Protein AF-0000000074494289 (afdb_homodimer)

Structure (mmCIF, N/CA/C/O backbone):
data_AF-0000000074494289-model_v1
#
loop_
_entity.id
_entity.type
_entity.pdbx_description
1 polymer 'Divalent anion:Na+ symporter (DASS) family transporter'
#
loop_
_atom_site.group_PDB
_atom_site.id
_atom_site.type_symbol
_atom_site.label_atom_id
_atom_site.label_alt_id
_atom_site.label_comp_id
_atom_site.label_asym_id
_atom_site.label_entity_id
_atom_site.label_seq_id
_atom_site.pdbx_PDB_ins_code
_atom_site.Cartn_x
_atom_site.Cartn_y
_atom_site.Cartn_z
_atom_site.occupancy
_atom_site.B_iso_or_equiv
_atom_site.auth_seq_id
_atom_site.auth_comp_id
_atom_site.auth_asym_id
_atom_site.auth_atom_id
_atom_site.pdbx_PDB_model_num
ATOM 1 N N . MET A 1 1 ? 51.406 45.031 -49.75 1 19.7 1 MET A N 1
ATOM 2 C CA . MET A 1 1 ? 52.469 45.781 -49.094 1 19.7 1 MET A CA 1
ATOM 3 C C . MET A 1 1 ? 51.875 47 -48.344 1 19.7 1 MET A C 1
ATOM 5 O O . MET A 1 1 ? 52.625 47.875 -47.875 1 19.7 1 MET A O 1
ATOM 9 N N . GLY A 1 2 ? 50.562 47.062 -48.219 1 21.2 2 GLY A N 1
ATOM 10 C CA . GLY A 1 2 ? 49.812 48.281 -47.938 1 21.2 2 GLY A CA 1
ATOM 11 C C . GLY A 1 2 ? 50.094 48.844 -46.531 1 21.2 2 GLY A C 1
ATOM 12 O O . GLY A 1 2 ? 50.031 48.125 -45.562 1 21.2 2 GLY A O 1
ATOM 13 N N . TRP A 1 3 ? 50.969 49.875 -46.406 1 21.58 3 TRP A N 1
ATOM 14 C CA . TRP A 1 3 ? 51.875 50.469 -45.438 1 21.58 3 TRP A CA 1
ATOM 15 C C . TRP A 1 3 ? 51.094 51.281 -44.406 1 21.58 3 TRP A C 1
ATOM 17 O O . TRP A 1 3 ? 50.75 52.438 -44.625 1 21.58 3 TRP A O 1
ATOM 27 N N . PRO A 1 4 ? 49.844 50.844 -44 1 22.44 4 PRO A N 1
ATOM 28 C CA . PRO A 1 4 ? 49 51.938 -43.5 1 22.44 4 PRO A CA 1
ATOM 29 C C . PRO A 1 4 ? 49.625 52.656 -42.312 1 22.44 4 PRO A C 1
ATOM 31 O O . PRO A 1 4 ? 50.5 52.125 -41.656 1 22.44 4 PRO A O 1
ATOM 34 N N . VAL A 1 5 ? 49.094 53.906 -42.031 1 23.11 5 VAL A N 1
ATOM 35 C CA . VAL A 1 5 ? 49.375 55.219 -41.469 1 23.11 5 VAL A CA 1
ATOM 36 C C . VAL A 1 5 ? 49.312 55.156 -39.938 1 23.11 5 VAL A C 1
ATOM 38 O O . VAL A 1 5 ? 48.312 54.75 -39.375 1 23.11 5 VAL A O 1
ATOM 41 N N . VAL A 1 6 ? 50.406 55.031 -39.188 1 24.73 6 VAL A N 1
ATOM 42 C CA . VAL A 1 6 ? 50.812 54.781 -37.812 1 24.73 6 VAL A CA 1
ATOM 43 C C . VAL A 1 6 ? 50.531 56 -36.938 1 24.73 6 VAL A C 1
ATOM 45 O O . VAL A 1 6 ? 51.25 57 -37 1 24.73 6 VAL A O 1
ATOM 48 N N . VAL A 1 7 ? 49.219 56.594 -37.156 1 22.66 7 VAL A N 1
ATOM 49 C CA . VAL A 1 7 ? 49.125 57.938 -36.594 1 22.66 7 VAL A CA 1
ATOM 50 C C . VAL A 1 7 ? 49.5 57.906 -35.125 1 22.66 7 VAL A C 1
ATOM 52 O O . VAL A 1 7 ? 49.125 57 -34.375 1 22.66 7 VAL A O 1
ATOM 55 N N . GLU A 1 8 ? 50.375 58.781 -34.625 1 21.88 8 GLU A N 1
ATOM 56 C CA . GLU A 1 8 ? 51.281 59.125 -33.531 1 21.88 8 GLU A CA 1
ATOM 57 C C . GLU A 1 8 ? 50.5 59.719 -32.375 1 21.88 8 GLU A C 1
ATOM 59 O O . GLU A 1 8 ? 51.062 60.125 -31.359 1 21.88 8 GLU A O 1
ATOM 64 N N . GLU A 1 9 ? 49.219 59.312 -32.125 1 22.47 9 GLU A N 1
ATOM 65 C CA . GLU A 1 9 ? 48.438 60.312 -31.375 1 22.47 9 GLU A CA 1
ATOM 66 C C . GLU A 1 9 ? 49.156 60.688 -30.078 1 22.47 9 GLU A C 1
ATOM 68 O O . GLU A 1 9 ? 49.781 59.844 -29.453 1 22.47 9 GLU A O 1
ATOM 73 N N . PRO A 1 10 ? 49.125 62 -29.734 1 22.53 10 PRO A N 1
ATOM 74 C CA . PRO A 1 10 ? 49.906 62.844 -28.828 1 22.53 10 PRO A CA 1
ATOM 75 C C . PRO A 1 10 ? 49.719 62.438 -27.359 1 22.53 10 PRO A C 1
ATOM 77 O O . PRO A 1 10 ? 48.719 61.812 -27.016 1 22.53 10 PRO A O 1
ATOM 80 N N . SER A 1 11 ? 50.719 62.625 -26.438 1 22.22 11 SER A N 1
ATOM 81 C CA . SER A 1 11 ? 51.219 62.219 -25.141 1 22.22 11 SER A CA 1
ATOM 82 C C . SER A 1 11 ? 50.531 62.938 -24 1 22.22 11 SER A C 1
ATOM 84 O O . SER A 1 11 ? 50.906 62.844 -22.844 1 22.22 11 SER A O 1
ATOM 86 N N . SER A 1 12 ? 49.281 63.594 -24.25 1 21.22 12 SER A N 1
ATOM 87 C CA . SER A 1 12 ? 49 64.688 -23.312 1 21.22 12 SER A CA 1
ATOM 88 C C . SER A 1 12 ? 49.094 64.188 -21.859 1 21.22 12 SER A C 1
ATOM 90 O O . SER A 1 12 ? 48.688 63.062 -21.562 1 21.22 12 SER A O 1
ATOM 92 N N . GLU A 1 13 ? 49.844 64.875 -20.984 1 22.25 13 GLU A N 1
ATOM 93 C CA . GLU A 1 13 ? 50.438 64.75 -19.641 1 22.25 13 GLU A CA 1
ATOM 94 C C . GLU A 1 13 ? 49.344 64.938 -18.562 1 22.25 13 GLU A C 1
ATOM 96 O O . GLU A 1 13 ? 49.625 64.875 -17.375 1 22.25 13 GLU A O 1
ATOM 101 N N . GLN A 1 14 ? 48.156 64.5 -18.703 1 21.94 14 GLN A N 1
ATOM 102 C CA . GLN A 1 14 ? 47.156 65.125 -17.828 1 21.94 14 GLN A CA 1
ATOM 103 C C . GLN A 1 14 ? 47.562 64.938 -16.359 1 21.94 14 GLN A C 1
ATOM 105 O O . GLN A 1 14 ? 48.156 63.938 -15.961 1 21.94 14 GLN A O 1
ATOM 110 N N . PRO A 1 15 ? 47.5 66.062 -15.555 1 23.62 15 PRO A N 1
ATOM 111 C CA . PRO A 1 15 ? 48 66.312 -14.203 1 23.62 15 PRO A CA 1
ATOM 112 C C . PRO A 1 15 ? 47.438 65.375 -13.164 1 23.62 15 PRO A C 1
ATOM 114 O O . PRO A 1 15 ? 46.344 64.812 -13.375 1 23.62 15 PRO A O 1
ATOM 117 N N . SER A 1 16 ? 48.219 64.812 -12.242 1 21.81 16 SER A N 1
ATOM 118 C CA . SER A 1 16 ? 48.125 63.75 -11.266 1 21.81 16 SER A CA 1
ATOM 119 C C . SER A 1 16 ? 47.25 64.125 -10.094 1 21.81 16 SER A C 1
ATOM 121 O O . SER A 1 16 ? 47.25 63.438 -9.062 1 21.81 16 SER A O 1
ATOM 123 N N . SER A 1 17 ? 46.094 64.875 -10.281 1 20.92 17 SER A N 1
ATOM 124 C CA . SER A 1 17 ? 45.469 65.438 -9.102 1 20.92 17 SER A CA 1
ATOM 125 C C . SER A 1 17 ? 45.219 64.375 -8.016 1 20.92 17 SER A C 1
ATOM 127 O O . SER A 1 17 ? 44.781 63.281 -8.312 1 20.92 17 SER A O 1
ATOM 129 N N . SER A 1 18 ? 45.938 64.438 -6.879 1 21.73 18 SER A N 1
ATOM 130 C CA . SER A 1 18 ? 46.062 63.625 -5.684 1 21.73 18 SER A CA 1
ATOM 131 C C . SER A 1 18 ? 44.75 63.469 -4.953 1 21.73 18 SER A C 1
ATOM 133 O O . SER A 1 18 ? 44.219 64.438 -4.414 1 21.73 18 SER A O 1
ATOM 135 N N . SER A 1 19 ? 43.688 63.031 -5.574 1 21.27 19 SER A N 1
ATOM 136 C CA . SER A 1 19 ? 42.375 63.031 -4.965 1 21.27 19 SER A CA 1
ATOM 137 C C . SER A 1 19 ? 42.375 62.406 -3.582 1 21.27 19 SER A C 1
ATOM 139 O O . SER A 1 19 ? 42.938 61.312 -3.402 1 21.27 19 SER A O 1
ATOM 141 N N . ALA A 1 20 ? 42.312 63.188 -2.494 1 23.94 20 ALA A N 1
ATOM 142 C CA . ALA A 1 20 ? 42.281 62.938 -1.059 1 23.94 20 ALA A CA 1
ATOM 143 C C . ALA A 1 20 ? 41.188 61.906 -0.717 1 23.94 20 ALA A C 1
ATOM 145 O O . ALA A 1 20 ? 40.094 61.969 -1.242 1 23.94 20 ALA A O 1
ATOM 146 N N . SER A 1 21 ? 41.562 60.688 -0.432 1 21.88 21 SER A N 1
ATOM 147 C CA . SER A 1 21 ? 40.781 59.469 -0.154 1 21.88 21 SER A CA 1
ATOM 148 C C . SER A 1 21 ? 39.75 59.719 0.931 1 21.88 21 SER A C 1
ATOM 150 O O . SER A 1 21 ? 40.031 60.344 1.944 1 21.88 21 SER A O 1
ATOM 152 N N . PRO A 1 22 ? 38.469 59.875 0.582 1 23.41 22 PRO A N 1
ATOM 153 C CA . PRO A 1 22 ? 37.406 60.156 1.555 1 23.41 22 PRO A CA 1
ATOM 154 C C . PRO A 1 22 ? 37.5 59.281 2.795 1 23.41 22 PRO A C 1
ATOM 156 O O . PRO A 1 22 ? 38.062 58.156 2.729 1 23.41 22 PRO A O 1
ATOM 159 N N . THR A 1 23 ? 37.594 59.906 3.982 1 22.73 23 THR A N 1
ATOM 160 C CA . THR A 1 23 ? 37.719 59.344 5.332 1 22.73 23 THR A CA 1
ATOM 161 C C . THR A 1 23 ? 36.688 58.25 5.562 1 22.73 23 THR A C 1
ATOM 163 O O . THR A 1 23 ? 35.531 58.344 5.18 1 22.73 23 THR A O 1
ATOM 166 N N . ARG A 1 24 ? 37.125 56.969 5.508 1 24.33 24 ARG A N 1
ATOM 167 C CA . ARG A 1 24 ? 36.469 55.688 5.754 1 24.33 24 ARG A CA 1
ATOM 168 C C . ARG A 1 24 ? 35.562 55.781 6.984 1 24.33 24 ARG A C 1
ATOM 170 O O . ARG A 1 24 ? 36 56.156 8.062 1 24.33 24 ARG A O 1
ATOM 177 N N . GLY A 1 25 ? 34.281 56.219 6.812 1 22.95 25 GLY A N 1
ATOM 178 C CA . GLY A 1 25 ? 33.312 56.188 7.883 1 22.95 25 GLY A CA 1
ATOM 179 C C . GLY A 1 25 ? 33.406 54.969 8.773 1 22.95 25 GLY A C 1
ATOM 180 O O . GLY A 1 25 ? 33.625 53.875 8.289 1 22.95 25 GLY A O 1
ATOM 181 N N . THR A 1 26 ? 34.062 55.062 9.961 1 23.98 26 THR A N 1
ATOM 182 C CA . THR A 1 26 ? 34.344 54.094 11 1 23.98 26 THR A CA 1
ATOM 183 C C . THR A 1 26 ? 33.094 53.281 11.328 1 23.98 26 THR A C 1
ATOM 185 O O . THR A 1 26 ? 32.094 53.844 11.75 1 23.98 26 THR A O 1
ATOM 188 N N . TRP A 1 27 ? 32.656 52.438 10.438 1 23.45 27 TRP A N 1
ATOM 189 C CA . TRP A 1 27 ? 31.594 51.531 10.859 1 23.45 27 TRP A CA 1
ATOM 190 C C . TRP A 1 27 ? 31.812 51.062 12.289 1 23.45 27 TRP A C 1
ATOM 192 O O . TRP A 1 27 ? 32.938 50.75 12.688 1 23.45 27 TRP A O 1
ATOM 202 N N . PRO A 1 28 ? 30.938 51.469 13.203 1 24.53 28 PRO A N 1
ATOM 203 C CA . PRO A 1 28 ? 31.125 51.125 14.609 1 24.53 28 PRO A CA 1
ATOM 204 C C . PRO A 1 28 ? 31.531 49.656 14.797 1 24.53 28 PRO A C 1
ATOM 206 O O . PRO A 1 28 ? 31.141 48.781 13.992 1 24.53 28 PRO A O 1
ATOM 209 N N . ARG A 1 29 ? 32.781 49.438 15.164 1 26.45 29 ARG A N 1
ATOM 210 C CA . ARG A 1 29 ? 33.406 48.188 15.57 1 26.45 29 ARG A CA 1
ATOM 211 C C . ARG A 1 29 ? 32.406 47.25 16.266 1 26.45 29 ARG A C 1
ATOM 213 O O . ARG A 1 29 ? 31.531 47.75 17 1 26.45 29 ARG A O 1
ATOM 220 N N . ARG A 1 30 ? 32.219 46.156 15.656 1 26.14 30 ARG A N 1
ATOM 221 C CA . ARG A 1 30 ? 31.531 45 16.203 1 26.14 30 ARG A CA 1
ATOM 222 C C . ARG A 1 30 ? 31.859 44.781 17.688 1 26.14 30 ARG A C 1
ATOM 224 O O . ARG A 1 30 ? 33.031 44.844 18.078 1 26.14 30 ARG A O 1
ATOM 231 N N . TRP A 1 31 ? 30.922 45.156 18.531 1 27.3 31 TRP A N 1
ATOM 232 C CA . TRP A 1 31 ? 30.828 45.188 19.984 1 27.3 31 TRP A CA 1
ATOM 233 C C . TRP A 1 31 ? 31.375 43.875 20.578 1 27.3 31 TRP A C 1
ATOM 235 O O . TRP A 1 31 ? 31.125 43.562 21.734 1 27.3 31 TRP A O 1
ATOM 245 N N . ASN A 1 32 ? 32.031 43.125 19.703 1 25.23 32 ASN A N 1
ATOM 246 C CA . ASN A 1 32 ? 32.312 41.844 20.391 1 25.23 32 ASN A CA 1
ATOM 247 C C . ASN A 1 32 ? 33.312 42.031 21.531 1 25.23 32 ASN A C 1
ATOM 249 O O . ASN A 1 32 ? 33.969 41.062 21.922 1 25.23 32 ASN A O 1
ATOM 253 N N . SER A 1 33 ? 33.719 43.281 21.75 1 25.73 33 SER A N 1
ATOM 254 C CA . SER A 1 33 ? 34.844 43.188 22.688 1 25.73 33 SER A CA 1
ATOM 255 C C . SER A 1 33 ? 34.375 42.719 24.062 1 25.73 33 SER A C 1
ATOM 257 O O . SER A 1 33 ? 33.531 43.344 24.688 1 25.73 33 SER A O 1
ATOM 259 N N . VAL A 1 34 ? 34.344 41.531 24.344 1 27.27 34 VAL A N 1
ATOM 260 C CA . VAL A 1 34 ? 34.156 41.031 25.719 1 27.27 34 VAL A CA 1
ATOM 261 C C . VAL A 1 34 ? 35.125 41.781 26.656 1 27.27 34 VAL A C 1
ATOM 263 O O . VAL A 1 34 ? 36.344 41.719 26.453 1 27.27 34 VAL A O 1
ATOM 266 N N . PRO A 1 35 ? 34.719 42.875 27.062 1 28.25 35 PRO A N 1
ATOM 267 C CA . PRO A 1 35 ? 35.656 43.5 27.984 1 28.25 35 PRO A CA 1
ATOM 268 C C . PRO A 1 35 ? 36.281 42.5 28.969 1 28.25 35 PRO A C 1
ATOM 270 O O . PRO A 1 35 ? 35.625 41.562 29.375 1 28.25 35 PRO A O 1
ATOM 273 N N . ARG A 1 36 ? 37.594 42.344 28.922 1 28.83 36 ARG A N 1
ATOM 274 C CA . ARG A 1 36 ? 38.312 41.562 29.938 1 28.83 36 ARG A CA 1
ATOM 275 C C . ARG A 1 36 ? 38.031 42.094 31.344 1 28.83 36 ARG A C 1
ATOM 277 O O . ARG A 1 36 ? 38.219 43.281 31.609 1 28.83 36 ARG A O 1
ATOM 284 N N . PRO A 1 37 ? 37.031 41.562 32.031 1 29.5 37 PRO A N 1
ATOM 285 C CA . PRO A 1 37 ? 36.844 42.031 33.406 1 29.5 37 PRO A CA 1
ATOM 286 C C . PRO A 1 37 ? 38.156 42.219 34.156 1 29.5 37 PRO A C 1
ATOM 288 O O . PRO A 1 37 ? 39.094 41.438 33.969 1 29.5 37 PRO A O 1
ATOM 291 N N . GLY A 1 38 ? 38.625 43.375 34.281 1 28.09 38 GLY A N 1
ATOM 292 C CA . GLY A 1 38 ? 39.688 43.594 35.25 1 28.09 38 GLY A CA 1
ATOM 293 C C . GLY A 1 38 ? 39.469 42.875 36.594 1 28.09 38 GLY A C 1
ATOM 294 O O . GLY A 1 38 ? 38.375 42.969 37.156 1 28.09 38 GLY A O 1
ATOM 295 N N . ILE A 1 39 ? 40.094 41.688 36.781 1 28.53 39 ILE A N 1
ATOM 296 C CA . ILE A 1 39 ? 40.156 40.938 38.031 1 28.53 39 ILE A CA 1
ATOM 297 C C . ILE A 1 39 ? 40.531 41.875 39.156 1 28.53 39 ILE A C 1
ATOM 299 O O . ILE A 1 39 ? 41.656 42.406 39.188 1 28.53 39 ILE A O 1
ATOM 303 N N . ASP A 1 40 ? 39.75 42.812 39.469 1 28.5 40 ASP A N 1
ATOM 304 C CA . ASP A 1 40 ? 40.094 43.406 40.75 1 28.5 40 ASP A CA 1
ATOM 305 C C . ASP A 1 40 ? 40.344 42.344 41.812 1 28.5 40 ASP A C 1
ATOM 307 O O . ASP A 1 40 ? 39.562 41.406 42 1 28.5 40 ASP A O 1
ATOM 311 N N . GLU A 1 41 ? 41.656 42.094 42.156 1 29.73 41 GLU A N 1
ATOM 312 C CA . GLU A 1 41 ? 42.312 41.281 43.219 1 29.73 41 GLU A CA 1
ATOM 313 C C . GLU A 1 41 ? 41.625 41.469 44.562 1 29.73 41 GLU A C 1
ATOM 315 O O . GLU A 1 41 ? 42.094 42.281 45.375 1 29.73 41 GLU A O 1
ATOM 320 N N . ALA A 1 42 ? 40.375 41.781 44.656 1 30.67 42 ALA A N 1
ATOM 321 C CA . ALA A 1 42 ? 39.969 41.812 46.062 1 30.67 42 ALA A CA 1
ATOM 322 C C . ALA A 1 42 ? 40.312 40.531 46.75 1 30.67 42 ALA A C 1
ATOM 324 O O . ALA A 1 42 ? 40.156 39.438 46.219 1 30.67 42 ALA A O 1
ATOM 325 N N . GLY A 1 43 ? 41.281 40.531 47.75 1 31.52 43 GLY A N 1
ATOM 326 C CA . GLY A 1 43 ? 41.969 39.656 48.688 1 31.52 43 GLY A CA 1
ATOM 327 C C . GLY A 1 43 ? 41.031 38.656 49.312 1 31.52 43 GLY A C 1
ATOM 328 O O . GLY A 1 43 ? 41 38.531 50.562 1 31.52 43 GLY A O 1
ATOM 329 N N . GLY A 1 44 ? 39.844 38.375 48.719 1 33.25 44 GLY A N 1
ATOM 330 C CA . GLY A 1 44 ? 39.156 37.375 49.5 1 33.25 44 GLY A CA 1
ATOM 331 C C . GLY A 1 44 ? 39.938 36.094 49.656 1 33.25 44 GLY A C 1
ATOM 332 O O . GLY A 1 44 ? 40.75 35.75 48.812 1 33.25 44 GLY A O 1
ATOM 333 N N . SER A 1 45 ? 40.219 35.625 50.906 1 36.09 45 SER A N 1
ATOM 334 C CA . SER A 1 45 ? 41.094 34.531 51.281 1 36.09 45 SER A CA 1
ATOM 335 C C . SER A 1 45 ? 40.844 33.281 50.469 1 36.09 45 SER A C 1
ATOM 337 O O . SER A 1 45 ? 39.688 32.938 50.188 1 36.09 45 SER A O 1
ATOM 339 N N . PRO A 1 46 ? 41.781 32.844 49.531 1 41.06 46 PRO A N 1
ATOM 340 C CA . PRO A 1 46 ? 41.844 31.625 48.719 1 41.06 46 PRO A CA 1
ATOM 341 C C . PRO A 1 46 ? 41.25 30.406 49.438 1 41.06 46 PRO A C 1
ATOM 343 O O . PRO A 1 46 ? 40.969 29.391 48.781 1 41.06 46 PRO A O 1
ATOM 346 N N . SER A 1 47 ? 41.031 30.5 50.75 1 42.69 47 SER A N 1
ATOM 347 C CA . SER A 1 47 ? 40.781 29.281 51.531 1 42.69 47 SER A CA 1
ATOM 348 C C . SER A 1 47 ? 39.375 28.75 51.312 1 42.69 47 SER A C 1
ATOM 350 O O . SER A 1 47 ? 39.156 27.531 51.281 1 42.69 47 SER A O 1
ATOM 352 N N . THR A 1 48 ? 38.438 29.672 51.156 1 42.5 48 THR A N 1
ATOM 353 C CA . THR A 1 48 ? 37.062 29.156 51.125 1 42.5 48 THR A CA 1
ATOM 354 C C . THR A 1 48 ? 36.75 28.562 49.75 1 42.5 48 THR A C 1
ATOM 356 O O . THR A 1 48 ? 35.906 27.672 49.625 1 42.5 48 THR A O 1
ATOM 359 N N . GLU A 1 49 ? 37.312 29.062 48.719 1 45.09 49 GLU A N 1
ATOM 360 C CA . GLU A 1 49 ? 37 28.547 47.375 1 45.09 49 GLU A CA 1
ATOM 361 C C . GLU A 1 49 ? 37.594 27.141 47.188 1 45.09 49 GLU A C 1
ATOM 363 O O . GLU A 1 49 ? 36.969 26.297 46.531 1 45.09 49 GLU A O 1
ATOM 368 N N . HIS A 1 50 ? 38.75 26.906 47.656 1 49.22 50 HIS A N 1
ATOM 369 C CA . HIS A 1 50 ? 39.344 25.578 47.625 1 49.22 50 HIS A CA 1
ATOM 370 C C . HIS A 1 50 ? 38.531 24.578 48.406 1 49.22 50 HIS A C 1
ATOM 372 O O . HIS A 1 50 ? 38.406 23.422 48.031 1 49.22 50 HIS A O 1
ATOM 378 N N . VAL A 1 51 ? 37.906 25.062 49.531 1 50.66 51 VAL A N 1
ATOM 379 C CA . VAL A 1 51 ? 37.125 24.156 50.375 1 50.66 51 VAL A CA 1
ATOM 380 C C . VAL A 1 51 ? 35.844 23.781 49.625 1 50.66 51 VAL A C 1
ATOM 382 O O . VAL A 1 51 ? 35.406 22.625 49.719 1 50.66 51 VAL A O 1
ATOM 385 N N . SER A 1 52 ? 35.219 24.625 48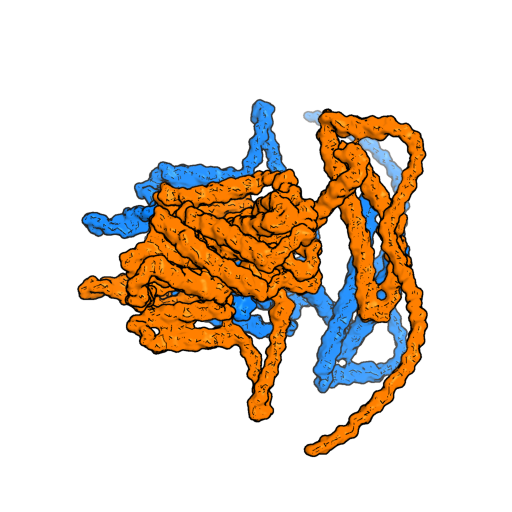.906 1 52.06 52 SER A N 1
ATOM 386 C CA . SER A 1 52 ? 33.969 24.312 48.219 1 52.06 52 SER A CA 1
ATOM 387 C C . SER A 1 52 ? 34.219 23.328 47.094 1 52.06 52 SER A C 1
ATOM 389 O O . SER A 1 52 ? 33.375 22.422 46.875 1 52.06 52 SER A O 1
ATOM 391 N N . SER A 1 53 ? 35.25 23.469 46.344 1 54.03 53 SER A N 1
ATOM 392 C CA . SER A 1 53 ? 35.562 22.516 45.312 1 54.03 53 SER A CA 1
ATOM 393 C C . SER A 1 53 ? 35.844 21.141 45.906 1 54.03 53 SER A C 1
ATOM 395 O O . SER A 1 53 ? 35.5 20.109 45.312 1 54.03 53 SER A O 1
ATOM 397 N N . LEU A 1 54 ? 36.438 21.125 47.094 1 54.91 54 LEU A N 1
ATOM 398 C CA . LEU A 1 54 ? 36.781 19.891 47.781 1 54.91 54 LEU A CA 1
ATOM 399 C C . LEU A 1 54 ? 35.5 19.203 48.281 1 54.91 54 LEU A C 1
ATOM 401 O O . LEU A 1 54 ? 35.438 17.969 48.281 1 54.91 54 LEU A O 1
ATOM 405 N N . VAL A 1 55 ? 34.531 19.969 48.75 1 58.38 55 VAL A N 1
ATOM 406 C CA . VAL A 1 55 ? 33.312 19.359 49.281 1 58.38 55 VAL A CA 1
ATOM 407 C C . VAL A 1 55 ? 32.594 18.625 48.156 1 58.38 55 VAL A C 1
ATOM 409 O O . VAL A 1 55 ? 32.094 17.516 48.344 1 58.38 55 VAL A O 1
ATOM 412 N N . TRP A 1 56 ? 32.562 19.188 47 1 61.38 56 TRP A N 1
ATOM 413 C CA . TRP A 1 56 ? 31.781 18.578 45.938 1 61.38 56 TRP A CA 1
ATOM 414 C C . TRP A 1 56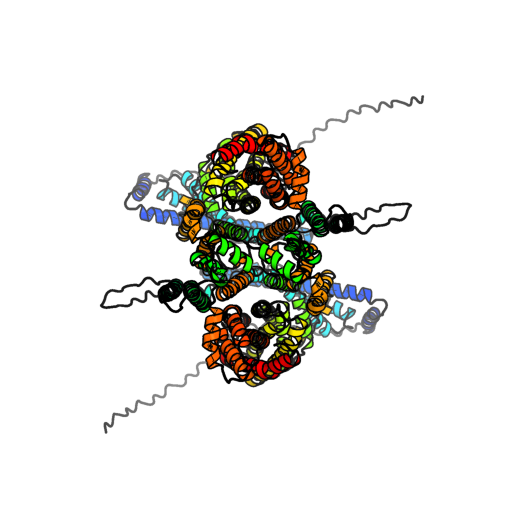 ? 32.562 17.422 45.281 1 61.38 56 TRP A C 1
ATOM 416 O O . TRP A 1 56 ? 31.969 16.625 44.531 1 61.38 56 TRP A O 1
ATOM 426 N N . SER A 1 57 ? 33.875 17.328 45.625 1 57.09 57 SER A N 1
ATOM 427 C CA . SER A 1 57 ? 34.656 16.234 45.125 1 57.09 57 SER A CA 1
ATOM 428 C C . SER A 1 57 ? 34.5 14.984 46 1 57.09 57 SER A C 1
ATOM 430 O O . SER A 1 57 ? 35.062 13.922 45.688 1 57.09 57 SER A O 1
ATOM 432 N N . LEU A 1 58 ? 33.781 15.18 47.094 1 61.28 58 LEU A N 1
ATOM 433 C CA . LEU A 1 58 ? 33.594 14.023 47.969 1 61.28 58 LEU A CA 1
ATOM 434 C C . LEU A 1 58 ? 32.75 12.961 47.281 1 61.28 58 LEU A C 1
ATOM 436 O O . LEU A 1 58 ? 31.75 13.281 46.594 1 61.28 58 LEU A O 1
ATOM 440 N N . LYS A 1 59 ? 33.125 11.734 47.219 1 61.09 59 LYS A N 1
ATOM 441 C CA . LYS A 1 59 ? 32.5 10.562 46.594 1 61.09 59 LYS A CA 1
ATOM 442 C C . LYS A 1 59 ? 31.062 10.383 47.031 1 61.09 59 LYS A C 1
ATOM 444 O O . LYS A 1 59 ? 30.219 9.922 46.281 1 61.09 59 LYS A O 1
ATOM 449 N N . SER A 1 60 ? 30.734 10.766 48.281 1 63.34 60 SER A N 1
ATOM 450 C CA . SER A 1 60 ? 29.391 10.57 48.812 1 63.34 60 SER A CA 1
ATOM 451 C C . SER A 1 60 ? 28.375 11.5 48.156 1 63.34 60 SER A C 1
ATOM 453 O O . SER A 1 60 ? 27.172 11.234 48.188 1 63.34 60 SER A O 1
ATOM 455 N N . LEU A 1 61 ? 28.812 12.555 47.5 1 62.59 61 LEU A N 1
ATOM 456 C CA . LEU A 1 61 ? 27.875 13.531 46.938 1 62.59 61 LEU A CA 1
ATOM 457 C C . LEU A 1 61 ? 27.797 13.43 45.438 1 62.59 61 LEU A C 1
ATOM 459 O O . LEU A 1 61 ? 27.266 14.32 44.75 1 62.59 61 LEU A O 1
ATOM 463 N N . LYS A 1 62 ? 28.203 12.422 44.969 1 67.06 62 LYS A N 1
ATOM 464 C CA . LYS A 1 62 ? 28.219 12.188 43.531 1 67.06 62 LYS A CA 1
ATOM 465 C C . LYS A 1 62 ? 26.812 12.25 42.969 1 67.06 62 LYS A C 1
ATOM 467 O O . LYS A 1 62 ? 26.609 12.82 41.875 1 67.06 62 LYS A O 1
ATOM 472 N N . GLY A 1 63 ? 25.953 11.672 43.656 1 66.94 63 GLY A N 1
ATOM 473 C CA . GLY A 1 63 ? 24.578 11.68 43.219 1 66.94 63 GLY A CA 1
ATOM 474 C C . GLY A 1 63 ? 23.984 13.07 43.125 1 66.94 63 GLY A C 1
ATOM 475 O O . GLY A 1 63 ? 23.328 13.422 42.156 1 66.94 63 GLY A O 1
ATOM 476 N N . MET A 1 64 ? 24.234 13.789 44.125 1 69.19 64 MET A N 1
ATOM 477 C CA . MET A 1 64 ? 23.719 15.156 44.188 1 69.19 64 MET A CA 1
ATOM 478 C C . MET A 1 64 ? 24.422 16.047 43.156 1 69.19 64 MET A C 1
ATOM 480 O O . MET A 1 64 ? 23.797 16.906 42.562 1 69.19 64 MET A O 1
ATOM 484 N N . ARG A 1 65 ? 25.609 15.719 42.875 1 72.62 65 ARG A N 1
ATOM 485 C CA . ARG A 1 65 ? 26.391 16.453 41.875 1 72.62 65 ARG A CA 1
ATOM 486 C C . ARG A 1 65 ? 25.812 16.25 40.469 1 72.62 65 ARG A C 1
ATOM 488 O O . ARG A 1 65 ? 25.672 17.203 39.688 1 72.62 65 ARG A O 1
ATOM 495 N N . ASN A 1 66 ? 25.5 15.148 40.312 1 73.94 66 ASN A N 1
ATOM 496 C CA . ASN A 1 66 ? 24.922 14.828 39 1 73.94 66 ASN A CA 1
ATOM 497 C C . ASN A 1 66 ? 23.578 15.508 38.812 1 73.94 66 ASN A C 1
ATOM 499 O O . ASN A 1 66 ? 23.266 15.992 37.719 1 73.94 66 ASN A O 1
ATOM 503 N N . LYS A 1 67 ? 22.906 15.57 39.906 1 74.94 67 LYS A N 1
ATOM 504 C CA . LYS A 1 67 ? 21.609 16.219 39.812 1 74.94 67 LYS A CA 1
ATOM 505 C C . LYS A 1 67 ? 21.766 17.734 39.594 1 74.94 67 LYS A C 1
ATOM 507 O O . LYS A 1 67 ? 21.047 18.312 38.781 1 74.94 67 LYS A O 1
ATOM 512 N N . PHE A 1 68 ? 22.688 18.297 40.25 1 78.19 68 PHE A N 1
ATOM 513 C CA . PHE A 1 68 ? 22.906 19.734 40.125 1 78.19 68 PHE A CA 1
ATOM 514 C C . PHE A 1 68 ? 23.562 20.078 38.812 1 78.19 68 PHE A C 1
ATOM 516 O O . PHE A 1 68 ? 23.25 21.109 38.219 1 78.19 68 PHE A O 1
ATOM 523 N N . THR A 1 69 ? 24.312 19.172 38.344 1 79.25 69 THR A N 1
ATOM 524 C CA . THR A 1 69 ? 24.938 19.375 37.031 1 79.25 69 THR A CA 1
ATOM 525 C C . THR A 1 69 ? 23.891 19.344 35.938 1 79.25 69 THR A C 1
ATOM 527 O O . THR A 1 69 ? 23.906 20.188 35.031 1 79.25 69 THR A O 1
ATOM 530 N N . LYS A 1 70 ? 23.031 18.516 36.094 1 79.75 70 LYS A N 1
ATOM 531 C CA . LYS A 1 70 ? 21.953 18.422 35.125 1 79.75 70 LYS A CA 1
ATOM 532 C C . LYS A 1 70 ? 21.062 19.672 35.156 1 79.75 70 LYS A C 1
ATOM 534 O O . LYS A 1 70 ? 20.688 20.203 34.125 1 79.75 70 LYS A O 1
ATOM 539 N N . ARG A 1 71 ? 20.812 20.094 36.344 1 80.31 71 ARG A N 1
ATOM 540 C CA . ARG A 1 71 ? 19.969 21.266 36.469 1 80.31 71 ARG A CA 1
ATOM 541 C C . ARG A 1 71 ? 20.656 22.516 35.969 1 80.31 71 ARG A C 1
ATOM 543 O O . ARG A 1 71 ? 20.016 23.375 35.344 1 80.31 71 ARG A O 1
ATOM 550 N N . ALA A 1 72 ? 21.891 22.531 36.188 1 81.56 72 ALA A N 1
ATOM 551 C CA . ALA A 1 72 ? 22.672 23.672 35.688 1 81.56 72 ALA A CA 1
ATOM 552 C C . ALA A 1 72 ? 22.734 23.656 34.156 1 81.56 72 ALA A C 1
ATOM 554 O O . ALA A 1 72 ? 22.609 24.703 33.5 1 81.56 72 ALA A O 1
ATOM 555 N N . THR A 1 73 ? 22.797 22.531 33.625 1 82.56 73 THR A N 1
ATOM 556 C CA . THR A 1 73 ? 22.812 22.391 32.188 1 82.56 73 THR A CA 1
ATOM 557 C C . THR A 1 73 ? 21.469 22.828 31.578 1 82.56 73 THR A C 1
ATOM 559 O O . THR A 1 73 ? 21.438 23.562 30.594 1 82.56 73 THR A O 1
ATOM 562 N N . ASP A 1 74 ? 20.453 22.438 32.25 1 80.81 74 ASP A N 1
ATOM 563 C CA . ASP A 1 74 ? 19.125 22.781 31.781 1 80.81 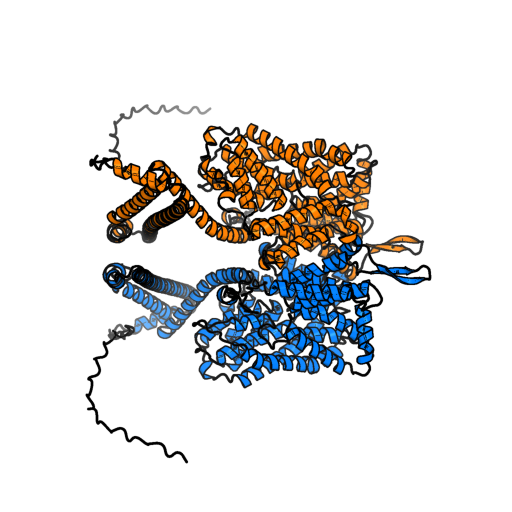74 ASP A CA 1
ATOM 564 C C . ASP A 1 74 ? 18.906 24.297 31.859 1 80.81 74 ASP A C 1
ATOM 566 O O . ASP A 1 74 ? 18.312 24.891 30.953 1 80.81 74 ASP A O 1
ATOM 570 N N . LEU A 1 75 ? 19.359 24.797 32.906 1 82.81 75 LEU A N 1
ATOM 571 C CA . LEU A 1 75 ? 19.203 26.234 33.094 1 82.81 75 LEU A CA 1
ATOM 572 C C . LEU A 1 75 ? 20.016 27.016 32.094 1 82.81 75 LEU A C 1
ATOM 574 O O . LEU A 1 75 ? 19.547 28.031 31.562 1 82.81 75 LEU A O 1
ATOM 578 N N . PHE A 1 76 ? 21.156 26.516 31.781 1 85.25 76 PHE A N 1
ATOM 579 C CA . PHE A 1 76 ? 22 27.141 30.781 1 85.25 76 PHE A CA 1
ATOM 580 C C . PHE A 1 76 ? 21.312 27.109 29.406 1 85.25 76 PHE A C 1
ATOM 582 O O . PHE A 1 76 ? 21.25 28.125 28.719 1 85.25 76 PHE A O 1
ATOM 589 N N . ILE A 1 77 ? 20.797 26.031 29.125 1 81.44 77 ILE A N 1
ATOM 590 C CA . ILE A 1 77 ? 20.141 25.875 27.844 1 81.44 77 ILE A CA 1
ATOM 591 C C . ILE A 1 77 ? 18.906 26.797 27.781 1 81.44 77 ILE A C 1
ATOM 593 O O . ILE A 1 77 ? 18.703 27.484 26.781 1 81.44 77 ILE A O 1
ATOM 597 N N . ALA A 1 78 ? 18.141 26.844 28.781 1 81.69 78 ALA A N 1
ATOM 598 C CA . ALA A 1 78 ? 16.953 27.672 28.828 1 81.69 78 ALA A CA 1
ATOM 599 C C . ALA A 1 78 ? 17.312 29.156 28.688 1 81.69 78 ALA A C 1
ATOM 601 O O . ALA A 1 78 ? 16.625 29.906 27.984 1 81.69 78 ALA A O 1
ATOM 602 N N . LEU A 1 79 ? 18.375 29.5 29.297 1 82.88 79 LEU A N 1
ATOM 603 C CA . LEU A 1 79 ? 18.781 30.891 29.281 1 82.88 79 LEU A CA 1
ATOM 604 C C . LEU A 1 79 ? 19.344 31.266 27.906 1 82.88 79 LEU A C 1
ATOM 606 O O . LEU A 1 79 ? 19.094 32.375 27.406 1 82.88 79 LEU A O 1
ATOM 610 N N . CYS A 1 80 ? 20 30.344 27.328 1 81.12 80 CYS A N 1
ATOM 611 C CA . CYS A 1 80 ? 20.516 30.609 25.984 1 81.12 80 CYS A CA 1
ATOM 612 C C . CYS A 1 80 ? 19.391 30.656 24.969 1 81.12 80 CYS A C 1
ATOM 614 O O . CYS A 1 80 ? 19.406 31.469 24.047 1 81.12 80 CYS A O 1
ATOM 616 N N . GLU A 1 81 ? 18.453 29.812 25.141 1 78.81 81 GLU A N 1
ATOM 617 C CA . GLU A 1 81 ? 17.266 29.844 24.281 1 78.81 81 GLU A CA 1
ATOM 618 C C . GLU A 1 81 ? 16.531 31.172 24.438 1 78.81 81 GLU A C 1
ATOM 620 O O . GLU A 1 81 ? 16.031 31.734 23.453 1 78.81 81 GLU A O 1
ATOM 625 N N . LEU A 1 82 ? 16.469 31.594 25.609 1 80.5 82 LEU A N 1
ATOM 626 C CA . LEU A 1 82 ? 15.852 32.875 25.875 1 80.5 82 LEU A CA 1
ATOM 627 C C . LEU A 1 82 ? 16.625 34 25.188 1 80.5 82 LEU A C 1
ATOM 629 O O . LEU A 1 82 ? 16.031 34.906 24.594 1 80.5 82 LEU A O 1
ATOM 633 N N . LYS A 1 83 ? 17.891 33.875 25.266 1 81.75 83 LYS A N 1
ATOM 634 C CA . LYS A 1 83 ? 18.734 34.844 24.578 1 81.75 83 LYS A CA 1
ATOM 635 C C . LYS A 1 83 ? 18.516 34.812 23.078 1 81.75 83 LYS A C 1
ATOM 637 O O . LYS A 1 83 ? 18.359 35.875 22.438 1 81.75 83 LYS A O 1
ATOM 642 N N . ASP A 1 84 ? 18.453 33.656 22.547 1 78.62 84 ASP A N 1
ATOM 643 C CA . ASP A 1 84 ? 18.219 33.5 21.125 1 78.62 84 ASP A CA 1
ATOM 644 C C . ASP A 1 84 ? 16.812 34 20.734 1 78.62 84 ASP A C 1
ATOM 646 O O . ASP A 1 84 ? 16.641 34.625 19.688 1 78.62 84 ASP A O 1
ATOM 650 N N . TYR A 1 85 ? 15.93 33.719 21.5 1 79.38 85 TYR A N 1
ATOM 651 C CA . TYR A 1 85 ? 14.562 34.188 21.297 1 79.38 85 TYR A CA 1
ATOM 652 C C . TYR A 1 85 ? 14.508 35.688 21.219 1 79.38 85 TYR A C 1
ATOM 654 O O . TYR A 1 85 ? 13.852 36.25 20.344 1 79.38 85 TYR A O 1
ATOM 662 N N . VAL A 1 86 ? 15.164 36.281 22.094 1 80.25 86 VAL A N 1
ATOM 663 C CA . VAL A 1 86 ? 15.195 37.75 22.156 1 80.25 86 VAL A CA 1
ATOM 664 C C . VAL A 1 86 ? 15.875 38.312 20.906 1 80.25 86 VAL A C 1
ATOM 666 O O . VAL A 1 86 ? 15.375 39.25 20.281 1 80.25 86 VAL A O 1
ATOM 669 N N . GLU A 1 87 ? 16.891 37.625 20.547 1 80.12 87 GLU A N 1
ATOM 670 C CA . GLU A 1 87 ? 17.625 38.094 19.391 1 80.12 87 GLU A CA 1
ATOM 671 C C . GLU A 1 87 ? 16.828 37.875 18.094 1 80.12 87 GLU A C 1
ATOM 673 O O . GLU A 1 87 ? 16.812 38.719 17.219 1 80.12 87 GLU A O 1
ATOM 678 N N . LEU A 1 88 ? 16.266 36.75 18.047 1 78.44 88 LEU A N 1
ATOM 679 C CA . LEU A 1 88 ? 15.453 36.406 16.891 1 78.44 88 LEU A CA 1
ATOM 680 C C . LEU A 1 88 ? 14.281 37.375 16.734 1 78.44 88 LEU A C 1
ATOM 682 O O . LEU A 1 88 ? 13.977 37.812 15.617 1 78.44 88 LEU A O 1
ATOM 686 N N . ASN A 1 89 ? 13.695 37.688 17.75 1 79.12 89 ASN A N 1
ATOM 687 C CA . ASN A 1 89 ? 12.578 38.625 17.703 1 79.12 89 ASN A CA 1
ATOM 688 C C . ASN A 1 89 ? 13.047 40.062 17.359 1 79.12 89 ASN A C 1
ATOM 690 O O . ASN A 1 89 ? 12.367 40.75 16.609 1 79.12 89 ASN A O 1
ATOM 694 N N . TYR A 1 90 ? 14.133 40.312 17.828 1 80.12 90 TYR A N 1
ATOM 695 C CA . TYR A 1 90 ? 14.703 41.625 17.453 1 80.12 90 TYR A CA 1
ATOM 696 C C . TYR A 1 90 ? 14.945 41.688 15.953 1 80.12 90 TYR A C 1
ATOM 698 O O . TYR A 1 90 ? 14.562 42.656 15.305 1 80.12 90 TYR A O 1
ATOM 706 N N . THR A 1 91 ? 15.508 40.625 15.492 1 79.94 91 THR A N 1
ATOM 707 C CA . THR A 1 91 ? 15.766 40.531 14.055 1 79.94 91 THR A CA 1
ATOM 708 C C . THR A 1 91 ? 14.453 40.469 13.273 1 79.94 91 THR A C 1
ATOM 710 O O . THR A 1 91 ? 14.336 41.062 12.203 1 79.94 91 THR A O 1
ATOM 713 N N . GLY A 1 92 ? 13.562 39.844 13.789 1 79.38 92 GLY A N 1
ATOM 714 C CA . GLY A 1 92 ? 12.242 39.75 13.188 1 79.38 92 GLY A CA 1
ATOM 715 C C . GLY A 1 92 ? 11.586 41.125 13.039 1 79.38 92 GLY A C 1
ATOM 716 O O . GLY A 1 92 ? 11.07 41.469 11.969 1 79.38 92 GLY A O 1
ATOM 717 N N . PHE A 1 93 ? 11.703 41.906 13.984 1 79.88 93 PHE A N 1
ATOM 718 C CA . PHE A 1 93 ? 11.164 43.281 13.93 1 79.88 93 PHE A CA 1
ATOM 719 C C . PHE A 1 93 ? 11.891 44.094 12.883 1 79.88 93 PHE A C 1
ATOM 721 O O . PHE A 1 93 ? 11.266 44.844 12.125 1 79.88 93 PHE A O 1
ATOM 728 N N . SER A 1 94 ? 13.062 43.906 12.898 1 80.06 94 SER A N 1
ATOM 729 C CA . SER A 1 94 ? 13.875 44.656 11.945 1 80.06 94 SER A CA 1
ATOM 730 C C . SER A 1 94 ? 13.547 44.25 10.508 1 80.06 94 SER A C 1
ATOM 732 O O . SER A 1 94 ? 13.398 45.125 9.641 1 80.06 94 SER A O 1
ATOM 734 N N . LYS A 1 95 ? 13.352 43.031 10.375 1 78 95 LYS A N 1
ATOM 735 C CA . LYS A 1 95 ? 13.086 42.5 9.031 1 78 95 LYS A CA 1
ATOM 736 C C . LYS A 1 95 ? 11.664 42.844 8.586 1 78 95 LYS A C 1
ATOM 738 O O . LYS A 1 95 ? 11.438 43.188 7.418 1 78 95 LYS A O 1
ATOM 743 N N . ILE A 1 96 ? 10.805 42.812 9.445 1 76.88 96 ILE A N 1
ATOM 744 C CA . ILE A 1 96 ? 9.422 43.188 9.164 1 76.88 96 ILE A CA 1
ATOM 745 C C . ILE A 1 96 ? 9.352 44.656 8.758 1 76.88 96 ILE A C 1
ATOM 747 O O . ILE A 1 96 ? 8.688 45 7.785 1 76.88 96 ILE A O 1
ATOM 751 N N . LEU A 1 97 ? 10.117 45.469 9.383 1 77.88 97 LEU A N 1
ATOM 752 C CA . LEU A 1 97 ? 10.117 46.875 9.117 1 77.88 97 LEU A CA 1
ATOM 753 C C . LEU A 1 97 ? 10.883 47.219 7.836 1 77.88 97 LEU A C 1
ATOM 755 O O . LEU A 1 97 ? 10.5 48.094 7.086 1 77.88 97 LEU A O 1
ATOM 759 N N . LYS A 1 98 ? 11.789 46.406 7.594 1 78.56 98 LYS A N 1
ATOM 760 C CA . LYS A 1 98 ? 12.531 46.562 6.348 1 78.56 98 LYS A CA 1
ATOM 761 C C . LYS A 1 98 ? 11.656 46.25 5.141 1 78.56 98 LYS A C 1
ATOM 763 O O . LYS A 1 98 ? 11.664 46.969 4.148 1 78.56 98 LYS A O 1
ATOM 768 N N . LYS A 1 99 ? 10.984 45.281 5.238 1 74.12 99 LYS A N 1
ATOM 769 C CA . LYS A 1 99 ? 10.07 44.906 4.164 1 74.12 99 LYS A CA 1
ATOM 770 C C . LYS A 1 99 ? 8.945 45.906 4.02 1 74.12 99 LYS A C 1
ATOM 772 O O . LYS A 1 99 ? 8.555 46.25 2.9 1 74.12 99 LYS A O 1
ATOM 777 N N . TYR A 1 100 ? 8.531 46.344 5.078 1 70.38 100 TYR A N 1
ATOM 778 C CA . TYR A 1 100 ? 7.535 47.406 5.09 1 70.38 100 TYR A CA 1
ATOM 779 C C . TYR A 1 100 ? 8.062 48.656 4.375 1 70.38 100 TYR A C 1
ATOM 781 O O . TYR A 1 100 ? 7.367 49.219 3.537 1 70.38 100 TYR A O 1
ATOM 789 N N . ASP A 1 101 ? 9.195 49 4.652 1 75.94 101 ASP A N 1
ATOM 790 C CA . ASP A 1 101 ? 9.82 50.156 4.031 1 75.94 101 ASP A CA 1
ATOM 791 C C . ASP A 1 101 ? 10 49.969 2.529 1 75.94 101 ASP A C 1
ATOM 793 O O . ASP A 1 101 ? 9.773 50.875 1.739 1 75.94 101 ASP A O 1
ATOM 797 N N . LYS A 1 102 ? 10.297 48.781 2.211 1 70.31 102 LYS A N 1
ATOM 798 C CA . LYS A 1 102 ? 10.531 48.469 0.804 1 70.31 102 LYS A CA 1
ATOM 799 C C . LYS A 1 102 ? 9.227 48.531 0.009 1 70.31 102 LYS A C 1
ATOM 801 O O . LYS A 1 102 ? 9.195 49.031 -1.111 1 70.31 102 LYS A O 1
ATOM 806 N N . VAL A 1 103 ? 8.281 48.125 0.641 1 67 103 VAL A N 1
ATOM 807 C CA . VAL A 1 103 ? 7.004 48.062 -0.051 1 67 103 VAL A CA 1
ATOM 808 C C . VAL A 1 103 ? 6.316 49.406 -0.048 1 67 103 VAL A C 1
ATOM 810 O O . VAL A 1 103 ? 5.703 49.812 -1.043 1 67 103 VAL A O 1
ATOM 813 N N . THR A 1 104 ? 6.512 50.125 0.934 1 65.25 104 THR A N 1
ATOM 814 C CA . THR A 1 104 ? 5.785 51.375 1.05 1 65.25 104 THR A CA 1
ATOM 815 C C . THR A 1 104 ? 6.703 52.562 0.742 1 65.25 104 THR A C 1
ATOM 817 O O . THR A 1 104 ? 6.258 53.719 0.728 1 65.25 104 THR A O 1
ATOM 820 N N . ALA A 1 105 ? 7.844 52.312 0.509 1 61.66 105 ALA A N 1
ATOM 821 C CA . ALA A 1 105 ? 8.852 53.344 0.199 1 61.66 105 ALA A CA 1
ATOM 822 C C . ALA A 1 105 ? 8.977 54.344 1.335 1 61.66 105 ALA A C 1
ATOM 824 O O . ALA A 1 105 ? 9.047 55.562 1.095 1 61.66 105 ALA A O 1
ATOM 825 N N . ASN A 1 106 ? 8.82 53.906 2.467 1 70.06 106 ASN A N 1
ATOM 826 C CA . ASN A 1 106 ? 9.023 54.75 3.637 1 70.06 106 ASN A CA 1
ATOM 827 C C . ASN A 1 106 ? 10.328 54.438 4.348 1 70.06 106 ASN A C 1
ATOM 829 O O . ASN A 1 106 ? 11.062 53.531 3.93 1 70.06 106 ASN A O 1
ATOM 833 N N . LYS A 1 107 ? 10.836 55.25 5.184 1 69.69 107 LYS A N 1
ATOM 834 C CA . LYS A 1 107 ? 12.07 55.031 5.938 1 69.69 107 LYS A CA 1
ATOM 835 C C . LYS A 1 107 ? 11.789 55 7.438 1 69.69 107 LYS A C 1
ATOM 837 O O . LYS A 1 107 ? 12.352 55.781 8.203 1 69.69 107 LYS A O 1
ATOM 842 N N . LEU A 1 108 ? 10.953 54.156 7.832 1 73 108 LEU A N 1
ATOM 843 C CA . LEU A 1 108 ? 10.477 54.094 9.211 1 73 108 LEU A CA 1
ATOM 844 C C . LEU A 1 108 ? 11.344 53.156 10.047 1 73 108 LEU A C 1
ATOM 846 O O . LEU A 1 108 ? 11.391 53.281 11.273 1 73 108 LEU A O 1
ATOM 850 N N . ARG A 1 109 ? 12.062 52.344 9.484 1 79.62 109 ARG A N 1
ATOM 851 C CA . ARG A 1 109 ? 12.812 51.281 10.156 1 79.62 109 ARG A CA 1
ATOM 852 C C . ARG A 1 109 ? 13.734 51.844 11.227 1 79.62 109 ARG A C 1
ATOM 854 O O . ARG A 1 109 ? 13.703 51.406 12.375 1 79.62 109 ARG A O 1
ATOM 861 N N . ARG A 1 110 ? 14.438 52.781 10.844 1 76.25 110 ARG A N 1
ATOM 862 C CA . ARG A 1 110 ? 15.461 53.344 11.734 1 76.25 110 ARG A CA 1
ATOM 863 C C . ARG A 1 110 ? 14.82 54.031 12.938 1 76.25 110 ARG A C 1
ATOM 865 O O . ARG A 1 110 ? 15.266 53.844 14.07 1 76.25 110 ARG A O 1
ATOM 872 N N . GLN A 1 111 ? 13.805 54.688 12.672 1 78.5 111 GLN A N 1
ATOM 873 C CA . GLN A 1 111 ? 13.164 55.469 13.727 1 78.5 111 GLN A CA 1
ATOM 874 C C . GLN A 1 111 ? 12.367 54.562 14.664 1 78.5 111 GLN A C 1
ATOM 876 O O . GLN A 1 111 ? 12.445 54.688 15.891 1 78.5 111 GLN A O 1
ATOM 881 N N . TYR A 1 112 ? 11.672 53.625 14.133 1 80 112 TYR A N 1
ATOM 882 C CA . TYR A 1 112 ? 10.844 52.688 14.922 1 80 112 TYR A CA 1
ATOM 883 C C . TYR A 1 112 ? 11.711 51.781 15.758 1 80 112 TYR A C 1
ATOM 885 O O . TYR A 1 112 ? 11.406 51.5 16.922 1 80 112 TYR A O 1
ATOM 893 N N . MET A 1 113 ? 12.688 51.344 15.188 1 81.44 113 MET A N 1
ATOM 894 C CA . MET A 1 113 ? 13.617 50.5 15.922 1 81.44 113 MET A CA 1
ATOM 895 C C . MET A 1 113 ? 14.242 51.25 17.094 1 81.44 113 MET A C 1
ATOM 897 O O . MET A 1 113 ? 14.336 50.719 18.203 1 81.44 113 MET A O 1
ATOM 901 N N . ALA A 1 114 ? 14.57 52.469 16.875 1 79.5 114 ALA A N 1
ATOM 902 C CA . ALA A 1 114 ? 15.266 53.281 17.875 1 79.5 114 ALA A CA 1
ATOM 903 C C . ALA A 1 114 ? 14.305 53.75 18.953 1 79.5 114 ALA A C 1
ATOM 905 O O . ALA A 1 114 ? 14.68 53.844 20.125 1 79.5 114 ALA A O 1
ATOM 906 N N . THR A 1 115 ? 13.133 53.938 18.609 1 79.81 115 THR A N 1
ATOM 907 C CA . THR A 1 115 ? 12.234 54.594 19.562 1 79.81 115 THR A CA 1
ATOM 908 C C . THR A 1 115 ? 11.32 53.594 20.234 1 79.81 115 THR A C 1
ATOM 910 O O . THR A 1 115 ? 10.891 53.781 21.375 1 79.81 115 THR A O 1
ATOM 913 N N . LYS A 1 116 ? 11.016 52.469 19.594 1 78.81 116 LYS A N 1
ATOM 914 C CA . LYS A 1 116 ? 10.039 51.531 20.156 1 78.81 116 LYS A CA 1
ATOM 915 C C . LYS A 1 116 ? 10.68 50.188 20.484 1 78.81 116 LYS A C 1
ATOM 917 O O . LYS A 1 116 ? 10.547 49.688 21.594 1 78.81 116 LYS A O 1
ATOM 922 N N . VAL A 1 117 ? 11.383 49.625 19.594 1 81.44 117 VAL A N 1
ATOM 923 C CA . VAL A 1 117 ? 11.93 48.281 19.766 1 81.44 117 VAL A CA 1
ATOM 924 C C . VAL A 1 117 ? 13.086 48.312 20.75 1 81.44 117 VAL A C 1
ATOM 926 O O . VAL A 1 117 ? 13.109 47.531 21.719 1 81.44 117 VAL A O 1
ATOM 929 N N . ASP A 1 118 ? 13.867 49.25 20.578 1 79.56 118 ASP A N 1
ATOM 930 C CA . ASP A 1 118 ? 15.062 49.312 21.406 1 79.56 118 ASP A CA 1
ATOM 931 C C . ASP A 1 118 ? 14.703 49.688 22.844 1 79.56 118 ASP A C 1
ATOM 933 O O . ASP A 1 118 ? 15.461 49.406 23.781 1 79.56 118 ASP A O 1
ATOM 937 N N . MET A 1 119 ? 13.539 50.219 23.031 1 79.19 119 MET A N 1
ATOM 938 C CA . MET A 1 119 ? 13.141 50.688 24.359 1 79.19 119 MET A CA 1
ATOM 939 C C . MET A 1 119 ? 12.336 49.625 25.094 1 79.19 119 MET A C 1
ATOM 941 O O . MET A 1 119 ? 12.094 49.75 26.297 1 79.19 119 MET A O 1
ATOM 945 N N . ALA A 1 120 ? 11.922 48.625 24.453 1 80.75 120 ALA A N 1
ATOM 946 C CA . ALA A 1 120 ? 11.188 47.531 25.078 1 80.75 120 ALA A CA 1
ATOM 947 C C . ALA A 1 120 ? 12.102 46.688 25.969 1 80.75 120 ALA A C 1
ATOM 949 O O . ALA A 1 120 ? 13.305 46.562 25.703 1 80.75 120 ALA A O 1
ATOM 950 N N . LEU A 1 121 ? 11.648 46.062 27.016 1 81.12 121 LEU A N 1
ATOM 951 C CA . LEU A 1 121 ? 12.398 45.406 28.094 1 81.12 121 LEU A CA 1
ATOM 952 C C . LEU A 1 121 ? 13.328 44.344 27.547 1 81.12 121 LEU A C 1
ATOM 954 O O . LEU A 1 121 ? 14.508 44.281 27.906 1 81.12 121 LEU A O 1
ATOM 958 N N . PRO A 1 122 ? 12.805 43.5 26.688 1 81.69 122 PRO A N 1
ATOM 959 C CA . PRO A 1 122 ? 13.688 42.406 26.281 1 81.69 122 PRO A CA 1
ATOM 960 C C . PRO A 1 122 ? 14.867 42.875 25.438 1 81.69 122 PRO A C 1
ATOM 962 O O . PRO A 1 122 ? 15.875 42.156 25.328 1 81.69 122 PRO A O 1
ATOM 965 N N . PHE A 1 123 ? 14.727 44.125 24.984 1 83.38 123 PHE A N 1
ATOM 966 C CA . PHE A 1 123 ? 15.719 44.562 24 1 83.38 123 PHE A CA 1
ATOM 967 C C . PHE A 1 123 ? 16.609 45.656 24.578 1 83.38 123 PHE A C 1
ATOM 969 O O . PHE A 1 123 ? 17.547 46.094 23.922 1 83.38 123 PHE A O 1
ATOM 976 N N . ARG A 1 124 ? 16.359 46.031 25.781 1 82.06 124 ARG A N 1
ATOM 977 C CA . ARG A 1 124 ? 17.172 47.062 26.453 1 82.06 124 ARG A CA 1
ATOM 978 C C . ARG A 1 124 ? 18.578 46.5 26.766 1 82.06 124 ARG A C 1
ATOM 980 O O . ARG A 1 124 ? 18.734 45.344 27.094 1 82.06 124 ARG A O 1
ATOM 987 N N . PRO A 1 125 ? 19.484 47.406 26.672 1 81.12 125 PRO A N 1
ATOM 988 C CA . PRO A 1 125 ? 20.859 46.969 26.953 1 81.12 125 PRO A CA 1
ATOM 989 C C . PRO A 1 125 ? 21.047 46.438 28.375 1 81.12 125 PRO A C 1
ATOM 991 O O . PRO A 1 125 ? 21.781 45.469 28.578 1 81.12 125 PRO A O 1
ATOM 994 N N . GLN A 1 126 ? 20.406 46.906 29.344 1 80.75 126 GLN A N 1
ATOM 995 C CA . GLN A 1 126 ? 20.531 46.438 30.734 1 80.75 126 GLN A CA 1
ATOM 996 C C . GLN A 1 126 ? 19.984 45.031 30.891 1 80.75 126 GLN A C 1
ATOM 998 O O . GLN A 1 126 ? 20.562 44.219 31.594 1 80.75 126 GLN A O 1
ATOM 1003 N N . THR A 1 127 ? 18.844 44.781 30.219 1 82.12 127 THR A N 1
ATOM 1004 C CA . THR A 1 127 ? 18.25 43.438 30.281 1 82.12 127 THR A CA 1
ATOM 1005 C C . THR A 1 127 ? 19.141 42.438 29.578 1 82.12 127 THR A C 1
ATOM 1007 O O . THR A 1 127 ? 19.281 41.312 30.031 1 82.12 127 THR A O 1
ATOM 1010 N N . LYS A 1 128 ? 19.641 42.875 28.562 1 81.94 128 LYS A N 1
ATOM 1011 C CA . LYS A 1 128 ? 20.562 42 27.828 1 81.94 128 LYS A CA 1
ATOM 1012 C C . LYS A 1 128 ? 21.797 41.688 28.672 1 81.94 128 LYS A C 1
ATOM 1014 O O . LYS A 1 128 ? 22.25 40.531 28.703 1 81.94 128 LYS A O 1
ATOM 1019 N N . ASP A 1 129 ? 22.219 42.719 29.297 1 82.38 129 ASP A N 1
ATOM 1020 C CA . ASP A 1 129 ? 23.359 42.531 30.172 1 82.38 129 ASP A CA 1
ATOM 1021 C C . ASP A 1 129 ? 23 41.625 31.359 1 82.38 129 ASP A C 1
ATOM 1023 O O . ASP A 1 129 ? 23.812 40.812 31.797 1 82.38 129 ASP A O 1
ATOM 1027 N N . GLY A 1 130 ? 21.859 41.812 31.828 1 84.5 130 GLY A N 1
ATOM 1028 C CA . GLY A 1 130 ? 21.391 40.969 32.906 1 84.5 130 GLY A CA 1
ATOM 1029 C C . GLY A 1 130 ? 21.297 39.5 32.5 1 84.5 130 GLY A C 1
ATOM 1030 O O . GLY A 1 130 ? 21.703 38.625 33.281 1 84.5 130 GLY A O 1
ATOM 1031 N N . LEU A 1 131 ? 20.781 39.219 31.391 1 85.12 131 LEU A N 1
ATOM 1032 C CA . LEU A 1 131 ? 20.672 37.875 30.875 1 85.12 131 LEU A CA 1
ATOM 1033 C C . LEU A 1 131 ? 22.062 37.25 30.688 1 85.12 131 LEU A C 1
ATOM 1035 O O . LEU A 1 131 ? 22.281 36.094 31.047 1 85.12 131 LEU A O 1
ATOM 1039 N N . ASN A 1 132 ? 22.953 38.031 30.25 1 84.62 132 ASN A N 1
ATOM 1040 C CA . ASN A 1 132 ? 24.328 37.562 30.062 1 84.62 132 ASN A CA 1
ATOM 1041 C C . ASN A 1 132 ? 25 37.281 31.406 1 84.62 132 ASN A C 1
ATOM 1043 O O . ASN A 1 132 ? 25.75 36.312 31.531 1 84.62 132 ASN A O 1
ATOM 1047 N N . HIS A 1 133 ? 24.656 38.062 32.312 1 84.31 133 HIS A N 1
ATOM 1048 C CA . HIS A 1 133 ? 25.188 37.844 33.656 1 84.31 133 HIS A CA 1
ATOM 1049 C C . HIS A 1 133 ? 24.641 36.562 34.281 1 84.31 133 HIS A C 1
ATOM 1051 O O . HIS A 1 133 ? 25.375 35.844 34.938 1 84.31 133 HIS A O 1
ATOM 1057 N N . MET A 1 134 ? 23.375 36.344 34.031 1 86.75 134 MET A N 1
ATOM 1058 C CA . MET A 1 134 ? 22.766 35.125 34.531 1 86.75 134 MET A CA 1
ATOM 1059 C C . MET A 1 134 ? 23.391 33.906 33.875 1 86.75 134 MET A C 1
ATOM 1061 O O . MET A 1 134 ? 23.625 32.875 34.531 1 86.75 134 MET A O 1
ATOM 1065 N N . ILE A 1 135 ? 23.688 33.969 32.688 1 87.31 135 ILE A N 1
ATOM 1066 C CA . ILE A 1 135 ? 24.328 32.906 31.953 1 87.31 135 ILE A CA 1
ATOM 1067 C C . ILE A 1 135 ? 25.734 32.656 32.531 1 87.31 135 ILE A C 1
ATOM 1069 O O . ILE A 1 135 ? 26.109 31.516 32.781 1 87.31 135 ILE A O 1
ATOM 1073 N N . ASP A 1 136 ? 26.406 33.719 32.812 1 84.75 136 ASP A N 1
ATOM 1074 C CA . ASP A 1 136 ? 27.75 33.656 33.375 1 84.75 136 ASP A CA 1
ATOM 1075 C C . ASP A 1 136 ? 27.719 33.031 34.781 1 84.75 136 ASP A C 1
ATOM 1077 O O . ASP A 1 136 ? 28.594 32.25 35.125 1 84.75 136 ASP A O 1
ATOM 1081 N N . ARG A 1 137 ? 26.703 33.344 35.438 1 86.5 137 ARG A N 1
ATOM 1082 C CA . ARG A 1 137 ? 26.547 32.812 36.781 1 86.5 137 ARG A CA 1
ATOM 1083 C C . ARG A 1 137 ? 26.328 31.297 36.719 1 86.5 137 ARG A C 1
ATOM 1085 O O . ARG A 1 137 ? 26.891 30.562 37.531 1 86.5 137 ARG A O 1
ATOM 1092 N N . VAL A 1 138 ? 25.547 30.906 35.844 1 89 138 VAL A N 1
ATOM 1093 C CA . VAL A 1 138 ? 25.281 29.469 35.688 1 89 138 VAL A CA 1
ATOM 1094 C C . VAL A 1 138 ? 26.547 28.75 35.281 1 89 138 VAL A C 1
ATOM 1096 O O . VAL A 1 138 ? 26.828 27.641 35.75 1 89 138 VAL A O 1
ATOM 1099 N N . VAL A 1 139 ? 27.344 29.344 34.438 1 87.44 139 VAL A N 1
ATOM 1100 C CA . VAL A 1 139 ? 28.609 28.766 34.031 1 87.44 139 VAL A CA 1
ATOM 1101 C C . VAL A 1 139 ? 29.547 28.656 35.219 1 87.44 139 VAL A C 1
ATOM 1103 O O . VAL A 1 139 ? 30.234 27.641 35.375 1 87.44 139 VAL A O 1
ATOM 1106 N N . GLY A 1 140 ? 29.547 29.594 36.094 1 86.06 140 GLY A N 1
ATOM 1107 C CA . GLY A 1 140 ? 30.328 29.562 37.312 1 86.06 140 GLY A CA 1
ATOM 1108 C C . GLY A 1 140 ? 29.906 28.453 38.25 1 86.06 140 GLY A C 1
ATOM 1109 O O . GLY A 1 140 ? 30.75 27.766 38.844 1 86.06 140 GLY A O 1
ATOM 1110 N N . ILE A 1 141 ? 28.578 28.344 38.344 1 85.94 141 ILE A N 1
ATOM 1111 C CA . ILE A 1 141 ? 28.047 27.297 39.219 1 85.94 141 ILE A CA 1
ATOM 1112 C C . ILE A 1 141 ? 28.453 25.922 38.688 1 85.94 141 ILE A C 1
ATOM 1114 O O . ILE A 1 141 ? 28.906 25.062 39.438 1 85.94 141 ILE A O 1
ATOM 1118 N N . TYR A 1 142 ? 28.266 25.75 37.438 1 86.75 142 TYR A N 1
ATOM 1119 C CA . TYR A 1 142 ? 28.641 24.516 36.781 1 86.75 142 TYR A CA 1
ATOM 1120 C C . TYR A 1 142 ? 30.125 24.219 36.938 1 86.75 142 TYR A C 1
ATOM 1122 O O . TYR A 1 142 ? 30.516 23.094 37.219 1 86.75 142 TYR A O 1
ATOM 1130 N N . ALA A 1 143 ? 30.984 25.203 36.844 1 85.06 143 ALA A N 1
ATOM 1131 C CA . ALA A 1 143 ? 32.438 25.078 36.969 1 85.06 143 ALA A CA 1
ATOM 1132 C C . ALA A 1 143 ? 32.812 24.625 38.375 1 85.06 143 ALA A C 1
ATOM 1134 O O . ALA A 1 143 ? 33.688 23.781 38.562 1 85.06 143 ALA A O 1
ATOM 1135 N N . ARG A 1 144 ? 32.062 25.047 39.312 1 82 144 ARG A N 1
ATOM 1136 C CA . ARG A 1 144 ? 32.344 24.719 40.719 1 82 144 ARG A CA 1
ATOM 1137 C C . ARG A 1 144 ? 31.938 23.281 41.031 1 82 144 ARG A C 1
ATOM 1139 O O . ARG A 1 144 ? 32.625 22.594 41.812 1 82 144 ARG A O 1
ATOM 1146 N N . ILE A 1 145 ? 30.891 22.938 40.375 1 81.69 145 ILE A N 1
ATOM 1147 C CA . ILE A 1 145 ? 30.312 21.641 40.75 1 81.69 145 ILE A CA 1
ATOM 1148 C C . ILE A 1 145 ? 30.969 20.531 39.938 1 81.69 145 ILE A C 1
ATOM 1150 O O . ILE A 1 145 ? 31.172 19.422 40.438 1 81.69 145 ILE A O 1
ATOM 1154 N N . HIS A 1 146 ? 31.25 20.781 38.719 1 79.81 146 HIS A N 1
ATOM 1155 C CA . HIS A 1 146 ? 31.578 19.672 37.844 1 79.81 146 HIS A CA 1
ATOM 1156 C C . HIS A 1 146 ? 33 19.812 37.281 1 79.81 146 HIS A C 1
ATOM 1158 O O . HIS A 1 146 ? 33.688 18.812 37.062 1 79.81 146 HIS A O 1
ATOM 1164 N N . THR A 1 147 ? 33.594 20.984 37.062 1 81.88 147 THR A N 1
ATOM 1165 C CA . THR A 1 147 ? 34.875 21.109 36.375 1 81.88 147 THR A CA 1
ATOM 1166 C C . THR A 1 147 ? 35.906 21.688 37.344 1 81.88 147 THR A C 1
ATOM 1168 O O . THR A 1 147 ? 36.875 22.328 36.906 1 81.88 147 THR A O 1
ATOM 1171 N N . ASP A 1 148 ? 35.812 21.359 38.594 1 77.12 148 ASP A N 1
ATOM 1172 C CA . ASP A 1 148 ? 36.781 21.719 39.625 1 77.12 148 ASP A CA 1
ATOM 1173 C C . ASP A 1 148 ? 37.188 23.188 39.5 1 77.12 148 ASP A C 1
ATOM 1175 O O . ASP A 1 148 ? 38.375 23.5 39.625 1 77.12 148 ASP A O 1
ATOM 1179 N N . GLY A 1 149 ? 36.312 24.094 39 1 76.12 149 GLY A N 1
ATOM 1180 C CA . GLY A 1 149 ? 36.531 25.531 39 1 76.12 149 GLY A CA 1
ATOM 1181 C C . GLY A 1 149 ? 37.094 26.062 37.688 1 76.12 149 GLY A C 1
ATOM 1182 O O . GLY A 1 149 ? 37.312 27.266 37.562 1 76.12 149 GLY A O 1
ATOM 1183 N N . LYS A 1 150 ? 37.344 25.281 36.719 1 80.25 150 LYS A N 1
ATOM 1184 C CA . LYS A 1 150 ? 37.812 25.734 35.406 1 80.25 150 LYS A CA 1
ATOM 1185 C C . LYS A 1 150 ? 36.688 26.297 34.562 1 80.25 150 LYS A C 1
ATOM 1187 O O . LYS A 1 150 ? 35.875 25.531 34 1 80.25 150 LYS A O 1
ATOM 1192 N N . LEU A 1 151 ? 36.562 27.516 34.438 1 80.62 151 LEU A N 1
ATOM 1193 C CA . LEU A 1 151 ? 35.469 28.203 33.75 1 80.62 151 LEU A CA 1
ATOM 1194 C C . LEU A 1 151 ? 35.5 27.922 32.25 1 80.62 151 LEU A C 1
ATOM 1196 O O . LEU A 1 151 ? 34.438 27.75 31.625 1 80.62 151 LEU A O 1
ATOM 1200 N N . GLY A 1 152 ? 36.625 27.922 31.719 1 78.44 152 GLY A N 1
ATOM 1201 C CA . GLY A 1 152 ? 36.75 27.672 30.297 1 78.44 152 GLY A CA 1
ATOM 1202 C C . GLY A 1 152 ? 36.219 26.312 29.891 1 78.44 152 GLY A C 1
ATOM 1203 O O . GLY A 1 152 ? 35.5 26.188 28.891 1 78.44 152 GLY A O 1
ATOM 1204 N N . LEU A 1 153 ? 36.5 25.406 30.703 1 78.69 153 LEU A N 1
ATOM 1205 C CA . LEU A 1 153 ? 36.031 24.047 30.438 1 78.69 153 LEU A CA 1
ATOM 1206 C C . LEU A 1 153 ? 34.531 23.938 30.641 1 78.69 153 LEU A C 1
ATOM 1208 O O . LEU A 1 153 ? 33.844 23.266 29.875 1 78.69 153 LEU A O 1
ATOM 1212 N N . ALA A 1 154 ? 34 24.578 31.594 1 81.12 154 ALA A N 1
ATOM 1213 C CA . ALA A 1 154 ? 32.562 24.578 31.875 1 81.12 154 ALA A CA 1
ATOM 1214 C C . ALA A 1 154 ? 31.797 25.188 30.719 1 81.12 154 ALA A C 1
ATOM 1216 O O . ALA A 1 154 ? 30.781 24.625 30.281 1 81.12 154 ALA A O 1
ATOM 1217 N N . LEU A 1 155 ? 32.312 26.25 30.25 1 80.25 155 LEU A N 1
ATOM 1218 C CA . LEU A 1 155 ? 31.641 26.922 29.141 1 80.25 155 LEU A CA 1
ATOM 1219 C C . LEU A 1 155 ? 31.672 26.062 27.891 1 80.25 155 LEU A C 1
ATOM 1221 O O . LEU A 1 155 ? 30.672 25.984 27.172 1 80.25 155 LEU A O 1
ATOM 1225 N N . THR A 1 156 ? 32.688 25.5 27.688 1 75.44 156 THR A N 1
ATOM 1226 C CA . THR A 1 156 ? 32.812 24.625 26.531 1 75.44 156 THR A CA 1
ATOM 1227 C C . THR A 1 156 ? 31.859 23.438 26.625 1 75.44 156 THR A C 1
ATOM 1229 O O . THR A 1 156 ? 31.203 23.078 25.641 1 75.44 156 THR A O 1
ATOM 1232 N N . GLU A 1 157 ? 31.688 22.938 27.812 1 77.94 157 GLU A N 1
ATOM 1233 C CA . GLU A 1 157 ? 30.797 21.812 28.031 1 77.94 157 GLU A CA 1
ATOM 1234 C C . GLU A 1 157 ? 29.328 22.234 27.906 1 77.94 157 GLU A C 1
ATOM 1236 O O . GLU A 1 157 ? 28.531 21.547 27.266 1 77.94 157 GLU A O 1
ATOM 1241 N N . LEU A 1 158 ? 29.078 23.281 28.484 1 80.44 158 LEU A N 1
ATOM 1242 C CA . LEU A 1 158 ? 27.703 23.781 28.469 1 80.44 158 LEU A CA 1
ATOM 1243 C C . LEU A 1 158 ? 27.297 24.172 27.047 1 80.44 158 LEU A C 1
ATOM 1245 O O . LEU A 1 158 ? 26.172 23.891 26.625 1 80.44 158 LEU A O 1
ATOM 1249 N N . LYS A 1 159 ? 28.125 24.859 26.391 1 74.81 159 LYS A N 1
ATOM 1250 C CA . LYS A 1 159 ? 27.844 25.203 24.984 1 74.81 159 LYS A CA 1
ATOM 1251 C C . LYS A 1 159 ? 27.688 23.953 24.141 1 74.81 159 LYS A C 1
ATOM 1253 O O . LYS A 1 159 ? 26.922 23.938 23.172 1 74.81 159 LYS A O 1
ATOM 1258 N N . GLY A 1 160 ? 28.297 23.031 24.547 1 69.31 160 GLY A N 1
ATOM 1259 C CA . GLY A 1 160 ? 28.109 21.734 23.922 1 69.31 160 GLY A CA 1
ATOM 1260 C C . GLY A 1 160 ? 26.703 21.172 24.094 1 69.31 160 GLY A C 1
ATOM 1261 O O . GLY A 1 160 ? 26.094 20.703 23.141 1 69.31 160 GLY A O 1
ATOM 1262 N N . TYR A 1 161 ? 26.234 21.375 25.328 1 69.62 161 TYR A N 1
ATOM 1263 C CA . TYR A 1 161 ? 24.875 20.938 25.641 1 69.62 161 TYR A CA 1
ATOM 1264 C C . TYR A 1 161 ? 23.844 21.766 24.891 1 69.62 161 TYR A C 1
ATOM 1266 O O . TYR A 1 161 ? 22.828 21.234 24.406 1 69.62 161 TYR A O 1
ATOM 1274 N N . LEU A 1 162 ? 24.047 22.969 24.797 1 68.81 162 LEU A N 1
ATOM 1275 C CA . LEU A 1 162 ? 23.156 23.875 24.062 1 68.81 162 LEU A CA 1
ATOM 1276 C C . LEU A 1 162 ? 23.109 23.516 22.578 1 68.81 162 LEU A C 1
ATOM 1278 O O . LEU A 1 162 ? 22.031 23.469 21.984 1 68.81 162 LEU A O 1
ATOM 1282 N N . ARG A 1 163 ? 24.141 23.438 22.078 1 59.97 163 ARG A N 1
ATOM 1283 C CA . ARG A 1 163 ? 24.219 23.062 20.672 1 59.97 163 ARG A CA 1
ATOM 1284 C C . ARG A 1 163 ? 23.5 21.75 20.406 1 59.97 163 ARG A C 1
ATOM 1286 O O . ARG A 1 163 ? 22.797 21.609 19.406 1 59.97 163 ARG A O 1
ATOM 1293 N N . GLU A 1 164 ? 23.562 21 21.375 1 56.56 164 GLU A N 1
ATOM 1294 C CA . GLU A 1 164 ? 22.891 19.703 21.297 1 56.56 164 GLU A CA 1
ATOM 1295 C C . GLU A 1 164 ? 21.375 19.875 21.312 1 56.56 164 GLU A C 1
ATOM 1297 O O . GLU A 1 164 ? 20.656 19.203 20.562 1 56.56 164 GLU A O 1
ATOM 1302 N N . ARG A 1 165 ? 20.938 20.688 22.109 1 57.88 165 ARG A N 1
ATOM 1303 C CA . ARG A 1 165 ? 19.5 20.938 22.234 1 57.88 165 ARG A CA 1
ATOM 1304 C C . ARG A 1 165 ? 18.953 21.625 20.984 1 57.88 165 ARG A C 1
ATOM 1306 O O . ARG A 1 165 ? 17.859 21.297 20.531 1 57.88 165 ARG A O 1
ATOM 1313 N N . ILE A 1 166 ? 19.625 22.484 20.516 1 52.41 166 ILE A N 1
ATOM 1314 C CA . ILE A 1 166 ? 19.219 23.203 19.312 1 52.41 166 ILE A CA 1
ATOM 1315 C C . ILE A 1 166 ? 19.172 22.25 18.125 1 52.41 166 ILE A C 1
ATOM 1317 O O . ILE A 1 166 ? 18.219 22.281 17.344 1 52.41 166 ILE A O 1
ATOM 1321 N N . ILE A 1 167 ? 20.047 21.531 18.047 1 47 167 ILE A N 1
ATOM 1322 C CA . ILE A 1 167 ? 20.094 20.547 16.969 1 47 167 ILE A CA 1
ATOM 1323 C C . ILE A 1 167 ? 18.922 19.562 17.125 1 47 167 ILE A C 1
ATOM 1325 O O . ILE A 1 167 ? 18.281 19.219 16.141 1 47 167 ILE A O 1
ATOM 1329 N N . TRP A 1 168 ? 18.656 19.297 18.375 1 45.72 168 TRP A N 1
ATOM 1330 C CA . TRP A 1 168 ? 17.547 18.375 18.641 1 45.72 168 TRP A CA 1
ATOM 1331 C C . TRP A 1 168 ? 16.219 19 18.266 1 45.72 168 TRP A C 1
ATOM 1333 O O . TRP A 1 168 ? 15.367 18.344 17.641 1 45.72 168 TRP A O 1
ATOM 1343 N N . GLU A 1 169 ? 16.047 20.125 18.781 1 46.84 169 GLU A N 1
ATOM 1344 C CA . GLU A 1 169 ? 14.797 20.828 18.484 1 46.84 169 GLU A CA 1
ATOM 1345 C C . GLU A 1 169 ? 14.656 21.078 16.984 1 46.84 169 GLU A C 1
ATOM 1347 O O . GLU A 1 169 ? 13.562 20.969 16.422 1 46.84 169 GLU A O 1
ATOM 1352 N N . ARG A 1 170 ? 15.703 21.469 16.531 1 41.12 170 ARG A N 1
ATOM 1353 C CA . ARG A 1 170 ? 15.711 21.641 15.078 1 41.12 170 ARG A CA 1
ATOM 1354 C C . ARG A 1 170 ? 15.461 20.312 14.367 1 41.12 170 ARG A C 1
ATOM 1356 O O . ARG A 1 170 ? 14.758 20.281 13.352 1 41.12 170 ARG A O 1
ATOM 1363 N N . ASN A 1 171 ? 15.945 19.406 14.953 1 39.03 171 ASN A N 1
ATOM 1364 C CA . ASN A 1 171 ? 15.758 18.062 14.391 1 39.03 171 ASN A CA 1
ATOM 1365 C C . ASN A 1 171 ? 14.32 17.578 14.586 1 39.03 171 ASN A C 1
ATOM 1367 O O . ASN A 1 171 ? 13.781 16.875 13.734 1 39.03 171 ASN A O 1
ATOM 1371 N N . THR A 1 172 ? 13.672 17.922 15.703 1 40.66 172 THR A N 1
ATOM 1372 C CA . THR A 1 172 ? 12.258 17.594 15.82 1 40.66 172 THR A CA 1
ATOM 1373 C C . THR A 1 172 ? 11.438 18.312 14.766 1 40.66 172 THR A C 1
ATOM 1375 O O . THR A 1 172 ? 10.523 17.734 14.164 1 40.66 172 THR A O 1
ATOM 1378 N N . ILE A 1 173 ? 11.664 19.547 14.578 1 36.25 173 ILE A N 1
ATOM 1379 C CA . ILE A 1 173 ? 11.078 20.266 13.445 1 36.25 173 ILE A CA 1
ATOM 1380 C C . ILE A 1 173 ? 11.484 19.578 12.141 1 36.25 173 ILE A C 1
ATOM 1382 O O . ILE A 1 173 ? 10.656 19.422 11.234 1 36.25 173 ILE A O 1
ATOM 1386 N N . TRP A 1 174 ? 12.664 19.125 12.188 1 33.91 174 TRP A N 1
ATOM 1387 C CA . TRP A 1 174 ? 13.234 18.406 11.062 1 33.91 174 TRP A CA 1
ATOM 1388 C C . TRP A 1 174 ? 12.539 17.062 10.875 1 33.91 174 TRP A C 1
ATOM 1390 O O . TRP A 1 174 ? 12.25 16.656 9.75 1 33.91 174 TRP A O 1
ATOM 1400 N N . LYS A 1 175 ? 12.305 16.375 11.93 1 39.09 175 LYS A N 1
ATOM 1401 C CA . LYS A 1 175 ? 11.484 15.172 11.836 1 39.09 175 LYS A CA 1
ATOM 1402 C C . LYS A 1 175 ? 10.117 15.484 11.234 1 39.09 175 LYS A C 1
ATOM 1404 O O . LYS A 1 175 ? 9.617 14.734 10.391 1 39.09 175 LYS A O 1
ATOM 1409 N N . ASP A 1 176 ? 9.57 16.547 11.711 1 39.69 176 ASP A N 1
ATOM 1410 C CA . ASP A 1 176 ? 8.352 17.031 11.07 1 39.69 176 ASP A CA 1
ATOM 1411 C C . ASP A 1 176 ? 8.617 17.422 9.617 1 39.69 176 ASP A C 1
ATOM 1413 O O . ASP A 1 176 ? 7.797 17.156 8.734 1 39.69 176 ASP A O 1
ATOM 1417 N N . MET A 1 177 ? 9.82 17.953 9.312 1 35.81 177 MET A N 1
ATOM 1418 C CA . MET A 1 177 ? 10.227 18.266 7.949 1 35.81 177 MET A CA 1
ATOM 1419 C C . MET A 1 177 ? 10.555 17 7.176 1 35.81 177 MET A C 1
ATOM 1421 O O . MET A 1 177 ? 10.188 16.859 6.008 1 35.81 177 MET A O 1
ATOM 1425 N N . ILE A 1 178 ? 11.227 16.062 7.797 1 37.59 178 ILE A N 1
ATOM 1426 C CA . ILE A 1 178 ? 11.484 14.789 7.137 1 37.59 178 ILE A CA 1
ATOM 1427 C C . ILE A 1 178 ? 10.172 14.039 6.93 1 37.59 178 ILE A C 1
ATOM 1429 O O . ILE A 1 178 ? 9.938 13.461 5.863 1 37.59 178 ILE A O 1
ATOM 1433 N N . GLU A 1 179 ? 9.438 13.977 7.961 1 39.03 179 GLU A N 1
ATOM 1434 C CA . GLU A 1 179 ? 8.109 13.414 7.762 1 39.03 179 GLU A CA 1
ATOM 1435 C C . GLU A 1 179 ? 7.312 14.227 6.742 1 39.03 179 GLU A C 1
ATOM 1437 O O . GLU A 1 179 ? 6.598 13.656 5.914 1 39.03 179 GLU A O 1
ATOM 1442 N N . GLN A 1 180 ? 7.461 15.523 6.793 1 37.69 180 GLN A N 1
ATOM 1443 C CA . GLN A 1 180 ? 6.945 16.375 5.723 1 37.69 180 GLN A CA 1
ATOM 1444 C C . GLN A 1 180 ? 7.711 16.141 4.422 1 37.69 180 GLN A C 1
ATOM 1446 O O . GLN A 1 180 ? 7.117 16.109 3.342 1 37.69 180 GLN A O 1
ATOM 1451 N N . GLU A 1 181 ? 9.055 16.156 4.52 1 36.53 181 GLU A N 1
ATOM 1452 C CA . GLU A 1 181 ? 9.859 15.828 3.35 1 36.53 181 GLU A CA 1
ATOM 1453 C C . GLU A 1 181 ? 9.617 14.391 2.898 1 36.53 181 GLU A C 1
ATOM 1455 O O . GLU A 1 181 ? 9.547 14.109 1.698 1 36.53 181 GLU A O 1
ATOM 1460 N N . ARG A 1 182 ? 9.703 13.461 3.719 1 35.97 182 ARG A N 1
ATOM 1461 C CA . ARG A 1 182 ? 9.25 12.133 3.305 1 35.97 182 ARG A CA 1
ATOM 1462 C C . ARG A 1 182 ? 7.84 12.195 2.729 1 35.97 182 ARG A C 1
ATOM 1464 O O . ARG A 1 182 ? 7.547 11.539 1.727 1 35.97 182 ARG A O 1
ATOM 1471 N N . ARG A 1 183 ? 7.074 12.867 3.385 1 37.25 183 ARG A N 1
ATOM 1472 C CA . ARG A 1 183 ? 5.781 13.188 2.785 1 37.25 183 ARG A CA 1
ATOM 1473 C C . ARG A 1 183 ? 5.953 14.055 1.544 1 37.25 183 ARG A C 1
ATOM 1475 O O . ARG A 1 183 ? 5.25 13.875 0.55 1 37.25 183 ARG A O 1
ATOM 1482 N N . ARG A 1 184 ? 6.73 15.078 1.596 1 33.28 184 ARG A N 1
ATOM 1483 C CA . ARG A 1 184 ? 7.094 15.844 0.407 1 33.28 184 ARG A CA 1
ATOM 1484 C C . ARG A 1 184 ? 7.875 14.984 -0.581 1 33.28 184 ARG A C 1
ATOM 1486 O O . ARG A 1 184 ? 7.715 15.125 -1.796 1 33.28 184 ARG A O 1
ATOM 1493 N N . GLU A 1 185 ? 8.953 14.305 -0.162 1 32.09 185 GLU A N 1
ATOM 1494 C CA . GLU A 1 185 ? 9.672 13.406 -1.06 1 32.09 185 GLU A CA 1
ATOM 1495 C C . GLU A 1 185 ? 8.758 12.305 -1.586 1 32.09 185 GLU A C 1
ATOM 1497 O O . GLU A 1 185 ? 8.914 11.852 -2.725 1 32.09 185 GLU A O 1
ATOM 1502 N N . THR A 1 186 ? 8.07 11.648 -0.729 1 31.38 186 THR A N 1
ATOM 1503 C CA . THR A 1 186 ? 7.047 10.805 -1.336 1 31.38 186 THR A CA 1
ATOM 1504 C C . THR A 1 186 ? 6.164 11.617 -2.279 1 31.38 186 THR A C 1
ATOM 1506 O O . THR A 1 186 ? 5.449 11.055 -3.107 1 31.38 186 THR A O 1
ATOM 1509 N N . ILE A 1 187 ? 5.797 12.961 -1.895 1 29.56 187 ILE A N 1
ATOM 1510 C CA . ILE A 1 187 ? 5.363 13.859 -2.959 1 29.56 187 ILE A CA 1
ATOM 1511 C C . ILE A 1 187 ? 6.516 14.094 -3.932 1 29.56 187 ILE A C 1
ATOM 1513 O O . ILE A 1 187 ? 7.598 14.523 -3.529 1 29.56 187 ILE A O 1
ATOM 1517 N N . GLY A 1 188 ? 7.039 13.242 -4.551 1 28.94 188 GLY A N 1
ATOM 1518 C CA . GLY A 1 188 ? 7.906 13.414 -5.707 1 28.94 188 GLY A CA 1
ATOM 1519 C C . GLY A 1 188 ? 7.996 14.859 -6.176 1 28.94 188 GLY A C 1
ATOM 1520 O O . GLY A 1 188 ? 8.102 15.117 -7.375 1 28.94 188 GLY A O 1
ATOM 1521 N N . LEU A 1 189 ? 7.629 15.82 -5.379 1 29.45 189 LEU A N 1
ATOM 1522 C CA . LEU A 1 189 ? 7.809 17.156 -5.926 1 29.45 189 LEU A CA 1
ATOM 1523 C C . LEU A 1 189 ? 9.281 17.453 -6.199 1 29.45 189 LEU A C 1
ATOM 1525 O O . LEU A 1 189 ? 10.109 17.406 -5.285 1 29.45 189 LEU A O 1
ATOM 1529 N N . ARG A 1 190 ? 9.859 17.062 -7.289 1 31.09 190 ARG A N 1
ATOM 1530 C CA . ARG A 1 190 ? 10.938 17.875 -7.852 1 31.09 190 ARG A CA 1
ATOM 1531 C C . ARG A 1 190 ? 10.797 19.328 -7.434 1 31.09 190 ARG A C 1
ATOM 1533 O O . ARG A 1 190 ? 9.688 19.859 -7.359 1 31.09 190 ARG A O 1
ATOM 1540 N N . PRO A 1 191 ? 11.648 19.812 -6.629 1 29.41 191 PRO A N 1
ATOM 1541 C CA . PRO A 1 191 ? 11.469 21.266 -6.531 1 29.41 191 PRO A CA 1
ATOM 1542 C C . PRO A 1 191 ? 10.742 21.859 -7.742 1 29.41 191 PRO A C 1
ATOM 1544 O O . PRO A 1 191 ? 11.016 21.469 -8.883 1 29.41 191 PRO A O 1
ATOM 1547 N N . LYS A 1 192 ? 9.523 22.234 -7.617 1 31.78 192 LYS A N 1
ATOM 1548 C CA . LYS A 1 192 ? 8.844 23.031 -8.641 1 31.78 192 LYS A CA 1
ATOM 1549 C C . LYS A 1 192 ? 9.828 23.953 -9.359 1 31.78 192 LYS A C 1
ATOM 1551 O O . LYS A 1 192 ? 9.531 24.484 -10.43 1 31.78 192 LYS A O 1
ATOM 1556 N N . ALA A 1 193 ? 10.805 24.391 -8.609 1 31.34 193 ALA A N 1
ATOM 1557 C CA . ALA A 1 193 ? 11.648 25.359 -9.305 1 31.34 193 ALA A CA 1
ATOM 1558 C C . ALA A 1 193 ? 12.273 24.75 -10.547 1 31.34 193 ALA A C 1
ATOM 1560 O O . ALA A 1 193 ? 12.422 25.406 -11.57 1 31.34 193 ALA A O 1
ATOM 1561 N N . ALA A 1 194 ? 12.875 23.609 -10.367 1 29.83 194 ALA A N 1
ATOM 1562 C CA . ALA A 1 194 ? 13.586 23.203 -11.578 1 29.83 194 ALA A CA 1
ATOM 1563 C C . ALA A 1 194 ? 12.617 22.656 -12.625 1 29.83 194 ALA A C 1
ATOM 1565 O O . ALA A 1 194 ? 12.859 22.781 -13.828 1 29.83 194 ALA A O 1
ATOM 1566 N N . VAL A 1 195 ? 11.664 21.828 -12.172 1 29.52 195 VAL A N 1
ATOM 1567 C CA . VAL A 1 195 ? 10.828 21.328 -13.258 1 29.52 195 VAL A CA 1
ATOM 1568 C C . VAL A 1 195 ? 9.844 22.406 -13.688 1 29.52 195 VAL A C 1
ATOM 1570 O O . VAL A 1 195 ? 9.375 22.406 -14.836 1 29.52 195 VAL A O 1
ATOM 1573 N N . ALA A 1 196 ? 9.25 23.078 -12.656 1 32.03 196 ALA A N 1
ATOM 1574 C CA . ALA A 1 196 ? 8.359 24.109 -13.164 1 32.03 196 ALA A CA 1
ATOM 1575 C C . ALA A 1 196 ? 9.141 25.188 -13.914 1 32.03 196 ALA A C 1
ATOM 1577 O O . ALA A 1 196 ? 8.641 26.297 -14.117 1 32.03 196 ALA A O 1
ATOM 1578 N N . LYS A 1 197 ? 10.391 25.172 -13.859 1 30.56 197 LYS A N 1
ATOM 1579 C CA . LYS A 1 197 ? 10.609 25.953 -15.07 1 30.56 197 LYS A CA 1
ATOM 1580 C C . LYS A 1 197 ? 9.68 25.484 -16.188 1 30.56 197 LYS A C 1
ATOM 1582 O O . LYS A 1 197 ? 9.68 24.312 -16.562 1 30.56 197 LYS A O 1
ATOM 1587 N N . GLU A 1 198 ? 8.492 25.922 -16.172 1 31.53 198 GLU A N 1
ATOM 1588 C CA . GLU A 1 198 ? 7.656 26.078 -17.375 1 31.53 198 GLU A CA 1
ATOM 1589 C C . GLU A 1 198 ? 8.453 25.812 -18.641 1 31.53 198 GLU A C 1
ATOM 1591 O O . GLU A 1 198 ? 9.391 26.562 -18.953 1 31.53 198 GLU A O 1
ATOM 1596 N N . GLU A 1 199 ? 9.023 24.656 -18.797 1 33.78 199 GLU A N 1
ATOM 1597 C CA . GLU A 1 199 ? 9.273 24.594 -20.234 1 33.78 199 GLU A CA 1
ATOM 1598 C C . GLU A 1 199 ? 8.414 25.609 -20.984 1 33.78 199 GLU A C 1
ATOM 1600 O O . GLU A 1 199 ? 7.184 25.516 -20.969 1 33.78 199 GLU A O 1
ATOM 1605 N N . GLN A 1 200 ? 8.586 26.828 -20.828 1 32.56 200 GLN A N 1
ATOM 1606 C CA . GLN A 1 200 ? 8.18 27.672 -21.953 1 32.56 200 GLN A CA 1
ATOM 1607 C C . GLN A 1 200 ? 8.031 26.844 -23.219 1 32.56 200 GLN A C 1
ATOM 1609 O O . GLN A 1 200 ? 9.023 26.344 -23.766 1 32.56 200 GLN A O 1
ATOM 1614 N N . ILE A 1 201 ? 7.227 25.844 -23.172 1 36.44 201 ILE A N 1
ATOM 1615 C CA . ILE A 1 201 ? 6.801 25.5 -24.531 1 36.44 201 ILE A CA 1
ATOM 1616 C C . ILE A 1 201 ? 7.07 26.672 -25.469 1 36.44 201 ILE A C 1
ATOM 1618 O O . ILE A 1 201 ? 6.348 27.672 -25.438 1 36.44 201 ILE A O 1
ATOM 1622 N N . LYS A 1 202 ? 8.289 27.078 -25.391 1 39.91 202 LYS A N 1
ATOM 1623 C CA . LYS A 1 202 ? 8.617 27.938 -26.531 1 39.91 202 LYS A CA 1
ATOM 1624 C C . LYS A 1 202 ? 7.84 27.531 -27.781 1 39.91 202 LYS A C 1
ATOM 1626 O O . LYS A 1 202 ? 7.941 26.375 -28.219 1 39.91 202 LYS A O 1
ATOM 1631 N N . LYS A 1 203 ? 6.723 28.047 -27.922 1 43.88 203 LYS A N 1
ATOM 1632 C CA . LYS A 1 203 ? 6.191 28.047 -29.281 1 43.88 203 LYS A CA 1
ATOM 1633 C C . LYS A 1 203 ? 7.309 27.953 -30.312 1 43.88 203 LYS A C 1
ATOM 1635 O O . LYS A 1 203 ? 8.109 28.875 -30.453 1 43.88 203 LYS A O 1
ATOM 1640 N N . ARG A 1 204 ? 8.031 26.859 -30.281 1 41.72 204 ARG A N 1
ATOM 1641 C CA . ARG A 1 204 ? 8.898 26.812 -31.453 1 41.72 204 ARG A CA 1
ATOM 1642 C C . ARG A 1 204 ? 8.125 27.125 -32.719 1 41.72 204 ARG A C 1
ATOM 1644 O O . ARG A 1 204 ? 7.152 26.438 -33.062 1 41.72 204 ARG A O 1
ATOM 1651 N N . GLU A 1 205 ? 7.953 28.344 -32.969 1 42.47 205 GLU A N 1
ATOM 1652 C CA . GLU A 1 205 ? 7.504 28.844 -34.281 1 42.47 205 GLU A CA 1
ATOM 1653 C C . GLU A 1 205 ? 8.328 28.234 -35.406 1 42.47 205 GLU A C 1
ATOM 1655 O O . GLU A 1 205 ? 9.555 28.359 -35.438 1 42.47 205 GLU A O 1
ATOM 1660 N N . ILE A 1 206 ? 8.164 27 -35.625 1 40.25 206 ILE A N 1
ATOM 1661 C CA . ILE A 1 206 ? 8.812 26.594 -36.875 1 40.25 206 ILE A CA 1
ATOM 1662 C C . ILE A 1 206 ? 8.203 27.359 -38.062 1 40.25 206 ILE A C 1
ATOM 1664 O O . ILE A 1 206 ? 6.984 27.328 -38.25 1 40.25 206 ILE A O 1
ATOM 1668 N N . THR A 1 207 ? 8.82 28.438 -38.25 1 42.44 207 THR A N 1
ATOM 1669 C CA . THR A 1 207 ? 8.461 29.172 -39.469 1 42.44 207 THR A CA 1
ATOM 1670 C C . THR A 1 207 ? 8.703 28.344 -40.719 1 42.44 207 THR A C 1
ATOM 1672 O O . THR A 1 207 ? 9.844 27.984 -41.031 1 42.44 207 THR A O 1
ATOM 1675 N N . ILE A 1 208 ? 7.84 27.312 -40.844 1 41.22 208 ILE A N 1
ATOM 1676 C CA . ILE A 1 208 ? 7.984 26.734 -42.188 1 41.22 208 ILE A CA 1
ATOM 1677 C C . ILE A 1 208 ? 7.148 27.531 -43.188 1 41.22 208 ILE A C 1
ATOM 1679 O O . ILE A 1 208 ? 5.934 27.656 -43.031 1 41.22 208 ILE A O 1
ATOM 1683 N N . CYS A 1 209 ? 7.68 27.984 -44.312 1 47.25 209 CYS A N 1
ATOM 1684 C CA . CYS A 1 209 ? 7.223 28.766 -45.438 1 47.25 209 CYS A CA 1
ATOM 1685 C C . CYS A 1 209 ? 6.289 29.891 -45 1 47.25 209 CYS A C 1
ATOM 1687 O O . CYS A 1 209 ? 5.16 30 -45.469 1 47.25 209 CYS A O 1
ATOM 1689 N N . ASP A 1 210 ? 6.547 30.688 -44.031 1 48.56 210 ASP A N 1
ATOM 1690 C CA . ASP A 1 210 ? 6.008 31.938 -43.531 1 48.56 210 ASP A CA 1
ATOM 1691 C C . ASP A 1 210 ? 4.926 31.688 -42.469 1 48.56 210 ASP A C 1
ATOM 1693 O O . ASP A 1 210 ? 4.273 32.625 -42 1 48.56 210 ASP A O 1
ATOM 1697 N N . ARG A 1 211 ? 4.195 30.531 -42.438 1 48.5 211 ARG A N 1
ATOM 1698 C CA . ARG A 1 211 ? 3.115 30.312 -41.469 1 48.5 211 ARG A CA 1
ATOM 1699 C C . ARG A 1 211 ? 3.641 29.672 -40.188 1 48.5 211 ARG A C 1
ATOM 1701 O O . ARG A 1 211 ? 4.387 28.703 -40.25 1 48.5 211 ARG A O 1
ATOM 1708 N N . LYS A 1 212 ? 3.604 30.438 -39.156 1 47.31 212 LYS A N 1
ATOM 1709 C CA . LYS A 1 212 ? 4.047 30.062 -37.812 1 47.31 212 LYS A CA 1
ATOM 1710 C C . LYS A 1 212 ? 3.221 28.891 -37.281 1 47.31 212 LYS A C 1
ATOM 1712 O O . LYS A 1 212 ? 2.014 29.031 -37.062 1 47.31 212 LYS A O 1
ATOM 1717 N N . LEU A 1 213 ? 3.33 27.766 -37.844 1 44.66 213 LEU A N 1
ATOM 1718 C CA . LEU A 1 213 ? 2.604 26.641 -37.25 1 44.66 213 LEU A CA 1
ATOM 1719 C C . LEU A 1 213 ? 3.076 26.359 -35.812 1 44.66 213 LEU A C 1
ATOM 1721 O O . LEU A 1 213 ? 4.262 26.125 -35.594 1 44.66 213 LEU A O 1
ATOM 1725 N N . VAL A 1 214 ? 2.51 27.031 -34.938 1 44.72 214 VAL A N 1
ATOM 1726 C CA . VAL A 1 214 ? 2.75 26.75 -33.531 1 44.72 214 VAL A CA 1
ATOM 1727 C C . VAL A 1 214 ? 2.359 25.297 -33.219 1 44.72 214 VAL A C 1
ATOM 1729 O O . VAL A 1 214 ? 1.191 24.922 -33.344 1 44.72 214 VAL A O 1
ATOM 1732 N N . ILE A 1 215 ? 3.039 24.359 -33.594 1 47.03 215 ILE A N 1
ATOM 1733 C CA . ILE A 1 215 ? 2.74 23 -33.125 1 47.03 215 ILE A CA 1
ATOM 1734 C C . ILE A 1 215 ? 2.5 23.016 -31.625 1 47.03 215 ILE A C 1
ATOM 1736 O O . ILE A 1 215 ? 3.318 23.531 -30.875 1 47.03 215 ILE A O 1
ATOM 1740 N N . PRO A 1 216 ? 1.335 22.891 -31.281 1 51.59 216 PRO A N 1
ATOM 1741 C CA . PRO A 1 216 ? 1.067 22.875 -29.844 1 51.59 216 PRO A CA 1
ATOM 1742 C C . PRO A 1 216 ? 2.051 21.984 -29.078 1 51.59 216 PRO A C 1
ATOM 1744 O O . PRO A 1 216 ? 2.574 21.016 -29.625 1 51.59 216 PRO A O 1
ATOM 1747 N N . PRO A 1 217 ? 2.756 22.5 -28.188 1 52.81 217 PRO A N 1
ATOM 1748 C CA . PRO A 1 217 ? 3.748 21.75 -27.406 1 52.81 217 PRO A CA 1
ATOM 1749 C C . PRO A 1 217 ? 3.236 20.391 -26.953 1 52.81 217 PRO A C 1
ATOM 1751 O O . PRO A 1 217 ? 2.273 20.312 -26.188 1 52.81 217 PRO A O 1
ATOM 1754 N N . ILE A 1 218 ? 3.105 19.484 -27.906 1 57.75 218 ILE A N 1
ATOM 1755 C CA . ILE A 1 218 ? 2.779 18.141 -27.453 1 57.75 218 ILE A CA 1
ATOM 1756 C C . ILE A 1 218 ? 3.641 17.781 -26.25 1 57.75 218 ILE A C 1
ATOM 1758 O O . ILE A 1 218 ? 4.863 17.938 -26.281 1 57.75 218 ILE A O 1
ATOM 1762 N N . SER A 1 219 ? 3.086 17.516 -25.156 1 71.94 219 SER A N 1
ATOM 1763 C CA . SER A 1 219 ? 3.775 17.125 -23.938 1 71.94 219 SER A CA 1
ATOM 1764 C C . SER A 1 219 ? 4.766 15.992 -24.203 1 71.94 219 SER A C 1
ATOM 1766 O O . SER A 1 219 ? 4.48 15.078 -24.969 1 71.94 219 SER A O 1
ATOM 1768 N N . THR A 1 220 ? 6.062 16.141 -24.156 1 82.12 220 THR A N 1
ATOM 1769 C CA . THR A 1 220 ? 7.121 15.156 -24.312 1 82.12 220 THR A CA 1
ATOM 1770 C C . THR A 1 220 ? 6.672 13.789 -23.797 1 82.12 220 THR A C 1
ATOM 1772 O O . THR A 1 220 ? 7.055 12.758 -24.344 1 82.12 220 THR A O 1
ATOM 1775 N N . GLN A 1 221 ? 5.836 13.758 -22.953 1 85.56 221 GLN A N 1
ATOM 1776 C CA . GLN A 1 221 ? 5.324 12.508 -22.391 1 85.56 221 GLN A CA 1
ATOM 1777 C C . GLN A 1 221 ? 4.414 11.797 -23.391 1 85.56 221 GLN A C 1
ATOM 1779 O O . GLN A 1 221 ? 4.512 10.586 -23.578 1 85.56 221 GLN A O 1
ATOM 1784 N N . LEU A 1 222 ? 3.607 12.555 -24.016 1 87.06 222 LEU A N 1
ATOM 1785 C CA . LEU A 1 222 ? 2.67 11.977 -24.969 1 87.06 222 LEU A CA 1
ATOM 1786 C C . LEU A 1 222 ? 3.406 11.43 -26.188 1 87.06 222 LEU A C 1
ATOM 1788 O O . LEU A 1 222 ? 3.021 10.398 -26.75 1 87.06 222 LEU A O 1
ATOM 1792 N N . LEU A 1 223 ? 4.395 12.141 -26.562 1 89.25 223 LEU A N 1
ATOM 1793 C CA . LEU A 1 223 ? 5.188 11.68 -27.688 1 89.25 223 LEU A CA 1
ATOM 1794 C C . LEU A 1 223 ? 5.863 10.352 -27.359 1 89.25 223 LEU A C 1
ATOM 1796 O O . LEU A 1 223 ? 5.898 9.445 -28.203 1 89.25 223 LEU A O 1
ATOM 1800 N N . LYS A 1 224 ? 6.43 10.25 -26.188 1 92.06 224 LYS A N 1
ATOM 1801 C CA . LYS A 1 224 ? 7.047 8.992 -25.781 1 92.06 224 LYS A CA 1
ATOM 1802 C C . LYS A 1 224 ? 6.031 7.855 -25.781 1 92.06 224 LYS A C 1
ATOM 1804 O O . LYS A 1 224 ? 6.328 6.75 -26.234 1 92.06 224 LYS A O 1
ATOM 1809 N N . ILE A 1 225 ? 4.883 8.156 -25.297 1 93.25 225 ILE A N 1
ATOM 1810 C CA . ILE A 1 225 ? 3.842 7.137 -25.234 1 93.25 225 ILE A CA 1
ATOM 1811 C C . ILE A 1 225 ? 3.439 6.727 -26.656 1 93.25 225 ILE A C 1
ATOM 1813 O O . ILE A 1 225 ? 3.246 5.539 -26.938 1 93.25 225 ILE A O 1
ATOM 1817 N N . PHE A 1 226 ? 3.35 7.691 -27.562 1 93.62 226 PHE A N 1
ATOM 1818 C CA . PHE A 1 226 ? 2.961 7.406 -28.938 1 93.62 226 PHE A CA 1
ATOM 1819 C C . PHE A 1 226 ? 4.016 6.555 -29.625 1 93.62 226 PHE A C 1
ATOM 1821 O O . PHE A 1 226 ? 3.682 5.629 -30.375 1 93.62 226 PHE A O 1
ATOM 1828 N N . ILE A 1 227 ? 5.23 6.863 -29.391 1 94.38 227 ILE A N 1
ATOM 1829 C CA . ILE A 1 227 ? 6.309 6.086 -30 1 94.38 227 ILE A CA 1
ATOM 1830 C C . ILE A 1 227 ? 6.273 4.656 -29.469 1 94.38 227 ILE A C 1
ATOM 1832 O O . ILE A 1 227 ? 6.398 3.699 -30.234 1 94.38 227 ILE A O 1
ATOM 1836 N N . CYS A 1 228 ? 6.141 4.504 -28.141 1 95.25 228 CYS A N 1
ATOM 1837 C CA . CYS A 1 228 ? 6.062 3.172 -27.547 1 95.25 228 CYS A CA 1
ATOM 1838 C C . CYS A 1 228 ? 4.879 2.395 -28.109 1 95.25 228 CYS A C 1
ATOM 1840 O O . CYS A 1 228 ? 4.992 1.2 -28.391 1 95.25 228 CYS A O 1
ATOM 1842 N N . LEU A 1 229 ? 3.768 3.072 -28.312 1 96.06 229 LEU A N 1
ATOM 1843 C CA . LEU A 1 229 ? 2.572 2.418 -28.844 1 96.06 229 LEU A CA 1
ATOM 1844 C C . LEU A 1 229 ? 2.764 2.021 -30.297 1 96.06 229 LEU A C 1
ATOM 1846 O O . LEU A 1 229 ? 2.295 0.964 -30.719 1 96.06 229 LEU A O 1
ATOM 1850 N N . ALA A 1 230 ? 3.412 2.869 -31.062 1 96.06 230 ALA A N 1
ATOM 1851 C CA . ALA A 1 230 ? 3.686 2.568 -32.469 1 96.06 230 ALA A CA 1
ATOM 1852 C C . ALA A 1 230 ? 4.57 1.333 -32.594 1 96.06 230 ALA A C 1
ATOM 1854 O O . ALA A 1 230 ? 4.312 0.462 -33.438 1 96.06 230 ALA A O 1
ATOM 1855 N N . VAL A 1 231 ? 5.57 1.259 -31.75 1 95 231 VAL A N 1
ATOM 1856 C CA . VAL A 1 231 ? 6.457 0.101 -31.797 1 95 231 VAL A CA 1
ATOM 1857 C C . VAL A 1 231 ? 5.695 -1.147 -31.344 1 95 231 VAL A C 1
ATOM 1859 O O . VAL A 1 231 ? 5.879 -2.227 -31.922 1 95 231 VAL A O 1
ATOM 1862 N N . PHE A 1 232 ? 4.844 -1.022 -30.328 1 95.94 232 PHE A N 1
ATOM 1863 C CA . PHE A 1 232 ? 4.008 -2.115 -29.859 1 95.94 232 PHE A CA 1
ATOM 1864 C C . PHE A 1 232 ? 3.135 -2.664 -30.969 1 95.94 232 PHE A C 1
ATOM 1866 O O . PHE A 1 232 ? 3.096 -3.875 -31.203 1 95.94 232 PHE A O 1
ATOM 1873 N N . ILE A 1 233 ? 2.504 -1.802 -31.703 1 96.56 233 ILE A N 1
ATOM 1874 C CA . ILE A 1 233 ? 1.608 -2.203 -32.781 1 96.56 233 ILE A CA 1
ATOM 1875 C C . ILE A 1 233 ? 2.418 -2.826 -33.906 1 96.56 233 ILE A C 1
ATOM 1877 O O . ILE A 1 233 ? 1.979 -3.797 -34.531 1 96.56 233 ILE A O 1
ATOM 1881 N N . PHE A 1 234 ? 3.559 -2.332 -34.188 1 96.19 234 PHE A N 1
ATOM 1882 C CA . PHE A 1 234 ? 4.438 -2.875 -35.219 1 96.19 234 PHE A CA 1
ATOM 1883 C C . PHE A 1 234 ? 4.781 -4.328 -34.938 1 96.19 234 PHE A C 1
ATOM 1885 O O . PHE A 1 234 ? 4.668 -5.188 -35.812 1 96.19 234 PHE A O 1
ATOM 1892 N N . PHE A 1 235 ? 5.113 -4.637 -33.656 1 95.19 235 PHE A N 1
ATOM 1893 C CA . PHE A 1 235 ? 5.531 -5.992 -33.344 1 95.19 235 PHE A CA 1
ATOM 1894 C C . PHE A 1 235 ? 4.324 -6.914 -33.188 1 95.19 235 PHE A C 1
ATOM 1896 O O . PHE A 1 235 ? 4.449 -8.133 -33.312 1 95.19 235 PHE A O 1
ATOM 1903 N N . LEU A 1 236 ? 3.148 -6.309 -32.906 1 95.06 236 LEU A N 1
ATOM 1904 C CA . LEU A 1 236 ? 1.932 -7.113 -32.875 1 95.06 236 LEU A CA 1
ATOM 1905 C C . LEU A 1 236 ? 1.58 -7.613 -34.281 1 95.06 236 LEU A C 1
ATOM 1907 O O . LEU A 1 236 ? 1.073 -8.727 -34.438 1 95.06 236 LEU A O 1
ATOM 1911 N N . LEU A 1 237 ? 1.907 -6.773 -35.281 1 93.56 237 LEU A N 1
ATOM 1912 C CA . LEU A 1 237 ? 1.49 -7.086 -36.625 1 93.56 237 LEU A CA 1
ATOM 1913 C C . LEU A 1 237 ? 2.594 -7.82 -37.375 1 93.56 237 LEU A C 1
ATOM 1915 O O . LEU A 1 237 ? 2.316 -8.609 -38.281 1 93.56 237 LEU A O 1
ATOM 1919 N N . TYR A 1 238 ? 3.797 -7.578 -37.031 1 92.19 238 TYR A N 1
ATOM 1920 C CA . TYR A 1 238 ? 4.918 -8.211 -37.719 1 92.19 238 TYR A CA 1
ATOM 1921 C C . TYR A 1 238 ? 5.102 -9.648 -37.25 1 92.19 238 TYR A C 1
ATOM 1923 O O . TYR A 1 238 ? 5.172 -9.922 -36.031 1 92.19 238 TYR A O 1
ATOM 1931 N N . PRO A 1 239 ? 5.098 -10.539 -38.125 1 89.06 239 PRO A N 1
ATOM 1932 C CA . PRO A 1 239 ? 5.23 -11.953 -37.75 1 89.06 239 PRO A CA 1
ATOM 1933 C C . PRO A 1 239 ? 6.66 -12.328 -37.375 1 89.06 239 PRO A C 1
ATOM 1935 O O . PRO A 1 239 ? 7.352 -12.992 -38.156 1 89.06 239 PRO A O 1
ATOM 1938 N N . SER A 1 240 ? 7.051 -12.016 -36.188 1 86.06 240 SER A N 1
ATOM 1939 C CA . SER A 1 240 ? 8.406 -12.242 -35.719 1 86.06 240 SER A CA 1
ATOM 1940 C C . SER A 1 240 ? 8.586 -13.68 -35.219 1 86.06 240 SER A C 1
ATOM 1942 O O . SER A 1 240 ? 9.703 -14.211 -35.25 1 86.06 240 SER A O 1
ATOM 1944 N N . PHE A 1 241 ? 7.516 -14.344 -34.719 1 90.81 241 PHE A N 1
ATOM 1945 C CA . PHE A 1 241 ? 7.59 -15.688 -34.188 1 90.81 241 PHE A CA 1
ATOM 1946 C C . PHE A 1 241 ? 6.508 -16.578 -34.781 1 90.81 241 PHE A C 1
ATOM 1948 O O . PHE A 1 241 ? 5.605 -16.094 -35.469 1 90.81 241 PHE A O 1
ATOM 1955 N N . GLU A 1 242 ? 6.68 -17.844 -34.562 1 86.12 242 GLU A N 1
ATOM 1956 C CA . GLU A 1 242 ? 5.793 -18.812 -35.219 1 86.12 242 GLU A CA 1
ATOM 1957 C C . GLU A 1 242 ? 4.422 -18.812 -34.562 1 86.12 242 GLU A C 1
ATOM 1959 O O . GLU A 1 242 ? 3.395 -18.875 -35.219 1 86.12 242 GLU A O 1
ATOM 1964 N N . THR A 1 243 ? 4.395 -18.781 -33.281 1 90.75 243 THR A N 1
ATOM 1965 C CA . THR A 1 243 ? 3.109 -18.812 -32.594 1 90.75 243 THR A CA 1
ATOM 1966 C C . THR A 1 243 ? 2.648 -17.422 -32.219 1 90.75 243 THR A C 1
ATOM 1968 O O . THR A 1 243 ? 3.473 -16.531 -31.969 1 90.75 243 THR A O 1
ATOM 1971 N N . LEU A 1 244 ? 1.324 -17.219 -32.188 1 93 244 LEU A N 1
ATOM 1972 C CA . LEU A 1 244 ? 0.742 -15.914 -31.844 1 93 244 LEU A CA 1
ATOM 1973 C C . LEU A 1 244 ? 1.066 -15.531 -30.391 1 93 244 LEU A C 1
ATOM 1975 O O . LEU A 1 244 ? 1.269 -14.352 -30.094 1 93 244 LEU A O 1
ATOM 1979 N N . GLU A 1 245 ? 1.095 -16.547 -29.531 1 94.44 245 GLU A N 1
ATOM 1980 C CA . GLU A 1 245 ? 1.391 -16.281 -28.125 1 94.44 245 GLU A CA 1
ATOM 1981 C C . GLU A 1 245 ? 2.787 -15.68 -27.953 1 94.44 245 GLU A C 1
ATOM 1983 O O . GLU A 1 245 ? 2.977 -14.727 -27.203 1 94.44 245 GLU A O 1
ATOM 1988 N N . GLN A 1 246 ? 3.709 -16.234 -28.672 1 94.44 246 GLN A N 1
ATOM 1989 C CA . GLN A 1 246 ? 5.082 -15.742 -28.609 1 94.44 246 GLN A CA 1
ATOM 1990 C C . GLN A 1 246 ? 5.203 -14.344 -29.219 1 94.44 246 GLN A C 1
ATOM 1992 O O . GLN A 1 246 ? 5.887 -13.477 -28.672 1 94.44 246 GLN A O 1
ATOM 1997 N N . ARG A 1 247 ? 4.574 -14.164 -30.328 1 95.19 247 ARG A N 1
ATOM 1998 C CA . ARG A 1 247 ? 4.609 -12.875 -31.016 1 95.19 247 ARG A CA 1
ATOM 1999 C C . ARG A 1 247 ? 4.035 -11.773 -30.141 1 95.19 247 ARG A C 1
ATOM 2001 O O . ARG A 1 247 ? 4.652 -10.719 -29.969 1 95.19 247 ARG A O 1
ATOM 2008 N N . TYR A 1 248 ? 2.857 -12 -29.578 1 96.88 248 TYR A N 1
ATOM 2009 C CA . TYR A 1 248 ? 2.213 -11 -28.734 1 96.88 248 TYR A CA 1
ATOM 2010 C C . TYR A 1 248 ? 3.016 -10.766 -27.453 1 96.88 248 TYR A C 1
ATOM 2012 O O . TYR A 1 248 ? 3.135 -9.633 -26.984 1 96.88 248 TYR A O 1
ATOM 2020 N N . CYS A 1 249 ? 3.516 -11.852 -26.891 1 95.44 249 CYS A N 1
ATOM 2021 C CA . CYS A 1 249 ? 4.309 -11.703 -25.672 1 95.44 249 CYS A CA 1
ATOM 2022 C C . CYS A 1 249 ? 5.574 -10.891 -25.938 1 95.44 249 CYS A C 1
ATOM 2024 O O . CYS A 1 249 ? 5.996 -10.094 -25.109 1 95.44 249 CYS A O 1
ATOM 2026 N N . PHE A 1 250 ? 6.191 -11.164 -27.109 1 94.69 250 PHE A N 1
ATOM 2027 C CA . PHE A 1 250 ? 7.363 -10.391 -27.5 1 94.69 250 PHE A CA 1
ATOM 2028 C C . PHE A 1 250 ? 7.02 -8.914 -27.641 1 94.69 250 PHE A C 1
ATOM 2030 O O . PHE A 1 250 ? 7.773 -8.047 -27.203 1 94.69 250 PHE A O 1
ATOM 2037 N N . ALA A 1 251 ? 5.93 -8.641 -28.25 1 96.44 251 ALA A N 1
ATOM 2038 C CA . ALA A 1 251 ? 5.465 -7.262 -28.375 1 96.44 251 ALA A CA 1
ATOM 2039 C C . ALA A 1 251 ? 5.262 -6.617 -27.016 1 96.44 251 ALA A C 1
ATOM 2041 O O . ALA A 1 251 ? 5.637 -5.465 -26.797 1 96.44 251 ALA A O 1
ATOM 2042 N N . ILE A 1 252 ? 4.684 -7.352 -26.062 1 96.56 252 ILE A N 1
ATOM 2043 C CA . ILE A 1 252 ? 4.434 -6.84 -24.719 1 96.56 252 ILE A CA 1
ATOM 2044 C C . ILE A 1 252 ? 5.762 -6.586 -24 1 96.56 252 ILE A C 1
ATOM 2046 O O . ILE A 1 252 ? 5.93 -5.559 -23.344 1 96.56 252 ILE A O 1
ATOM 2050 N N . LEU A 1 253 ? 6.684 -7.504 -24.156 1 92.69 253 LEU A N 1
ATOM 2051 C CA . LEU A 1 253 ? 7.996 -7.375 -23.531 1 92.69 253 LEU A CA 1
ATOM 2052 C C . LEU A 1 253 ? 8.703 -6.113 -24 1 92.69 253 LEU A C 1
ATOM 2054 O O . LEU A 1 253 ? 9.219 -5.34 -23.188 1 92.69 253 LEU A O 1
ATOM 2058 N N . ILE A 1 254 ? 8.75 -5.887 -25.25 1 92.56 254 ILE A N 1
ATOM 2059 C CA . ILE A 1 254 ? 9.406 -4.719 -25.828 1 92.56 254 ILE A CA 1
ATOM 2060 C C . ILE A 1 254 ? 8.672 -3.449 -25.391 1 92.56 254 ILE A C 1
ATOM 2062 O O . ILE A 1 254 ? 9.305 -2.451 -25.047 1 92.56 254 ILE A O 1
ATOM 2066 N N . PHE A 1 255 ? 7.359 -3.541 -25.469 1 95.62 255 PHE A N 1
ATOM 2067 C CA . PHE A 1 255 ? 6.539 -2.395 -25.094 1 95.62 255 PHE A CA 1
ATOM 2068 C C . PHE A 1 255 ? 6.797 -1.992 -23.641 1 95.62 255 PHE A C 1
ATOM 2070 O O . PHE A 1 255 ? 7.07 -0.825 -23.359 1 95.62 255 PHE A O 1
ATOM 2077 N N . ALA A 1 256 ? 6.688 -2.955 -22.734 1 93.75 256 ALA A N 1
ATOM 2078 C CA . ALA A 1 256 ? 6.918 -2.691 -21.328 1 93.75 256 ALA A CA 1
ATOM 2079 C C . ALA A 1 256 ? 8.336 -2.188 -21.078 1 93.75 256 ALA A C 1
ATOM 2081 O O . ALA A 1 256 ? 8.547 -1.247 -20.312 1 93.75 256 ALA A O 1
ATOM 2082 N N . SER A 1 257 ? 9.305 -2.768 -21.75 1 89.25 257 SER A N 1
ATOM 2083 C CA . SER A 1 257 ? 10.695 -2.365 -21.609 1 89.25 257 SER A CA 1
ATOM 2084 C C . SER A 1 257 ? 10.906 -0.93 -22.094 1 89.25 257 SER A C 1
ATOM 2086 O O . SER A 1 257 ? 11.625 -0.158 -21.453 1 89.25 257 SER A O 1
ATOM 2088 N N . MET A 1 258 ? 10.32 -0.577 -23.109 1 91.38 258 MET A N 1
ATOM 2089 C CA . MET A 1 258 ? 10.453 0.777 -23.641 1 91.38 258 MET A CA 1
ATOM 2090 C C . MET A 1 258 ? 9.797 1.79 -22.719 1 91.38 258 MET A C 1
ATOM 2092 O O . MET A 1 258 ? 10.336 2.871 -22.484 1 91.38 258 MET A O 1
ATOM 2096 N N . LEU A 1 259 ? 8.656 1.417 -22.203 1 93.06 259 LEU A N 1
ATOM 2097 C CA . LEU A 1 259 ? 7.973 2.307 -21.281 1 93.06 259 LEU A CA 1
ATOM 2098 C C . LEU A 1 259 ? 8.805 2.508 -20.016 1 93.06 259 LEU A C 1
ATOM 2100 O O . LEU A 1 259 ? 8.906 3.627 -19.5 1 93.06 259 LEU A O 1
ATOM 2104 N N . TRP A 1 260 ? 9.383 1.482 -19.516 1 87.75 260 TRP A N 1
ATOM 2105 C CA . TRP A 1 260 ? 10.219 1.56 -18.328 1 87.75 260 TRP A CA 1
ATOM 2106 C C . TRP A 1 260 ? 11.484 2.369 -18.594 1 87.75 260 TRP A C 1
ATOM 2108 O O . TRP A 1 260 ? 11.898 3.189 -17.781 1 87.75 260 TRP A O 1
ATOM 2118 N N . ALA A 1 261 ? 12.039 2.174 -19.719 1 82.69 261 ALA A N 1
ATOM 2119 C CA . ALA A 1 261 ? 13.281 2.861 -20.078 1 82.69 261 ALA A CA 1
ATOM 2120 C C . ALA A 1 261 ? 13.039 4.352 -20.297 1 82.69 261 ALA A C 1
ATOM 2122 O O . ALA A 1 261 ? 13.836 5.188 -19.875 1 82.69 261 ALA A O 1
ATOM 2123 N N . SER A 1 262 ? 11.961 4.672 -20.953 1 84.25 262 SER A N 1
ATOM 2124 C CA . SER A 1 262 ? 11.672 6.066 -21.266 1 84.25 262 SER A CA 1
ATOM 2125 C C . SER A 1 262 ? 10.984 6.773 -20.109 1 84.25 262 SER A C 1
ATOM 2127 O O . SER A 1 262 ? 10.891 8 -20.094 1 84.25 262 SER A O 1
ATOM 2129 N N . GLU A 1 263 ? 10.461 6.02 -19.219 1 85.88 263 GLU A N 1
ATOM 2130 C CA . GLU A 1 263 ? 9.68 6.551 -18.094 1 85.88 263 GLU A CA 1
ATOM 2131 C C . GLU A 1 263 ? 8.539 7.43 -18.594 1 85.88 263 GLU A C 1
ATOM 2133 O O . GLU A 1 263 ? 8.289 8.5 -18.047 1 85.88 263 GLU A O 1
ATOM 2138 N N . ALA A 1 264 ? 8 6.984 -19.703 1 88.19 264 ALA A N 1
ATOM 2139 C CA . ALA A 1 264 ? 6.816 7.672 -20.219 1 88.19 264 ALA A CA 1
ATOM 2140 C C . ALA A 1 264 ? 5.664 7.598 -19.219 1 88.19 264 ALA A C 1
ATOM 2142 O O . ALA A 1 264 ? 4.836 8.508 -19.141 1 88.19 264 ALA A O 1
ATOM 2143 N N . LEU A 1 265 ? 5.609 6.531 -18.516 1 91.81 265 LEU A N 1
ATOM 2144 C CA . LEU A 1 265 ? 4.703 6.309 -17.391 1 91.81 265 LEU A CA 1
ATOM 2145 C C . LEU A 1 265 ? 5.484 5.973 -16.125 1 91.81 265 LEU A C 1
ATOM 2147 O O . LEU A 1 265 ? 6.621 5.504 -16.188 1 91.81 265 LEU A O 1
ATOM 2151 N N . PRO A 1 266 ? 4.832 6.324 -14.984 1 91 266 PRO A N 1
ATOM 2152 C CA . PRO A 1 266 ? 5.5 5.84 -13.773 1 91 266 PRO A CA 1
ATOM 2153 C C . PRO A 1 266 ? 5.773 4.34 -13.805 1 91 266 PRO A C 1
ATOM 2155 O O . PRO A 1 266 ? 4.969 3.574 -14.344 1 91 266 PRO A O 1
ATOM 2158 N N . LEU A 1 267 ? 6.844 3.93 -13.242 1 89.81 267 LEU A N 1
ATOM 2159 C CA . LEU A 1 267 ? 7.336 2.561 -13.352 1 89.81 267 LEU A CA 1
ATOM 2160 C C . LEU A 1 267 ? 6.285 1.564 -12.883 1 89.81 267 LEU A C 1
ATOM 2162 O O . LEU A 1 267 ? 6.059 0.541 -13.531 1 89.81 267 LEU A O 1
ATOM 2166 N N . PHE A 1 268 ? 5.594 1.833 -11.766 1 93.25 268 PHE A N 1
ATOM 2167 C CA . PHE A 1 268 ? 4.633 0.884 -11.219 1 93.25 268 PHE A CA 1
ATOM 2168 C C . PHE A 1 268 ? 3.383 0.816 -12.086 1 93.25 268 PHE A C 1
ATOM 2170 O O . PHE A 1 268 ? 2.693 -0.206 -12.109 1 93.25 268 PHE A O 1
ATOM 2177 N N . ILE A 1 269 ? 3.076 1.836 -12.828 1 95.69 269 ILE A N 1
ATOM 2178 C CA . ILE A 1 269 ? 1.924 1.837 -13.727 1 95.69 269 ILE A CA 1
ATOM 2179 C C . ILE A 1 269 ? 2.201 0.933 -14.922 1 95.69 269 ILE A C 1
ATOM 2181 O O . ILE A 1 269 ? 1.32 0.192 -15.367 1 95.69 269 ILE A O 1
ATOM 2185 N N . THR A 1 270 ? 3.426 1.055 -15.461 1 94.88 270 THR A N 1
ATOM 2186 C CA . THR A 1 270 ? 3.811 0.127 -16.516 1 94.88 270 THR A CA 1
ATOM 2187 C C . THR A 1 270 ? 3.701 -1.316 -16.047 1 94.88 270 THR A C 1
ATOM 2189 O O . THR A 1 270 ? 3.264 -2.193 -16.781 1 94.88 270 THR A O 1
ATOM 2192 N N . ALA A 1 271 ? 4.074 -1.512 -14.789 1 94.88 271 ALA A N 1
ATOM 2193 C CA . ALA A 1 271 ? 3.984 -2.848 -14.203 1 94.88 271 ALA A CA 1
ATOM 2194 C C . ALA A 1 271 ? 2.537 -3.328 -14.164 1 94.88 271 ALA A C 1
ATOM 2196 O O . ALA A 1 271 ? 2.26 -4.504 -14.414 1 94.88 271 ALA A O 1
ATOM 2197 N N . ILE A 1 272 ? 1.599 -2.475 -13.867 1 96.94 272 ILE A N 1
ATOM 2198 C CA . ILE A 1 272 ? 0.183 -2.816 -13.781 1 96.94 272 ILE A CA 1
ATOM 2199 C C . ILE A 1 272 ? -0.386 -3.035 -15.18 1 96.94 272 ILE A C 1
ATOM 2201 O O . ILE A 1 272 ? -1.328 -3.811 -15.359 1 96.94 272 ILE A O 1
ATOM 2205 N N . LEU A 1 273 ? 0.217 -2.42 -16.156 1 97.12 273 LEU A N 1
ATOM 2206 C CA . LEU A 1 273 ? -0.219 -2.559 -17.547 1 97.12 273 LEU A CA 1
ATOM 2207 C C . LEU A 1 273 ? 0.086 -3.957 -18.078 1 97.12 273 LEU A C 1
ATOM 2209 O O . LEU A 1 273 ? -0.602 -4.449 -18.969 1 97.12 273 LEU A O 1
ATOM 2213 N N . VAL A 1 274 ? 1.025 -4.598 -17.5 1 96.19 274 VAL A N 1
ATOM 2214 C CA . VAL A 1 274 ? 1.504 -5.883 -17.984 1 96.19 274 VAL A CA 1
ATOM 2215 C C . VAL A 1 274 ? 0.394 -6.926 -17.875 1 96.19 274 VAL A C 1
ATOM 2217 O O . VAL A 1 274 ? 0.01 -7.539 -18.875 1 96.19 274 VAL A O 1
ATOM 2220 N N . PRO A 1 275 ? -0.158 -7.129 -16.688 1 97.12 275 PRO A N 1
ATOM 2221 C CA . PRO A 1 275 ? -1.229 -8.125 -16.609 1 97.12 275 PRO A CA 1
ATOM 2222 C C . PRO A 1 275 ? -2.43 -7.762 -17.484 1 97.12 275 PRO A C 1
ATOM 2224 O O . PRO A 1 275 ? -3.111 -8.648 -18 1 97.12 275 PRO A O 1
ATOM 2227 N N . PHE A 1 276 ? -2.652 -6.504 -17.688 1 97.75 276 PHE A N 1
ATOM 2228 C CA . PHE A 1 276 ? -3.729 -6.047 -18.547 1 97.75 276 PHE A CA 1
ATOM 2229 C C . PHE A 1 276 ? -3.516 -6.539 -19.984 1 97.75 276 PHE A C 1
ATOM 2231 O O . PHE A 1 276 ? -4.414 -7.129 -20.578 1 97.75 276 PHE A O 1
ATOM 2238 N N . LEU A 1 277 ? -2.373 -6.344 -20.484 1 97.75 277 LEU A N 1
ATOM 2239 C CA . LEU A 1 277 ? -2.047 -6.723 -21.859 1 97.75 277 LEU A CA 1
ATOM 2240 C C . LEU A 1 277 ? -1.965 -8.242 -22 1 97.75 277 LEU A C 1
ATOM 2242 O O . LEU A 1 277 ? -2.363 -8.797 -23.016 1 97.75 277 LEU A O 1
ATOM 2246 N N . VAL A 1 278 ? -1.424 -8.914 -20.969 1 97.38 278 VAL A N 1
ATOM 2247 C CA . VAL A 1 278 ? -1.269 -10.367 -20.984 1 97.38 278 VAL A CA 1
ATOM 2248 C C . VAL A 1 278 ? -2.637 -11.031 -21.125 1 97.38 278 VAL A C 1
ATOM 2250 O O . VAL A 1 278 ? -2.785 -12.023 -21.844 1 97.38 278 VAL A O 1
ATOM 2253 N N . VAL A 1 279 ? -3.684 -10.469 -20.469 1 97.44 279 VAL A N 1
ATOM 2254 C CA . VAL A 1 279 ? -5.02 -11.055 -20.5 1 97.44 279 VAL A CA 1
ATOM 2255 C C . VAL A 1 279 ? -5.707 -10.719 -21.812 1 97.44 279 VAL A C 1
ATOM 2257 O O . VAL A 1 279 ? -6.277 -11.602 -22.469 1 97.44 279 VAL A O 1
ATOM 2260 N N . ILE A 1 280 ? -5.578 -9.484 -22.297 1 96.69 280 ILE A N 1
ATOM 2261 C CA . ILE A 1 280 ? -6.289 -9.031 -23.5 1 96.69 280 ILE A CA 1
ATOM 2262 C C . ILE A 1 280 ? -5.754 -9.758 -24.719 1 96.69 280 ILE A C 1
ATOM 2264 O O . ILE A 1 280 ? -6.527 -10.164 -25.594 1 96.69 280 ILE A O 1
ATOM 2268 N N . PHE A 1 281 ? -4.422 -10 -24.734 1 96.62 281 PHE A N 1
ATOM 2269 C CA . PHE A 1 281 ? -3.832 -10.625 -25.906 1 96.62 281 PHE A CA 1
ATOM 2270 C C . PHE A 1 281 ? -3.666 -12.125 -25.703 1 96.62 281 PHE A C 1
ATOM 2272 O O . PHE A 1 281 ? -3.186 -12.836 -26.594 1 96.62 281 PHE A O 1
ATOM 2279 N N . ARG A 1 282 ? -4.078 -12.656 -24.578 1 95.62 282 ARG A N 1
ATOM 2280 C CA . ARG A 1 282 ? -4.125 -14.078 -24.266 1 95.62 282 ARG A CA 1
ATOM 2281 C C . ARG A 1 282 ? -2.801 -14.758 -24.594 1 95.62 282 ARG A C 1
ATOM 2283 O O . ARG A 1 282 ? -2.762 -15.703 -25.391 1 95.62 282 ARG A O 1
ATOM 2290 N N . VAL A 1 283 ? -1.792 -14.398 -23.828 1 96.19 283 VAL A N 1
ATOM 2291 C CA . VAL A 1 283 ? -0.455 -14.898 -24.141 1 96.19 283 VAL A CA 1
ATOM 2292 C C . VAL A 1 283 ? -0.146 -16.125 -23.281 1 96.19 283 VAL A C 1
ATOM 2294 O O . VAL A 1 283 ? 0.785 -16.875 -23.578 1 96.19 283 VAL A O 1
ATOM 2297 N N . LEU A 1 284 ? -0.938 -16.438 -22.297 1 96.19 284 LEU A N 1
ATOM 2298 C CA . LEU A 1 284 ? -0.676 -17.562 -21.406 1 96.19 284 LEU A CA 1
ATOM 2299 C C . LEU A 1 284 ? -1.167 -18.875 -22 1 96.19 284 LEU A C 1
ATOM 2301 O O . LEU A 1 284 ? -2.236 -18.922 -22.609 1 96.19 284 LEU A O 1
ATOM 2305 N N . ARG A 1 285 ? -0.296 -19.875 -21.781 1 94.25 285 ARG A N 1
ATOM 2306 C CA . ARG A 1 285 ? -0.625 -21.188 -22.328 1 94.25 285 ARG A CA 1
ATOM 2307 C C . ARG A 1 285 ? -0.649 -22.25 -21.234 1 94.25 285 ARG A C 1
ATOM 2309 O O . ARG A 1 285 ? -0.068 -22.047 -20.156 1 94.25 285 ARG A O 1
ATOM 2316 N N . VAL A 1 286 ? -1.421 -23.234 -21.438 1 90.06 286 VAL A N 1
ATOM 2317 C CA . VAL A 1 286 ? -1.456 -24.391 -20.547 1 90.06 286 VAL A CA 1
ATOM 2318 C C . VAL A 1 286 ? -1.108 -25.656 -21.328 1 90.06 286 VAL A C 1
ATOM 2320 O O . VAL A 1 286 ? -1.484 -25.781 -22.5 1 90.06 286 VAL A O 1
ATOM 2323 N N . PRO A 1 287 ? -0.353 -26.484 -20.625 1 87.19 287 PRO A N 1
ATOM 2324 C CA . PRO A 1 287 ? -0.036 -27.734 -21.297 1 87.19 287 PRO A CA 1
ATOM 2325 C C . PRO A 1 287 ? -1.256 -28.641 -21.469 1 87.19 287 PRO A C 1
ATOM 2327 O O . PRO A 1 287 ? -2.115 -28.688 -20.594 1 87.19 287 PRO A O 1
ATOM 2330 N N . ALA A 1 288 ? -1.446 -29.062 -22.594 1 83.56 288 ALA A N 1
ATOM 2331 C CA . ALA A 1 288 ? -2.523 -29.984 -22.922 1 83.56 288 ALA A CA 1
ATOM 2332 C C . ALA A 1 288 ? -2.002 -31.172 -23.734 1 83.56 288 ALA A C 1
ATOM 2334 O O . ALA A 1 288 ? -0.883 -31.125 -24.25 1 83.56 288 ALA A O 1
ATOM 2335 N N . THR A 1 289 ? -2.592 -32.312 -23.469 1 80.12 289 THR A N 1
ATOM 2336 C CA . THR A 1 289 ? -2.225 -33.5 -24.234 1 80.12 289 THR A CA 1
ATOM 2337 C C . THR A 1 289 ? -3.023 -33.562 -25.531 1 80.12 289 THR A C 1
ATOM 2339 O O . THR A 1 289 ? -4.254 -33.562 -25.516 1 80.12 289 THR A O 1
ATOM 2342 N N . GLY A 1 290 ? -2.33 -33.469 -26.578 1 70.75 290 GLY A N 1
ATOM 2343 C CA . GLY A 1 290 ? -2.969 -33.562 -27.875 1 70.75 290 GLY A CA 1
ATOM 2344 C C . GLY A 1 290 ? -3.559 -34.938 -28.156 1 70.75 290 GLY A C 1
ATOM 2345 O O . GLY A 1 290 ? -3.287 -35.875 -27.422 1 70.75 290 GLY A O 1
ATOM 2346 N N . PRO A 1 291 ? -4.461 -35.062 -29.125 1 73.5 291 PRO A N 1
ATOM 2347 C CA . PRO A 1 291 ? -5.043 -36.344 -29.5 1 73.5 291 PRO A CA 1
ATOM 2348 C C . PRO A 1 291 ? -3.984 -37.375 -29.859 1 73.5 291 PRO A C 1
ATOM 2350 O O . PRO A 1 291 ? -4.188 -38.594 -29.625 1 73.5 291 PRO A O 1
ATOM 2353 N N . ASP A 1 292 ? -2.844 -37 -30.391 1 73.88 292 ASP A N 1
ATOM 2354 C CA . ASP A 1 292 ? -1.778 -37.906 -30.797 1 73.88 292 ASP A CA 1
ATOM 2355 C C . ASP A 1 292 ? -0.808 -38.156 -29.641 1 73.88 292 ASP A C 1
ATOM 2357 O O . ASP A 1 292 ? 0.208 -38.844 -29.828 1 73.88 292 ASP A O 1
ATOM 2361 N N . GLY A 1 293 ? -1.086 -37.688 -28.422 1 73.62 293 GLY A N 1
ATOM 2362 C CA . GLY A 1 293 ? -0.269 -37.938 -27.25 1 73.62 293 GLY A CA 1
ATOM 2363 C C . GLY A 1 293 ? 0.873 -36.969 -27.094 1 73.62 293 GLY A C 1
ATOM 2364 O O . GLY A 1 293 ? 1.611 -37 -26.109 1 73.62 293 GLY A O 1
ATOM 2365 N N . HIS A 1 294 ? 1.081 -36.125 -28.109 1 75.62 294 HIS A N 1
ATOM 2366 C CA . HIS A 1 294 ? 2.174 -35.156 -28.016 1 75.62 294 HIS A CA 1
ATOM 2367 C C . HIS A 1 294 ? 1.772 -33.938 -27.188 1 75.62 294 HIS A C 1
ATOM 2369 O O . HIS A 1 294 ? 0.606 -33.531 -27.203 1 75.62 294 HIS A O 1
ATOM 2375 N N . PRO A 1 295 ? 2.779 -33.469 -26.406 1 77.06 295 PRO A N 1
ATOM 2376 C CA . PRO A 1 295 ? 2.479 -32.312 -25.594 1 77.06 295 PRO A CA 1
ATOM 2377 C C . PRO A 1 295 ? 2.162 -31.062 -26.438 1 77.06 295 PRO A C 1
ATOM 2379 O O . PRO A 1 295 ? 2.906 -30.75 -27.359 1 77.06 295 PRO A O 1
ATOM 2382 N N . GLU A 1 296 ? 0.919 -30.625 -26.312 1 83.25 296 GLU A N 1
ATOM 2383 C CA . GLU A 1 296 ? 0.507 -29.391 -26.984 1 83.25 296 GLU A CA 1
ATOM 2384 C C . GLU A 1 296 ? 0.169 -28.297 -25.969 1 83.25 296 GLU A C 1
ATOM 2386 O O . GLU A 1 296 ? 0.01 -28.578 -24.781 1 83.25 296 GLU A O 1
ATOM 2391 N N . TYR A 1 297 ? 0.422 -27.062 -26.469 1 87.75 297 TYR A N 1
ATOM 2392 C CA . TYR A 1 297 ? 0.067 -25.938 -25.609 1 87.75 297 TYR A CA 1
ATOM 2393 C C . TYR A 1 297 ? -1.188 -25.25 -26.125 1 87.75 297 TYR A C 1
ATOM 2395 O O . TYR A 1 297 ? -1.361 -25.078 -27.328 1 87.75 297 TYR A O 1
ATOM 2403 N N . HIS A 1 298 ? -2.17 -25.094 -25.234 1 90.81 298 HIS A N 1
ATOM 2404 C CA . HIS A 1 298 ? -3.383 -24.359 -25.562 1 90.81 298 HIS A CA 1
ATOM 2405 C C . HIS A 1 298 ? -3.41 -23 -24.891 1 90.81 298 HIS A C 1
ATOM 2407 O O . HIS A 1 298 ? -2.996 -22.859 -23.734 1 90.81 298 HIS A O 1
ATOM 2413 N N . ARG A 1 299 ? -3.908 -22.062 -25.719 1 93.25 299 ARG A N 1
ATOM 2414 C CA . ARG A 1 299 ? -4.031 -20.703 -25.188 1 93.25 299 ARG A CA 1
ATOM 2415 C C . ARG A 1 299 ? -5.148 -20.609 -24.156 1 93.25 299 ARG A C 1
ATOM 2417 O O . ARG A 1 299 ? -6.246 -21.125 -24.375 1 93.25 299 ARG A O 1
ATOM 2424 N N . LEU A 1 300 ? -4.934 -19.953 -23.062 1 94.38 300 LEU A N 1
ATOM 2425 C CA . LEU A 1 300 ? -5.934 -19.797 -22.016 1 94.38 300 LEU A CA 1
ATOM 2426 C C . LEU A 1 300 ? -6.957 -18.734 -22.391 1 94.38 300 LEU A C 1
ATOM 2428 O O . LEU A 1 300 ? -6.598 -17.688 -22.953 1 94.38 300 LEU A O 1
ATOM 2432 N N . PRO A 1 301 ? -8.25 -19.062 -22.125 1 94.06 301 PRO A N 1
ATOM 2433 C CA . PRO A 1 301 ? -9.242 -18 -22.281 1 94.06 301 PRO A CA 1
ATOM 2434 C C . PRO A 1 301 ? -8.992 -16.812 -21.359 1 94.06 301 PRO A C 1
ATOM 2436 O O . PRO A 1 301 ? -8.289 -16.938 -20.359 1 94.06 301 PRO A O 1
ATOM 2439 N N . ALA A 1 302 ? -9.523 -15.711 -21.719 1 95.25 302 ALA A N 1
ATOM 2440 C CA . ALA A 1 302 ? -9.258 -14.453 -21.016 1 95.25 302 ALA A CA 1
ATOM 2441 C C . ALA A 1 302 ? -9.602 -14.562 -19.531 1 95.25 302 ALA A C 1
ATOM 2443 O O . ALA A 1 302 ? -8.867 -14.062 -18.688 1 95.25 302 ALA A O 1
ATOM 2444 N N . LYS A 1 303 ? -10.672 -15.188 -19.219 1 92.56 303 LYS A N 1
ATOM 2445 C CA . LYS A 1 303 ? -11.109 -15.305 -17.844 1 92.56 303 LYS A CA 1
ATOM 2446 C C . LYS A 1 303 ? -10.102 -16.094 -17 1 92.56 303 LYS A C 1
ATOM 2448 O O . LYS A 1 303 ? -9.711 -15.648 -15.922 1 92.56 303 LYS A O 1
ATOM 2453 N N . ASP A 1 304 ? -9.664 -17.188 -17.516 1 94.25 304 ASP A N 1
ATOM 2454 C CA . ASP A 1 304 ? -8.688 -18.016 -16.812 1 94.25 304 ASP A CA 1
ATOM 2455 C C . ASP A 1 304 ? -7.316 -17.344 -16.781 1 94.25 304 ASP A C 1
ATOM 2457 O O . ASP A 1 304 ? -6.57 -17.484 -15.812 1 94.25 304 ASP A O 1
ATOM 2461 N N . ALA A 1 305 ? -7.016 -16.641 -17.875 1 96.62 305 ALA A N 1
ATOM 2462 C CA . ALA A 1 305 ? -5.75 -15.914 -17.938 1 96.62 305 ALA A CA 1
ATOM 2463 C C . ALA A 1 305 ? -5.68 -14.844 -16.859 1 96.62 305 ALA A C 1
ATOM 2465 O O . ALA A 1 305 ? -4.629 -14.633 -16.25 1 96.62 305 ALA A O 1
ATOM 2466 N N . ALA A 1 306 ? -6.785 -14.219 -16.625 1 96 306 ALA A N 1
ATOM 2467 C CA . ALA A 1 306 ? -6.836 -13.172 -15.602 1 96 306 ALA A CA 1
ATOM 2468 C C . ALA A 1 306 ? -6.586 -13.758 -14.211 1 96 306 ALA A C 1
ATOM 2470 O O . ALA A 1 306 ? -5.75 -13.242 -13.461 1 96 306 ALA A O 1
ATOM 2471 N N . LYS A 1 307 ? -7.23 -14.797 -13.914 1 93.81 307 LYS A N 1
ATOM 2472 C CA . LYS A 1 307 ? -7.062 -15.438 -12.609 1 93.81 307 LYS A CA 1
ATOM 2473 C C . LYS A 1 307 ? -5.625 -15.906 -12.414 1 93.81 307 LYS A C 1
ATOM 2475 O O . LYS A 1 307 ? -5.035 -15.695 -11.352 1 93.81 307 LYS A O 1
ATOM 2480 N N . LYS A 1 308 ? -5.086 -16.469 -13.438 1 95.88 308 LYS A N 1
ATOM 2481 C CA . LYS A 1 308 ? -3.738 -17.031 -13.352 1 95.88 308 LYS A CA 1
ATOM 2482 C C . LYS A 1 308 ? -2.693 -15.922 -13.195 1 95.88 308 LYS A C 1
ATOM 2484 O O . LYS A 1 308 ? -1.842 -15.992 -12.305 1 95.88 308 LYS A O 1
ATOM 2489 N N . ILE A 1 309 ? -2.746 -14.922 -14.023 1 96.94 309 ILE A N 1
ATOM 2490 C CA . ILE A 1 309 ? -1.696 -13.906 -14.047 1 96.94 309 ILE A CA 1
ATOM 2491 C C . ILE A 1 309 ? -1.718 -13.117 -12.734 1 96.94 309 ILE A C 1
ATOM 2493 O O . ILE A 1 309 ? -0.665 -12.789 -12.188 1 96.94 309 ILE A O 1
ATOM 2497 N N . PHE A 1 310 ? -2.904 -12.805 -12.227 1 96.81 310 PHE A N 1
ATOM 2498 C CA . PHE A 1 310 ? -2.984 -12.078 -10.961 1 96.81 310 PHE A CA 1
ATOM 2499 C C . PHE A 1 310 ? -2.486 -12.945 -9.812 1 96.81 310 PHE A C 1
ATOM 2501 O O . PHE A 1 310 ? -1.815 -12.453 -8.898 1 96.81 310 PHE A O 1
ATOM 2508 N N . SER A 1 311 ? -2.781 -14.195 -9.836 1 95.56 311 SER A N 1
ATOM 2509 C CA . SER A 1 311 ? -2.299 -15.094 -8.797 1 95.56 311 SER A CA 1
ATOM 2510 C C . SER A 1 311 ? -0.776 -15.188 -8.805 1 95.56 311 SER A C 1
ATOM 2512 O O . SER A 1 311 ? -0.152 -15.391 -7.762 1 95.56 311 SER A O 1
ATOM 2514 N N . ASP A 1 312 ? -0.192 -15 -9.969 1 94.12 312 ASP A N 1
ATOM 2515 C CA . ASP A 1 312 ? 1.259 -15.086 -10.109 1 94.12 312 ASP A CA 1
ATOM 2516 C C . ASP A 1 312 ? 1.938 -13.836 -9.547 1 94.12 312 ASP A C 1
ATOM 2518 O O . ASP A 1 312 ? 3.139 -13.852 -9.273 1 94.12 312 ASP A O 1
ATOM 2522 N N . MET A 1 313 ? 1.22 -12.828 -9.391 1 95.56 313 MET A N 1
ATOM 2523 C CA . MET A 1 313 ? 1.79 -11.531 -9.031 1 95.56 313 MET A CA 1
ATOM 2524 C C . MET A 1 313 ? 2.178 -11.492 -7.562 1 95.56 313 MET A C 1
ATOM 2526 O O . MET A 1 313 ? 3.021 -10.688 -7.156 1 95.56 313 MET A O 1
ATOM 2530 N N . PHE A 1 314 ? 1.559 -12.336 -6.742 1 95.81 314 PHE A N 1
ATOM 2531 C CA . PHE A 1 314 ? 1.844 -12.312 -5.312 1 95.81 314 PHE A CA 1
ATOM 2532 C C . PHE A 1 314 ? 2.344 -13.672 -4.84 1 95.81 314 PHE A C 1
ATOM 2534 O O . PHE A 1 314 ? 1.666 -14.688 -5.016 1 95.81 314 PHE A O 1
ATOM 2541 N N . GLY A 1 315 ? 3.561 -13.703 -4.25 1 94.19 315 GLY A N 1
ATOM 2542 C CA . GLY A 1 315 ? 4.195 -14.914 -3.758 1 94.19 315 GLY A CA 1
ATOM 2543 C C . GLY A 1 315 ? 5.105 -14.672 -2.57 1 94.19 315 GLY A C 1
ATOM 2544 O O . GLY A 1 315 ? 5.074 -13.602 -1.963 1 94.19 315 GLY A O 1
ATOM 2545 N N . PRO A 1 316 ? 5.812 -15.672 -2.229 1 92.69 316 PRO A N 1
ATOM 2546 C CA . PRO A 1 316 ? 6.699 -15.555 -1.067 1 92.69 316 PRO A CA 1
ATOM 2547 C C . PRO A 1 316 ? 7.73 -14.438 -1.224 1 92.69 316 PRO A C 1
ATOM 2549 O O . PRO A 1 316 ? 8.117 -13.812 -0.235 1 92.69 316 PRO A O 1
ATOM 2552 N N . VAL A 1 317 ? 8.102 -14.219 -2.43 1 88.88 317 VAL A N 1
ATOM 2553 C CA . VAL A 1 317 ? 9.102 -13.195 -2.711 1 88.88 317 VAL A CA 1
ATOM 2554 C C . VAL A 1 317 ? 8.562 -11.82 -2.328 1 88.88 317 VAL A C 1
ATOM 2556 O O . VAL A 1 317 ? 9.281 -11.008 -1.749 1 88.88 317 VAL A O 1
ATOM 2559 N N . VAL A 1 318 ? 7.328 -11.547 -2.693 1 93.44 318 VAL A N 1
ATOM 2560 C CA . VAL A 1 318 ? 6.703 -10.266 -2.367 1 93.44 318 VAL A CA 1
ATOM 2561 C C . VAL A 1 318 ? 6.551 -10.133 -0.853 1 93.44 318 VAL A C 1
ATOM 2563 O O . VAL A 1 318 ? 6.75 -9.055 -0.292 1 93.44 318 VAL A O 1
ATOM 2566 N N . MET A 1 319 ? 6.254 -11.203 -0.185 1 94.81 319 MET A N 1
ATOM 2567 C CA . MET A 1 319 ? 6.148 -11.18 1.271 1 94.81 319 MET A CA 1
ATOM 2568 C C . MET A 1 319 ? 7.496 -10.867 1.912 1 94.81 319 MET A C 1
ATOM 2570 O O . MET A 1 319 ? 7.555 -10.164 2.926 1 94.81 319 MET A O 1
ATOM 2574 N N . LEU A 1 320 ? 8.523 -11.445 1.361 1 92 320 LEU A N 1
ATOM 2575 C CA . LEU A 1 320 ? 9.867 -11.148 1.837 1 92 320 LEU A CA 1
ATOM 2576 C C . LEU A 1 320 ? 10.172 -9.656 1.718 1 92 320 LEU A C 1
ATOM 2578 O O . LEU A 1 320 ? 10.758 -9.07 2.625 1 92 320 LEU A O 1
ATOM 2582 N N . LEU A 1 321 ? 9.773 -9.125 0.608 1 91.75 321 LEU A N 1
ATOM 2583 C CA . LEU A 1 321 ? 9.953 -7.691 0.385 1 91.75 321 LEU A CA 1
ATOM 2584 C C . LEU A 1 321 ? 9.211 -6.879 1.44 1 91.75 321 LEU A C 1
ATOM 2586 O O . LEU A 1 321 ? 9.766 -5.93 2.002 1 91.75 321 LEU A O 1
ATOM 2590 N N . LEU A 1 322 ? 7.988 -7.246 1.754 1 94.81 322 LEU A N 1
ATOM 2591 C CA . LEU A 1 322 ? 7.188 -6.551 2.754 1 94.81 322 LEU A CA 1
ATOM 2592 C C . LEU A 1 322 ? 7.809 -6.691 4.141 1 94.81 322 LEU A C 1
ATOM 2594 O O . LEU A 1 322 ? 7.789 -5.746 4.934 1 94.81 322 LEU A O 1
ATOM 2598 N N . GLY A 1 323 ? 8.312 -7.852 4.422 1 94.25 323 GLY A N 1
ATOM 2599 C CA . GLY A 1 323 ? 9.031 -8.039 5.676 1 94.25 323 GLY A CA 1
ATOM 2600 C C . GLY A 1 323 ? 10.258 -7.16 5.805 1 94.25 323 GLY A C 1
ATOM 2601 O O . GLY A 1 323 ? 10.5 -6.574 6.859 1 94.25 323 GLY A O 1
ATOM 2602 N N . GLY A 1 324 ? 11.008 -7.086 4.73 1 91.44 324 GLY A N 1
ATOM 2603 C CA . GLY A 1 324 ? 12.164 -6.211 4.723 1 91.44 324 GLY A CA 1
ATOM 2604 C C . GLY A 1 324 ? 11.812 -4.75 4.938 1 91.44 324 GLY A C 1
ATOM 2605 O O . GLY A 1 324 ? 12.477 -4.051 5.703 1 91.44 324 GLY A O 1
ATOM 2606 N N . PHE A 1 325 ? 10.766 -4.316 4.312 1 91.81 325 PHE A N 1
ATOM 2607 C CA . PHE A 1 325 ? 10.312 -2.939 4.48 1 91.81 325 PHE A CA 1
ATOM 2608 C C . PHE A 1 325 ? 9.875 -2.686 5.918 1 91.81 325 PHE A C 1
ATOM 2610 O O . PHE A 1 325 ? 10.062 -1.583 6.441 1 91.81 325 PHE A O 1
ATOM 2617 N N . SER A 1 326 ? 9.242 -3.686 6.5 1 94.56 326 SER A N 1
ATOM 2618 C CA . SER A 1 326 ? 8.812 -3.539 7.887 1 94.56 326 SER A CA 1
ATOM 2619 C C . SER A 1 326 ? 10.008 -3.416 8.828 1 94.56 326 SER A C 1
ATOM 2621 O O . SER A 1 326 ? 9.984 -2.609 9.758 1 94.56 326 SER A O 1
ATOM 2623 N N . LEU A 1 327 ? 11.008 -4.227 8.562 1 94 327 LEU A N 1
ATOM 2624 C CA . LEU A 1 327 ? 12.234 -4.129 9.352 1 94 327 LEU A CA 1
ATOM 2625 C C . LEU A 1 327 ? 12.859 -2.75 9.211 1 94 327 LEU A C 1
ATOM 2627 O O . LEU A 1 327 ? 13.242 -2.131 10.203 1 94 327 LEU A O 1
ATOM 2631 N N . ALA A 1 328 ? 12.938 -2.328 8.008 1 90.81 328 ALA A N 1
ATOM 2632 C CA . ALA A 1 328 ? 13.516 -1.017 7.727 1 90.81 328 ALA A CA 1
ATOM 2633 C C . ALA A 1 328 ? 12.727 0.092 8.406 1 90.81 328 ALA A C 1
ATOM 2635 O O . ALA A 1 328 ? 13.305 1.016 8.984 1 90.81 328 ALA A O 1
ATOM 2636 N N . ALA A 1 329 ? 11.422 -0.027 8.352 1 91.31 329 ALA A N 1
ATOM 2637 C CA . ALA A 1 329 ? 10.547 0.977 8.953 1 91.31 329 ALA A CA 1
ATOM 2638 C C . ALA A 1 329 ? 10.734 1.032 10.469 1 91.31 329 ALA A C 1
ATOM 2640 O O . ALA A 1 329 ? 10.781 2.115 11.055 1 91.31 329 ALA A O 1
ATOM 2641 N N . ALA A 1 330 ? 10.828 -0.114 11.102 1 93.56 330 ALA A N 1
ATOM 2642 C CA . ALA A 1 330 ? 11.008 -0.17 12.547 1 93.56 330 ALA A CA 1
ATOM 2643 C C . ALA A 1 330 ? 12.336 0.444 12.961 1 93.56 330 ALA A C 1
ATOM 2645 O O . ALA A 1 330 ? 12.398 1.217 13.922 1 93.56 330 ALA A O 1
ATOM 2646 N N . LEU A 1 331 ? 13.336 0.154 12.25 1 90.31 331 LEU A N 1
ATOM 2647 C CA . LEU A 1 331 ? 14.672 0.651 12.57 1 90.31 331 LEU A CA 1
ATOM 2648 C C . LEU A 1 331 ? 14.758 2.16 12.359 1 90.31 331 LEU A C 1
ATOM 2650 O O . LEU A 1 331 ? 15.469 2.855 13.086 1 90.31 331 LEU A O 1
ATOM 2654 N N . SER A 1 332 ? 14.055 2.607 11.398 1 86.31 332 SER A N 1
ATOM 2655 C CA . SER A 1 332 ? 14.078 4.031 11.078 1 86.31 332 SER A CA 1
ATOM 2656 C C . SER A 1 332 ? 13.188 4.828 12.023 1 86.31 332 SER A C 1
ATOM 2658 O O . SER A 1 332 ? 13.594 5.867 12.547 1 86.31 332 SER A O 1
ATOM 2660 N N . LYS A 1 333 ? 11.984 4.344 12.227 1 86.81 333 LYS A N 1
ATOM 2661 C CA . LYS A 1 333 ? 11 5.066 13.023 1 86.81 333 LYS A CA 1
ATOM 2662 C C . LYS A 1 333 ? 11.484 5.25 14.461 1 86.81 333 LYS A C 1
ATOM 2664 O O . LYS A 1 333 ? 11.242 6.289 15.078 1 86.81 333 LYS A O 1
ATOM 2669 N N . HIS A 1 334 ? 12.133 4.281 14.969 1 88.44 334 HIS A N 1
ATOM 2670 C CA . HIS A 1 334 ? 12.555 4.34 16.359 1 88.44 334 HIS A CA 1
ATOM 2671 C C . HIS A 1 334 ? 14 4.793 16.484 1 88.44 334 HIS A C 1
ATOM 2673 O O . HIS A 1 334 ? 14.656 4.535 17.5 1 88.44 334 HIS A O 1
ATOM 2679 N N . ASN A 1 335 ? 14.609 5.301 15.469 1 83 335 ASN A N 1
ATOM 2680 C CA . ASN A 1 335 ? 15.891 5.992 15.422 1 83 335 ASN A CA 1
ATOM 2681 C C . ASN A 1 335 ? 17.047 5.066 15.805 1 83 335 ASN A C 1
ATOM 2683 O O . ASN A 1 335 ? 17.984 5.488 16.484 1 83 335 ASN A O 1
ATOM 2687 N N . ILE A 1 336 ? 16.906 3.916 15.547 1 87.38 336 ILE A N 1
ATOM 2688 C CA . ILE A 1 336 ? 17.984 2.971 15.805 1 87.38 336 ILE A CA 1
ATOM 2689 C C . ILE A 1 336 ? 19.062 3.115 14.742 1 87.38 336 ILE A C 1
ATOM 2691 O O . ILE A 1 336 ? 20.266 3.166 15.055 1 87.38 336 ILE A O 1
ATOM 2695 N N . ALA A 1 337 ? 18.656 3.23 13.562 1 82.81 337 ALA A N 1
ATOM 2696 C CA . ALA A 1 337 ? 19.594 3.4 12.461 1 82.81 337 ALA A CA 1
ATOM 2697 C C . ALA A 1 337 ? 20.406 4.688 12.625 1 82.81 337 ALA A C 1
ATOM 2699 O O . ALA A 1 337 ? 21.625 4.691 12.422 1 82.81 337 ALA A O 1
ATOM 2700 N N . LYS A 1 338 ? 19.734 5.672 12.938 1 81.19 338 LYS A N 1
ATOM 2701 C CA . LYS A 1 338 ? 20.391 6.961 13.148 1 81.19 338 LYS A CA 1
ATOM 2702 C C . LYS A 1 338 ? 21.375 6.891 14.328 1 81.19 338 LYS A C 1
ATOM 2704 O O . LYS A 1 338 ? 22.484 7.418 14.25 1 81.19 338 LYS A O 1
ATOM 2709 N N . GLY A 1 339 ? 20.906 6.254 15.344 1 82.06 339 GLY A N 1
ATOM 2710 C CA . GLY A 1 339 ? 21.766 6.105 16.516 1 82.06 339 GLY A CA 1
ATOM 2711 C C . GLY A 1 339 ? 23.031 5.316 16.219 1 82.06 339 GLY A C 1
ATOM 2712 O O . GLY A 1 339 ? 24.125 5.719 16.625 1 82.06 339 GLY A O 1
ATOM 2713 N N . LEU A 1 340 ? 22.875 4.262 15.508 1 83 340 LEU A N 1
ATOM 2714 C CA . LEU A 1 340 ? 24.016 3.428 15.164 1 83 340 LEU A CA 1
ATOM 2715 C C . LEU A 1 340 ? 24.969 4.168 14.234 1 83 340 LEU A C 1
ATOM 2717 O O . LEU A 1 340 ? 26.188 4.082 14.383 1 83 340 LEU A O 1
ATOM 2721 N N . ALA A 1 341 ? 24.422 4.801 13.266 1 82.75 341 ALA A N 1
ATOM 2722 C CA . ALA A 1 341 ? 25.234 5.582 12.336 1 82.75 341 ALA A CA 1
ATOM 2723 C C . ALA A 1 341 ? 26.016 6.668 13.07 1 82.75 341 ALA A C 1
ATOM 2725 O O . ALA A 1 341 ? 27.219 6.836 12.836 1 82.75 341 ALA A O 1
ATOM 2726 N N . SER A 1 342 ? 25.359 7.363 13.945 1 78.62 342 SER A N 1
ATOM 2727 C CA . SER A 1 342 ? 26 8.43 14.711 1 78.62 342 SER A CA 1
ATOM 2728 C C . SER A 1 342 ? 27.094 7.879 15.617 1 78.62 342 SER A C 1
ATOM 2730 O O . SER A 1 342 ? 28.125 8.523 15.805 1 78.62 342 SER A O 1
ATOM 2732 N N . PHE A 1 343 ? 26.875 6.734 16.094 1 82.06 343 PHE A N 1
ATOM 2733 C CA . PHE A 1 343 ? 27.844 6.094 16.969 1 82.06 343 PHE A CA 1
ATOM 2734 C C . PHE A 1 343 ? 29.125 5.777 16.203 1 82.06 343 PHE A C 1
ATOM 2736 O O . PHE A 1 343 ? 30.234 6.062 16.688 1 82.06 343 PHE A O 1
ATOM 2743 N N . VAL A 1 344 ? 28.984 5.223 15.078 1 82.25 344 VAL A N 1
ATOM 2744 C CA . VAL A 1 344 ? 30.125 4.824 14.266 1 82.25 344 VAL A CA 1
ATOM 2745 C C . VAL A 1 344 ? 30.891 6.062 13.797 1 82.25 344 VAL A C 1
ATOM 2747 O O . VAL A 1 344 ? 32.125 6.09 13.812 1 82.25 344 VAL A O 1
ATOM 2750 N N . LEU A 1 345 ? 30.188 7.039 13.398 1 80.75 345 LEU A N 1
ATOM 2751 C CA . LEU A 1 345 ? 30.797 8.258 12.898 1 80.75 345 LEU A CA 1
ATOM 2752 C C . LEU A 1 345 ? 31.5 9.016 14.016 1 80.75 345 LEU A C 1
ATOM 2754 O O . LEU A 1 345 ? 32.5 9.695 13.781 1 80.75 345 LEU A O 1
ATOM 2758 N N . GLY A 1 346 ? 30.969 8.922 15.211 1 76.25 346 GLY A N 1
ATOM 2759 C CA . GLY A 1 346 ? 31.594 9.562 16.359 1 76.25 346 GLY A CA 1
ATOM 2760 C C . GLY A 1 346 ? 32.938 8.977 16.688 1 76.25 346 GLY A C 1
ATOM 2761 O O . GLY A 1 346 ? 33.812 9.664 17.234 1 76.25 346 GLY A O 1
ATOM 2762 N N . LYS A 1 347 ? 33.156 7.77 16.281 1 79.56 347 LYS A N 1
ATOM 2763 C CA . LYS A 1 347 ? 34.406 7.086 16.594 1 79.56 347 LYS A CA 1
ATOM 2764 C C . LYS A 1 347 ? 35.406 7.219 15.445 1 79.56 347 LYS A C 1
ATOM 2766 O O . LYS A 1 347 ? 36.562 6.773 15.562 1 79.56 347 LYS A O 1
ATOM 2771 N N . ALA A 1 348 ? 35.031 7.699 14.242 1 80.06 348 ALA A N 1
ATOM 2772 C CA . ALA A 1 348 ? 35.875 7.73 13.039 1 80.06 348 ALA A CA 1
ATOM 2773 C C . ALA A 1 348 ? 37.031 8.719 13.195 1 80.06 348 ALA A C 1
ATOM 2775 O O . ALA A 1 348 ? 38.031 8.633 12.484 1 80.06 348 ALA A O 1
ATOM 2776 N N . GLY A 1 349 ? 37.125 9.609 14.156 1 75.19 349 GLY A N 1
ATOM 2777 C CA . GLY A 1 349 ? 38.188 10.562 14.344 1 75.19 349 GLY A CA 1
ATOM 2778 C C . GLY A 1 349 ? 38.062 11.805 13.492 1 75.19 349 GLY A C 1
ATOM 2779 O O . GLY A 1 349 ? 36.969 12.141 13.055 1 75.19 349 GLY A O 1
ATOM 2780 N N . SER A 1 350 ? 39.312 12.539 13.172 1 74.75 350 SER A N 1
ATOM 2781 C CA . SER A 1 350 ? 39.25 13.828 12.492 1 74.75 350 SER A CA 1
ATOM 2782 C C . SER A 1 350 ? 40 13.797 11.156 1 74.75 350 SER A C 1
ATOM 2784 O O . SER A 1 350 ? 39.812 14.68 10.32 1 74.75 350 SER A O 1
ATOM 2786 N N . LYS A 1 351 ? 40.656 12.75 10.922 1 83.31 351 LYS A N 1
ATOM 2787 C CA . LYS A 1 351 ? 41.375 12.688 9.641 1 83.31 351 LYS A CA 1
ATOM 2788 C C . LYS A 1 351 ? 40.406 12.414 8.492 1 83.31 351 LYS A C 1
ATOM 2790 O O . LYS A 1 351 ? 39.594 11.484 8.562 1 83.31 351 LYS A O 1
ATOM 2795 N N . PRO A 1 352 ? 40.5 13.141 7.457 1 87.5 352 PRO A N 1
ATOM 2796 C CA . PRO A 1 352 ? 39.531 13.055 6.367 1 87.5 352 PRO A CA 1
ATOM 2797 C C . PRO A 1 352 ? 39.438 11.656 5.758 1 87.5 352 PRO A C 1
ATOM 2799 O O . PRO A 1 352 ? 38.375 11.211 5.359 1 87.5 352 PRO A O 1
ATOM 2802 N N . GLN A 1 353 ? 40.562 10.93 5.707 1 91.19 353 GLN A N 1
ATOM 2803 C CA . GLN A 1 353 ? 40.562 9.602 5.098 1 91.19 353 GLN A CA 1
ATOM 2804 C C . GLN A 1 353 ? 39.719 8.625 5.918 1 91.19 353 GLN A C 1
ATOM 2806 O O . GLN A 1 353 ? 39 7.809 5.359 1 91.19 353 GLN A O 1
ATOM 2811 N N . TRP A 1 354 ? 39.781 8.695 7.172 1 90.44 354 TRP A N 1
ATOM 2812 C CA . TRP A 1 354 ? 39.062 7.777 8.039 1 90.44 354 TRP A CA 1
ATOM 2813 C C . TRP A 1 354 ? 37.594 8.203 8.18 1 90.44 354 TRP A C 1
ATOM 2815 O O . TRP A 1 354 ? 36.719 7.363 8.312 1 90.44 354 TRP A O 1
ATOM 2825 N N . VAL A 1 355 ? 37.375 9.555 8.172 1 88.81 355 VAL A N 1
ATOM 2826 C CA . VAL A 1 355 ? 36 10.055 8.211 1 88.81 355 VAL A CA 1
ATOM 2827 C C . VAL A 1 355 ? 35.25 9.625 6.953 1 88.81 355 VAL A C 1
ATOM 2829 O O . VAL A 1 355 ? 34.094 9.227 7.023 1 88.81 355 VAL A O 1
ATOM 2832 N N . LEU A 1 356 ? 35.969 9.68 5.867 1 93.62 356 LEU A N 1
ATOM 2833 C CA . LEU A 1 356 ? 35.375 9.234 4.613 1 93.62 356 LEU A CA 1
ATOM 2834 C C . LEU A 1 356 ? 35.031 7.746 4.676 1 93.62 356 LEU A C 1
ATOM 2836 O O . LEU A 1 356 ? 33.938 7.34 4.316 1 93.62 356 LEU A O 1
ATOM 2840 N N . LEU A 1 357 ? 35.938 6.938 5.148 1 95.19 357 LEU A N 1
ATOM 2841 C CA . LEU A 1 357 ? 35.75 5.496 5.227 1 95.19 357 LEU A CA 1
ATOM 2842 C C . LEU A 1 357 ? 34.594 5.16 6.172 1 95.19 357 LEU A C 1
ATOM 2844 O O . LEU A 1 357 ? 33.781 4.289 5.875 1 95.19 357 LEU A O 1
ATOM 2848 N N . ALA A 1 358 ? 34.594 5.82 7.281 1 92.94 358 ALA A N 1
ATOM 2849 C CA . ALA A 1 358 ? 33.531 5.59 8.258 1 92.94 358 ALA A CA 1
ATOM 2850 C C . ALA A 1 358 ? 32.156 5.926 7.66 1 92.94 358 ALA A C 1
ATOM 2852 O O . ALA A 1 358 ? 31.203 5.176 7.844 1 92.94 358 ALA A O 1
ATOM 2853 N N . ASN A 1 359 ? 32.125 7.035 6.996 1 92.94 359 ASN A N 1
ATOM 2854 C CA . ASN A 1 359 ? 30.859 7.426 6.371 1 92.94 359 ASN A CA 1
ATOM 2855 C C . ASN A 1 359 ? 30.438 6.434 5.293 1 92.94 359 ASN A C 1
ATOM 2857 O O . ASN A 1 359 ? 29.25 6.152 5.137 1 92.94 359 ASN A O 1
ATOM 2861 N N . MET A 1 360 ? 31.375 5.941 4.57 1 96.5 360 MET A N 1
ATOM 2862 C CA . MET A 1 360 ? 31.062 4.977 3.521 1 96.5 360 MET A CA 1
ATOM 2863 C C . MET A 1 360 ? 30.547 3.672 4.117 1 96.5 360 MET A C 1
ATOM 2865 O O . MET A 1 360 ? 29.547 3.121 3.641 1 96.5 360 MET A O 1
ATOM 2869 N N . PHE A 1 361 ? 31.125 3.225 5.168 1 95.69 361 PHE A N 1
ATOM 2870 C CA . PHE A 1 361 ? 30.703 1.982 5.797 1 95.69 361 PHE A CA 1
ATOM 2871 C C . PHE A 1 361 ? 29.344 2.156 6.457 1 95.69 361 PHE A C 1
ATOM 2873 O O . PHE A 1 361 ? 28.516 1.237 6.445 1 95.69 361 PHE A O 1
ATOM 2880 N N . VAL A 1 362 ? 29.125 3.293 7.016 1 93.25 362 VAL A N 1
ATOM 2881 C CA . VAL A 1 362 ? 27.812 3.58 7.602 1 93.25 362 VAL A CA 1
ATOM 2882 C C . VAL A 1 362 ? 26.75 3.592 6.504 1 93.25 362 VAL A C 1
ATOM 2884 O O . VAL A 1 362 ? 25.656 3.061 6.691 1 93.25 362 VAL A O 1
ATOM 2887 N N . SER A 1 363 ? 27.109 4.191 5.441 1 95.12 363 SER A N 1
ATOM 2888 C CA . SER A 1 363 ? 26.172 4.242 4.312 1 95.12 363 SER A CA 1
ATOM 2889 C C . SER A 1 363 ? 25.875 2.846 3.779 1 95.12 363 SER A C 1
ATOM 2891 O O . SER A 1 363 ? 24.719 2.52 3.492 1 95.12 363 SER A O 1
ATOM 2893 N N . THR A 1 364 ? 26.891 2.059 3.646 1 96.19 364 THR A N 1
ATOM 2894 C CA . THR A 1 364 ? 26.703 0.686 3.186 1 96.19 364 THR A CA 1
ATOM 2895 C C . THR A 1 364 ? 25.844 -0.104 4.16 1 96.19 364 THR A C 1
ATOM 2897 O O . THR A 1 364 ? 24.922 -0.819 3.744 1 96.19 364 THR A O 1
ATOM 2900 N N . PHE A 1 365 ? 26.109 0.049 5.332 1 93.25 365 PHE A N 1
ATOM 2901 C CA . PHE A 1 365 ? 25.375 -0.666 6.359 1 93.25 365 PHE A CA 1
ATOM 2902 C C . PHE A 1 365 ? 23.922 -0.207 6.395 1 93.25 365 PHE A C 1
ATOM 2904 O O . PHE A 1 365 ? 23 -1.027 6.5 1 93.25 365 PHE A O 1
ATOM 2911 N N . ALA A 1 366 ? 23.719 1.067 6.363 1 91.44 366 ALA A N 1
ATOM 2912 C CA . ALA A 1 366 ? 22.359 1.61 6.34 1 91.44 366 ALA A CA 1
ATOM 2913 C C . ALA A 1 366 ? 21.609 1.13 5.105 1 91.44 366 ALA A C 1
ATOM 2915 O O . ALA A 1 366 ? 20.422 0.775 5.191 1 91.44 366 ALA A O 1
ATOM 2916 N N . SER A 1 367 ? 22.281 1.12 4.02 1 93.25 367 SER A N 1
ATOM 2917 C CA . SER A 1 367 ? 21.656 0.667 2.783 1 93.25 367 SER A CA 1
ATOM 2918 C C . SER A 1 367 ? 21.312 -0.818 2.852 1 93.25 367 SER A C 1
ATOM 2920 O O . SER A 1 367 ? 20.312 -1.258 2.266 1 93.25 367 SER A O 1
ATOM 2922 N N . MET A 1 368 ? 22.062 -1.532 3.551 1 92.19 368 MET A N 1
ATOM 2923 C CA . MET A 1 368 ? 21.891 -2.973 3.707 1 92.19 368 MET A CA 1
ATOM 2924 C C . MET A 1 368 ? 20.594 -3.285 4.457 1 92.19 368 MET A C 1
ATOM 2926 O O . MET A 1 368 ? 19.906 -4.25 4.133 1 92.19 368 MET A O 1
ATOM 2930 N N . TRP A 1 369 ? 20.219 -2.377 5.359 1 88.19 369 TRP A N 1
ATOM 2931 C CA . TRP A 1 369 ? 19.156 -2.77 6.277 1 88.19 369 TRP A CA 1
ATOM 2932 C C . TRP A 1 369 ? 17.938 -1.854 6.129 1 88.19 369 TRP A C 1
ATOM 2934 O O . TRP A 1 369 ? 16.828 -2.213 6.527 1 88.19 369 TRP A O 1
ATOM 2944 N N . ILE A 1 370 ? 18.094 -0.695 5.73 1 86.31 370 ILE A N 1
ATOM 2945 C CA . ILE A 1 370 ? 16.969 0.226 5.57 1 86.31 370 ILE A CA 1
ATOM 2946 C C . ILE A 1 370 ? 16.531 0.257 4.109 1 86.31 370 ILE A C 1
ATOM 2948 O O . ILE A 1 370 ? 15.508 -0.331 3.748 1 86.31 370 ILE A O 1
ATOM 2952 N N . SER A 1 371 ? 17.234 0.914 3.248 1 82.38 371 SER A N 1
ATOM 2953 C CA . SER A 1 371 ? 17 0.946 1.809 1 82.38 371 SER A CA 1
ATOM 2954 C C . SER A 1 371 ? 17.984 1.877 1.106 1 82.38 371 SER A C 1
ATOM 2956 O O . SER A 1 371 ? 18.578 2.752 1.739 1 82.38 371 SER A O 1
ATOM 2958 N N . ASN A 1 372 ? 18.047 1.653 -0.165 1 85.62 372 ASN A N 1
ATOM 2959 C CA . ASN A 1 372 ? 18.922 2.488 -0.976 1 85.62 372 ASN A CA 1
ATOM 2960 C C . ASN A 1 372 ? 18.391 3.912 -1.101 1 85.62 372 ASN A C 1
ATOM 2962 O O . ASN A 1 372 ? 19.125 4.828 -1.462 1 85.62 372 ASN A O 1
ATOM 2966 N N . VAL A 1 373 ? 17.219 4.008 -0.758 1 75.81 373 VAL A N 1
ATOM 2967 C CA . VAL A 1 373 ? 16.594 5.324 -0.875 1 75.81 373 VAL A CA 1
ATOM 2968 C C . VAL A 1 373 ? 16.781 6.098 0.429 1 75.81 373 VAL A C 1
ATOM 2970 O O . VAL A 1 373 ? 17.156 7.27 0.414 1 75.81 373 VAL A O 1
ATOM 2973 N N . ALA A 1 374 ? 16.641 5.461 1.521 1 78.31 374 ALA A N 1
ATOM 2974 C CA . ALA A 1 374 ? 16.625 6.117 2.826 1 78.31 374 ALA A CA 1
ATOM 2975 C C . ALA A 1 374 ? 18.047 6.277 3.373 1 78.31 374 ALA A C 1
ATOM 2977 O O . ALA A 1 374 ? 18.328 7.242 4.086 1 78.31 374 ALA A O 1
ATOM 2978 N N . ALA A 1 375 ? 18.906 5.398 3.006 1 89.06 375 ALA A N 1
ATOM 2979 C CA . ALA A 1 375 ? 20.25 5.371 3.586 1 89.06 375 ALA A CA 1
ATOM 2980 C C . ALA A 1 375 ? 21.016 6.641 3.24 1 89.06 375 ALA A C 1
ATOM 2982 O O . ALA A 1 375 ? 21.578 7.297 4.125 1 89.06 375 ALA A O 1
ATOM 2983 N N . PRO A 1 376 ? 20.984 7.039 2.002 1 88.56 376 PRO A N 1
ATOM 2984 C CA . PRO A 1 376 ? 21.734 8.266 1.697 1 88.56 376 PRO A CA 1
ATOM 2985 C C . PRO A 1 376 ? 21.156 9.492 2.383 1 88.56 376 PRO A C 1
ATOM 2987 O O . PRO A 1 376 ? 21.891 10.367 2.83 1 88.56 376 PRO A O 1
ATOM 2990 N N . VAL A 1 377 ? 19.922 9.562 2.48 1 82.5 377 VAL A N 1
ATOM 2991 C CA . VAL A 1 377 ? 19.266 10.703 3.127 1 82.5 377 VAL A CA 1
ATOM 2992 C C . VAL A 1 377 ? 19.703 10.781 4.586 1 82.5 377 VAL A C 1
ATOM 2994 O O . VAL A 1 377 ? 20.031 11.859 5.086 1 82.5 377 VAL A O 1
ATOM 2997 N N . LEU A 1 378 ? 19.734 9.664 5.168 1 82.19 378 LEU A N 1
ATOM 2998 C CA . LEU A 1 378 ? 20.172 9.594 6.555 1 82.19 378 LEU A CA 1
ATOM 2999 C C . LEU A 1 378 ? 21.641 10.023 6.684 1 82.19 378 LEU A C 1
ATOM 3001 O O . LEU A 1 378 ? 21.969 10.836 7.543 1 82.19 378 LEU A O 1
ATOM 3005 N N . CYS A 1 379 ? 22.438 9.539 5.859 1 88.94 379 CYS A N 1
ATOM 3006 C CA . CYS A 1 379 ? 23.859 9.82 5.938 1 88.94 379 CYS A CA 1
ATOM 3007 C C . CYS A 1 379 ? 24.156 11.281 5.602 1 88.94 379 CYS A C 1
ATOM 3009 O O . CYS A 1 379 ? 25 11.906 6.234 1 88.94 379 CYS A O 1
ATOM 3011 N N . PHE A 1 380 ? 23.484 11.82 4.633 1 86.81 380 PHE A N 1
ATOM 3012 C CA . PHE A 1 380 ? 23.672 13.219 4.273 1 86.81 380 PHE A CA 1
ATOM 3013 C C . PHE A 1 380 ? 23.234 14.133 5.414 1 86.81 380 PHE A C 1
ATOM 3015 O O . PHE A 1 380 ? 23.859 15.164 5.664 1 86.81 380 PHE A O 1
ATOM 3022 N N . SER A 1 381 ? 22.172 13.719 6.062 1 80.12 381 SER A N 1
ATOM 3023 C CA . SER A 1 381 ? 21.719 14.492 7.215 1 80.12 381 SER A CA 1
ATOM 3024 C C . SER A 1 381 ? 22.766 14.484 8.328 1 80.12 381 SER A C 1
ATOM 3026 O O . SER A 1 381 ? 22.922 15.469 9.047 1 80.12 381 SER A O 1
ATOM 3028 N N . LEU A 1 382 ? 23.484 13.477 8.438 1 80.25 382 LEU A N 1
ATOM 3029 C CA . LEU A 1 382 ? 24.453 13.312 9.508 1 80.25 382 LEU A CA 1
ATOM 3030 C C . LEU A 1 382 ? 25.719 14.109 9.211 1 80.25 382 LEU A C 1
ATOM 3032 O O . LEU A 1 382 ? 26.406 14.562 10.133 1 80.25 382 LEU A O 1
ATOM 3036 N N . ILE A 1 383 ? 25.969 14.367 7.957 1 85.25 383 ILE A N 1
ATOM 3037 C CA . ILE A 1 383 ? 27.219 15.031 7.641 1 85.25 383 ILE A CA 1
ATOM 3038 C C . ILE A 1 383 ? 26.969 16.516 7.355 1 85.25 383 ILE A C 1
ATOM 3040 O O . ILE A 1 383 ? 27.906 17.281 7.105 1 85.25 383 ILE A O 1
ATOM 3044 N N . THR A 1 384 ? 25.75 16.891 7.312 1 80 384 THR A N 1
ATOM 3045 C CA . THR A 1 384 ? 25.391 18.266 7.008 1 80 384 THR A CA 1
ATOM 3046 C C . THR A 1 384 ? 26.141 19.234 7.898 1 80 384 THR A C 1
ATOM 3048 O O . THR A 1 384 ? 26.641 20.266 7.426 1 80 384 THR A O 1
ATOM 3051 N N . PRO A 1 385 ? 26.312 18.938 9.156 1 72.38 385 PRO A N 1
ATOM 3052 C CA . PRO A 1 385 ? 27.094 19.859 9.984 1 72.38 385 PRO A CA 1
ATOM 3053 C C . PRO A 1 385 ? 28.547 19.984 9.516 1 72.38 385 PRO A C 1
ATOM 3055 O O . PRO A 1 385 ? 29.141 21.047 9.633 1 72.38 385 PRO A O 1
ATOM 3058 N N . ILE A 1 386 ? 29.062 18.969 9.016 1 77 386 ILE A N 1
ATOM 3059 C CA . ILE A 1 386 ? 30.422 19 8.477 1 77 386 ILE A CA 1
ATOM 3060 C C . ILE A 1 386 ? 30.453 19.844 7.195 1 77 386 ILE A C 1
ATOM 3062 O O . ILE A 1 386 ? 31.344 20.672 7.016 1 77 386 ILE A O 1
ATOM 3066 N N . LEU A 1 387 ? 29.516 19.672 6.367 1 82.88 387 LEU A N 1
ATOM 3067 C CA . LEU A 1 387 ? 29.453 20.344 5.078 1 82.88 387 LEU A CA 1
ATOM 3068 C C . LEU A 1 387 ? 29.297 21.844 5.258 1 82.88 387 LEU A C 1
ATOM 3070 O O . LEU A 1 387 ? 29.812 22.641 4.461 1 82.88 387 LEU A O 1
ATOM 3074 N N . ARG A 1 388 ? 28.688 22.219 6.289 1 73.81 388 ARG A N 1
ATOM 3075 C CA . ARG A 1 388 ? 28.422 23.641 6.535 1 73.81 388 ARG A CA 1
ATOM 3076 C C . ARG A 1 388 ? 29.703 24.375 6.914 1 73.81 388 ARG A C 1
ATOM 3078 O O . ARG A 1 388 ? 29.812 25.578 6.68 1 73.81 388 ARG A O 1
ATOM 3085 N N . ASN A 1 389 ? 30.594 23.641 7.477 1 71.56 389 ASN A N 1
ATOM 3086 C CA . ASN A 1 389 ? 31.828 24.25 7.934 1 71.56 389 ASN A CA 1
ATOM 3087 C C . ASN A 1 389 ? 32.906 24.203 6.859 1 71.56 389 ASN A C 1
ATOM 3089 O O . ASN A 1 389 ? 34.031 24.719 7.066 1 71.56 389 ASN A O 1
ATOM 3093 N N . LEU A 1 390 ? 32.562 23.688 5.793 1 79.06 390 LEU A N 1
ATOM 3094 C CA . LEU A 1 390 ? 33.531 23.594 4.707 1 79.06 390 LEU A CA 1
ATOM 3095 C C . LEU A 1 390 ? 33.312 24.703 3.682 1 79.06 390 LEU A C 1
ATOM 3097 O O . LEU A 1 390 ? 32.188 25.172 3.504 1 79.06 390 LEU A O 1
ATOM 3101 N N . PRO A 1 391 ? 34.406 25.141 3.129 1 75.38 391 PRO A N 1
ATOM 3102 C CA . PRO A 1 391 ? 34.25 26.172 2.1 1 75.38 391 PRO A CA 1
ATOM 3103 C C . PRO A 1 391 ? 33.438 25.688 0.897 1 75.38 391 PRO A C 1
ATOM 3105 O O . PRO A 1 391 ? 33.25 24.484 0.721 1 75.38 391 PRO A O 1
ATOM 3108 N N . GLN A 1 392 ? 33.031 26.719 0.158 1 75.69 392 GLN A N 1
ATOM 3109 C CA . GLN A 1 392 ? 32.281 26.406 -1.053 1 75.69 392 GLN A CA 1
ATOM 3110 C C . GLN A 1 392 ? 33.156 25.672 -2.064 1 75.69 392 GLN A C 1
ATOM 3112 O O . GLN A 1 392 ? 34.344 25.969 -2.197 1 75.69 392 GLN A O 1
ATOM 3117 N N . LYS A 1 393 ? 32.719 24.688 -2.641 1 76.25 393 LYS A N 1
ATOM 3118 C CA . LYS A 1 393 ? 33.375 23.906 -3.68 1 76.25 393 LYS A CA 1
ATOM 3119 C C . LYS A 1 393 ? 34.531 23.109 -3.111 1 76.25 393 LYS A C 1
ATOM 3121 O O . LYS A 1 393 ? 35.531 22.859 -3.812 1 76.25 393 LYS A O 1
ATOM 3126 N N . SER A 1 394 ? 34.5 22.891 -1.867 1 84.31 394 SER A N 1
ATOM 3127 C CA . SER A 1 394 ? 35.531 22.094 -1.223 1 84.31 394 SER A CA 1
ATOM 3128 C C . SER A 1 394 ? 35.625 20.703 -1.819 1 84.31 394 SER A C 1
ATOM 3130 O O . SER A 1 394 ? 34.594 20.016 -1.938 1 84.31 394 SER A O 1
ATOM 3132 N N . PRO A 1 395 ? 36.781 20.312 -2.217 1 88.12 395 PRO A N 1
ATOM 3133 C CA . PRO A 1 395 ? 36.906 18.953 -2.73 1 88.12 395 PRO A CA 1
ATOM 3134 C C . PRO A 1 395 ? 36.625 17.891 -1.678 1 88.12 395 PRO A C 1
ATOM 3136 O O . PRO A 1 395 ? 36.156 16.797 -2.016 1 88.12 395 PRO A O 1
ATOM 3139 N N . TYR A 1 396 ? 36.812 18.234 -0.465 1 90.56 396 TYR A N 1
ATOM 3140 C CA . TYR A 1 396 ? 36.531 17.297 0.615 1 90.56 396 TYR A CA 1
ATOM 3141 C C . TYR A 1 396 ? 35.031 17.078 0.743 1 90.56 396 TYR A C 1
ATOM 3143 O O . TYR A 1 396 ? 34.594 15.945 0.974 1 90.56 396 TYR A O 1
ATOM 3151 N N . ALA A 1 397 ? 34.25 18.094 0.609 1 90.19 397 ALA A N 1
ATOM 3152 C CA . ALA A 1 397 ? 32.812 17.969 0.65 1 90.19 397 ALA A CA 1
ATOM 3153 C C . ALA A 1 397 ? 32.281 17.078 -0.48 1 90.19 397 ALA A C 1
ATOM 3155 O O . ALA A 1 397 ? 31.453 16.203 -0.26 1 90.19 397 ALA A O 1
ATOM 3156 N N . ARG A 1 398 ? 32.875 17.297 -1.641 1 93.25 398 ARG A N 1
ATOM 3157 C CA . ARG A 1 398 ? 32.5 16.484 -2.793 1 93.25 398 ARG A CA 1
ATOM 3158 C C . ARG A 1 398 ? 32.875 15.031 -2.596 1 93.25 398 ARG A C 1
ATOM 3160 O O . ARG A 1 398 ? 32.125 14.125 -2.963 1 93.25 398 ARG A O 1
ATOM 3167 N N . CYS A 1 399 ? 34 14.891 -2.006 1 94.25 399 CYS A N 1
ATOM 3168 C CA . CYS A 1 399 ? 34.531 13.555 -1.728 1 94.25 399 CYS A CA 1
ATOM 3169 C C . CYS A 1 399 ? 33.625 12.812 -0.759 1 94.25 399 CYS A C 1
ATOM 3171 O O . CYS A 1 399 ? 33.281 11.641 -0.973 1 94.25 399 CYS A O 1
ATOM 3173 N N . LEU A 1 400 ? 33.156 13.453 0.233 1 93.38 400 LEU A N 1
ATOM 3174 C CA . LEU A 1 400 ? 32.281 12.844 1.232 1 93.38 400 LEU A CA 1
ATOM 3175 C C . LEU A 1 400 ? 30.922 12.484 0.625 1 93.38 400 LEU A C 1
ATOM 3177 O O . LEU A 1 400 ? 30.422 11.383 0.84 1 93.38 400 LEU A O 1
ATOM 3181 N N . ILE A 1 401 ? 30.406 13.391 -0.132 1 95 401 ILE A N 1
ATOM 3182 C CA . ILE A 1 401 ? 29.078 13.195 -0.728 1 95 401 ILE A CA 1
ATOM 3183 C C . ILE A 1 401 ? 29.141 12.047 -1.732 1 95 401 ILE A C 1
ATOM 3185 O O . ILE A 1 401 ? 28.281 11.156 -1.714 1 95 401 ILE A O 1
ATOM 3189 N N . MET A 1 402 ? 30.172 12.023 -2.566 1 96.06 402 MET A N 1
ATOM 3190 C CA . MET A 1 402 ? 30.328 10.953 -3.549 1 96.06 402 MET A CA 1
ATOM 3191 C C . MET A 1 402 ? 30.594 9.617 -2.861 1 96.06 402 MET A C 1
ATOM 3193 O O . MET A 1 402 ? 30.109 8.578 -3.312 1 96.06 402 MET A O 1
ATOM 3197 N N . GLY A 1 403 ? 31.328 9.672 -1.824 1 97.06 403 GLY A N 1
ATOM 3198 C CA . GLY A 1 403 ? 31.594 8.453 -1.071 1 97.06 403 GLY A CA 1
ATOM 3199 C C . GLY A 1 403 ? 30.328 7.824 -0.503 1 97.06 403 GLY A C 1
ATOM 3200 O O . GLY A 1 403 ? 30.156 6.605 -0.589 1 97.06 403 GLY A O 1
ATOM 3201 N N . ILE A 1 404 ? 29.516 8.625 0.014 1 96 404 ILE A N 1
ATOM 3202 C CA . ILE A 1 404 ? 28.266 8.156 0.591 1 96 404 ILE A CA 1
ATOM 3203 C C . ILE A 1 404 ? 27.359 7.59 -0.509 1 96 404 ILE A C 1
ATOM 3205 O O . ILE A 1 404 ? 26.781 6.516 -0.353 1 96 404 ILE A O 1
ATOM 3209 N N . ALA A 1 405 ? 27.297 8.273 -1.614 1 96.25 405 ALA A N 1
ATOM 3210 C CA . ALA A 1 405 ? 26.438 7.844 -2.721 1 96.25 405 ALA A CA 1
ATOM 3211 C C . ALA A 1 405 ? 26.922 6.508 -3.285 1 96.25 405 ALA A C 1
ATOM 3213 O O . ALA A 1 405 ? 26.125 5.586 -3.469 1 96.25 405 ALA A O 1
ATOM 3214 N N . MET A 1 406 ? 28.219 6.402 -3.521 1 97.25 406 MET A N 1
ATOM 3215 C CA . MET A 1 406 ? 28.766 5.164 -4.066 1 97.25 406 MET A CA 1
ATOM 3216 C C . MET A 1 406 ? 28.594 4.012 -3.08 1 97.25 406 MET A C 1
ATOM 3218 O O . MET A 1 406 ? 28.219 2.904 -3.471 1 97.25 406 MET A O 1
ATOM 3222 N N . ALA A 1 407 ? 28.828 4.301 -1.847 1 97.5 407 ALA A N 1
ATOM 3223 C CA . ALA A 1 407 ? 28.719 3.268 -0.818 1 97.5 407 ALA A CA 1
ATOM 3224 C C . ALA A 1 407 ? 27.281 2.805 -0.653 1 97.5 407 ALA A C 1
ATOM 3226 O O . ALA A 1 407 ? 27.016 1.63 -0.372 1 97.5 407 ALA A O 1
ATOM 3227 N N . ALA A 1 408 ? 26.375 3.676 -0.75 1 96.19 408 ALA A N 1
ATOM 3228 C CA . ALA A 1 408 ? 24.953 3.314 -0.673 1 96.19 408 ALA A CA 1
ATOM 3229 C C . ALA A 1 408 ? 24.562 2.387 -1.82 1 96.19 408 ALA A C 1
ATOM 3231 O O . ALA A 1 408 ? 23.797 1.438 -1.627 1 96.19 408 ALA A O 1
ATOM 3232 N N . ASN A 1 409 ? 25.047 2.643 -2.998 1 96.44 409 ASN A N 1
ATOM 3233 C CA . ASN A 1 409 ? 24.797 1.753 -4.129 1 96.44 409 ASN A CA 1
ATOM 3234 C C . ASN A 1 409 ? 25.375 0.362 -3.883 1 96.44 409 ASN A C 1
ATOM 3236 O O . ASN A 1 409 ? 24.703 -0.645 -4.109 1 96.44 409 ASN A O 1
ATOM 3240 N N . VAL A 1 410 ? 26.562 0.387 -3.416 1 97.56 410 VAL A N 1
ATOM 3241 C CA . VAL A 1 410 ? 27.25 -0.875 -3.148 1 97.56 410 VAL A CA 1
ATOM 3242 C C . VAL A 1 410 ? 26.516 -1.637 -2.047 1 97.56 410 VAL A C 1
ATOM 3244 O O . VAL A 1 410 ? 26.391 -2.863 -2.105 1 97.56 410 VAL A O 1
ATOM 3247 N N . GLY A 1 411 ? 26.031 -0.926 -1.078 1 96.12 411 GLY A N 1
ATOM 3248 C CA . GLY A 1 411 ? 25.266 -1.535 -0.002 1 96.12 411 GLY A CA 1
ATOM 3249 C C . GLY A 1 411 ? 24 -2.223 -0.484 1 96.12 411 GLY A C 1
ATOM 3250 O O . GLY A 1 411 ? 23.469 -3.094 0.201 1 96.12 411 GLY A O 1
ATOM 3251 N N . GLY A 1 412 ? 23.531 -1.85 -1.619 1 94.38 412 GLY A N 1
ATOM 3252 C CA . GLY A 1 412 ? 22.344 -2.455 -2.205 1 94.38 412 GLY A CA 1
ATOM 3253 C C . GLY A 1 412 ? 22.547 -3.912 -2.58 1 94.38 412 GLY A C 1
ATOM 3254 O O . GLY A 1 412 ? 21.578 -4.645 -2.781 1 94.38 412 GLY A O 1
ATOM 3255 N N . MET A 1 413 ? 23.812 -4.332 -2.533 1 96.19 413 MET A N 1
ATOM 3256 C CA . MET A 1 413 ? 24.156 -5.707 -2.871 1 96.19 413 MET A CA 1
ATOM 3257 C C . MET A 1 413 ? 24.141 -6.594 -1.629 1 96.19 413 MET A C 1
ATOM 3259 O O . MET A 1 413 ? 24.047 -7.816 -1.733 1 96.19 413 MET A O 1
ATOM 3263 N N . ALA A 1 414 ? 24.25 -6.031 -0.547 1 95.62 414 ALA A N 1
ATOM 3264 C CA . ALA A 1 414 ? 24.797 -6.695 0.634 1 95.62 414 ALA A CA 1
ATOM 3265 C C . ALA A 1 414 ? 23.812 -7.723 1.188 1 95.62 414 ALA A C 1
ATOM 3267 O O . ALA A 1 414 ? 24.203 -8.852 1.491 1 95.62 414 ALA A O 1
ATOM 3268 N N . SER A 1 415 ? 22.609 -7.359 1.31 1 93.62 415 SER A N 1
ATOM 3269 C CA . SER A 1 415 ? 21.594 -8.281 1.821 1 93.62 415 SER A CA 1
ATOM 3270 C C . SER A 1 415 ? 20.484 -8.508 0.802 1 93.62 415 SER A C 1
ATOM 3272 O O . SER A 1 415 ? 20.297 -7.699 -0.109 1 93.62 415 SER A O 1
ATOM 3274 N N . PRO A 1 416 ? 19.734 -9.555 0.999 1 91.5 416 PRO A N 1
ATOM 3275 C CA . PRO A 1 416 ? 18.641 -9.828 0.077 1 91.5 416 PRO A CA 1
ATOM 3276 C C . PRO A 1 416 ? 17.562 -8.742 0.092 1 91.5 416 PRO A C 1
ATOM 3278 O O . PRO A 1 416 ? 16.906 -8.5 -0.924 1 91.5 416 PRO A O 1
ATOM 3281 N N . ILE A 1 417 ? 17.406 -8.062 1.205 1 89.44 417 ILE A N 1
ATOM 3282 C CA . ILE A 1 417 ? 16.312 -7.109 1.33 1 89.44 417 ILE A CA 1
ATOM 3283 C C . ILE A 1 417 ? 16.828 -5.695 1.075 1 89.44 417 ILE A C 1
ATOM 3285 O O . ILE A 1 417 ? 16.078 -4.723 1.178 1 89.44 417 ILE A O 1
ATOM 3289 N N . SER A 1 418 ? 18.109 -5.551 0.75 1 91.94 418 SER A N 1
ATOM 3290 C CA . SER A 1 418 ? 18.703 -4.227 0.605 1 91.94 418 SER A CA 1
ATOM 3291 C C . SER A 1 418 ? 18.109 -3.486 -0.594 1 91.94 418 SER A C 1
ATOM 3293 O O . SER A 1 418 ? 18.016 -2.258 -0.583 1 91.94 418 SER A O 1
ATOM 3295 N N . SER A 1 419 ? 17.812 -4.297 -1.604 1 91.44 419 SER A N 1
ATOM 3296 C CA . SER A 1 419 ? 17.266 -3.715 -2.826 1 91.44 419 SER A CA 1
ATOM 3297 C C . SER A 1 419 ? 16.281 -4.664 -3.498 1 91.44 419 SER A C 1
ATOM 3299 O O . SER A 1 419 ? 16.375 -5.883 -3.332 1 91.44 419 SER A O 1
ATOM 3301 N N . PRO A 1 420 ? 15.367 -4.109 -4.207 1 89.31 420 PRO A N 1
ATOM 3302 C CA . PRO A 1 420 ? 14.391 -4.961 -4.887 1 89.31 420 PRO A CA 1
ATOM 3303 C C . PRO A 1 420 ? 15.031 -5.902 -5.902 1 89.31 420 PRO A C 1
ATOM 3305 O O . PRO A 1 420 ? 14.555 -7.023 -6.098 1 89.31 420 PRO A O 1
ATOM 3308 N N . GLN A 1 421 ? 16.094 -5.496 -6.578 1 92.94 421 GLN A N 1
ATOM 3309 C CA . GLN A 1 421 ? 16.719 -6.352 -7.582 1 92.94 421 GLN A CA 1
ATOM 3310 C C . GLN A 1 421 ? 17.25 -7.637 -6.949 1 92.94 421 GLN A C 1
ATOM 3312 O O . GLN A 1 421 ? 17.25 -8.695 -7.582 1 92.94 421 GLN A O 1
ATOM 3317 N N . ASN A 1 422 ? 17.703 -7.555 -5.648 1 94.81 422 ASN A N 1
ATOM 3318 C CA . ASN A 1 422 ? 18.141 -8.758 -4.957 1 94.81 422 ASN A CA 1
ATOM 3319 C C . ASN A 1 422 ? 16.984 -9.727 -4.719 1 94.81 422 ASN A C 1
ATOM 3321 O O . ASN A 1 422 ? 17.141 -10.938 -4.871 1 94.81 422 ASN A O 1
ATOM 3325 N N . ILE A 1 423 ? 15.898 -9.188 -4.371 1 90.38 423 ILE A N 1
ATOM 3326 C CA . ILE A 1 423 ? 14.727 -10.008 -4.094 1 90.38 423 ILE A CA 1
ATOM 3327 C C . ILE A 1 423 ? 14.234 -10.664 -5.379 1 90.38 423 ILE A C 1
ATOM 3329 O O . ILE A 1 423 ? 13.867 -11.836 -5.383 1 90.38 423 ILE A O 1
ATOM 3333 N N . ILE A 1 424 ? 14.281 -9.93 -6.41 1 90 424 ILE A N 1
ATOM 3334 C CA . ILE A 1 424 ? 13.883 -10.461 -7.707 1 90 424 ILE A CA 1
ATOM 3335 C C . ILE A 1 424 ? 14.844 -11.578 -8.117 1 90 424 ILE A C 1
ATOM 3337 O O . ILE A 1 424 ? 14.414 -12.609 -8.648 1 90 424 ILE A O 1
ATOM 3341 N N . ALA A 1 425 ? 16.078 -11.352 -7.828 1 94.88 425 ALA A N 1
ATOM 3342 C CA . ALA A 1 425 ? 17.078 -12.375 -8.133 1 94.88 425 ALA A CA 1
ATOM 3343 C C . ALA A 1 425 ? 16.797 -13.656 -7.352 1 94.88 425 ALA A C 1
ATOM 3345 O O . ALA A 1 425 ? 16.844 -14.758 -7.91 1 94.88 425 ALA A O 1
ATOM 3346 N N . ILE A 1 426 ? 16.484 -13.508 -6.117 1 91.88 426 ILE A N 1
ATOM 3347 C CA . ILE A 1 426 ? 16.203 -14.656 -5.266 1 91.88 426 ILE A CA 1
ATOM 3348 C C . ILE A 1 426 ? 14.984 -15.398 -5.793 1 91.88 426 ILE A C 1
ATOM 3350 O O . ILE A 1 426 ? 14.961 -16.625 -5.828 1 91.88 426 ILE A O 1
ATOM 3354 N N . GLY A 1 427 ? 14.047 -14.703 -6.223 1 87.88 427 GLY A N 1
ATOM 3355 C CA . GLY A 1 427 ? 12.844 -15.32 -6.77 1 87.88 427 GLY A CA 1
ATOM 3356 C C . GLY A 1 427 ? 13.078 -15.992 -8.109 1 87.88 427 GLY A C 1
ATOM 3357 O O . GLY A 1 427 ? 12.344 -16.906 -8.484 1 87.88 427 GLY A O 1
ATOM 3358 N N . THR A 1 428 ? 14.094 -15.539 -8.812 1 90.31 428 THR A N 1
ATOM 3359 C CA . THR A 1 428 ? 14.391 -16.062 -10.141 1 90.31 428 THR A CA 1
ATOM 3360 C C . THR A 1 428 ? 15.305 -17.281 -10.039 1 90.31 428 THR A C 1
ATOM 3362 O O . THR A 1 428 ? 15.227 -18.203 -10.867 1 90.31 428 THR A O 1
ATOM 3365 N N . MET A 1 429 ? 16.062 -17.344 -9.016 1 92.94 429 MET A N 1
ATOM 3366 C CA . MET A 1 429 ? 17.016 -18.438 -8.844 1 92.94 429 MET A CA 1
ATOM 3367 C C . MET A 1 429 ? 16.312 -19.703 -8.375 1 92.94 429 MET A C 1
ATOM 3369 O O . MET A 1 429 ? 15.328 -19.625 -7.629 1 92.94 429 MET A O 1
ATOM 3373 N N . ASP A 1 430 ? 16.781 -20.797 -8.867 1 87.44 430 ASP A N 1
ATOM 3374 C CA . ASP A 1 430 ? 16.234 -22.094 -8.492 1 87.44 430 ASP A CA 1
ATOM 3375 C C . ASP A 1 430 ? 17.344 -23.109 -8.25 1 87.44 430 ASP A C 1
ATOM 3377 O O . ASP A 1 430 ? 18.047 -23.5 -9.18 1 87.44 430 ASP A O 1
ATOM 3381 N N . PRO A 1 431 ? 17.516 -23.609 -7.02 1 86.88 431 PRO A N 1
ATOM 3382 C CA . PRO A 1 431 ? 16.766 -23.25 -5.812 1 86.88 431 PRO A CA 1
ATOM 3383 C C . PRO A 1 431 ? 17.125 -21.859 -5.289 1 86.88 431 PRO A C 1
ATOM 3385 O O . PRO A 1 431 ? 18.219 -21.344 -5.57 1 86.88 431 PRO A O 1
ATOM 3388 N N . GLU A 1 432 ? 16.281 -21.312 -4.539 1 88.62 432 GLU A N 1
ATOM 3389 C CA . GLU A 1 432 ? 16.531 -20.016 -3.908 1 88.62 432 GLU A CA 1
ATOM 3390 C C . GLU A 1 432 ? 17.688 -20.094 -2.91 1 88.62 432 GLU A C 1
ATOM 3392 O O . GLU A 1 432 ? 17.75 -21.031 -2.109 1 88.62 432 GLU A O 1
ATOM 3397 N N . PRO A 1 433 ? 18.578 -19.188 -3.055 1 90.31 433 PRO A N 1
ATOM 3398 C CA . PRO A 1 433 ? 19.672 -19.203 -2.098 1 90.31 433 PRO A CA 1
ATOM 3399 C C . PRO A 1 433 ? 19.25 -18.781 -0.693 1 90.31 433 PRO A C 1
ATOM 3401 O O . PRO A 1 433 ? 18.391 -17.906 -0.541 1 90.31 433 PRO A O 1
ATOM 3404 N N . SER A 1 434 ? 19.906 -19.391 0.247 1 87.62 434 SER A N 1
ATOM 3405 C CA . SER A 1 434 ? 19.688 -18.953 1.621 1 87.62 434 SER A CA 1
ATOM 3406 C C . SER A 1 434 ? 20.344 -17.594 1.872 1 87.62 434 SER A C 1
ATOM 3408 O O . SER A 1 434 ? 21.172 -17.141 1.081 1 87.62 434 SER A O 1
ATOM 3410 N N . TRP A 1 435 ? 19.969 -16.984 2.926 1 91.56 435 TRP A N 1
ATOM 3411 C CA . TRP A 1 435 ? 20.562 -15.711 3.287 1 91.56 435 TRP A CA 1
ATOM 3412 C C . TRP A 1 435 ? 22.047 -15.867 3.584 1 91.56 435 TRP A C 1
ATOM 3414 O O . TRP A 1 435 ? 22.844 -14.992 3.26 1 91.56 435 TRP A O 1
ATOM 3424 N N . LEU A 1 436 ? 22.344 -16.984 4.18 1 90.75 436 LEU A N 1
ATOM 3425 C CA . LEU A 1 436 ? 23.75 -17.234 4.492 1 90.75 436 LEU A CA 1
ATOM 3426 C C . LEU A 1 436 ? 24.578 -17.359 3.217 1 90.75 436 LEU A C 1
ATOM 3428 O O . LEU A 1 436 ? 25.703 -16.844 3.15 1 90.75 436 LEU A O 1
ATOM 3432 N N . GLU A 1 437 ? 24.031 -18.031 2.246 1 92.62 437 GLU A N 1
ATOM 3433 C CA . GLU A 1 437 ? 24.703 -18.141 0.959 1 92.62 437 GLU A CA 1
ATOM 3434 C C . GLU A 1 437 ? 24.875 -16.766 0.3 1 92.62 437 GLU A C 1
ATOM 3436 O O . GLU A 1 437 ? 25.922 -16.469 -0.253 1 92.62 437 GLU A O 1
ATOM 3441 N N . TRP A 1 438 ? 23.828 -15.984 0.365 1 95 438 TRP A N 1
ATOM 3442 C CA . TRP A 1 438 ? 23.891 -14.648 -0.215 1 95 438 TRP A CA 1
ATOM 3443 C C . TRP A 1 438 ? 24.953 -13.805 0.481 1 95 438 TRP A C 1
ATOM 3445 O O . TRP A 1 438 ? 25.781 -13.172 -0.177 1 95 438 TRP A O 1
ATOM 3455 N N . PHE A 1 439 ? 25.031 -13.867 1.805 1 95.12 439 PHE A N 1
ATOM 3456 C CA . PHE A 1 439 ? 25.984 -13.102 2.596 1 95.12 439 PHE A CA 1
ATOM 3457 C C . PHE A 1 439 ? 27.422 -13.539 2.303 1 95.12 439 PHE A C 1
ATOM 3459 O O . PHE A 1 439 ? 28.328 -12.711 2.246 1 95.12 439 PHE A O 1
ATOM 3466 N N . SER A 1 440 ? 27.547 -14.773 2.158 1 95.75 440 SER A N 1
ATOM 3467 C CA . SER A 1 440 ? 28.891 -15.312 1.954 1 95.75 440 SER A CA 1
ATOM 3468 C C . SER A 1 440 ? 29.5 -14.781 0.667 1 95.75 440 SER A C 1
ATOM 3470 O O . SER A 1 440 ? 30.734 -14.633 0.575 1 95.75 440 SER A O 1
ATOM 3472 N N . VAL A 1 441 ? 28.688 -14.445 -0.28 1 96.94 441 VAL A N 1
ATOM 3473 C CA . VAL A 1 441 ? 29.188 -13.922 -1.544 1 96.94 441 VAL A CA 1
ATOM 3474 C C . VAL A 1 441 ? 29.188 -12.398 -1.507 1 96.94 441 VAL A C 1
ATOM 3476 O O . VAL A 1 441 ? 30.203 -11.758 -1.801 1 96.94 441 VAL A O 1
ATOM 3479 N N . ALA A 1 442 ? 28.062 -11.805 -1.097 1 97.62 442 ALA A N 1
ATOM 3480 C CA . ALA A 1 442 ? 27.812 -10.367 -1.231 1 97.62 442 ALA A CA 1
ATOM 3481 C C . ALA A 1 442 ? 28.703 -9.57 -0.282 1 97.62 442 ALA A C 1
ATOM 3483 O O . ALA A 1 442 ? 29.219 -8.516 -0.649 1 97.62 442 ALA A O 1
ATOM 3484 N N . LEU A 1 443 ? 28.938 -10.047 0.931 1 97.19 443 LEU A N 1
ATOM 3485 C CA . LEU A 1 443 ? 29.641 -9.258 1.936 1 97.19 443 LEU A CA 1
ATOM 3486 C C . LEU A 1 443 ? 31.109 -9.062 1.553 1 97.19 443 LEU A C 1
ATOM 3488 O O . LEU A 1 443 ? 31.609 -7.938 1.537 1 97.19 443 LEU A O 1
ATOM 3492 N N . PRO A 1 444 ? 31.812 -10.156 1.225 1 97.69 444 PRO A N 1
ATOM 3493 C CA . PRO A 1 444 ? 33.188 -9.93 0.792 1 97.69 444 PRO A CA 1
ATOM 3494 C C . PRO A 1 444 ? 33.281 -9.039 -0.444 1 97.69 444 PRO A C 1
ATOM 3496 O O . PRO A 1 444 ? 34.188 -8.219 -0.552 1 97.69 444 PRO A O 1
ATOM 3499 N N . VAL A 1 445 ? 32.406 -9.18 -1.358 1 98.19 445 VAL A N 1
ATOM 3500 C CA . VAL A 1 445 ? 32.375 -8.383 -2.582 1 98.19 445 VAL A CA 1
ATOM 3501 C C . VAL A 1 445 ? 32.156 -6.91 -2.238 1 98.19 445 VAL A C 1
ATOM 3503 O O . VAL A 1 445 ? 32.875 -6.039 -2.701 1 98.19 445 VAL A O 1
ATOM 3506 N N . VAL A 1 446 ? 31.172 -6.621 -1.403 1 98.19 446 VAL A N 1
ATOM 3507 C CA . VAL A 1 446 ? 30.781 -5.262 -1.049 1 98.19 446 VAL A CA 1
ATOM 3508 C C . VAL A 1 446 ? 31.906 -4.582 -0.273 1 98.19 446 VAL A C 1
ATOM 3510 O O . VAL A 1 446 ? 32.219 -3.42 -0.522 1 98.19 446 VAL A O 1
ATOM 3513 N N . ILE A 1 447 ? 32.5 -5.281 0.649 1 98 447 ILE A N 1
ATOM 3514 C CA . ILE A 1 447 ? 33.594 -4.727 1.465 1 98 447 ILE A CA 1
ATOM 3515 C C . ILE A 1 447 ? 34.781 -4.383 0.578 1 98 447 ILE A C 1
ATOM 3517 O O . ILE A 1 447 ? 35.344 -3.297 0.693 1 98 447 ILE A O 1
ATOM 3521 N N . THR A 1 448 ? 35.094 -5.285 -0.308 1 98.44 448 THR A N 1
ATOM 3522 C CA . THR A 1 448 ? 36.219 -5.059 -1.195 1 98.44 448 THR A CA 1
ATOM 3523 C C . THR A 1 448 ? 35.969 -3.895 -2.143 1 98.44 448 THR A C 1
ATOM 3525 O O . THR A 1 448 ? 36.812 -3.055 -2.375 1 98.44 448 THR A O 1
ATOM 3528 N N . ILE A 1 449 ? 34.781 -3.834 -2.693 1 98.56 449 ILE A N 1
ATOM 3529 C CA . ILE A 1 449 ? 34.438 -2.742 -3.588 1 98.56 449 ILE A CA 1
ATOM 3530 C C . ILE A 1 449 ? 34.5 -1.413 -2.842 1 98.56 449 ILE A C 1
ATOM 3532 O O . ILE A 1 449 ? 35.094 -0.445 -3.35 1 98.56 449 ILE A O 1
ATOM 3536 N N . ASP A 1 450 ? 33.938 -1.371 -1.622 1 98.25 450 ASP A N 1
ATOM 3537 C CA . ASP A 1 450 ? 33.938 -0.146 -0.829 1 98.25 450 ASP A CA 1
ATOM 3538 C C . ASP A 1 450 ? 35.375 0.318 -0.549 1 98.25 450 ASP A C 1
ATOM 3540 O O . ASP A 1 450 ? 35.656 1.511 -0.635 1 98.25 450 ASP A O 1
ATOM 3544 N N . LEU A 1 451 ? 36.25 -0.609 -0.244 1 98.38 451 LEU A N 1
ATOM 3545 C CA . LEU A 1 451 ? 37.625 -0.26 0.064 1 98.38 451 LEU A CA 1
ATOM 3546 C C . LEU A 1 451 ? 38.344 0.282 -1.17 1 98.38 451 LEU A C 1
ATOM 3548 O O . LEU A 1 451 ? 39.125 1.235 -1.076 1 98.38 451 LEU A O 1
ATOM 3552 N N . ILE A 1 452 ? 38.094 -0.302 -2.303 1 98.38 452 ILE A N 1
ATOM 3553 C CA . ILE A 1 452 ? 38.75 0.156 -3.523 1 98.38 452 ILE A CA 1
ATOM 3554 C C . ILE A 1 452 ? 38.188 1.504 -3.945 1 98.38 452 ILE A C 1
ATOM 3556 O O . ILE A 1 452 ? 38.906 2.387 -4.402 1 98.38 452 ILE A O 1
ATOM 3560 N N . ILE A 1 453 ? 36.875 1.669 -3.816 1 98.19 453 ILE A N 1
ATOM 3561 C CA . ILE A 1 453 ? 36.25 2.955 -4.133 1 98.19 453 ILE A CA 1
ATOM 3562 C C . ILE A 1 453 ? 36.781 4.027 -3.189 1 98.19 453 ILE A C 1
ATOM 3564 O O . ILE A 1 453 ? 37.031 5.168 -3.602 1 98.19 453 ILE A O 1
ATOM 3568 N N . TRP A 1 454 ? 36.938 3.654 -1.924 1 97.75 454 TRP A N 1
ATOM 3569 C CA . TRP A 1 454 ? 37.531 4.551 -0.944 1 97.75 454 TRP A CA 1
ATOM 3570 C C . TRP A 1 454 ? 38.906 5.023 -1.412 1 97.75 454 TRP A C 1
ATOM 3572 O O . TRP A 1 454 ? 39.188 6.223 -1.398 1 97.75 454 TRP A O 1
ATOM 3582 N N . ALA A 1 455 ? 39.75 4.105 -1.863 1 97.56 455 ALA A N 1
ATOM 3583 C CA . ALA A 1 455 ? 41.062 4.441 -2.363 1 97.56 455 ALA A CA 1
ATOM 3584 C C . ALA A 1 455 ? 40.969 5.309 -3.617 1 97.56 455 ALA A C 1
ATOM 3586 O O . ALA A 1 455 ? 41.781 6.242 -3.793 1 97.56 455 ALA A O 1
ATOM 3587 N N . LEU A 1 456 ? 40.062 5 -4.438 1 97.19 456 LEU A N 1
ATOM 3588 C CA . LEU A 1 456 ? 39.844 5.758 -5.668 1 97.19 456 LEU A CA 1
ATOM 3589 C C . LEU A 1 456 ? 39.438 7.195 -5.363 1 97.19 456 LEU A C 1
ATOM 3591 O O . LEU A 1 456 ? 39.938 8.133 -6 1 97.19 456 LEU A O 1
ATOM 3595 N N . LEU A 1 457 ? 38.562 7.379 -4.418 1 97.12 457 LEU A N 1
ATOM 3596 C CA . LEU A 1 457 ? 38.094 8.711 -4.035 1 97.12 457 LEU A CA 1
ATOM 3597 C C . LEU A 1 457 ? 39.25 9.531 -3.443 1 97.12 457 LEU A C 1
ATOM 3599 O O . LEU A 1 457 ? 39.375 10.719 -3.746 1 97.12 457 LEU A O 1
ATOM 3603 N N . LEU A 1 458 ? 40.062 8.906 -2.605 1 94.94 458 LEU A N 1
ATOM 3604 C CA . LEU A 1 458 ? 41.219 9.602 -2.02 1 94.94 458 LEU A CA 1
ATOM 3605 C C . LEU A 1 458 ? 42.219 10.016 -3.096 1 94.94 458 LEU A C 1
ATOM 3607 O O . LEU A 1 458 ? 42.812 11.094 -3.014 1 94.94 458 LEU A O 1
ATOM 3611 N N . PHE A 1 459 ? 42.375 9.148 -4.039 1 94.75 459 PHE A N 1
ATOM 3612 C CA . PHE A 1 459 ? 43.312 9.414 -5.125 1 94.75 459 PHE A CA 1
ATOM 3613 C C . PHE A 1 459 ? 42.781 10.539 -6.02 1 94.75 459 PHE A C 1
ATOM 3615 O O . PHE A 1 459 ? 43.562 11.367 -6.492 1 94.75 459 PHE A O 1
ATOM 3622 N N . MET A 1 460 ? 41.562 10.695 -6.211 1 93.69 460 MET A N 1
ATOM 3623 C CA . MET A 1 460 ? 40.969 11.633 -7.168 1 93.69 460 MET A CA 1
ATOM 3624 C C . MET A 1 460 ? 40.781 13 -6.527 1 93.69 460 MET A C 1
ATOM 3626 O O . MET A 1 460 ? 41.031 14.031 -7.16 1 93.69 460 MET A O 1
ATOM 3630 N N . TYR A 1 461 ? 40.281 13.047 -5.289 1 93.12 461 TYR A N 1
ATOM 3631 C CA . TYR A 1 461 ? 39.938 14.32 -4.672 1 93.12 461 TYR A CA 1
ATOM 3632 C C . TYR A 1 461 ? 41.062 14.82 -3.779 1 93.12 461 TYR A C 1
ATOM 3634 O O . TYR A 1 461 ? 41.188 16.016 -3.514 1 93.12 461 TYR A O 1
ATOM 3642 N N . LYS A 1 462 ? 41.906 14.047 -3.252 1 88.38 462 LYS A N 1
ATOM 3643 C CA . LYS A 1 462 ? 43.031 14.391 -2.408 1 88.38 462 LYS A CA 1
ATOM 3644 C C . LYS A 1 462 ? 42.656 15.406 -1.336 1 88.38 462 LYS A C 1
ATOM 3646 O O . LYS A 1 462 ? 43.156 16.516 -1.315 1 88.38 462 LYS A O 1
ATOM 3651 N N . PRO A 1 463 ? 41.781 14.859 -0.485 1 83.62 463 PRO A N 1
ATOM 3652 C CA . PRO A 1 463 ? 41.375 15.805 0.553 1 83.62 463 PRO A CA 1
ATOM 3653 C C . PRO A 1 463 ? 42.531 16.234 1.457 1 83.62 463 PRO A C 1
ATOM 3655 O O . PRO A 1 463 ? 43.375 15.406 1.794 1 83.62 463 PRO A O 1
ATOM 3658 N N . SER A 1 464 ? 42.656 17.578 1.637 1 76.31 464 SER A N 1
ATOM 3659 C CA . SER A 1 464 ? 43.719 18.125 2.471 1 76.31 464 SER A CA 1
ATOM 3660 C C . SER A 1 464 ? 43.438 17.891 3.951 1 76.31 464 SER A C 1
ATOM 3662 O O . SER A 1 464 ? 42.281 17.969 4.387 1 76.31 464 SER A O 1
ATOM 3664 N N . PRO A 1 465 ? 44.469 17.391 4.648 1 66.19 465 PRO A N 1
ATOM 3665 C CA . PRO A 1 465 ? 44.281 17.172 6.082 1 66.19 465 PRO A CA 1
ATOM 3666 C C . PRO A 1 465 ? 43.781 18.422 6.812 1 66.19 465 PRO A C 1
ATOM 3668 O O . PRO A 1 465 ? 43.125 18.312 7.852 1 66.19 465 PRO A O 1
ATOM 3671 N N . GLN A 1 466 ? 44 19.594 6.258 1 59.53 466 GLN A N 1
ATOM 3672 C CA . GLN A 1 466 ? 43.594 20.828 6.914 1 59.53 466 GLN A CA 1
ATOM 3673 C C . GLN A 1 466 ? 42.094 21.078 6.785 1 59.53 466 GLN A C 1
ATOM 3675 O O . GLN A 1 466 ? 41.5 21.688 7.66 1 59.53 466 GLN A O 1
ATOM 3680 N N . GLU A 1 467 ? 41.625 20.641 5.711 1 58.47 467 GLU A N 1
ATOM 3681 C CA . GLU A 1 467 ? 40.188 20.875 5.461 1 58.47 467 GLU A CA 1
ATOM 3682 C C . GLU A 1 467 ? 39.312 19.969 6.34 1 58.47 467 GLU A C 1
ATOM 3684 O O . GLU A 1 467 ? 38.188 20.312 6.66 1 58.47 467 GLU A O 1
ATOM 3689 N N . GLY A 1 468 ? 39.906 18.781 6.617 1 55.62 468 GLY A N 1
ATOM 3690 C CA . GLY A 1 468 ? 39.125 17.812 7.391 1 55.62 468 GLY A CA 1
ATOM 3691 C C . GLY A 1 468 ? 39.094 18.156 8.867 1 55.62 468 GLY A C 1
ATOM 3692 O O . GLY A 1 468 ? 38.531 17.391 9.664 1 55.62 468 GLY A O 1
ATOM 3693 N N . ALA A 1 469 ? 39.969 19.094 9.258 1 48.31 469 ALA A N 1
ATOM 3694 C CA . ALA A 1 469 ? 39.938 19.375 10.688 1 48.31 469 ALA A CA 1
ATOM 3695 C C . ALA A 1 469 ? 38.531 19.75 11.141 1 48.31 469 ALA A C 1
ATOM 3697 O O . ALA A 1 469 ? 38.188 20.938 11.258 1 48.31 469 ALA A O 1
ATOM 3698 N N . ALA A 1 470 ? 37.625 19.016 10.5 1 49.81 470 ALA A N 1
ATOM 3699 C CA . ALA A 1 470 ? 36.312 19.172 11.109 1 49.81 470 ALA A CA 1
ATOM 3700 C C . ALA A 1 470 ? 36.375 18.953 12.625 1 49.81 470 ALA A C 1
ATOM 3702 O O . ALA A 1 470 ? 37.094 18.062 13.102 1 49.81 470 ALA A O 1
ATOM 3703 N N . PRO A 1 471 ? 36.031 19.891 13.375 1 43.22 471 PRO A N 1
ATOM 3704 C CA . PRO A 1 471 ? 36.188 19.703 14.82 1 43.22 471 PRO A CA 1
ATOM 3705 C C . PRO A 1 471 ? 35.719 18.344 15.305 1 43.22 471 PRO A C 1
ATOM 3707 O O . PRO A 1 471 ? 34.625 17.891 14.922 1 43.22 471 PRO A O 1
ATOM 3710 N N . PRO A 1 472 ? 36.625 17.438 15.594 1 42.62 472 PRO A N 1
ATOM 3711 C CA . PRO A 1 472 ? 36.344 16.156 16.203 1 42.62 472 PRO A CA 1
ATOM 3712 C C . PRO A 1 472 ? 35 16.156 16.969 1 42.62 472 PRO A C 1
ATOM 3714 O O . PRO A 1 472 ? 34.406 15.094 17.188 1 42.62 472 PRO A O 1
ATOM 3717 N N . GLU A 1 473 ? 34.656 17.281 17.438 1 40.06 473 GLU A N 1
ATOM 3718 C CA . GLU A 1 473 ? 33.562 17.422 18.391 1 40.06 473 GLU A CA 1
ATOM 3719 C C . GLU A 1 473 ? 32.219 17.062 17.75 1 40.06 473 GLU A C 1
ATOM 3721 O O . GLU A 1 473 ? 31.219 16.859 18.453 1 40.06 473 GLU A O 1
ATOM 3726 N N . LEU A 1 474 ? 32.188 17.062 16.453 1 44.84 474 LEU A N 1
ATOM 3727 C CA . LEU A 1 474 ? 30.875 16.938 15.797 1 44.84 474 LEU A CA 1
ATOM 3728 C C . LEU A 1 474 ? 30.359 15.5 15.914 1 44.84 474 LEU A C 1
ATOM 3730 O O . LEU A 1 474 ? 29.141 15.281 15.969 1 44.84 474 LEU A O 1
ATOM 3734 N N . PHE A 1 475 ? 31.297 14.5 15.922 1 47.34 475 PHE A N 1
ATOM 3735 C CA . PHE A 1 475 ? 30.875 13.102 15.953 1 47.34 475 PHE A CA 1
ATOM 3736 C C . PHE A 1 475 ? 31.219 12.461 17.297 1 47.34 475 PHE A C 1
ATOM 3738 O O . PHE A 1 475 ? 30.906 11.297 17.531 1 47.34 475 PHE A O 1
ATOM 3745 N N . GLY A 1 476 ? 32.062 13.086 18.094 1 42.31 476 GLY A N 1
ATOM 3746 C CA . GLY A 1 476 ? 32.625 12.43 19.266 1 42.31 476 GLY A CA 1
ATOM 3747 C C . GLY A 1 476 ? 31.562 11.883 20.203 1 42.31 476 GLY A C 1
ATOM 3748 O O . GLY A 1 476 ? 31.891 11.125 21.125 1 42.31 476 GLY A O 1
ATOM 3749 N N . HIS A 1 477 ? 30.5 12.562 20.453 1 43.56 477 HIS A N 1
ATOM 3750 C CA . HIS A 1 477 ? 29.688 12.039 21.547 1 43.56 477 HIS A CA 1
ATOM 3751 C C . HIS A 1 477 ? 28.812 10.875 21.078 1 43.56 477 HIS A C 1
ATOM 3753 O O . HIS A 1 477 ? 28.219 10.938 20 1 43.56 477 HIS A O 1
ATOM 3759 N N . SER A 1 478 ? 29.125 9.781 21.656 1 48.66 478 SER A N 1
ATOM 3760 C CA . SER A 1 478 ? 28.5 8.484 21.422 1 48.66 478 SER A CA 1
ATOM 3761 C C . SER A 1 478 ? 26.984 8.57 21.5 1 48.66 478 SER A C 1
ATOM 3763 O O . SER A 1 478 ? 26.422 8.859 22.562 1 48.66 478 SER A O 1
ATOM 3765 N N . TYR A 1 479 ? 26.266 8.875 20.438 1 49.91 479 TYR A N 1
ATOM 3766 C CA . TYR A 1 479 ? 24.797 8.867 20.375 1 49.91 479 TYR A CA 1
ATOM 3767 C C . TYR A 1 479 ? 24.219 7.938 21.438 1 49.91 479 TYR A C 1
ATOM 3769 O O . TYR A 1 479 ? 23.297 8.32 22.172 1 49.91 479 TYR A O 1
ATOM 3777 N N . PHE A 1 480 ? 24.781 6.809 21.594 1 50.78 480 PHE A N 1
ATOM 3778 C CA . PHE A 1 480 ? 24.203 5.809 22.484 1 50.78 480 PHE A CA 1
ATOM 3779 C C . PHE A 1 480 ? 24.625 6.043 23.922 1 50.78 480 PHE A C 1
ATOM 3781 O O . PHE A 1 480 ? 24.016 5.5 24.859 1 50.78 480 PHE A O 1
ATOM 3788 N N . ALA A 1 481 ? 25.688 6.637 24.094 1 50.53 481 ALA A N 1
ATOM 3789 C CA . ALA A 1 481 ? 26.047 6.969 25.469 1 50.53 481 ALA A CA 1
ATOM 3790 C C . ALA A 1 481 ? 25.047 7.953 26.078 1 50.53 481 ALA A C 1
ATOM 3792 O O . ALA A 1 481 ? 24.75 7.887 27.266 1 50.53 481 ALA A O 1
ATOM 3793 N N . GLU A 1 482 ? 24.453 8.812 25.297 1 53.16 482 GLU A N 1
ATOM 3794 C CA . GLU A 1 482 ? 23.531 9.828 25.766 1 53.16 482 GLU A CA 1
ATOM 3795 C C . GLU A 1 482 ? 22.094 9.328 25.719 1 53.16 482 GLU A C 1
ATOM 3797 O O . GLU A 1 482 ? 21.25 9.789 26.5 1 53.16 482 GLU A O 1
ATOM 3802 N N . HIS A 1 483 ? 21.891 8.422 24.938 1 62.81 483 HIS A N 1
ATOM 3803 C CA . HIS A 1 483 ? 20.547 7.871 24.828 1 62.81 483 HIS A CA 1
ATOM 3804 C C . HIS A 1 483 ? 20.562 6.348 24.859 1 62.81 483 HIS A C 1
ATOM 3806 O O . HIS A 1 483 ? 20.672 5.699 23.812 1 62.81 483 HIS A O 1
ATOM 3812 N N . PRO A 1 484 ? 20.672 5.98 26.141 1 73.44 484 PRO A N 1
ATOM 3813 C CA . PRO A 1 484 ? 20.641 4.516 26.188 1 73.44 484 PRO A CA 1
ATOM 3814 C C . PRO A 1 484 ? 19.453 3.924 25.438 1 73.44 484 PRO A C 1
ATOM 3816 O O . PRO A 1 484 ? 18.422 4.59 25.25 1 73.44 484 PRO A O 1
ATOM 3819 N N . LEU A 1 485 ? 19.75 2.875 24.875 1 83.25 485 LEU A N 1
ATOM 3820 C CA . LEU A 1 485 ? 18.719 2.189 24.109 1 83.25 485 LEU A CA 1
ATOM 3821 C C . LEU A 1 485 ? 17.484 1.93 24.969 1 83.25 485 LEU A C 1
ATOM 3823 O O . LEU A 1 485 ? 17.594 1.477 26.109 1 83.25 485 LEU A O 1
ATOM 3827 N N . THR A 1 486 ? 16.391 2.303 24.516 1 85.94 486 THR A N 1
ATOM 3828 C CA . THR A 1 486 ? 15.109 2.1 25.203 1 85.94 486 THR A CA 1
ATOM 3829 C C . THR A 1 486 ? 14.664 0.647 25.078 1 85.94 486 THR A C 1
ATOM 3831 O O . THR A 1 486 ? 15.227 -0.122 24.297 1 85.94 486 THR A O 1
ATOM 3834 N N . ARG A 1 487 ? 13.742 0.255 25.875 1 87.38 487 ARG A N 1
ATOM 3835 C CA . ARG A 1 487 ? 13.18 -1.092 25.828 1 87.38 487 ARG A CA 1
ATOM 3836 C C . ARG A 1 487 ? 12.586 -1.396 24.469 1 87.38 487 ARG A C 1
ATOM 3838 O O . ARG A 1 487 ? 12.703 -2.516 23.969 1 87.38 487 ARG A O 1
ATOM 3845 N N . SER A 1 488 ? 11.93 -0.39 23.984 1 90.75 488 SER A N 1
ATOM 3846 C CA . SER A 1 488 ? 11.344 -0.56 22.656 1 90.75 488 SER A CA 1
ATOM 3847 C C . SER A 1 488 ? 12.422 -0.802 21.609 1 90.75 488 SER A C 1
ATOM 3849 O O . SER A 1 488 ? 12.258 -1.641 20.719 1 90.75 488 SER A O 1
ATOM 3851 N N . GLN A 1 489 ? 13.531 -0.081 21.75 1 92.56 489 GLN A N 1
ATOM 3852 C CA . GLN A 1 489 ? 14.617 -0.246 20.797 1 92.56 489 GLN A CA 1
ATOM 3853 C C . GLN A 1 489 ? 15.273 -1.617 20.938 1 92.56 489 GLN A C 1
ATOM 3855 O O . GLN A 1 489 ? 15.617 -2.254 19.938 1 92.56 489 GLN A O 1
ATOM 3860 N N . TRP A 1 490 ? 15.445 -2.057 22.125 1 93.56 490 TRP A N 1
ATOM 3861 C CA . TRP A 1 490 ? 15.992 -3.389 22.359 1 93.56 490 TRP A CA 1
ATOM 3862 C C . TRP A 1 490 ? 15.078 -4.461 21.766 1 93.56 490 TRP A C 1
ATOM 3864 O O . TRP A 1 490 ? 15.555 -5.457 21.219 1 93.56 490 TRP A O 1
ATOM 3874 N N . TYR A 1 491 ? 13.797 -4.27 21.969 1 95.25 491 TYR A N 1
ATOM 3875 C CA . TYR A 1 491 ? 12.836 -5.203 21.406 1 95.25 491 TYR A CA 1
ATOM 3876 C C . TYR A 1 491 ? 12.969 -5.266 19.891 1 95.25 491 TYR A C 1
ATOM 3878 O O . TYR A 1 491 ? 12.992 -6.355 19.297 1 95.25 491 TYR A O 1
ATOM 3886 N N . ILE A 1 492 ? 13.109 -4.137 19.297 1 95.75 492 ILE A N 1
ATOM 3887 C CA . ILE A 1 492 ? 13.211 -4.066 17.844 1 95.75 492 ILE A CA 1
ATOM 3888 C C . ILE A 1 492 ? 14.5 -4.734 17.375 1 95.75 492 ILE A C 1
ATOM 3890 O O . ILE A 1 492 ? 14.508 -5.504 16.422 1 95.75 492 ILE A O 1
ATOM 3894 N N . ILE A 1 493 ? 15.594 -4.484 18.031 1 94.88 493 ILE A N 1
ATOM 3895 C CA . ILE A 1 493 ? 16.875 -5.078 17.688 1 94.88 493 ILE A CA 1
ATOM 3896 C C . ILE A 1 493 ? 16.812 -6.594 17.859 1 94.88 493 ILE A C 1
ATOM 3898 O O . ILE A 1 493 ? 17.281 -7.344 17 1 94.88 493 ILE A O 1
ATOM 3902 N N . ALA A 1 494 ? 16.203 -7.023 18.906 1 96.56 494 ALA A N 1
ATOM 3903 C CA . ALA A 1 494 ? 16.094 -8.453 19.172 1 96.56 494 ALA A CA 1
ATOM 3904 C C . ALA A 1 494 ? 15.289 -9.156 18.094 1 96.56 494 ALA A C 1
ATOM 3906 O O . ALA A 1 494 ? 15.688 -10.203 17.578 1 96.56 494 ALA A O 1
ATOM 3907 N N . VAL A 1 495 ? 14.141 -8.602 17.766 1 96.94 495 VAL A N 1
ATOM 3908 C CA . VAL A 1 495 ? 13.281 -9.188 16.75 1 96.94 495 VAL A CA 1
ATOM 3909 C C . VAL A 1 495 ? 14.008 -9.195 15.406 1 96.94 495 VAL A C 1
ATOM 3911 O O . VAL A 1 495 ? 13.93 -10.172 14.656 1 96.94 495 VAL A O 1
ATOM 3914 N N . SER A 1 496 ? 14.719 -8.125 15.109 1 95.44 496 SER A N 1
ATOM 3915 C CA . SER A 1 496 ? 15.445 -8.039 13.852 1 95.44 496 SER A CA 1
ATOM 3916 C C . SER A 1 496 ? 16.547 -9.094 13.766 1 95.44 496 SER A C 1
ATOM 3918 O O . SER A 1 496 ? 16.688 -9.766 12.75 1 95.44 496 SER A O 1
ATOM 3920 N N . ILE A 1 497 ? 17.312 -9.25 14.805 1 94.88 497 ILE A N 1
ATOM 3921 C CA . ILE A 1 497 ? 18.391 -10.242 14.828 1 94.88 497 ILE A CA 1
ATOM 3922 C C . ILE A 1 497 ? 17.797 -11.648 14.734 1 94.88 497 ILE A C 1
ATOM 3924 O O . ILE A 1 497 ? 18.312 -12.492 14 1 94.88 497 ILE A O 1
ATOM 3928 N N . LEU A 1 498 ? 16.719 -11.859 15.445 1 96.25 498 LEU A N 1
ATOM 3929 C CA . LEU A 1 498 ? 16.062 -13.164 15.398 1 96.25 498 LEU A CA 1
ATOM 3930 C C . LEU A 1 498 ? 15.57 -13.469 13.984 1 96.25 498 LEU A C 1
ATOM 3932 O O . LEU A 1 498 ? 15.68 -14.602 13.516 1 96.25 498 LEU A O 1
ATOM 3936 N N . THR A 1 499 ? 15.016 -12.492 13.344 1 95.12 499 THR A N 1
ATOM 3937 C CA . THR A 1 499 ? 14.539 -12.664 11.977 1 95.12 499 THR A CA 1
ATOM 3938 C C . THR A 1 499 ? 15.695 -13.016 11.039 1 95.12 499 THR A C 1
ATOM 3940 O O . THR A 1 499 ? 15.57 -13.914 10.211 1 95.12 499 THR A O 1
ATOM 3943 N N . ILE A 1 500 ? 16.781 -12.336 11.18 1 92.12 500 ILE A N 1
ATOM 3944 C CA . ILE A 1 500 ? 17.953 -12.586 10.352 1 92.12 500 ILE A CA 1
ATOM 3945 C C . ILE A 1 500 ? 18.469 -14 10.594 1 92.12 500 ILE A C 1
ATOM 3947 O O . ILE A 1 500 ? 18.812 -14.719 9.648 1 92.12 500 ILE A O 1
ATOM 3951 N N . ILE A 1 501 ? 18.484 -14.398 11.82 1 94.19 501 ILE A N 1
ATOM 3952 C CA . ILE A 1 501 ? 18.938 -15.742 12.164 1 94.19 501 ILE A CA 1
ATOM 3953 C C . ILE A 1 501 ? 18 -16.766 11.531 1 94.19 501 ILE A C 1
ATOM 3955 O O . ILE A 1 501 ? 18.453 -17.781 10.977 1 94.19 501 ILE A O 1
ATOM 3959 N N . LEU A 1 502 ? 16.734 -16.5 11.602 1 94.06 502 LEU A N 1
ATOM 3960 C CA . LEU A 1 502 ? 15.758 -17.422 11.016 1 94.06 502 LEU A CA 1
ATOM 3961 C C . LEU A 1 502 ? 15.922 -17.5 9.508 1 94.06 502 LEU A C 1
ATOM 3963 O O . LEU A 1 502 ? 15.805 -18.578 8.914 1 94.06 502 LEU A O 1
ATOM 3967 N N . TRP A 1 503 ? 16.172 -16.375 8.875 1 91.31 503 TRP A N 1
ATOM 3968 C CA . TRP A 1 503 ? 16.391 -16.359 7.43 1 91.31 503 TRP A CA 1
ATOM 3969 C C . TRP A 1 503 ? 17.672 -17.109 7.059 1 91.31 503 TRP A C 1
ATOM 3971 O O . TRP A 1 503 ? 17.703 -17.812 6.043 1 91.31 503 TRP A O 1
ATOM 3981 N N . CYS A 1 504 ? 18.672 -17.016 7.879 1 90.56 504 CYS A N 1
ATOM 3982 C CA . CYS A 1 504 ? 19.938 -17.703 7.621 1 90.56 504 CYS A CA 1
ATOM 3983 C C . CYS A 1 504 ? 19.797 -19.203 7.824 1 90.56 504 CYS A C 1
ATOM 3985 O O . CYS A 1 504 ? 20.469 -19.984 7.16 1 90.56 504 CYS A O 1
ATOM 3987 N N . THR A 1 505 ? 18.859 -19.641 8.695 1 90.81 505 THR A N 1
ATOM 3988 C CA . THR A 1 505 ? 18.688 -21.047 9 1 90.81 505 THR A CA 1
ATOM 3989 C C . THR A 1 505 ? 17.453 -21.609 8.312 1 90.81 505 THR A C 1
ATOM 3991 O O . THR A 1 505 ? 16.891 -22.625 8.742 1 90.81 505 THR A O 1
ATOM 3994 N N . GLU A 1 506 ? 16.969 -20.906 7.402 1 89.12 506 GLU A N 1
ATOM 3995 C CA . GLU A 1 506 ? 15.719 -21.297 6.738 1 89.12 506 GLU A CA 1
ATOM 3996 C C . GLU A 1 506 ? 15.812 -22.719 6.176 1 89.12 506 GLU A C 1
ATOM 3998 O O . GLU A 1 506 ? 14.852 -23.484 6.242 1 89.12 506 GLU A O 1
ATOM 4003 N N . SER A 1 507 ? 17 -23.109 5.594 1 83.5 507 SER A N 1
ATOM 4004 C CA . SER A 1 507 ? 17.172 -24.422 4.977 1 83.5 507 SER A CA 1
ATOM 4005 C C . SER A 1 507 ? 16.969 -25.531 6 1 83.5 507 SER A C 1
ATOM 4007 O O . SER A 1 507 ? 16.469 -26.609 5.664 1 83.5 507 SER A O 1
ATOM 4009 N N . ALA A 1 508 ? 17.25 -25.203 7.227 1 87.38 508 ALA A N 1
ATOM 4010 C CA . ALA A 1 508 ? 17.125 -26.188 8.289 1 87.38 508 ALA A CA 1
ATOM 4011 C C . ALA A 1 508 ? 15.672 -26.297 8.75 1 87.38 508 ALA A C 1
ATOM 4013 O O . ALA A 1 508 ? 15.25 -27.344 9.25 1 87.38 508 ALA A O 1
ATOM 4014 N N . VAL A 1 509 ? 14.922 -25.312 8.516 1 89.25 509 VAL A N 1
ATOM 4015 C CA . VAL A 1 509 ? 13.555 -25.312 9.031 1 89.25 509 VAL A CA 1
ATOM 4016 C C . VAL A 1 509 ? 12.562 -25.312 7.871 1 89.25 509 VAL A C 1
ATOM 4018 O O . VAL A 1 509 ? 11.375 -25.062 8.062 1 89.25 509 VAL A O 1
ATOM 4021 N N . GLU A 1 510 ? 12.992 -25.469 6.738 1 87.5 510 GLU A N 1
ATOM 4022 C CA . GLU A 1 510 ? 12.172 -25.406 5.531 1 87.5 510 GLU A CA 1
ATOM 4023 C C . GLU A 1 510 ? 10.992 -26.375 5.621 1 87.5 510 GLU A C 1
ATOM 4025 O O . GLU A 1 510 ? 9.922 -26.094 5.086 1 87.5 510 GLU A O 1
ATOM 4030 N N . GLY A 1 511 ? 11.195 -27.453 6.301 1 88.88 511 GLY A N 1
ATOM 4031 C CA . GLY A 1 511 ? 10.125 -28.422 6.453 1 88.88 511 GLY A CA 1
ATOM 4032 C C . GLY A 1 511 ? 8.922 -27.875 7.195 1 88.88 511 GLY A C 1
ATOM 4033 O O . GLY A 1 511 ? 7.789 -28.312 6.965 1 88.88 511 GLY A O 1
ATOM 4034 N N . VAL A 1 512 ? 9.141 -26.844 8 1 89.75 512 VAL A N 1
ATOM 4035 C CA . VAL A 1 512 ? 8.07 -26.297 8.82 1 89.75 512 VAL A CA 1
ATOM 4036 C C . VAL A 1 512 ? 7.602 -24.953 8.242 1 89.75 512 VAL A C 1
ATOM 4038 O O . VAL A 1 512 ? 6.398 -24.734 8.086 1 89.75 512 VAL A O 1
ATOM 4041 N N . VAL A 1 513 ? 8.461 -24.156 7.824 1 91 513 VAL A N 1
ATOM 4042 C CA . VAL A 1 513 ? 8.109 -22.797 7.434 1 91 513 VAL A CA 1
ATOM 4043 C C . VAL A 1 513 ? 7.91 -22.734 5.922 1 91 513 VAL A C 1
ATOM 4045 O O . VAL A 1 513 ? 7.18 -21.859 5.422 1 91 513 VAL A O 1
ATOM 4048 N N . GLY A 1 514 ? 8.57 -23.625 5.219 1 90 514 GLY A N 1
ATOM 4049 C CA . GLY A 1 514 ? 8.336 -23.734 3.787 1 90 514 GLY A CA 1
ATOM 4050 C C . GLY A 1 514 ? 9.156 -22.766 2.967 1 90 514 GLY A C 1
ATOM 4051 O O . GLY A 1 514 ? 9.836 -23.156 2.018 1 90 514 GLY A O 1
ATOM 4052 N N . ASP A 1 515 ? 9.109 -21.438 3.336 1 91.5 515 ASP A N 1
ATOM 4053 C CA . ASP A 1 515 ? 9.734 -20.406 2.514 1 91.5 515 ASP A CA 1
ATOM 4054 C C . ASP A 1 515 ? 10.164 -19.219 3.361 1 91.5 515 ASP A C 1
ATOM 4056 O O . ASP A 1 515 ? 9.609 -18.984 4.438 1 91.5 515 ASP A O 1
ATOM 4060 N N . MET A 1 516 ? 11.156 -18.531 2.834 1 90.94 516 MET A N 1
ATOM 4061 C CA . MET A 1 516 ? 11.641 -17.328 3.523 1 90.94 516 MET A CA 1
ATOM 4062 C C . MET A 1 516 ? 10.539 -16.297 3.645 1 90.94 516 MET A C 1
ATOM 4064 O O . MET A 1 516 ? 10.531 -15.5 4.59 1 90.94 516 MET A O 1
ATOM 4068 N N . GLY A 1 517 ? 9.656 -16.297 2.664 1 92.81 517 GLY A N 1
ATOM 4069 C CA . GLY A 1 517 ? 8.539 -15.359 2.703 1 92.81 517 GLY A CA 1
ATOM 4070 C C . GLY A 1 517 ? 7.637 -15.555 3.908 1 92.81 517 GLY A C 1
ATOM 4071 O O . GLY A 1 517 ? 7.051 -14.594 4.414 1 92.81 517 GLY A O 1
ATOM 4072 N N . VAL A 1 518 ? 7.508 -16.75 4.398 1 95.81 518 VAL A N 1
ATOM 4073 C CA . VAL A 1 518 ? 6.695 -17.047 5.57 1 95.81 518 VAL A CA 1
ATOM 4074 C C . VAL A 1 518 ? 7.383 -16.516 6.828 1 95.81 518 VAL A C 1
ATOM 4076 O O . VAL A 1 518 ? 6.727 -15.992 7.727 1 95.81 518 VAL A O 1
ATOM 4079 N N . ILE A 1 519 ? 8.68 -16.625 6.863 1 95.38 519 ILE A N 1
ATOM 4080 C CA . ILE A 1 519 ? 9.461 -16.125 7.992 1 95.38 519 ILE A CA 1
ATOM 4081 C C . ILE A 1 519 ? 9.312 -14.617 8.086 1 95.38 519 ILE A C 1
ATOM 4083 O O . ILE A 1 519 ? 9.312 -14.055 9.188 1 95.38 519 ILE A O 1
ATOM 4087 N N . ALA A 1 520 ? 9.141 -14.031 6.934 1 95.88 520 ALA A N 1
ATOM 4088 C CA . ALA A 1 520 ? 9.023 -12.578 6.879 1 95.88 520 ALA A CA 1
ATOM 4089 C C . ALA A 1 520 ? 7.785 -12.102 7.637 1 95.88 520 ALA A C 1
ATOM 4091 O O . ALA A 1 520 ? 7.684 -10.922 7.992 1 95.88 520 ALA A O 1
ATOM 4092 N N . ILE A 1 521 ? 6.84 -12.945 7.906 1 97.12 521 ILE A N 1
ATOM 4093 C CA . ILE A 1 521 ? 5.621 -12.602 8.625 1 97.12 521 ILE A CA 1
ATOM 4094 C C . ILE A 1 521 ? 5.934 -12.383 10.102 1 97.12 521 ILE A C 1
ATOM 4096 O O . ILE A 1 521 ? 5.27 -11.594 10.781 1 97.12 521 ILE A O 1
ATOM 4100 N N . PHE A 1 522 ? 7.004 -12.969 10.562 1 96.19 522 PHE A N 1
ATOM 4101 C CA . PHE A 1 522 ? 7.379 -12.891 11.969 1 96.19 522 PHE A CA 1
ATOM 4102 C C . PHE A 1 522 ? 7.645 -11.453 12.383 1 96.19 522 PHE A C 1
ATOM 4104 O O . PHE A 1 522 ? 7.008 -10.938 13.312 1 96.19 522 PHE A O 1
ATOM 4111 N N . PRO A 1 523 ? 8.516 -10.781 11.703 1 96.44 523 PRO A N 1
ATOM 4112 C CA . PRO A 1 523 ? 8.742 -9.391 12.117 1 96.44 523 PRO A CA 1
ATOM 4113 C C . PRO A 1 523 ? 7.512 -8.516 11.906 1 96.44 523 PRO A C 1
ATOM 4115 O O . PRO A 1 523 ? 7.293 -7.562 12.664 1 96.44 523 PRO A O 1
ATOM 4118 N N . ILE A 1 524 ? 6.723 -8.797 10.914 1 97.44 524 ILE A N 1
ATOM 4119 C CA . ILE A 1 524 ? 5.516 -8.023 10.664 1 97.44 524 ILE A CA 1
ATOM 4120 C C . ILE A 1 524 ? 4.582 -8.125 11.867 1 97.44 524 ILE A C 1
ATOM 4122 O O . ILE A 1 524 ? 4.129 -7.105 12.398 1 97.44 524 ILE A O 1
ATOM 4126 N N . ILE A 1 525 ? 4.352 -9.312 12.344 1 96.12 525 ILE A N 1
ATOM 4127 C CA . ILE A 1 525 ? 3.473 -9.523 13.484 1 96.12 525 ILE A CA 1
ATOM 4128 C C . ILE A 1 525 ? 4.094 -8.914 14.734 1 96.12 525 ILE A C 1
ATOM 4130 O O . ILE A 1 525 ? 3.402 -8.281 15.539 1 96.12 525 ILE A O 1
ATOM 4134 N N . ALA A 1 526 ? 5.363 -9.078 14.875 1 96.62 526 ALA A N 1
ATOM 4135 C CA . ALA A 1 526 ? 6.055 -8.609 16.062 1 96.62 526 ALA A CA 1
ATOM 4136 C C . ALA A 1 526 ? 6.012 -7.086 16.172 1 96.62 526 ALA A C 1
ATOM 4138 O O . ALA A 1 526 ? 5.824 -6.535 17.25 1 96.62 526 ALA A O 1
ATOM 4139 N N . PHE A 1 527 ? 6.184 -6.422 15.047 1 97.06 527 PHE A N 1
ATOM 4140 C CA . PHE A 1 527 ? 6.285 -4.965 15.086 1 97.06 527 PHE A CA 1
ATOM 4141 C C . PHE A 1 527 ? 4.902 -4.324 15.078 1 97.06 527 PHE A C 1
ATOM 4143 O O . PHE A 1 527 ? 4.637 -3.402 15.852 1 97.06 527 PHE A O 1
ATOM 4150 N N . TYR A 1 528 ? 4.035 -4.77 14.25 1 95.81 528 TYR A N 1
ATOM 4151 C CA . TYR A 1 528 ? 2.721 -4.148 14.133 1 95.81 528 TYR A CA 1
ATOM 4152 C C . TYR A 1 528 ? 1.781 -4.648 15.227 1 95.81 528 TYR A C 1
ATOM 4154 O O . TYR A 1 528 ? 0.875 -3.926 15.648 1 95.81 528 TYR A O 1
ATOM 4162 N N . GLY A 1 529 ? 1.948 -5.844 15.688 1 92.31 529 GLY A N 1
ATOM 4163 C CA . GLY A 1 529 ? 1.116 -6.402 16.75 1 92.31 529 GLY A CA 1
ATOM 4164 C C . GLY A 1 529 ? 1.329 -5.738 18.094 1 92.31 529 GLY A C 1
ATOM 4165 O O . GLY A 1 529 ? 0.393 -5.617 18.891 1 92.31 529 GLY A O 1
ATOM 4166 N N . THR A 1 530 ? 2.506 -5.281 18.359 1 91.12 530 THR A N 1
ATOM 4167 C CA . THR A 1 530 ? 2.834 -4.695 19.656 1 91.12 530 THR A CA 1
ATOM 4168 C C . THR A 1 530 ? 2.643 -3.182 19.625 1 91.12 530 THR A C 1
ATOM 4170 O O . THR A 1 530 ? 2.74 -2.521 20.656 1 91.12 530 THR A O 1
ATOM 4173 N N . GLY A 1 531 ? 2.482 -2.67 18.453 1 90.69 531 GLY A N 1
ATOM 4174 C CA . GLY A 1 531 ? 2.248 -1.239 18.344 1 90.69 531 GLY A CA 1
ATOM 4175 C C . GLY A 1 531 ? 3.51 -0.444 18.078 1 90.69 531 GLY A C 1
ATOM 4176 O O . GLY A 1 531 ? 3.479 0.788 18.047 1 90.69 531 GLY A O 1
ATOM 4177 N N . MET A 1 532 ? 4.613 -1.171 17.906 1 92.81 532 MET A N 1
ATOM 4178 C CA . MET A 1 532 ? 5.84 -0.474 17.547 1 92.81 532 MET A CA 1
ATOM 4179 C C . MET A 1 532 ? 5.684 0.224 16.188 1 92.81 532 MET A C 1
ATOM 4181 O O . MET A 1 532 ? 6.293 1.27 15.961 1 92.81 532 MET A O 1
ATOM 4185 N N . LEU A 1 533 ? 5.035 -0.433 15.312 1 94.5 533 LEU A N 1
ATOM 4186 C CA . LEU A 1 533 ? 4.594 0.156 14.047 1 94.5 533 LEU A CA 1
ATOM 4187 C C . LEU A 1 533 ? 3.072 0.247 13.992 1 94.5 533 LEU A C 1
ATOM 4189 O O . LEU A 1 533 ? 2.375 -0.574 14.594 1 94.5 533 LEU A O 1
ATOM 4193 N N . THR A 1 534 ? 2.611 1.236 13.289 1 91.69 534 THR A N 1
ATOM 4194 C CA . THR A 1 534 ? 1.176 1.492 13.258 1 91.69 534 THR A CA 1
ATOM 4195 C C . THR A 1 534 ? 0.606 1.175 11.875 1 91.69 534 THR A C 1
ATOM 4197 O O . THR A 1 534 ? 1.354 0.871 10.945 1 91.69 534 THR A O 1
ATOM 4200 N N . LYS A 1 535 ? -0.706 1.188 11.805 1 90.56 535 LYS A N 1
ATOM 4201 C CA . LYS A 1 535 ? -1.428 0.982 10.555 1 90.56 535 LYS A CA 1
ATOM 4202 C C . LYS A 1 535 ? -1.016 2.014 9.508 1 90.56 535 LYS A C 1
ATOM 4204 O O . LYS A 1 535 ? -0.922 1.695 8.32 1 90.56 535 LYS A O 1
ATOM 4209 N N . ASP A 1 536 ? -0.739 3.162 9.961 1 88.25 536 ASP A N 1
ATOM 4210 C CA . ASP A 1 536 ? -0.319 4.227 9.055 1 88.25 536 ASP A CA 1
ATOM 4211 C C . ASP A 1 536 ? 1.053 3.928 8.461 1 88.25 536 ASP A C 1
ATOM 4213 O O . ASP A 1 536 ? 1.315 4.262 7.301 1 88.25 536 ASP A O 1
ATOM 4217 N N . ASP A 1 537 ? 1.851 3.326 9.281 1 91.12 537 ASP A N 1
ATOM 4218 C CA . ASP A 1 537 ? 3.154 2.92 8.766 1 91.12 537 ASP A CA 1
ATOM 4219 C C . ASP A 1 537 ? 3.004 1.896 7.645 1 91.12 537 ASP A C 1
ATOM 4221 O O . ASP A 1 537 ? 3.738 1.942 6.652 1 91.12 537 ASP A O 1
ATOM 4225 N N . TRP A 1 538 ? 2.045 1.018 7.809 1 94.56 538 TRP A N 1
ATOM 4226 C CA . TRP A 1 538 ? 1.778 0.004 6.793 1 94.56 538 TRP A CA 1
ATOM 4227 C C . TRP A 1 538 ? 1.279 0.645 5.504 1 94.56 538 TRP A C 1
ATOM 4229 O O . TRP A 1 538 ? 1.727 0.287 4.41 1 94.56 538 TRP A O 1
ATOM 4239 N N . ASN A 1 539 ? 0.407 1.609 5.625 1 91.56 539 ASN A N 1
ATOM 4240 C CA . ASN A 1 539 ? -0.202 2.256 4.469 1 91.56 539 ASN A CA 1
ATOM 4241 C C . ASN A 1 539 ? 0.783 3.178 3.758 1 91.56 539 ASN A C 1
ATOM 4243 O O . ASN A 1 539 ? 0.592 3.516 2.588 1 91.56 539 ASN A O 1
ATOM 4247 N N . SER A 1 540 ? 1.814 3.525 4.445 1 87.88 540 SER A N 1
ATOM 4248 C CA . SER A 1 540 ? 2.76 4.473 3.867 1 87.88 540 SER A CA 1
ATOM 4249 C C . SER A 1 540 ? 4.023 3.771 3.387 1 87.88 540 SER A C 1
ATOM 4251 O O . SER A 1 540 ? 5.031 4.422 3.1 1 87.88 540 SER A O 1
ATOM 4253 N N . MET A 1 541 ? 3.971 2.486 3.326 1 90.62 541 MET A N 1
ATOM 4254 C CA . MET A 1 541 ? 5.105 1.738 2.797 1 90.62 541 MET A CA 1
ATOM 4255 C C . MET A 1 541 ? 5.281 2 1.305 1 90.62 541 MET A C 1
ATOM 4257 O O . MET A 1 541 ? 4.43 2.631 0.676 1 90.62 541 MET A O 1
ATOM 4261 N N . LEU A 1 542 ? 6.375 1.575 0.805 1 89.56 542 LEU A N 1
ATOM 4262 C CA . LEU A 1 542 ? 6.668 1.773 -0.61 1 89.56 542 LEU A CA 1
ATOM 4263 C C . LEU A 1 542 ? 5.906 0.768 -1.469 1 89.56 542 LEU A C 1
ATOM 4265 O O . LEU A 1 542 ? 6.52 -0.048 -2.164 1 89.56 542 LEU A O 1
ATOM 4269 N N . TRP A 1 543 ? 4.633 0.91 -1.501 1 93.75 543 TRP A N 1
ATOM 4270 C CA . TRP A 1 543 ? 3.768 -0.025 -2.213 1 93.75 543 TRP A CA 1
ATOM 4271 C C . TRP A 1 543 ? 3.957 0.097 -3.721 1 93.75 543 TRP A C 1
ATOM 4273 O O . TRP A 1 543 ? 3.646 -0.833 -4.469 1 93.75 543 TRP A O 1
ATOM 4283 N N . SER A 1 544 ? 4.445 1.233 -4.227 1 93.12 544 SER A N 1
ATOM 4284 C CA . SER A 1 544 ? 4.75 1.372 -5.645 1 93.12 544 SER A CA 1
ATOM 4285 C C . SER A 1 544 ? 5.855 0.408 -6.07 1 93.12 544 SER A C 1
ATOM 4287 O O . SER A 1 544 ? 5.801 -0.171 -7.156 1 93.12 544 SER A O 1
ATOM 4289 N N . VAL A 1 545 ? 6.84 0.218 -5.18 1 88.19 545 VAL A N 1
ATOM 4290 C CA . VAL A 1 545 ? 7.934 -0.705 -5.453 1 88.19 545 VAL A CA 1
ATOM 4291 C C . VAL A 1 545 ? 7.422 -2.143 -5.41 1 88.19 545 VAL A C 1
ATOM 4293 O O . VAL A 1 545 ? 7.824 -2.975 -6.23 1 88.19 545 VAL A O 1
ATOM 4296 N N . VAL A 1 546 ? 6.523 -2.389 -4.465 1 93.38 546 VAL A N 1
ATOM 4297 C CA . VAL A 1 546 ? 5.93 -3.719 -4.355 1 93.38 546 VAL A CA 1
ATOM 4298 C C . VAL A 1 546 ? 5.152 -4.043 -5.625 1 93.38 546 VAL A C 1
ATOM 4300 O O . VAL A 1 546 ? 5.289 -5.137 -6.184 1 93.38 546 VAL A O 1
ATOM 4303 N N . MET A 1 547 ? 4.398 -3.082 -6.109 1 95.25 547 MET A N 1
ATOM 4304 C CA . MET A 1 547 ? 3.613 -3.283 -7.324 1 95.25 547 MET A CA 1
ATOM 4305 C C . MET A 1 547 ? 4.523 -3.465 -8.539 1 95.25 547 MET A C 1
ATOM 4307 O O . MET A 1 547 ? 4.215 -4.242 -9.438 1 95.25 547 MET A O 1
ATOM 4311 N N . LEU A 1 548 ? 5.582 -2.717 -8.578 1 91.12 548 LEU A N 1
ATOM 4312 C CA . LEU A 1 548 ? 6.562 -2.869 -9.641 1 91.12 548 LEU A CA 1
ATOM 4313 C C . LEU A 1 548 ? 7.121 -4.289 -9.672 1 91.12 548 LEU A C 1
ATOM 4315 O O . LEU A 1 548 ? 7.211 -4.902 -10.734 1 91.12 548 LEU A O 1
ATOM 4319 N N . ALA A 1 549 ? 7.465 -4.773 -8.477 1 89.25 549 ALA A N 1
ATOM 4320 C CA . ALA A 1 549 ? 7.98 -6.137 -8.383 1 89.25 549 ALA A CA 1
ATOM 4321 C C . ALA A 1 549 ? 6.926 -7.152 -8.828 1 89.25 549 ALA A C 1
ATOM 4323 O O . ALA A 1 549 ? 7.23 -8.086 -9.57 1 89.25 549 ALA A O 1
ATOM 4324 N N . MET A 1 550 ? 5.711 -6.949 -8.375 1 94.25 550 MET A N 1
ATOM 4325 C CA . MET A 1 550 ? 4.609 -7.848 -8.727 1 94.25 550 MET A CA 1
ATOM 4326 C C . MET A 1 550 ? 4.387 -7.871 -10.234 1 94.25 550 MET A C 1
ATOM 4328 O O . MET A 1 550 ? 4.234 -8.945 -10.828 1 94.25 550 MET A O 1
ATOM 4332 N N . GLY A 1 551 ? 4.367 -6.73 -10.867 1 93 551 GLY A N 1
ATOM 4333 C CA . GLY A 1 551 ? 4.211 -6.656 -12.312 1 93 551 GLY A CA 1
ATOM 4334 C C . GLY A 1 551 ? 5.367 -7.281 -13.07 1 93 551 GLY A C 1
ATOM 4335 O O . GLY A 1 551 ? 5.168 -7.895 -14.117 1 93 551 GLY A O 1
ATOM 4336 N N . GLY A 1 552 ? 6.578 -7.086 -12.562 1 88.06 552 GLY A N 1
ATOM 4337 C CA . GLY A 1 552 ? 7.734 -7.734 -13.164 1 88.06 552 GLY A CA 1
ATOM 4338 C C . GLY A 1 552 ? 7.66 -9.25 -13.117 1 88.06 552 GLY A C 1
ATOM 4339 O O . GLY A 1 552 ? 8.016 -9.922 -14.086 1 88.06 552 GLY A O 1
ATOM 4340 N N . ILE A 1 553 ? 7.207 -9.758 -11.984 1 88.06 553 ILE A N 1
ATOM 4341 C CA . ILE A 1 553 ? 7.027 -11.195 -11.844 1 88.06 553 ILE A CA 1
ATOM 4342 C C . ILE A 1 553 ? 5.992 -11.688 -12.852 1 88.06 553 ILE A C 1
ATOM 4344 O O . ILE A 1 553 ? 6.188 -12.719 -13.5 1 88.06 553 ILE A O 1
ATOM 4348 N N . ALA A 1 554 ? 4.957 -10.898 -13 1 93.75 554 ALA A N 1
ATOM 4349 C CA . ALA A 1 554 ? 3.93 -11.242 -13.984 1 93.75 554 ALA A CA 1
ATOM 4350 C C . ALA A 1 554 ? 4.516 -11.297 -15.391 1 93.75 554 ALA A C 1
ATOM 4352 O O . ALA A 1 554 ? 4.191 -12.203 -16.172 1 93.75 554 ALA A O 1
ATOM 4353 N N . LEU A 1 555 ? 5.352 -10.352 -15.703 1 92.75 555 LEU A N 1
ATOM 4354 C CA . LEU A 1 555 ? 5.98 -10.328 -17.016 1 92.75 555 LEU A CA 1
ATOM 4355 C C . LEU A 1 555 ? 6.867 -11.547 -17.219 1 92.75 555 LEU A C 1
ATOM 4357 O O . LEU A 1 555 ? 6.82 -12.195 -18.266 1 92.75 555 LEU A O 1
ATOM 4361 N N . GLY A 1 556 ? 7.676 -11.883 -16.188 1 87.25 556 GLY A N 1
ATOM 4362 C CA . GLY A 1 556 ? 8.523 -13.062 -16.266 1 87.25 556 GLY A CA 1
ATOM 4363 C C . GLY A 1 556 ? 7.738 -14.344 -16.469 1 87.25 556 GLY A C 1
ATOM 4364 O O . GLY A 1 556 ? 8.117 -15.188 -17.297 1 87.25 556 GLY A O 1
ATOM 4365 N N . LYS A 1 557 ? 6.625 -14.477 -15.758 1 90.62 557 LYS A N 1
ATOM 4366 C CA . LYS A 1 557 ? 5.789 -15.664 -15.875 1 90.62 557 LYS A CA 1
ATOM 4367 C C . LYS A 1 557 ? 5.121 -15.734 -17.25 1 90.62 557 LYS A C 1
ATOM 4369 O O . LYS A 1 557 ? 4.957 -16.812 -17.812 1 90.62 557 LYS A O 1
ATOM 4374 N N . ALA A 1 558 ? 4.75 -14.586 -17.766 1 94.5 558 ALA A N 1
ATOM 4375 C CA . ALA A 1 558 ? 4.137 -14.539 -19.094 1 94.5 558 ALA A CA 1
ATOM 4376 C C . ALA A 1 558 ? 5.133 -14.938 -20.172 1 94.5 558 ALA A C 1
ATOM 4378 O O . ALA A 1 558 ? 4.793 -15.688 -21.094 1 94.5 558 ALA A O 1
ATOM 4379 N N . VAL A 1 559 ? 6.312 -14.484 -20.078 1 91.81 559 VAL A N 1
ATOM 4380 C CA . VAL A 1 559 ? 7.355 -14.789 -21.062 1 91.81 559 VAL A CA 1
ATOM 4381 C C . VAL A 1 559 ? 7.691 -16.281 -21.016 1 91.81 559 VAL A C 1
ATOM 4383 O O . VAL A 1 559 ? 7.93 -16.906 -22.047 1 91.81 559 VAL A O 1
ATOM 4386 N N . ASP A 1 560 ? 7.633 -16.797 -19.859 1 88.88 560 ASP A N 1
ATOM 4387 C CA . ASP A 1 560 ? 7.898 -18.219 -19.688 1 88.88 560 ASP A CA 1
ATOM 4388 C C . ASP A 1 560 ? 6.742 -19.062 -20.234 1 88.88 560 ASP A C 1
ATOM 4390 O O . ASP A 1 560 ? 6.949 -20 -21 1 88.88 560 ASP A O 1
ATOM 4394 N N . SER A 1 561 ? 5.574 -18.703 -19.875 1 92.75 561 SER A N 1
ATOM 4395 C CA . SER A 1 561 ? 4.383 -19.469 -20.25 1 92.75 561 SER A CA 1
ATOM 4396 C C . SER A 1 561 ? 4.148 -19.422 -21.75 1 92.75 561 SER A C 1
ATOM 4398 O O . SER A 1 561 ? 3.684 -20.391 -22.344 1 92.75 561 SER A O 1
ATOM 4400 N N . SER A 1 562 ? 4.516 -18.328 -22.406 1 94.06 562 SER A N 1
ATOM 4401 C CA . SER A 1 562 ? 4.27 -18.156 -23.844 1 94.06 562 SER A CA 1
ATOM 4402 C C . SER A 1 562 ? 5.238 -18.984 -24.672 1 94.06 562 SER A C 1
ATOM 4404 O O . SER A 1 562 ? 5.02 -19.188 -25.875 1 94.06 562 SER A O 1
ATOM 4406 N N . GLY A 1 563 ? 6.359 -19.375 -24.078 1 90.56 563 GLY A N 1
ATOM 4407 C CA . GLY A 1 563 ? 7.402 -20.094 -24.812 1 90.56 563 GLY A CA 1
ATOM 4408 C C . GLY A 1 563 ? 8.445 -19.172 -25.406 1 90.56 563 GLY A C 1
ATOM 4409 O O . GLY A 1 563 ? 9.414 -19.625 -26.016 1 90.56 563 GLY A O 1
ATOM 4410 N N . LEU A 1 564 ? 8.273 -17.922 -25.219 1 91 564 LEU A N 1
ATOM 4411 C CA . LEU A 1 564 ? 9.188 -16.922 -25.766 1 91 564 LEU A CA 1
ATOM 4412 C C . LEU A 1 564 ? 10.57 -17.062 -25.141 1 91 564 LEU A C 1
ATOM 4414 O O . LEU A 1 564 ? 11.586 -16.906 -25.828 1 91 564 LEU A O 1
ATOM 4418 N N . LEU A 1 565 ? 10.656 -17.281 -23.828 1 86.69 565 LEU A N 1
ATOM 4419 C CA . LEU A 1 565 ? 11.922 -17.391 -23.109 1 86.69 565 LEU A CA 1
ATOM 4420 C C . LEU A 1 565 ? 12.766 -18.516 -23.688 1 86.69 565 LEU A C 1
ATOM 4422 O O . LEU A 1 565 ? 13.969 -18.344 -23.906 1 86.69 565 LEU A O 1
ATOM 4426 N N . ALA A 1 566 ? 12.133 -19.609 -23.938 1 86.44 566 ALA A N 1
ATOM 4427 C CA . ALA A 1 566 ? 12.82 -20.766 -24.531 1 86.44 566 ALA A CA 1
ATOM 4428 C C . ALA A 1 566 ? 13.328 -20.438 -25.938 1 86.44 566 ALA A C 1
ATOM 4430 O O . ALA A 1 566 ? 14.438 -20.828 -26.312 1 86.44 566 ALA A O 1
ATOM 4431 N N . GLU A 1 567 ? 12.523 -19.703 -26.641 1 88.81 567 GLU A N 1
ATOM 4432 C CA . GLU A 1 567 ? 12.898 -19.344 -28.016 1 88.81 567 GLU A CA 1
ATOM 4433 C C . GLU A 1 567 ? 14.086 -18.391 -28.016 1 88.81 567 GLU A C 1
ATOM 4435 O O . GLU A 1 567 ? 15 -18.531 -28.844 1 88.81 567 GLU A O 1
ATOM 4440 N N . ILE A 1 568 ? 14.039 -17.453 -27.172 1 85.69 568 ILE A N 1
ATOM 4441 C CA . ILE A 1 568 ? 15.141 -16.5 -27.078 1 85.69 568 ILE A CA 1
ATOM 4442 C C . ILE A 1 568 ? 16.406 -17.234 -26.656 1 85.69 568 ILE A C 1
ATOM 4444 O O . ILE A 1 568 ? 17.484 -17.016 -27.219 1 85.69 568 ILE A O 1
ATOM 4448 N N . ALA A 1 569 ? 16.359 -18.078 -25.672 1 81.38 569 ALA A N 1
ATOM 4449 C CA . ALA A 1 569 ? 17.5 -18.828 -25.172 1 81.38 569 ALA A CA 1
ATOM 4450 C C . ALA A 1 569 ? 18.078 -19.734 -26.266 1 81.38 569 ALA A C 1
ATOM 4452 O O . ALA A 1 569 ? 19.297 -19.812 -26.422 1 81.38 569 ALA A O 1
ATOM 4453 N N . ASN A 1 570 ? 17.188 -20.328 -26.984 1 84.44 570 ASN A N 1
ATOM 4454 C CA . ASN A 1 570 ? 17.625 -21.188 -28.078 1 84.44 570 ASN A CA 1
ATOM 4455 C C . ASN A 1 570 ? 18.328 -20.391 -29.172 1 84.44 570 ASN A C 1
ATOM 4457 O O . ASN A 1 570 ? 19.234 -20.906 -29.844 1 84.44 570 ASN A O 1
ATOM 4461 N N . GLY A 1 571 ? 17.906 -19.203 -29.359 1 85.06 571 GLY A N 1
ATOM 4462 C CA . GLY A 1 571 ? 18.531 -18.328 -30.344 1 85.06 571 GLY A CA 1
ATOM 4463 C C . GLY A 1 571 ? 19.906 -17.844 -29.922 1 85.06 571 GLY A C 1
ATOM 4464 O O . GLY A 1 571 ? 20.766 -17.625 -30.766 1 85.06 571 GLY A O 1
ATOM 4465 N N . LEU A 1 572 ? 20.125 -17.75 -28.641 1 82.69 572 LEU A N 1
ATOM 4466 C CA . LEU A 1 572 ? 21.391 -17.219 -28.125 1 82.69 572 LEU A CA 1
ATOM 4467 C C . LEU A 1 572 ? 22.406 -18.328 -27.875 1 82.69 572 LEU A C 1
ATOM 4469 O O . LEU A 1 572 ? 23.609 -18.094 -27.953 1 82.69 572 LEU A O 1
ATOM 4473 N N . THR A 1 573 ? 21.969 -19.516 -27.625 1 80.44 573 THR A N 1
ATOM 4474 C CA . THR A 1 573 ? 22.797 -20.641 -27.188 1 80.44 573 THR A CA 1
ATOM 4475 C C . THR A 1 573 ? 23.891 -20.938 -28.219 1 80.44 573 THR A C 1
ATOM 4477 O O . THR A 1 573 ? 25.047 -21.141 -27.844 1 80.44 573 THR A O 1
ATOM 4480 N N . PRO A 1 574 ? 23.547 -20.859 -29.547 1 82.62 574 PRO A N 1
ATOM 4481 C CA . PRO A 1 574 ? 24.609 -21.172 -30.516 1 82.62 574 PRO A CA 1
ATOM 4482 C C . PRO A 1 574 ? 25.734 -20.141 -30.516 1 82.62 574 PRO A C 1
ATOM 4484 O O . PRO A 1 574 ? 26.875 -20.469 -30.828 1 82.62 574 PRO A O 1
ATOM 4487 N N . HIS A 1 575 ? 25.422 -18.953 -30.125 1 82.94 575 HIS A N 1
ATOM 4488 C CA . HIS A 1 575 ? 26.422 -17.891 -30.109 1 82.94 575 HIS A CA 1
ATOM 4489 C C . HIS A 1 575 ? 27.25 -17.953 -28.844 1 82.94 575 HIS A C 1
ATOM 4491 O O . HIS A 1 575 ? 28.297 -17.281 -28.75 1 82.94 575 HIS A O 1
ATOM 4497 N N . LEU A 1 576 ? 26.828 -18.672 -27.984 1 81.94 576 LEU A N 1
ATOM 4498 C CA . LEU A 1 576 ? 27.531 -18.781 -26.703 1 81.94 576 LEU A CA 1
ATOM 4499 C C . LEU A 1 576 ? 28.312 -20.078 -26.609 1 81.94 576 LEU A C 1
ATOM 4501 O O . LEU A 1 576 ? 29.047 -20.297 -25.641 1 81.94 576 LEU A O 1
ATOM 4505 N N . GLU A 1 577 ? 28.047 -20.812 -27.766 1 78.19 577 GLU A N 1
ATOM 4506 C CA . GLU A 1 577 ? 28.766 -22.094 -27.812 1 78.19 577 GLU A CA 1
ATOM 4507 C C . GLU A 1 577 ? 30.281 -21.859 -27.891 1 78.19 577 GLU A C 1
ATOM 4509 O O . GLU A 1 577 ? 30.75 -21.047 -28.688 1 78.19 577 GLU A O 1
ATOM 4514 N N . GLY A 1 578 ? 31.031 -22.219 -26.922 1 78.12 578 GLY A N 1
ATOM 4515 C CA . GLY A 1 578 ? 32.469 -22.078 -26.906 1 78.12 578 GLY A CA 1
ATOM 4516 C C . GLY A 1 578 ? 32.969 -21.156 -25.812 1 78.12 578 GLY A C 1
ATOM 4517 O O . GLY A 1 578 ? 34.156 -21.156 -25.484 1 78.12 578 GLY A O 1
ATOM 4518 N N . LEU A 1 579 ? 32.094 -20.406 -25.422 1 84.75 579 LEU A N 1
ATOM 4519 C CA . LEU A 1 579 ? 32.5 -19.484 -24.375 1 84.75 579 LEU A CA 1
ATOM 4520 C C . LEU A 1 579 ? 32.562 -20.188 -23.016 1 84.75 579 LEU A C 1
ATOM 4522 O O . LEU A 1 579 ? 31.703 -21.031 -22.719 1 84.75 579 LEU A O 1
ATOM 4526 N N . SER A 1 580 ? 33.625 -19.922 -22.312 1 87.25 580 SER A N 1
ATOM 4527 C CA . SER A 1 580 ? 33.719 -20.438 -20.953 1 87.25 580 SER A CA 1
ATOM 4528 C C . SER A 1 580 ? 32.688 -19.781 -20.047 1 87.25 580 SER A C 1
ATOM 4530 O O . SER A 1 580 ? 32.188 -18.703 -20.344 1 87.25 580 SER A O 1
ATOM 4532 N N . PRO A 1 581 ? 32.281 -20.484 -19 1 87.88 581 PRO A N 1
ATOM 4533 C CA . PRO A 1 581 ? 31.344 -19.891 -18.047 1 87.88 581 PRO A CA 1
ATOM 4534 C C . PRO A 1 581 ? 31.797 -18.531 -17.547 1 87.88 581 PRO A C 1
ATOM 4536 O O . PRO A 1 581 ? 30.969 -17.641 -17.328 1 87.88 581 PRO A O 1
ATOM 4539 N N . PHE A 1 582 ? 33.031 -18.391 -17.359 1 92.06 582 PHE A N 1
ATOM 4540 C CA . PHE A 1 582 ? 33.562 -17.125 -16.906 1 92.06 582 PHE A CA 1
ATOM 4541 C C . PHE A 1 582 ? 33.344 -16.031 -17.953 1 92.06 582 PHE A C 1
ATOM 4543 O O . PHE A 1 582 ? 33 -14.906 -17.625 1 92.06 582 PHE A O 1
ATOM 4550 N N . ALA A 1 583 ? 33.594 -16.359 -19.172 1 92 583 ALA A N 1
ATOM 4551 C CA . ALA A 1 583 ? 33.406 -15.391 -20.25 1 92 583 ALA A CA 1
ATOM 4552 C C . ALA A 1 583 ? 31.953 -14.992 -20.391 1 92 583 ALA A C 1
ATOM 4554 O O . ALA A 1 583 ? 31.641 -13.828 -20.672 1 92 583 ALA A O 1
ATOM 4555 N N . CYS A 1 584 ? 31.141 -16 -20.25 1 91.25 584 CYS A N 1
ATOM 4556 C CA . CYS A 1 584 ? 29.719 -15.711 -20.312 1 91.25 584 CYS A CA 1
ATOM 4557 C C . CYS A 1 584 ? 29.281 -14.797 -19.172 1 91.25 584 CYS A C 1
ATOM 4559 O O . CYS A 1 584 ? 28.5 -13.875 -19.375 1 91.25 584 CYS A O 1
ATOM 4561 N N . LEU A 1 585 ? 29.797 -15.07 -18.016 1 94.06 585 LEU A N 1
ATOM 4562 C CA . LEU A 1 585 ? 29.5 -14.242 -16.859 1 94.06 585 LEU A CA 1
ATOM 4563 C C . LEU A 1 585 ? 29.984 -12.812 -17.078 1 94.06 585 LEU A C 1
ATOM 4565 O O . LEU A 1 585 ? 29.266 -11.852 -16.766 1 94.06 585 LEU A O 1
ATOM 4569 N N . ALA A 1 586 ? 31.156 -12.695 -17.594 1 95.5 586 ALA A N 1
ATOM 4570 C CA . ALA A 1 586 ? 31.719 -11.375 -17.859 1 95.5 586 ALA A CA 1
ATOM 4571 C C . ALA A 1 586 ? 30.891 -10.617 -18.875 1 95.5 586 ALA A C 1
ATOM 4573 O O . ALA A 1 586 ? 30.641 -9.414 -18.719 1 95.5 586 ALA A O 1
ATOM 4574 N N . LEU A 1 587 ? 30.469 -11.297 -19.828 1 93.38 587 LEU A N 1
ATOM 4575 C CA . LEU A 1 587 ? 29.688 -10.68 -20.891 1 93.38 587 LEU A CA 1
ATOM 4576 C C . LEU A 1 587 ? 28.344 -10.203 -20.359 1 93.38 587 LEU A C 1
ATOM 4578 O O . LEU A 1 587 ? 27.953 -9.047 -20.562 1 93.38 587 LEU A O 1
ATOM 4582 N N . PHE A 1 588 ? 27.656 -11.078 -19.719 1 92.94 588 PHE A N 1
ATOM 4583 C CA . PHE A 1 588 ? 26.297 -10.75 -19.266 1 92.94 588 PHE A CA 1
ATOM 4584 C C . PHE A 1 588 ? 26.344 -9.727 -18.125 1 92.94 588 PHE A C 1
ATOM 4586 O O . PHE A 1 588 ? 25.5 -8.828 -18.062 1 92.94 588 PHE A O 1
ATOM 4593 N N . SER A 1 589 ? 27.266 -9.914 -17.203 1 96.06 589 SER A N 1
ATOM 4594 C CA . SER A 1 589 ? 27.391 -8.914 -16.141 1 96.06 589 SER A CA 1
ATOM 4595 C C . SER A 1 589 ? 27.781 -7.555 -16.719 1 96.06 589 SER A C 1
ATOM 4597 O O . SER A 1 589 ? 27.344 -6.516 -16.234 1 96.06 589 SER A O 1
ATOM 4599 N N . GLY A 1 590 ? 28.609 -7.562 -17.719 1 95.38 590 GLY A N 1
ATOM 4600 C CA . GLY A 1 590 ? 28.953 -6.336 -18.422 1 95.38 590 GLY A CA 1
ATOM 4601 C C . GLY A 1 590 ? 27.766 -5.684 -19.109 1 95.38 590 GLY A C 1
ATOM 4602 O O . GLY A 1 590 ? 27.609 -4.461 -19.047 1 95.38 590 GLY A O 1
ATOM 4603 N N . LEU A 1 591 ? 27 -6.496 -19.688 1 93.19 591 LEU A N 1
ATOM 4604 C CA . LEU A 1 591 ? 25.781 -5.992 -20.328 1 93.19 591 LEU A CA 1
ATOM 4605 C C . LEU A 1 591 ? 24.844 -5.371 -19.297 1 93.19 591 LEU A C 1
ATOM 4607 O O . LEU A 1 591 ? 24.266 -4.309 -19.531 1 93.19 591 LEU A O 1
ATOM 4611 N N . VAL A 1 592 ? 24.688 -6.062 -18.203 1 95.62 592 VAL A N 1
ATOM 4612 C CA . VAL A 1 592 ? 23.828 -5.562 -17.125 1 95.62 592 VAL A CA 1
ATOM 4613 C C . VAL A 1 592 ? 24.375 -4.223 -16.625 1 95.62 592 VAL A C 1
ATOM 4615 O O . VAL A 1 592 ? 23.609 -3.295 -16.375 1 95.62 592 VAL A O 1
ATOM 4618 N N . LEU A 1 593 ? 25.672 -4.121 -16.484 1 96.31 593 LEU A N 1
ATOM 4619 C CA . LEU A 1 593 ? 26.312 -2.887 -16.047 1 96.31 593 LEU A CA 1
ATOM 4620 C C . LEU A 1 593 ? 25.953 -1.729 -16.969 1 96.31 593 LEU A C 1
ATOM 4622 O O . LEU A 1 593 ? 25.547 -0.663 -16.516 1 96.31 593 LEU A O 1
ATOM 4626 N N . VAL A 1 594 ? 26.016 -1.934 -18.203 1 93 594 VAL A N 1
ATOM 4627 C CA . VAL A 1 594 ? 25.781 -0.875 -19.172 1 93 594 VAL A CA 1
ATOM 4628 C C . VAL A 1 594 ? 24.297 -0.52 -19.219 1 93 594 VAL A C 1
ATOM 4630 O O . VAL A 1 594 ? 23.938 0.656 -19.141 1 93 594 VAL A O 1
ATOM 4633 N N . VAL A 1 595 ? 23.516 -1.487 -19.219 1 90 595 VAL A N 1
ATOM 4634 C CA . VAL A 1 595 ? 22.078 -1.267 -19.375 1 90 595 VAL A CA 1
ATOM 4635 C C . VAL A 1 595 ? 21.516 -0.589 -18.125 1 90 595 VAL A C 1
ATOM 4637 O O . VAL A 1 595 ? 20.766 0.387 -18.234 1 90 595 VAL A O 1
ATOM 4640 N N . THR A 1 596 ? 21.906 -1.026 -16.984 1 92.06 596 THR A N 1
ATOM 4641 C CA . THR A 1 596 ? 21.312 -0.54 -15.734 1 92.06 596 THR A CA 1
ATOM 4642 C C . THR A 1 596 ? 21.953 0.781 -15.312 1 92.06 596 THR A C 1
ATOM 4644 O O . THR A 1 596 ? 21.547 1.382 -14.32 1 92.06 596 THR A O 1
ATOM 4647 N N . THR A 1 597 ? 22.906 1.27 -16.047 1 90.5 597 THR A N 1
ATOM 4648 C CA . THR A 1 597 ? 23.406 2.625 -15.844 1 90.5 597 THR A CA 1
ATOM 4649 C C . THR A 1 597 ? 22.406 3.654 -16.359 1 90.5 597 THR A C 1
ATOM 4651 O O . THR A 1 597 ? 22.328 4.77 -15.844 1 90.5 597 THR A O 1
ATOM 4654 N N . PHE A 1 598 ? 21.625 3.162 -17.312 1 83.69 598 PHE A N 1
ATOM 4655 C CA . PHE A 1 598 ? 20.734 4.105 -17.984 1 83.69 598 PHE A CA 1
ATOM 4656 C C . PHE A 1 598 ? 19.281 3.869 -17.562 1 83.69 598 PHE A C 1
ATOM 4658 O O . PHE A 1 598 ? 18.422 4.703 -17.812 1 83.69 598 PHE A O 1
ATOM 4665 N N . ILE A 1 599 ? 19.078 2.719 -17.016 1 83.19 599 ILE A N 1
ATOM 4666 C CA . ILE A 1 599 ? 17.719 2.406 -16.578 1 83.19 599 ILE A CA 1
ATOM 4667 C C . ILE A 1 599 ? 17.734 2.035 -15.102 1 83.19 599 ILE A C 1
ATOM 4669 O O . ILE A 1 599 ? 18.797 1.8 -14.523 1 83.19 599 ILE A O 1
ATOM 4673 N N . SER A 1 600 ? 16.562 2.041 -14.539 1 85.31 600 SER A N 1
ATOM 4674 C CA . SER A 1 600 ? 16.422 1.666 -13.133 1 85.31 600 SER A CA 1
ATOM 4675 C C . SER A 1 600 ? 16.969 0.267 -12.875 1 85.31 600 SER A C 1
ATOM 4677 O O . SER A 1 600 ? 16.781 -0.64 -13.688 1 85.31 600 SER A O 1
ATOM 4679 N N . HIS A 1 601 ? 17.734 0.114 -11.742 1 92 601 HIS A N 1
ATOM 4680 C CA . HIS A 1 601 ? 18.312 -1.174 -11.367 1 92 601 HIS A CA 1
ATOM 4681 C C . HIS A 1 601 ? 17.219 -2.24 -11.234 1 92 601 HIS A C 1
ATOM 4683 O O . HIS A 1 601 ? 17.406 -3.369 -11.695 1 92 601 HIS A O 1
ATOM 4689 N N . THR A 1 602 ? 16.125 -1.867 -10.688 1 87.75 602 THR A N 1
ATOM 4690 C CA . THR A 1 602 ? 15.023 -2.793 -10.461 1 87.75 602 THR A CA 1
ATOM 4691 C C . THR A 1 602 ? 14.422 -3.256 -11.781 1 87.75 602 THR A C 1
ATOM 4693 O O . THR A 1 602 ? 14.203 -4.449 -11.984 1 87.75 602 THR A O 1
ATOM 4696 N N . VAL A 1 603 ? 14.234 -2.346 -12.648 1 85.56 603 VAL A N 1
ATOM 4697 C CA . VAL A 1 603 ? 13.641 -2.656 -13.945 1 85.56 603 VAL A CA 1
ATOM 4698 C C . VAL A 1 603 ? 14.602 -3.535 -14.75 1 85.56 603 VAL A C 1
ATOM 4700 O O . VAL A 1 603 ? 14.172 -4.496 -15.398 1 85.56 603 VAL A O 1
ATOM 4703 N N . GLY A 1 604 ? 15.82 -3.174 -14.711 1 89.5 604 GLY A N 1
ATOM 4704 C CA . GLY A 1 604 ? 16.812 -3.996 -15.391 1 89.5 604 GLY A CA 1
ATOM 4705 C C . GLY A 1 604 ? 16.797 -5.441 -14.922 1 89.5 604 GLY A C 1
ATOM 4706 O O . GLY A 1 604 ? 16.828 -6.363 -15.742 1 89.5 604 GLY A O 1
ATOM 4707 N N . ALA A 1 605 ? 16.703 -5.625 -13.656 1 92.38 605 ALA A N 1
ATOM 4708 C CA . ALA A 1 605 ? 16.672 -6.973 -13.094 1 92.38 605 ALA A CA 1
ATOM 4709 C C . ALA A 1 605 ? 15.422 -7.73 -13.555 1 92.38 605 ALA A C 1
ATOM 4711 O O . ALA A 1 605 ? 15.5 -8.906 -13.914 1 92.38 605 ALA A O 1
ATOM 4712 N N . LEU A 1 606 ? 14.352 -7.094 -13.586 1 85.75 606 LEU A N 1
ATOM 4713 C CA . LEU A 1 606 ? 13.086 -7.719 -13.961 1 85.75 606 LEU A CA 1
ATOM 4714 C C . LEU A 1 606 ? 13.133 -8.219 -15.398 1 85.75 606 LEU A C 1
ATOM 4716 O O . LEU A 1 606 ? 12.578 -9.273 -15.711 1 85.75 606 LEU A O 1
ATOM 4720 N N . ILE A 1 607 ? 13.812 -7.516 -16.234 1 82.31 607 ILE A N 1
ATOM 4721 C CA . ILE A 1 607 ? 13.812 -7.816 -17.656 1 82.31 607 ILE A CA 1
ATOM 4722 C C . ILE A 1 607 ? 14.914 -8.82 -17.969 1 82.31 607 ILE A C 1
ATOM 4724 O O . ILE A 1 607 ? 14.695 -9.773 -18.719 1 82.31 607 ILE A O 1
ATOM 4728 N N . ILE A 1 608 ? 16.016 -8.68 -17.359 1 89.44 608 ILE A N 1
ATOM 4729 C CA . ILE A 1 608 ? 17.219 -9.352 -17.844 1 89.44 608 ILE A CA 1
ATOM 4730 C C . ILE A 1 608 ? 17.406 -10.664 -17.094 1 89.44 608 ILE A C 1
ATOM 4732 O O . ILE A 1 608 ? 17.875 -11.656 -17.656 1 89.44 608 ILE A O 1
ATOM 4736 N N . LEU A 1 609 ? 16.984 -10.766 -15.836 1 92.75 609 LEU A N 1
ATOM 4737 C CA . LEU A 1 609 ? 17.344 -11.906 -15 1 92.75 609 LEU A CA 1
ATOM 4738 C C . LEU A 1 609 ? 16.688 -13.18 -15.5 1 92.75 609 LEU A C 1
ATOM 4740 O O . LEU A 1 609 ? 17.328 -14.234 -15.562 1 92.75 609 LEU A O 1
ATOM 4744 N N . PRO A 1 610 ? 15.445 -13.086 -15.898 1 87.62 610 PRO A N 1
ATOM 4745 C CA . PRO A 1 610 ? 14.852 -14.32 -16.422 1 87.62 610 PRO A CA 1
ATOM 4746 C C . PRO A 1 610 ? 15.562 -14.82 -17.672 1 87.62 610 PRO A C 1
ATOM 4748 O O . PRO A 1 610 ? 15.695 -16.031 -17.875 1 87.62 610 PRO A O 1
ATOM 4751 N N . ILE A 1 611 ? 16.016 -13.914 -18.484 1 85.19 611 ILE A N 1
ATOM 4752 C CA . ILE A 1 611 ? 16.734 -14.258 -19.703 1 85.19 611 ILE A CA 1
ATOM 4753 C C . ILE A 1 611 ? 18.078 -14.883 -19.344 1 85.19 611 ILE A C 1
ATOM 4755 O O . ILE A 1 611 ? 18.453 -15.922 -19.891 1 85.19 611 ILE A O 1
ATOM 4759 N N . ILE A 1 612 ? 18.703 -14.344 -18.375 1 91.25 612 ILE A N 1
ATOM 4760 C CA . ILE A 1 612 ? 20.016 -14.82 -17.953 1 91.25 612 ILE A CA 1
ATOM 4761 C C . ILE A 1 612 ? 19.875 -16.219 -17.344 1 91.25 612 ILE A C 1
ATOM 4763 O O . ILE A 1 612 ? 20.75 -17.078 -17.531 1 91.25 612 ILE A O 1
ATOM 4767 N N . LEU A 1 613 ? 18.828 -16.422 -16.609 1 91.44 613 LEU A N 1
ATOM 4768 C CA . LEU A 1 613 ? 18.578 -17.734 -16.016 1 91.44 613 LEU A CA 1
ATOM 4769 C C . LEU A 1 613 ? 18.469 -18.797 -17.109 1 91.44 613 LEU A C 1
ATOM 4771 O O . LEU A 1 613 ? 19.078 -19.875 -16.984 1 91.44 613 LEU A O 1
ATOM 4775 N N . LYS A 1 614 ? 17.734 -18.5 -18.125 1 86.81 614 LYS A N 1
ATOM 4776 C CA . LYS A 1 614 ? 17.516 -19.484 -19.203 1 86.81 614 LYS A CA 1
ATOM 4777 C C . LYS A 1 614 ? 18.797 -19.703 -19.984 1 86.81 614 LYS A C 1
ATOM 4779 O O . LYS A 1 614 ? 19.109 -20.844 -20.359 1 86.81 614 LYS A O 1
ATOM 4784 N N . VAL A 1 615 ? 19.516 -18.688 -20.219 1 85.19 615 VAL A N 1
ATOM 4785 C CA . VAL A 1 615 ? 20.781 -18.797 -20.938 1 85.19 615 VAL A CA 1
ATOM 4786 C C . VAL A 1 615 ? 21.781 -19.609 -20.109 1 85.19 615 VAL A C 1
ATOM 4788 O O . VAL A 1 615 ? 22.5 -20.453 -20.641 1 85.19 615 VAL A O 1
ATOM 4791 N N . GLY A 1 616 ? 21.844 -19.312 -18.844 1 89.12 616 GLY A N 1
ATOM 4792 C CA . GLY A 1 616 ? 22.75 -20.016 -17.969 1 89.12 616 GLY A CA 1
ATOM 4793 C C . GLY A 1 616 ? 22.453 -21.5 -17.875 1 89.12 616 GLY A C 1
ATOM 4794 O O . GLY A 1 616 ? 23.359 -22.312 -17.688 1 89.12 616 GLY A O 1
ATOM 4795 N N . SER A 1 617 ? 21.219 -21.875 -17.984 1 88.38 617 SER A N 1
ATOM 4796 C CA . SER A 1 617 ? 20.812 -23.281 -17.922 1 88.38 617 SER A CA 1
ATOM 4797 C C . SER A 1 617 ? 21.188 -24.016 -19.203 1 88.38 617 SER A C 1
ATOM 4799 O O . SER A 1 617 ? 21.344 -25.234 -19.203 1 88.38 617 SER A O 1
ATOM 4801 N N . GLY A 1 618 ? 21.375 -23.281 -20.25 1 82.31 618 GLY A N 1
ATOM 4802 C CA . GLY A 1 618 ? 21.688 -23.891 -21.531 1 82.31 618 GLY A CA 1
ATOM 4803 C C . GLY A 1 618 ? 23.172 -24 -21.797 1 82.31 618 GLY A C 1
ATOM 4804 O O . GLY A 1 618 ? 23.578 -24.531 -22.844 1 82.31 618 GLY A O 1
ATOM 4805 N N . LEU A 1 619 ? 23.953 -23.547 -20.922 1 84.31 619 LEU A N 1
ATOM 4806 C CA . LEU A 1 619 ? 25.406 -23.641 -21.078 1 84.31 619 LEU A CA 1
ATOM 4807 C C . LEU A 1 619 ? 25.875 -25.078 -20.938 1 84.31 619 LEU A C 1
ATOM 4809 O O . LEU A 1 619 ? 25.203 -25.906 -20.312 1 84.31 619 LEU A O 1
ATOM 4813 N N . PRO A 1 620 ? 27.031 -25.406 -21.594 1 80.38 620 PRO A N 1
ATOM 4814 C CA . PRO A 1 620 ? 27.562 -26.766 -21.438 1 80.38 620 PRO A CA 1
ATOM 4815 C C . PRO A 1 620 ? 27.719 -27.172 -19.969 1 80.38 620 PRO A C 1
ATOM 4817 O O . PRO A 1 620 ? 27.391 -28.297 -19.609 1 80.38 620 PRO A O 1
ATOM 4820 N N . GLU A 1 621 ? 28.281 -26.234 -19.219 1 84.69 621 GLU A N 1
ATOM 4821 C CA . GLU A 1 621 ? 28.234 -26.391 -17.766 1 84.69 621 GLU A CA 1
ATOM 4822 C C . GLU A 1 621 ? 27.203 -25.438 -17.156 1 84.69 621 GLU A C 1
ATOM 4824 O O . GLU A 1 621 ? 27.516 -24.266 -16.891 1 84.69 621 GLU A O 1
ATOM 4829 N N . PRO A 1 622 ? 26.047 -26.016 -16.938 1 87 622 PRO A N 1
ATOM 4830 C CA . PRO A 1 622 ? 24.953 -25.141 -16.5 1 87 622 PRO A CA 1
ATOM 4831 C C . PRO A 1 622 ? 25.234 -24.453 -15.172 1 87 622 PRO A C 1
ATOM 4833 O O . PRO A 1 622 ? 25.578 -25.109 -14.188 1 87 622 PRO A O 1
ATOM 4836 N N . ARG A 1 623 ? 25.219 -23.109 -15.164 1 91.88 623 ARG A N 1
ATOM 4837 C CA . ARG A 1 623 ? 25.391 -22.297 -13.969 1 91.88 623 ARG A CA 1
ATOM 4838 C C . ARG A 1 623 ? 24.391 -21.156 -13.938 1 91.88 623 ARG A C 1
ATOM 4840 O O . ARG A 1 623 ? 24.766 -19.984 -13.836 1 91.88 623 ARG A O 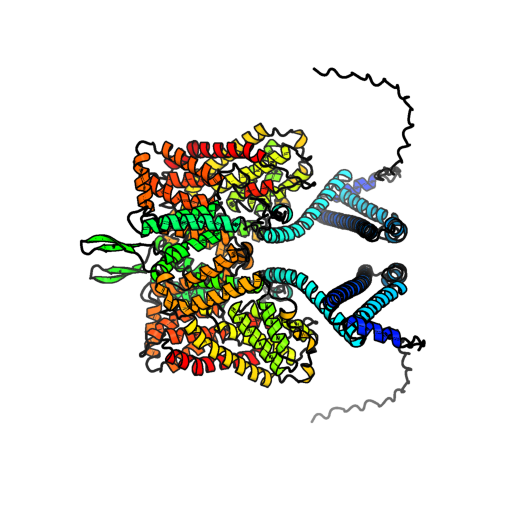1
ATOM 4847 N N . PRO A 1 624 ? 23.141 -21.438 -13.953 1 93.31 624 PRO A N 1
ATOM 4848 C CA . PRO A 1 624 ? 22.125 -20.375 -14.023 1 93.31 624 PRO A CA 1
ATOM 4849 C C . PRO A 1 624 ? 22.125 -19.484 -12.789 1 93.31 624 PRO A C 1
ATOM 4851 O O . PRO A 1 624 ? 22.078 -18.25 -12.906 1 93.31 624 PRO A O 1
ATOM 4854 N N . ASN A 1 625 ? 22.234 -20.062 -11.602 1 95.75 625 ASN A N 1
ATOM 4855 C CA . ASN A 1 625 ? 22.188 -19.281 -10.367 1 95.75 625 ASN A CA 1
ATOM 4856 C C . ASN A 1 625 ? 23.391 -18.359 -10.227 1 95.75 625 ASN A C 1
ATOM 4858 O O . ASN A 1 625 ? 23.266 -17.234 -9.734 1 95.75 625 ASN A O 1
ATOM 4862 N N . THR A 1 626 ? 24.547 -18.859 -10.68 1 95.69 626 THR A N 1
ATOM 4863 C CA . THR A 1 626 ? 25.766 -18.047 -10.633 1 95.69 626 THR A CA 1
ATOM 4864 C C . THR A 1 626 ? 25.594 -16.781 -11.492 1 95.69 626 THR A C 1
ATOM 4866 O O . THR A 1 626 ? 25.953 -15.688 -11.062 1 95.69 626 THR A O 1
ATOM 4869 N N . MET A 1 627 ? 25.062 -16.984 -12.633 1 95.12 627 MET A N 1
ATOM 4870 C CA . MET A 1 627 ? 24.906 -15.875 -13.57 1 95.12 627 MET A CA 1
ATOM 4871 C C . MET A 1 627 ? 23.859 -14.883 -13.055 1 95.12 627 MET A C 1
ATOM 4873 O O . MET A 1 627 ? 24.062 -13.672 -13.141 1 95.12 627 MET A O 1
ATOM 4877 N N . VAL A 1 628 ? 22.781 -15.383 -12.508 1 96.25 628 VAL A N 1
ATOM 4878 C CA . VAL A 1 628 ? 21.703 -14.523 -12.023 1 96.25 628 VAL A CA 1
ATOM 4879 C C . VAL A 1 628 ? 22.188 -13.711 -10.828 1 96.25 628 VAL A C 1
ATOM 4881 O O . VAL A 1 628 ? 21.953 -12.5 -10.758 1 96.25 628 VAL A O 1
ATOM 4884 N N . MET A 1 629 ? 22.875 -14.328 -9.898 1 96.81 629 MET A N 1
ATOM 4885 C CA . MET A 1 629 ? 23.359 -13.633 -8.719 1 96.81 629 MET A CA 1
ATOM 4886 C C . MET A 1 629 ? 24.375 -12.555 -9.102 1 96.81 629 MET A C 1
ATOM 4888 O O . MET A 1 629 ? 24.297 -11.43 -8.609 1 96.81 629 MET A O 1
ATOM 4892 N N . ALA A 1 630 ? 25.266 -12.898 -9.984 1 96.94 630 ALA A N 1
ATOM 4893 C CA . ALA A 1 630 ? 26.266 -11.93 -10.438 1 96.94 630 ALA A CA 1
ATOM 4894 C C . ALA A 1 630 ? 25.594 -10.742 -11.125 1 96.94 630 ALA A C 1
ATOM 4896 O O . ALA A 1 630 ? 25.984 -9.594 -10.914 1 96.94 630 ALA A O 1
ATOM 4897 N N . ALA A 1 631 ? 24.641 -11.062 -11.922 1 96.44 631 ALA A N 1
ATOM 4898 C CA . ALA A 1 631 ? 23.922 -10.008 -12.625 1 96.44 631 ALA A CA 1
ATOM 4899 C C . ALA A 1 631 ? 23.188 -9.102 -11.633 1 96.44 631 ALA A C 1
ATOM 4901 O O . ALA A 1 631 ? 23.172 -7.879 -11.805 1 96.44 631 ALA A O 1
ATOM 4902 N N . ALA A 1 632 ? 22.594 -9.695 -10.633 1 96.62 632 ALA A N 1
ATOM 4903 C CA . ALA A 1 632 ? 21.891 -8.922 -9.617 1 96.62 632 ALA A CA 1
ATOM 4904 C C . ALA A 1 632 ? 22.844 -7.996 -8.867 1 96.62 632 ALA A C 1
ATOM 4906 O O . ALA A 1 632 ? 22.516 -6.836 -8.609 1 96.62 632 ALA A O 1
ATOM 4907 N N . LEU A 1 633 ? 23.969 -8.516 -8.461 1 97.69 633 LEU A N 1
ATOM 4908 C CA . LEU A 1 633 ? 24.969 -7.695 -7.793 1 97.69 633 LEU A CA 1
ATOM 4909 C C . LEU A 1 633 ? 25.438 -6.555 -8.695 1 97.69 633 LEU A C 1
ATOM 4911 O O . LEU A 1 633 ? 25.625 -5.426 -8.234 1 97.69 633 LEU A O 1
ATOM 4915 N N . MET A 1 634 ? 25.516 -6.875 -9.953 1 97.31 634 MET A N 1
ATOM 4916 C CA . MET A 1 634 ? 26.031 -5.879 -10.891 1 97.31 634 MET A CA 1
ATOM 4917 C C . MET A 1 634 ? 25 -4.762 -11.094 1 97.31 634 MET A C 1
ATOM 4919 O O . MET A 1 634 ? 25.375 -3.627 -11.398 1 97.31 634 MET A O 1
ATOM 4923 N N . CYS A 1 635 ? 23.719 -5.074 -11 1 95.5 635 CYS A N 1
ATOM 4924 C CA . CYS A 1 635 ? 22.703 -4.027 -11.062 1 95.5 635 CYS A CA 1
ATOM 4925 C C . CYS A 1 635 ? 23.016 -2.902 -10.086 1 95.5 635 CYS A C 1
ATOM 4927 O O . CYS A 1 635 ? 23.047 -1.732 -10.469 1 95.5 635 CYS A O 1
ATOM 4929 N N . SER A 1 636 ? 23.344 -3.27 -8.898 1 95.12 636 SER A N 1
ATOM 4930 C CA . SER A 1 636 ? 23.656 -2.283 -7.867 1 95.12 636 SER A CA 1
ATOM 4931 C C . SER A 1 636 ? 25.016 -1.625 -8.117 1 95.12 636 SER A C 1
ATOM 4933 O O . SER A 1 636 ? 25.281 -0.539 -7.605 1 95.12 636 SER A O 1
ATOM 4935 N N . GLY A 1 637 ? 25.828 -2.256 -8.914 1 96.19 637 GLY A N 1
ATOM 4936 C CA . GLY A 1 637 ? 27.156 -1.753 -9.211 1 96.19 637 GLY A CA 1
ATOM 4937 C C . GLY A 1 637 ? 27.172 -0.706 -10.312 1 96.19 637 GLY A C 1
ATOM 4938 O O . GLY A 1 637 ? 28.203 -0.078 -10.562 1 96.19 637 GLY A O 1
ATOM 4939 N N . ALA A 1 638 ? 26.062 -0.521 -10.93 1 95.38 638 ALA A N 1
ATOM 4940 C CA . ALA A 1 638 ? 25.969 0.495 -11.977 1 95.38 638 ALA A CA 1
ATOM 4941 C C . ALA A 1 638 ? 25.719 1.877 -11.375 1 95.38 638 ALA A C 1
ATOM 4943 O O . ALA A 1 638 ? 24.578 2.248 -11.102 1 95.38 638 ALA A O 1
ATOM 4944 N N . MET A 1 639 ? 26.734 2.66 -11.25 1 94.56 639 MET A N 1
ATOM 4945 C CA . MET A 1 639 ? 26.625 3.922 -10.523 1 94.56 639 MET A CA 1
ATOM 4946 C C . MET A 1 639 ? 27.234 5.062 -11.328 1 94.56 639 MET A C 1
ATOM 4948 O O . MET A 1 639 ? 27.688 6.059 -10.758 1 94.56 639 MET A O 1
ATOM 4952 N N . GLY A 1 640 ? 27.234 5.051 -12.594 1 92.19 640 GLY A N 1
ATOM 4953 C CA . GLY A 1 640 ? 28.016 5.949 -13.43 1 92.19 640 GLY A CA 1
ATOM 4954 C C . GLY A 1 640 ? 27.359 7.297 -13.648 1 92.19 640 GLY A C 1
ATOM 4955 O O . GLY A 1 640 ? 28.031 8.289 -13.914 1 92.19 640 GLY A O 1
ATOM 4956 N N . LEU A 1 641 ? 26.047 7.316 -13.531 1 89.62 641 LEU A N 1
ATOM 4957 C CA . LEU A 1 641 ? 25.328 8.555 -13.805 1 89.62 641 LEU A CA 1
ATOM 4958 C C . LEU A 1 641 ? 24.484 8.961 -12.594 1 89.62 641 LEU A C 1
ATOM 4960 O O . LEU A 1 641 ? 24.141 8.125 -11.758 1 89.62 641 LEU A O 1
ATOM 4964 N N . PRO A 1 642 ? 24.156 10.312 -12.5 1 87.5 642 PRO A N 1
ATOM 4965 C CA . PRO A 1 642 ? 23.312 10.766 -11.391 1 87.5 642 PRO A CA 1
ATOM 4966 C C . PRO A 1 642 ? 21.938 10.102 -11.383 1 87.5 642 PRO A C 1
ATOM 4968 O O . PRO A 1 642 ? 21.359 9.883 -10.32 1 87.5 642 PRO A O 1
ATOM 4971 N N . VAL A 1 643 ? 21.469 9.758 -12.555 1 79.19 643 VAL A N 1
ATOM 4972 C CA . VAL A 1 643 ? 20.109 9.242 -12.68 1 79.19 643 VAL A CA 1
ATOM 4973 C C . VAL A 1 643 ? 20.109 7.727 -12.508 1 79.19 643 VAL A C 1
ATOM 4975 O O . VAL A 1 643 ? 19.047 7.102 -12.438 1 79.19 643 VAL A O 1
ATOM 4978 N N . SER A 1 644 ? 21.234 7.105 -12.352 1 84 644 SER A N 1
ATOM 4979 C CA . SER A 1 644 ? 21.344 5.648 -12.336 1 84 644 SER A CA 1
ATOM 4980 C C . SER A 1 644 ? 20.672 5.059 -11.102 1 84 644 SER A C 1
ATOM 4982 O O . SER A 1 644 ? 20.172 3.934 -11.133 1 84 644 SER A O 1
ATOM 4984 N N . SER A 1 645 ? 20.75 5.824 -10.031 1 87.19 645 SER A N 1
ATOM 4985 C CA . SER A 1 645 ? 20.25 5.277 -8.773 1 87.19 645 SER A CA 1
ATOM 4986 C C . SER A 1 645 ? 19.734 6.383 -7.863 1 87.19 645 SER A C 1
ATOM 4988 O O . SER A 1 645 ? 20.062 7.559 -8.055 1 87.19 645 SER A O 1
ATOM 4990 N N . PHE A 1 646 ? 19.031 5.93 -6.91 1 82.19 646 PHE A N 1
ATOM 4991 C CA . PHE A 1 646 ? 18.469 6.891 -5.969 1 82.19 646 PHE A CA 1
ATOM 4992 C C . PHE A 1 646 ? 19.562 7.543 -5.137 1 82.19 646 PHE A C 1
ATOM 4994 O O . PHE A 1 646 ? 19.547 8.75 -4.914 1 82.19 646 PHE A O 1
ATOM 5001 N N . PRO A 1 647 ? 20.484 6.754 -4.676 1 91.94 647 PRO A N 1
ATOM 5002 C CA . PRO A 1 647 ? 21.562 7.402 -3.945 1 91.94 647 PRO A CA 1
ATOM 5003 C C . PRO A 1 647 ? 22.266 8.492 -4.758 1 91.94 647 PRO A C 1
ATOM 5005 O O . PRO A 1 647 ? 22.562 9.562 -4.227 1 91.94 647 PRO A O 1
ATOM 5008 N N . ASN A 1 648 ? 22.453 8.25 -6.051 1 92.31 648 ASN A N 1
ATOM 5009 C CA . ASN A 1 648 ? 23.078 9.242 -6.918 1 92.31 648 ASN A CA 1
ATOM 5010 C C . ASN A 1 648 ? 22.203 10.484 -7.082 1 92.31 648 ASN A C 1
ATOM 5012 O O . ASN A 1 648 ? 22.688 11.609 -7.043 1 92.31 648 ASN A O 1
ATOM 5016 N N . MET A 1 649 ? 20.984 10.289 -7.18 1 84.81 649 MET A N 1
ATOM 5017 C CA . MET A 1 649 ? 20.047 11.398 -7.355 1 84.81 649 MET A CA 1
ATOM 5018 C C . MET A 1 649 ? 20 12.273 -6.109 1 84.81 649 MET A C 1
ATOM 5020 O O . MET A 1 649 ? 19.922 13.492 -6.207 1 84.81 649 MET A O 1
ATOM 5024 N N . ASN A 1 650 ? 20.047 11.648 -5.023 1 86.25 650 ASN A N 1
ATOM 5025 C CA . ASN A 1 650 ? 20.047 12.398 -3.77 1 86.25 650 ASN A CA 1
ATOM 5026 C C . ASN A 1 650 ? 21.328 13.211 -3.607 1 86.25 650 ASN A C 1
ATOM 5028 O O . ASN A 1 650 ? 21.297 14.336 -3.111 1 86.25 650 ASN A O 1
ATOM 5032 N N . ALA A 1 651 ? 22.328 12.656 -4.027 1 91.38 651 ALA A N 1
ATOM 5033 C CA . ALA A 1 651 ? 23.625 13.32 -3.891 1 91.38 651 ALA A CA 1
ATOM 5034 C C . ALA A 1 651 ? 23.688 14.578 -4.75 1 91.38 651 ALA A C 1
ATOM 5036 O O . ALA A 1 651 ? 24.172 15.617 -4.297 1 91.38 651 ALA A O 1
ATOM 5037 N N . ILE A 1 652 ? 23.219 14.508 -5.945 1 88.81 652 ILE A N 1
ATOM 5038 C CA . ILE A 1 652 ? 23.328 15.625 -6.871 1 88.81 652 ILE A CA 1
ATOM 5039 C C . ILE A 1 652 ? 22.375 16.734 -6.457 1 88.81 652 ILE A C 1
ATOM 5041 O O . ILE A 1 652 ? 22.547 17.906 -6.832 1 88.81 652 ILE A O 1
ATOM 5045 N N . SER A 1 653 ? 21.328 16.5 -5.68 1 81.75 653 SER A N 1
ATOM 5046 C CA . SER A 1 653 ? 20.328 17.469 -5.258 1 81.75 653 SER A CA 1
ATOM 5047 C C . SER A 1 653 ? 20.797 18.25 -4.039 1 81.75 653 SER A C 1
ATOM 5049 O O . SER A 1 653 ? 20.172 19.25 -3.66 1 81.75 653 SER A O 1
ATOM 5051 N N . LEU A 1 654 ? 21.891 17.781 -3.471 1 84.62 654 LEU A N 1
ATOM 5052 C CA . LEU A 1 654 ? 22.406 18.484 -2.293 1 84.62 654 LEU A CA 1
ATOM 5053 C C . LEU A 1 654 ? 23.031 19.812 -2.678 1 84.62 654 LEU A C 1
ATOM 5055 O O . LEU A 1 654 ? 23.828 19.891 -3.609 1 84.62 654 LEU A O 1
ATOM 5059 N N . GLU A 1 655 ? 22.531 20.828 -2.021 1 79.88 655 GLU A N 1
ATOM 5060 C CA . GLU A 1 655 ? 23 22.172 -2.314 1 79.88 655 GLU A CA 1
ATOM 5061 C C . GLU A 1 655 ? 23.688 22.797 -1.1 1 79.88 655 GLU A C 1
ATOM 5063 O O . GLU A 1 655 ? 23.375 22.453 0.041 1 79.88 655 GLU A O 1
ATOM 5068 N N . ASP A 1 656 ? 24.562 23.547 -1.389 1 75.69 656 ASP A N 1
ATOM 5069 C CA . ASP A 1 656 ? 25.219 24.281 -0.315 1 75.69 656 ASP A CA 1
ATOM 5070 C C . ASP A 1 656 ? 24.344 25.453 0.148 1 75.69 656 ASP A C 1
ATOM 5072 O O . ASP A 1 656 ? 23.219 25.609 -0.308 1 75.69 656 ASP A O 1
ATOM 5076 N N . ARG A 1 657 ? 24.938 26.328 1 1 62.03 657 ARG A N 1
ATOM 5077 C CA . ARG A 1 657 ? 24.219 27.422 1.64 1 62.03 657 ARG A CA 1
ATOM 5078 C C . ARG A 1 657 ? 23.781 28.469 0.614 1 62.03 657 ARG A C 1
ATOM 5080 O O . ARG A 1 657 ? 22.781 29.156 0.813 1 62.03 657 ARG A O 1
ATOM 5087 N N . THR A 1 658 ? 24.484 28.484 -0.52 1 63.28 658 THR A N 1
ATOM 5088 C CA . THR A 1 658 ? 24.203 29.453 -1.565 1 63.28 658 THR A CA 1
ATOM 5089 C C . THR A 1 658 ? 23.266 28.875 -2.609 1 63.28 658 THR A C 1
ATOM 5091 O O . THR A 1 658 ? 22.891 29.562 -3.564 1 63.28 658 THR A O 1
ATOM 5094 N N . GLY A 1 659 ? 22.875 27.656 -2.453 1 72.75 659 GLY A N 1
ATOM 5095 C CA . GLY A 1 659 ? 21.969 27.047 -3.406 1 72.75 659 GLY A CA 1
ATOM 5096 C C . GLY A 1 659 ? 22.688 26.359 -4.555 1 72.75 659 GLY A C 1
ATOM 5097 O O . GLY A 1 659 ? 22.062 25.938 -5.527 1 72.75 659 GLY A O 1
ATOM 5098 N N . THR A 1 660 ? 24 26.406 -4.406 1 75.5 660 THR A N 1
ATOM 5099 C CA . THR A 1 660 ? 24.766 25.734 -5.441 1 75.5 660 THR A CA 1
ATOM 5100 C C . THR A 1 660 ? 24.969 24.266 -5.105 1 75.5 660 THR A C 1
ATOM 5102 O O . THR A 1 660 ? 25.281 23.922 -3.963 1 75.5 660 THR A O 1
ATOM 5105 N N . PRO A 1 661 ? 24.828 23.438 -6.109 1 86.88 661 PRO A N 1
ATOM 5106 C CA . PRO A 1 661 ? 25 22 -5.855 1 86.88 661 PRO A CA 1
ATOM 5107 C C . PRO A 1 661 ? 26.438 21.656 -5.461 1 86.88 661 PRO A C 1
ATOM 5109 O O . PRO A 1 661 ? 27.391 22.203 -6.016 1 86.88 661 PRO A O 1
ATOM 5112 N N . TRP A 1 662 ? 26.578 20.812 -4.527 1 89.88 662 TRP A N 1
ATOM 5113 C CA . TRP A 1 662 ? 27.906 20.375 -4.082 1 89.88 662 TRP A CA 1
ATOM 5114 C C . TRP A 1 662 ? 28.594 19.562 -5.164 1 89.88 662 TRP A C 1
ATOM 5116 O O . TRP A 1 662 ? 29.812 19.641 -5.324 1 89.88 662 TRP A O 1
ATOM 5126 N N . VAL A 1 663 ? 27.781 18.734 -5.816 1 92.44 663 VAL A N 1
ATOM 5127 C CA . VAL A 1 663 ? 28.328 17.828 -6.809 1 92.44 663 VAL A CA 1
ATOM 5128 C C . VAL A 1 663 ? 27.641 18.047 -8.156 1 92.44 663 VAL A C 1
ATOM 5130 O O . VAL A 1 663 ? 26.484 18.453 -8.211 1 92.44 663 VAL A O 1
ATOM 5133 N N . HIS A 1 664 ? 28.438 17.797 -9.203 1 88.25 664 HIS A N 1
ATOM 5134 C CA . HIS A 1 664 ? 27.953 17.969 -10.57 1 88.25 664 HIS A CA 1
ATOM 5135 C C . HIS A 1 664 ? 28.016 16.656 -11.336 1 88.25 664 HIS A C 1
ATOM 5137 O O . HIS A 1 664 ? 28.547 15.656 -10.836 1 88.25 664 HIS A O 1
ATOM 5143 N N . VAL A 1 665 ? 27.484 16.656 -12.531 1 89 665 VAL A N 1
ATOM 5144 C CA . VAL A 1 665 ? 27.422 15.469 -13.367 1 89 665 VAL A CA 1
ATOM 5145 C C . VAL A 1 665 ? 28.828 14.984 -13.68 1 89 665 VAL A C 1
ATOM 5147 O O . VAL A 1 665 ? 29.078 13.773 -13.75 1 89 665 VAL A O 1
ATOM 5150 N N . SER A 1 666 ? 29.734 15.883 -13.758 1 89.88 666 SER A N 1
ATOM 5151 C CA . SER A 1 666 ? 31.109 15.539 -14.062 1 89.88 666 SER A CA 1
ATOM 5152 C C . SER A 1 666 ? 31.734 14.719 -12.945 1 89.88 666 SER A C 1
ATOM 5154 O O . SER A 1 666 ? 32.594 13.859 -13.195 1 89.88 666 SER A O 1
ATOM 5156 N N . ASP A 1 667 ? 31.328 14.945 -11.781 1 91.38 667 ASP A N 1
ATOM 5157 C CA . ASP A 1 667 ? 31.828 14.164 -10.648 1 91.38 667 ASP A CA 1
ATOM 5158 C C . ASP A 1 667 ? 31.375 12.703 -10.75 1 91.38 667 ASP A C 1
ATOM 5160 O O . ASP A 1 667 ? 32.156 11.797 -10.453 1 91.38 667 ASP A O 1
ATOM 5164 N N . PHE A 1 668 ? 30.25 12.469 -11.227 1 92.19 668 PHE A N 1
ATOM 5165 C CA . PHE A 1 668 ? 29.719 11.109 -11.352 1 92.19 668 PHE A CA 1
ATOM 5166 C C . PHE A 1 668 ? 30.406 10.375 -12.5 1 92.19 668 PHE A C 1
ATOM 5168 O O . PHE A 1 668 ? 30.656 9.172 -12.398 1 92.19 668 PHE A O 1
ATOM 5175 N N . LEU A 1 669 ? 30.688 11.109 -13.5 1 91.5 669 LEU A N 1
ATOM 5176 C CA . LEU A 1 669 ? 31.391 10.477 -14.602 1 91.5 669 LEU A CA 1
ATOM 5177 C C . LEU A 1 669 ? 32.812 10.109 -14.195 1 91.5 669 LEU A C 1
ATOM 5179 O O . LEU A 1 669 ? 33.312 9.031 -14.547 1 91.5 669 LEU A O 1
ATOM 5183 N N . ARG A 1 670 ? 33.375 10.938 -13.461 1 93.5 670 ARG A N 1
ATOM 5184 C CA . ARG A 1 670 ? 34.75 10.758 -13.086 1 93.5 670 ARG A CA 1
ATOM 5185 C C . ARG A 1 670 ? 34.906 9.68 -12.016 1 93.5 670 ARG A C 1
ATOM 5187 O O . ARG A 1 670 ? 35.875 8.938 -12 1 93.5 670 ARG A O 1
ATOM 5194 N N . VAL A 1 671 ? 34 9.594 -11.148 1 95.31 671 VAL A N 1
ATOM 5195 C CA . VAL A 1 671 ? 34.125 8.672 -10.023 1 95.31 671 VAL A CA 1
ATOM 5196 C C . VAL A 1 671 ? 33.188 7.484 -10.219 1 95.31 671 VAL A C 1
ATOM 5198 O O . VAL A 1 671 ? 33.562 6.344 -9.93 1 95.31 671 VAL A O 1
ATOM 5201 N N . GLY A 1 672 ? 32 7.711 -10.703 1 95.38 672 GLY A N 1
ATOM 5202 C CA . GLY A 1 672 ? 30.984 6.684 -10.828 1 95.38 672 GLY A CA 1
ATOM 5203 C C . GLY A 1 672 ? 31.344 5.613 -11.844 1 95.38 672 GLY A C 1
ATOM 5204 O O . GLY A 1 672 ? 31.156 4.422 -11.594 1 95.38 672 GLY A O 1
ATOM 5205 N N . ILE A 1 673 ? 31.844 6.02 -12.961 1 95.44 673 ILE A N 1
ATOM 5206 C CA . ILE A 1 673 ? 32.156 5.07 -14.023 1 95.44 673 ILE A CA 1
ATOM 5207 C C . ILE A 1 673 ? 33.312 4.16 -13.57 1 95.44 673 ILE A C 1
ATOM 5209 O O . ILE A 1 673 ? 33.188 2.934 -13.625 1 95.44 673 ILE A O 1
ATOM 5213 N N . PRO A 1 674 ? 34.344 4.727 -13.094 1 97 674 PRO A N 1
ATOM 5214 C CA . PRO A 1 674 ? 35.375 3.842 -12.594 1 97 674 PRO A CA 1
ATOM 5215 C C . PRO A 1 674 ? 34.938 2.959 -11.438 1 97 674 PRO A C 1
ATOM 5217 O O . PRO A 1 674 ? 35.344 1.812 -11.32 1 97 674 PRO A O 1
ATOM 5220 N N . SER A 1 675 ? 34.125 3.488 -10.586 1 97.81 675 SER A N 1
ATOM 5221 C CA . SER A 1 675 ? 33.594 2.691 -9.484 1 97.81 675 SER A CA 1
ATOM 5222 C C . SER A 1 675 ? 32.781 1.521 -10 1 97.81 675 SER A C 1
ATOM 5224 O O . SER A 1 675 ? 32.812 0.425 -9.438 1 97.81 675 SER A O 1
ATOM 5226 N N . SER A 1 676 ? 31.969 1.772 -11.016 1 98 676 SER A N 1
ATOM 5227 C CA . SER A 1 676 ? 31.188 0.704 -11.633 1 98 676 SER A CA 1
ATOM 5228 C C . SER A 1 676 ? 32.094 -0.375 -12.219 1 98 676 SER A C 1
ATOM 5230 O O . SER A 1 676 ? 31.797 -1.566 -12.117 1 98 676 SER A O 1
ATOM 5232 N N . PHE A 1 677 ? 33.125 0.107 -12.82 1 97.62 677 PHE A N 1
ATOM 5233 C CA . PHE A 1 677 ? 34.062 -0.83 -13.391 1 97.62 677 PHE A CA 1
ATOM 5234 C C . PHE A 1 677 ? 34.75 -1.659 -12.297 1 97.62 677 PHE A C 1
ATOM 5236 O O . PHE A 1 677 ? 34.938 -2.861 -12.461 1 97.62 677 PHE A O 1
ATOM 5243 N N . VAL A 1 678 ? 35.062 -1.037 -11.234 1 98 678 VAL A N 1
ATOM 5244 C CA . VAL A 1 678 ? 35.656 -1.735 -10.086 1 98 678 VAL A CA 1
ATOM 5245 C C . VAL A 1 678 ? 34.656 -2.809 -9.602 1 98 678 VAL A C 1
ATOM 5247 O O . VAL A 1 678 ? 35.094 -3.938 -9.312 1 98 678 VAL A O 1
ATOM 5250 N N . ALA A 1 679 ? 33.438 -2.453 -9.461 1 98.25 679 ALA A N 1
ATOM 5251 C CA . ALA A 1 679 ? 32.438 -3.418 -9.031 1 98.25 679 ALA A CA 1
ATOM 5252 C C . ALA A 1 679 ? 32.375 -4.617 -9.977 1 98.25 679 ALA A C 1
ATOM 5254 O O . ALA A 1 679 ? 32.312 -5.766 -9.523 1 98.25 679 ALA A O 1
ATOM 5255 N N . TRP A 1 680 ? 32.438 -4.34 -11.258 1 98.31 680 TRP A N 1
ATOM 5256 C CA . TRP A 1 680 ? 32.375 -5.391 -12.273 1 98.31 680 TRP A CA 1
ATOM 5257 C C . TRP A 1 680 ? 33.562 -6.34 -12.125 1 98.31 680 TRP A C 1
ATOM 5259 O O . TRP A 1 680 ? 33.406 -7.562 -12.117 1 98.31 680 TRP A O 1
ATOM 5269 N N . VAL A 1 681 ? 34.719 -5.797 -11.93 1 98.12 681 VAL A N 1
ATOM 5270 C CA . VAL A 1 681 ? 35.938 -6.586 -11.828 1 98.12 681 VAL A CA 1
ATOM 5271 C C . VAL A 1 681 ? 35.906 -7.422 -10.547 1 98.12 681 VAL A C 1
ATOM 5273 O O . VAL A 1 681 ? 36.312 -8.594 -10.562 1 98.12 681 VAL A O 1
ATOM 5276 N N . ILE A 1 682 ? 35.469 -6.855 -9.508 1 98.31 682 ILE A N 1
ATOM 5277 C CA . ILE A 1 682 ? 35.469 -7.551 -8.219 1 98.31 682 ILE A CA 1
ATOM 5278 C C . ILE A 1 682 ? 34.438 -8.672 -8.242 1 98.31 682 ILE A C 1
ATOM 5280 O O . ILE A 1 682 ? 34.656 -9.742 -7.676 1 98.31 682 ILE A O 1
ATOM 5284 N N . ILE A 1 683 ? 33.25 -8.461 -8.82 1 98.06 683 ILE A N 1
ATOM 5285 C CA . ILE A 1 683 ? 32.25 -9.492 -8.938 1 98.06 683 ILE A CA 1
ATOM 5286 C C . ILE A 1 683 ? 32.781 -10.672 -9.742 1 98.06 683 ILE A C 1
ATOM 5288 O O . ILE A 1 683 ? 32.562 -11.828 -9.398 1 98.06 683 ILE A O 1
ATOM 5292 N N . LEU A 1 684 ? 33.625 -10.391 -10.773 1 97.31 684 LEU A N 1
ATOM 5293 C CA . LEU A 1 684 ? 34.188 -11.422 -11.625 1 97.31 684 LEU A CA 1
ATOM 5294 C C . LEU A 1 684 ? 35.312 -12.156 -10.914 1 97.31 684 LEU A C 1
ATOM 5296 O O . LEU A 1 684 ? 35.469 -13.367 -11.062 1 97.31 684 LEU A O 1
ATOM 5300 N N . THR A 1 685 ? 36.125 -11.438 -10.117 1 97.31 685 THR A N 1
ATOM 5301 C CA . THR A 1 685 ? 37.344 -12.016 -9.586 1 97.31 685 THR A CA 1
ATOM 5302 C C . THR A 1 685 ? 37.125 -12.594 -8.195 1 97.31 685 THR A C 1
ATOM 5304 O O . THR A 1 685 ? 37.75 -13.586 -7.824 1 97.31 685 THR A O 1
ATOM 5307 N N . ILE A 1 686 ? 36.281 -11.977 -7.438 1 97.31 686 ILE A N 1
ATOM 5308 C CA . ILE A 1 686 ? 36.062 -12.445 -6.074 1 97.31 686 ILE A CA 1
ATOM 5309 C C . ILE A 1 686 ? 34.719 -13.133 -5.984 1 97.31 686 ILE A C 1
ATOM 5311 O O . ILE A 1 686 ? 34.594 -14.219 -5.414 1 97.31 686 ILE A O 1
ATOM 5315 N N . GLY A 1 687 ? 33.719 -12.539 -6.547 1 96.81 687 GLY A N 1
ATOM 5316 C CA . GLY A 1 687 ? 32.375 -13.086 -6.484 1 96.81 687 GLY A CA 1
ATOM 5317 C C . GLY A 1 687 ? 32.25 -14.438 -7.152 1 96.81 687 GLY A C 1
ATOM 5318 O O . GLY A 1 687 ? 31.734 -15.383 -6.562 1 96.81 687 GLY A O 1
ATOM 5319 N N . TYR A 1 688 ? 32.781 -14.562 -8.344 1 95.81 688 TYR A N 1
ATOM 5320 C CA . TYR A 1 688 ? 32.625 -15.766 -9.156 1 95.81 688 TYR A CA 1
ATOM 5321 C C . TYR A 1 688 ? 33.312 -16.953 -8.477 1 95.81 688 TYR A C 1
ATOM 5323 O O . TYR A 1 688 ? 32.688 -18.016 -8.32 1 95.81 688 TYR A O 1
ATOM 5331 N N . PRO A 1 689 ? 34.531 -16.875 -7.988 1 95.19 689 PRO A N 1
ATOM 5332 C CA . PRO A 1 689 ? 35.156 -18.016 -7.32 1 95.19 689 PRO A CA 1
ATOM 5333 C C . PRO A 1 689 ? 34.438 -18.406 -6.027 1 95.19 689 PRO A C 1
ATOM 5335 O O . PRO A 1 689 ? 34.344 -19.594 -5.711 1 95.19 689 PRO A O 1
ATOM 5338 N N . ILE A 1 690 ? 33.938 -17.453 -5.328 1 96.38 690 ILE A N 1
ATOM 5339 C CA . ILE A 1 690 ? 33.25 -17.75 -4.09 1 96.38 690 ILE A CA 1
ATOM 5340 C C . ILE A 1 690 ? 31.953 -18.531 -4.406 1 96.38 690 ILE A C 1
ATOM 5342 O O . ILE A 1 690 ? 31.625 -19.484 -3.717 1 96.38 690 ILE A O 1
ATOM 5346 N N . MET A 1 691 ? 31.266 -18.109 -5.457 1 95.75 691 MET A N 1
ATOM 5347 C CA . MET A 1 691 ? 30.047 -18.812 -5.863 1 95.75 691 MET A CA 1
ATOM 5348 C C . MET A 1 691 ? 30.359 -20.25 -6.262 1 95.75 691 MET A C 1
ATOM 5350 O O . MET A 1 691 ? 29.594 -21.172 -5.961 1 95.75 691 MET A O 1
ATOM 5354 N N . GLY A 1 692 ? 31.516 -20.469 -6.898 1 91.88 692 GLY A N 1
ATOM 5355 C CA . GLY A 1 692 ? 31.938 -21.797 -7.277 1 91.88 692 GLY A CA 1
ATOM 5356 C C . GLY A 1 692 ? 32.25 -22.688 -6.086 1 91.88 692 GLY A C 1
ATOM 5357 O O . GLY A 1 692 ? 31.859 -23.859 -6.059 1 91.88 692 GLY A O 1
ATOM 5358 N N . VAL A 1 693 ? 32.812 -22.125 -5.109 1 93 693 VAL A N 1
ATOM 5359 C CA . VAL A 1 693 ? 33.219 -22.875 -3.922 1 93 693 VAL A CA 1
ATOM 5360 C C . VAL A 1 693 ? 31.984 -23.25 -3.111 1 93 693 VAL A C 1
ATOM 5362 O O . VAL A 1 693 ? 31.906 -24.328 -2.527 1 93 693 VAL A O 1
ATOM 5365 N N . LEU A 1 694 ? 30.984 -22.375 -3.113 1 92.19 694 LEU A N 1
ATOM 5366 C CA . LEU A 1 694 ? 29.781 -22.594 -2.324 1 92.19 694 LEU A CA 1
ATOM 5367 C C . LEU A 1 694 ? 28.797 -23.5 -3.068 1 92.19 694 LEU A C 1
ATOM 5369 O O . LEU A 1 694 ? 27.797 -23.938 -2.498 1 92.19 694 LEU A O 1
ATOM 5373 N N . GLY A 1 695 ? 29.031 -23.734 -4.344 1 88.5 695 GLY A N 1
ATOM 5374 C CA . GLY A 1 695 ? 28.172 -24.609 -5.121 1 88.5 695 GLY A CA 1
ATOM 5375 C C . GLY A 1 695 ? 26.922 -23.906 -5.641 1 88.5 695 GLY A C 1
ATOM 5376 O O . GLY A 1 695 ? 25.891 -24.547 -5.836 1 88.5 695 GLY A O 1
ATOM 5377 N N . ILE A 1 696 ? 27.031 -22.641 -5.664 1 89.81 696 ILE A N 1
ATOM 5378 C CA . ILE A 1 696 ? 25.922 -21.906 -6.277 1 89.81 696 ILE A CA 1
ATOM 5379 C C . ILE A 1 696 ? 26.016 -22.031 -7.797 1 89.81 696 ILE A C 1
ATOM 5381 O O . ILE A 1 696 ? 26.844 -21.375 -8.438 1 89.81 696 ILE A O 1
ATOM 5385 N N . ARG A 1 697 ? 25.234 -22.984 -8.367 1 84.19 697 ARG A N 1
ATOM 5386 C CA . ARG A 1 697 ? 25.297 -23.266 -9.797 1 84.19 697 ARG A CA 1
ATOM 5387 C C . ARG A 1 697 ? 23.922 -23.141 -10.438 1 84.19 697 ARG A C 1
ATOM 5389 O O . ARG A 1 697 ? 22.906 -23.344 -9.781 1 84.19 697 ARG A O 1
ATOM 5396 N N . MET B 1 1 ? -36.969 1.792 73.375 1 18.41 1 MET B N 1
ATOM 5397 C CA . MET B 1 1 ? -37.812 2.73 74.125 1 18.41 1 MET B CA 1
ATOM 5398 C C . MET B 1 1 ? -37.375 4.168 73.875 1 18.41 1 MET B C 1
ATOM 5400 O O . MET B 1 1 ? -38.188 5.094 74 1 18.41 1 MET B O 1
ATOM 5404 N N . GLY B 1 2 ? -36.094 4.477 74 1 20.77 2 GLY B N 1
ATOM 5405 C CA . GLY B 1 2 ? -35.656 5.75 74.562 1 20.77 2 GLY B CA 1
ATOM 5406 C C . GLY B 1 2 ? -36.094 6.945 73.75 1 20.77 2 GLY B C 1
ATOM 5407 O O . GLY B 1 2 ? -36.031 6.918 72.5 1 20.77 2 GLY B O 1
ATOM 5408 N N . TRP B 1 3 ? -36.875 7.875 74.25 1 20.25 3 TRP B N 1
ATOM 5409 C CA . TRP B 1 3 ? -37.875 8.867 73.875 1 20.25 3 TRP B CA 1
ATOM 5410 C C . TRP B 1 3 ? -37.219 10.156 73.375 1 20.25 3 TRP B C 1
ATOM 5412 O O . TRP B 1 3 ? -37.906 11.148 73.125 1 20.25 3 TRP B O 1
ATOM 5422 N N . PRO B 1 4 ? -35.875 10.281 73.375 1 22.06 4 PRO B N 1
ATOM 5423 C CA . PRO B 1 4 ? -35.438 11.617 73.812 1 22.06 4 PRO B CA 1
ATOM 5424 C C . PRO B 1 4 ? -36.062 12.719 72.938 1 22.06 4 PRO B C 1
ATOM 5426 O O . PRO B 1 4 ? -36.531 12.461 71.812 1 22.06 4 PRO B O 1
ATOM 5429 N N . VAL B 1 5 ? -35.844 14.008 73.375 1 22.55 5 VAL B N 1
ATOM 5430 C CA . VAL B 1 5 ? -36.375 15.344 73.562 1 22.55 5 VAL B CA 1
ATOM 5431 C C . VAL B 1 5 ? -36.25 16.156 72.312 1 22.55 5 VAL B C 1
ATOM 5433 O O . VAL B 1 5 ? -35.219 16.078 71.625 1 22.55 5 VAL B O 1
ATOM 5436 N N . VAL B 1 6 ? -37.219 16.812 71.75 1 24.34 6 VAL B N 1
ATOM 5437 C CA . VAL B 1 6 ? -37.812 17.484 70.625 1 24.34 6 VAL B CA 1
ATOM 5438 C C . VAL B 1 6 ? -37.281 18.922 70.562 1 24.34 6 VAL B C 1
ATOM 5440 O O . VAL B 1 6 ? -37.812 19.797 71.25 1 24.34 6 VAL B O 1
ATOM 5443 N N . VAL B 1 7 ? -36 19.203 70.938 1 22.7 7 VAL B N 1
ATOM 5444 C CA . VAL B 1 7 ? -35.719 20.594 71.25 1 22.7 7 VAL B CA 1
ATOM 5445 C C . VAL B 1 7 ? -36.094 21.516 70.125 1 22.7 7 VAL B C 1
ATOM 5447 O O . VAL B 1 7 ? -35.688 21.297 69 1 22.7 7 VAL B O 1
ATOM 5450 N N . GLU B 1 8 ? -37.125 22.297 70.25 1 21.7 8 GLU B N 1
ATOM 5451 C CA . GLU B 1 8 ? -37.906 23.188 69.375 1 21.7 8 GLU B CA 1
ATOM 5452 C C . GLU B 1 8 ? -37.094 24.438 69 1 21.7 8 GLU B C 1
ATOM 5454 O O . GLU B 1 8 ? -36.781 25.25 69.875 1 21.7 8 GLU B O 1
ATOM 5459 N N . GLU B 1 9 ? -35.969 24.375 68.438 1 22.14 9 GLU B N 1
ATOM 5460 C CA . GLU B 1 9 ? -35.094 25.531 68.375 1 22.14 9 GLU B CA 1
ATOM 5461 C C . GLU B 1 9 ? -35.781 26.734 67.812 1 22.14 9 GLU B C 1
ATOM 5463 O O . GLU B 1 9 ? -36.531 26.594 66.812 1 22.14 9 GLU B O 1
ATOM 5468 N N . PRO B 1 10 ? -35.906 27.812 68.5 1 22.11 10 PRO B N 1
ATOM 5469 C CA . PRO B 1 10 ? -36.688 29.047 68.312 1 22.11 10 PRO B CA 1
ATOM 5470 C C . PRO B 1 10 ? -36.438 29.734 67 1 22.11 10 PRO B C 1
ATOM 5472 O O . PRO B 1 10 ? -35.375 29.5 66.375 1 22.11 10 PRO B O 1
ATOM 5475 N N . SER B 1 11 ? -37.344 30.469 66.375 1 22.42 11 SER B N 1
ATOM 5476 C CA . SER B 1 11 ? -37.812 31.062 65.125 1 22.42 11 SER B CA 1
ATOM 5477 C C . SER B 1 11 ? -37.094 32.375 64.875 1 22.42 11 SER B C 1
ATOM 5479 O O . SER B 1 11 ? -37.469 33.094 63.938 1 22.42 11 SER B O 1
ATOM 5481 N N . SER B 1 12 ? -35.844 32.594 65.375 1 21.06 12 SER B N 1
ATOM 5482 C CA . SER B 1 12 ? -35.438 34 65.438 1 21.06 12 SER B CA 1
ATOM 5483 C C . SER B 1 12 ? -35.594 34.688 64.062 1 21.06 12 SER B C 1
ATOM 5485 O O . SER B 1 12 ? -35.25 34.125 63.062 1 21.06 12 SER B O 1
ATOM 5487 N N . GLU B 1 13 ? -36.406 35.719 63.969 1 22.22 13 GLU B N 1
ATOM 5488 C CA . GLU B 1 13 ? -36.969 36.594 62.969 1 22.22 13 GLU B CA 1
ATOM 5489 C C . GLU B 1 13 ? -35.875 37.469 62.344 1 22.22 13 GLU B C 1
ATOM 5491 O O . GLU B 1 13 ? -35.281 38.312 63.031 1 22.22 13 GLU B O 1
ATOM 5496 N N . GLN B 1 14 ? -34.875 37 61.812 1 22.19 14 GLN B N 1
ATOM 5497 C CA . GLN B 1 14 ? -33.719 37.844 61.469 1 22.19 14 GLN B CA 1
ATOM 5498 C C . GLN B 1 14 ? -34.125 38.969 60.531 1 22.19 14 GLN B C 1
ATOM 5500 O O . GLN B 1 14 ? -34.906 38.781 59.594 1 22.19 14 GLN B O 1
ATOM 5505 N N . PRO B 1 15 ? -33.938 40.219 60.938 1 23.2 15 PRO B N 1
ATOM 5506 C CA . PRO B 1 15 ? -34.375 41.469 60.281 1 23.2 15 PRO B CA 1
ATOM 5507 C C . PRO B 1 15 ? -33.938 41.562 58.844 1 23.2 15 PRO B C 1
ATOM 5509 O O . PRO B 1 15 ? -32.938 40.938 58.438 1 23.2 15 PRO B O 1
ATOM 5512 N N . SER B 1 16 ? -34.719 42 57.875 1 21.94 16 SER B N 1
ATOM 5513 C CA . SER B 1 16 ? -34.812 42.031 56.406 1 21.94 16 SER B CA 1
ATOM 5514 C C . SER B 1 16 ? -33.844 43.094 55.844 1 21.94 16 SER B C 1
ATOM 5516 O O . SER B 1 16 ? -33.938 43.438 54.656 1 21.94 16 SER B O 1
ATOM 5518 N N . SER B 1 17 ? -32.688 43.312 56.406 1 20.83 17 SER B N 1
ATOM 5519 C CA . SER B 1 17 ? -31.953 44.5 56.031 1 20.83 17 SER B CA 1
ATOM 5520 C C . SER B 1 17 ? -31.844 44.656 54.5 1 20.83 17 SER B C 1
ATOM 5522 O O . SER B 1 17 ? -31.594 43.656 53.812 1 20.83 17 SER B O 1
ATOM 5524 N N . SER B 1 18 ? -32.469 45.625 53.875 1 21.77 18 SER B N 1
ATOM 5525 C CA . SER B 1 18 ? -32.719 46.031 52.5 1 21.77 18 SER B CA 1
ATOM 5526 C C . SER B 1 18 ? -31.391 46.312 51.781 1 21.77 18 SER B C 1
ATOM 5528 O O . SER B 1 18 ? -30.688 47.281 52.125 1 21.77 18 SER B O 1
ATOM 5530 N N . SER B 1 19 ? -30.5 45.438 51.719 1 21.38 19 SER B N 1
ATOM 5531 C CA . SER B 1 19 ? -29.156 45.688 51.188 1 21.38 19 SER B CA 1
ATOM 5532 C C . SER B 1 19 ? -29.234 46.344 49.812 1 21.38 19 SER B C 1
ATOM 5534 O O . SER B 1 19 ? -29.953 45.875 48.906 1 21.38 19 SER B O 1
ATOM 5536 N N . ALA B 1 20 ? -28.984 47.656 49.75 1 24.25 20 ALA B N 1
ATOM 5537 C CA . ALA B 1 20 ? -28.953 48.531 48.594 1 24.25 20 ALA B CA 1
ATOM 5538 C C . ALA B 1 20 ? -28.047 48 47.5 1 24.25 20 ALA B C 1
ATOM 5540 O O . ALA B 1 20 ? -26.969 47.469 47.781 1 24.25 20 ALA B O 1
ATOM 5541 N N . SER B 1 21 ? -28.609 47.531 46.406 1 21.97 21 SER B N 1
ATOM 5542 C CA . SER B 1 21 ? -28.078 46.844 45.219 1 21.97 21 SER B CA 1
ATOM 5543 C C . SER B 1 21 ? -26.906 47.625 44.625 1 21.97 21 SER B C 1
ATOM 5545 O O . SER B 1 21 ? -26.953 48.844 44.5 1 21.97 21 SER B O 1
ATOM 5547 N N . PRO B 1 22 ? -25.672 47.219 44.906 1 23.47 22 PRO B N 1
ATOM 5548 C CA . PRO B 1 22 ? -24.484 47.906 44.375 1 23.47 22 PRO B CA 1
ATOM 5549 C C . PRO B 1 22 ? -24.641 48.312 42.906 1 23.47 22 PRO B C 1
ATOM 5551 O O . PRO B 1 22 ? -25.391 47.688 42.156 1 23.47 22 PRO B O 1
ATOM 5554 N N . THR B 1 23 ? -24.516 49.625 42.656 1 22.98 23 THR B N 1
ATOM 5555 C CA . THR B 1 23 ? -24.641 50.281 41.375 1 22.98 23 THR B CA 1
ATOM 5556 C C . THR B 1 23 ? -23.812 49.562 40.312 1 22.98 23 THR B C 1
ATOM 5558 O O . THR B 1 23 ? -22.703 49.125 40.562 1 22.98 23 THR B O 1
ATOM 5561 N N . ARG B 1 24 ? -24.469 48.844 39.406 1 24.59 24 ARG B N 1
ATOM 5562 C CA . ARG B 1 24 ? -24.062 48.094 38.219 1 24.59 24 ARG B CA 1
ATOM 5563 C C . ARG B 1 24 ? -23 48.844 37.438 1 24.59 24 ARG B C 1
ATOM 5565 O O . ARG B 1 24 ? -23.203 50 37.062 1 24.59 24 ARG B O 1
ATOM 5572 N N . GLY B 1 25 ? -21.719 48.719 37.844 1 23.27 25 GLY B N 1
ATOM 5573 C CA . GLY B 1 25 ? -20.625 49.281 37.062 1 23.27 25 GLY B CA 1
ATOM 5574 C C . GLY B 1 25 ? -20.859 49.188 35.562 1 23.27 25 GLY B C 1
ATOM 5575 O O . GLY B 1 25 ? -21.312 48.156 35.062 1 23.27 25 GLY B O 1
ATOM 5576 N N . THR B 1 26 ? -21.391 50.25 34.969 1 23.53 26 THR B N 1
ATOM 5577 C CA . THR B 1 26 ? -21.719 50.406 33.531 1 23.53 26 THR B CA 1
ATOM 5578 C C . THR B 1 26 ? -20.594 49.906 32.656 1 23.53 26 THR B C 1
ATOM 5580 O O . THR B 1 26 ? -19.469 50.375 32.75 1 23.53 26 THR B O 1
ATOM 5583 N N . TRP B 1 27 ? -20.422 48.594 32.594 1 23.3 27 TRP B N 1
ATOM 5584 C CA . TRP B 1 27 ? -19.5 48.125 31.578 1 23.3 27 TRP B CA 1
ATOM 5585 C C . TRP B 1 27 ? -19.641 48.938 30.297 1 23.3 27 TRP B C 1
ATOM 5587 O O . TRP B 1 27 ? -20.75 49.281 29.891 1 23.3 27 TRP B O 1
ATOM 5597 N N . PRO B 1 28 ? -18.578 49.688 30 1 24.77 28 PRO B N 1
ATOM 5598 C CA . PRO B 1 28 ? -18.688 50.531 28.812 1 24.77 28 PRO B CA 1
ATOM 5599 C C . PRO B 1 28 ? -19.359 49.812 27.641 1 24.77 28 PRO B C 1
ATOM 5601 O O . PRO B 1 28 ? -19.234 48.594 27.5 1 24.77 28 PRO B O 1
ATOM 5604 N N . ARG B 1 29 ? -20.594 50.188 27.375 1 26.3 29 ARG B N 1
ATOM 5605 C CA . ARG B 1 29 ? -21.406 49.781 26.219 1 26.3 29 ARG B CA 1
ATOM 5606 C C . ARG B 1 29 ? -20.531 49.5 25 1 26.3 29 ARG B C 1
ATOM 5608 O O . ARG B 1 29 ? -19.5 50.156 24.812 1 26.3 29 ARG B O 1
ATOM 5615 N N . ARG B 1 30 ? -20.625 48.281 24.578 1 26.03 30 ARG B N 1
ATOM 5616 C CA . ARG B 1 30 ? -20.141 47.812 23.281 1 26.03 30 ARG B CA 1
ATOM 5617 C C . ARG B 1 30 ? -20.375 48.844 22.203 1 26.03 30 ARG B C 1
ATOM 5619 O O . ARG B 1 30 ? -21.484 49.406 22.094 1 26.03 30 ARG B O 1
ATOM 5626 N N . TRP B 1 31 ? -19.328 49.594 21.906 1 27.47 31 TRP B N 1
ATOM 5627 C CA . TRP B 1 31 ? -19.156 50.656 20.938 1 27.47 31 TRP B CA 1
ATOM 5628 C C . TRP B 1 31 ? -19.875 50.344 19.641 1 27.47 31 TRP B C 1
ATOM 5630 O O . TRP B 1 31 ? -19.422 50.75 18.562 1 27.47 31 TRP B O 1
ATOM 5640 N N . ASN B 1 32 ? -20.703 49.281 19.719 1 24.8 32 ASN B N 1
ATOM 5641 C CA . ASN B 1 32 ? -21.156 49.031 18.359 1 24.8 32 ASN B CA 1
ATOM 5642 C C . ASN B 1 32 ? -21.984 50.188 17.812 1 24.8 32 ASN B C 1
ATOM 5644 O O . ASN B 1 32 ? -22.781 50 16.891 1 24.8 32 ASN B O 1
ATOM 5648 N N . SER B 1 33 ? -22.141 51.219 18.656 1 24.98 33 SER B N 1
ATOM 5649 C CA . SER B 1 33 ? -23.172 52.031 18.047 1 24.98 33 SER B CA 1
ATOM 5650 C C . SER B 1 33 ? -22.672 52.656 16.75 1 24.98 33 SER B C 1
ATOM 5652 O O . SER B 1 33 ? -21.672 53.375 16.75 1 24.98 33 SER B O 1
ATOM 5654 N N . VAL B 1 34 ? -22.797 52.031 15.68 1 27.38 34 VAL B N 1
ATOM 5655 C CA . VAL B 1 34 ? -22.578 52.688 14.391 1 27.38 34 VAL B CA 1
ATOM 5656 C C . VAL B 1 34 ? -23.297 54.031 14.359 1 27.38 34 VAL B C 1
ATOM 5658 O O . VAL B 1 34 ? -24.516 54.094 14.539 1 27.38 34 VAL B O 1
ATOM 5661 N N . PRO B 1 35 ? -22.641 54.969 14.938 1 28.11 35 PRO B N 1
ATOM 5662 C CA . PRO B 1 35 ? -23.391 56.219 14.82 1 28.11 35 PRO B CA 1
ATOM 5663 C C . PRO B 1 35 ? -24.031 56.406 13.445 1 28.11 35 PRO B C 1
ATOM 5665 O O . PRO B 1 35 ? -23.469 55.969 12.438 1 28.11 35 PRO B O 1
ATOM 5668 N N . ARG B 1 36 ? -25.359 56.469 13.422 1 29.41 36 ARG B N 1
ATOM 5669 C CA . ARG B 1 36 ? -26.047 56.844 12.195 1 29.41 36 ARG B CA 1
ATOM 5670 C C . ARG B 1 36 ? -25.5 58.156 11.617 1 29.41 36 ARG B C 1
ATOM 5672 O O . ARG B 1 36 ? -25.469 59.156 12.305 1 29.41 36 ARG B O 1
ATOM 5679 N N . PRO B 1 37 ? -24.5 58.062 10.766 1 29.83 37 PRO B N 1
ATOM 5680 C CA . PRO B 1 37 ? -24.078 59.344 10.156 1 29.83 37 PRO B CA 1
ATOM 5681 C C . PRO B 1 37 ? -25.25 60.25 9.812 1 29.83 37 PRO B C 1
ATOM 5683 O O . PRO B 1 37 ? -26.328 59.781 9.43 1 29.83 37 PRO B O 1
ATOM 5686 N N . GLY B 1 38 ? -25.516 61.188 10.617 1 28.06 38 GLY B N 1
ATOM 5687 C CA . GLY B 1 38 ? -26.391 62.25 10.156 1 28.06 38 GLY B CA 1
ATOM 5688 C C . GLY B 1 38 ? -26.156 62.656 8.711 1 28.06 38 GLY B C 1
ATOM 5689 O O . GLY B 1 38 ? -25.016 62.875 8.305 1 28.06 38 GLY B O 1
ATOM 5690 N N . ILE B 1 39 ? -26.969 62.062 7.773 1 28.12 39 ILE B N 1
ATOM 5691 C CA . ILE B 1 39 ? -27.062 62.469 6.383 1 28.12 39 ILE B CA 1
ATOM 5692 C C . ILE B 1 39 ? -27.125 64 6.305 1 28.12 39 ILE B C 1
ATOM 5694 O O . ILE B 1 39 ? -28.109 64.625 6.734 1 28.12 39 ILE B O 1
ATOM 5698 N N . ASP B 1 40 ? -26.156 64.625 6.758 1 28.53 40 ASP B N 1
ATOM 5699 C CA . ASP B 1 40 ? -26.219 66.062 6.324 1 28.53 40 ASP B CA 1
ATOM 5700 C C . ASP B 1 40 ? -26.578 66.125 4.844 1 28.53 40 ASP B C 1
ATOM 5702 O O . ASP B 1 40 ? -25.938 65.5 4 1 28.53 40 ASP B O 1
ATOM 5706 N N . GLU B 1 41 ? -27.891 66.438 4.508 1 29.88 41 GLU B N 1
ATOM 5707 C CA . GLU B 1 41 ? -28.547 66.75 3.246 1 29.88 41 GLU B CA 1
ATOM 5708 C C . GLU B 1 41 ? -27.719 67.75 2.447 1 29.88 41 GLU B C 1
ATOM 5710 O O . GLU B 1 41 ? -27.938 68.938 2.531 1 29.88 41 GLU B O 1
ATOM 5715 N N . ALA B 1 42 ? -26.438 67.75 2.543 1 30.81 42 ALA B N 1
ATOM 5716 C CA . ALA B 1 42 ? -25.875 68.688 1.595 1 30.81 42 ALA B CA 1
ATOM 5717 C C . ALA B 1 42 ? -26.422 68.438 0.189 1 30.81 42 ALA B C 1
ATOM 5719 O O . ALA B 1 42 ? -26.547 67.312 -0.245 1 30.81 42 ALA B O 1
ATOM 5720 N N . GLY B 1 43 ? -27.25 69.375 -0.326 1 31.88 43 GLY B N 1
ATOM 5721 C CA . GLY B 1 43 ? -28 69.688 -1.544 1 31.88 43 GLY B CA 1
ATOM 5722 C C . GLY B 1 43 ? -27.25 69.312 -2.803 1 31.88 43 GLY B C 1
ATOM 5723 O O . GLY B 1 43 ? -27 70.125 -3.678 1 31.88 43 GLY B O 1
ATOM 5724 N N . GLY B 1 44 ? -26.219 68.375 -2.662 1 33.25 44 GLY B N 1
ATOM 5725 C CA . GLY B 1 44 ? -25.719 68.125 -4.012 1 33.25 44 GLY B CA 1
ATOM 5726 C C . GLY B 1 44 ? -26.781 67.562 -4.941 1 33.25 44 GLY B C 1
ATOM 5727 O O . GLY B 1 44 ? -27.719 66.938 -4.496 1 33.25 44 GLY B O 1
ATOM 5728 N N . SER B 1 45 ? -27.094 68.25 -6.07 1 35.66 45 SER B N 1
ATOM 5729 C CA . SER B 1 45 ? -28.172 68 -7.02 1 35.66 45 SER B CA 1
ATOM 5730 C C . SER B 1 45 ? -28.281 66.5 -7.367 1 35.66 45 SER B C 1
ATOM 5732 O O . SER B 1 45 ? -27.25 65.875 -7.562 1 35.66 45 SER B O 1
ATOM 5734 N N . PRO B 1 46 ? -29.359 65.75 -6.93 1 41.28 46 PRO B N 1
ATOM 5735 C CA . PRO B 1 46 ? -29.766 64.375 -7.258 1 41.28 46 PRO B CA 1
ATOM 5736 C C . PRO B 1 46 ? -29.375 63.969 -8.68 1 41.28 46 PRO B C 1
ATOM 5738 O O . PRO B 1 46 ? -29.406 62.781 -9.016 1 41.28 46 PRO B O 1
ATOM 5741 N N . SER B 1 47 ? -29 64.938 -9.539 1 43.12 47 SER B N 1
ATOM 5742 C CA . SER B 1 47 ? -28.922 64.688 -10.977 1 43.12 47 SER B CA 1
ATOM 5743 C C . SER B 1 47 ? -27.688 63.875 -11.32 1 43.12 47 SER B C 1
ATOM 5745 O O . SER B 1 47 ? -27.719 63.031 -12.219 1 43.12 47 SER B O 1
ATOM 5747 N N . THR B 1 48 ? -26.578 64.125 -10.609 1 42.88 48 THR B N 1
ATOM 5748 C CA . THR B 1 48 ? -25.359 63.5 -11.07 1 42.88 48 THR B CA 1
ATOM 5749 C C . THR B 1 48 ? -25.297 62.062 -10.594 1 42.88 48 THR B C 1
ATOM 5751 O O . THR B 1 48 ? -24.672 61.219 -11.234 1 42.88 48 THR B O 1
ATOM 5754 N N . GLU B 1 49 ? -25.828 61.75 -9.477 1 45.5 49 GLU B N 1
ATOM 5755 C CA . GLU B 1 49 ? -25.766 60.375 -8.969 1 45.5 49 GLU B CA 1
ATOM 5756 C C . GLU B 1 49 ? -26.641 59.438 -9.797 1 45.5 49 GLU B C 1
ATOM 5758 O O . GLU B 1 49 ? -26.281 58.281 -10.039 1 45.5 49 GLU B O 1
ATOM 5763 N N . HIS B 1 50 ? -27.781 59.906 -10.188 1 48.88 50 HIS B N 1
ATOM 5764 C CA . HIS B 1 50 ? -28.641 59.156 -11.086 1 48.88 50 HIS B CA 1
ATOM 576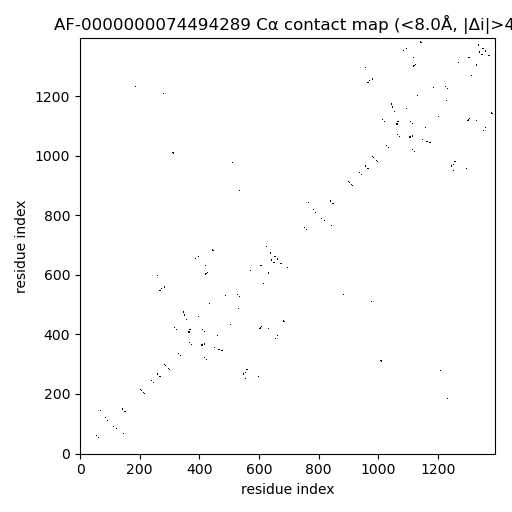5 C C . HIS B 1 50 ? -27.969 58.906 -12.43 1 48.88 50 HIS B C 1
ATOM 5767 O O . HIS B 1 50 ? -28.156 57.844 -13.039 1 48.88 50 HIS B O 1
ATOM 5773 N N . VAL B 1 51 ? -27.141 59.906 -12.867 1 50.25 51 VAL B N 1
ATOM 5774 C CA . VAL B 1 51 ? -26.484 59.75 -14.164 1 50.25 51 VAL B CA 1
ATOM 5775 C C . VAL B 1 51 ? -25.375 58.688 -14.062 1 50.25 51 VAL B C 1
ATOM 5777 O O . VAL B 1 51 ? -25.188 57.906 -14.984 1 50.25 51 VAL B O 1
ATOM 5780 N N . SER B 1 52 ? -24.703 58.594 -12.992 1 51.84 52 SER B N 1
ATOM 5781 C CA . SER B 1 52 ? -23.625 57.625 -12.859 1 51.84 52 SER B CA 1
ATOM 5782 C C . SER B 1 52 ? -24.172 56.188 -12.797 1 51.84 52 SER B C 1
ATOM 5784 O O . SER B 1 52 ? -23.578 55.281 -13.375 1 51.84 52 SER B O 1
ATOM 5786 N N . SER B 1 53 ? -25.188 56 -12.086 1 54 53 SER B N 1
ATOM 5787 C CA . SER B 1 53 ? -25.812 54.656 -12.055 1 54 53 SER B CA 1
ATOM 5788 C C . SER B 1 53 ? -26.328 54.281 -13.43 1 54 53 SER B C 1
ATOM 5790 O O . SER B 1 53 ? -26.25 53.094 -13.812 1 54 53 SER B O 1
ATOM 5792 N N . LEU B 1 54 ? -26.766 55.25 -14.18 1 54.59 54 LEU B N 1
ATOM 5793 C CA . LEU B 1 54 ? -27.281 55.031 -15.531 1 54.59 54 LEU B CA 1
ATOM 5794 C C . LEU B 1 54 ? -26.141 54.688 -16.484 1 54.59 54 LEU B C 1
ATOM 5796 O O . LEU B 1 54 ? -26.312 53.875 -17.406 1 54.59 54 LEU B O 1
ATOM 5800 N N . VAL B 1 55 ? -25 55.312 -16.312 1 58.06 55 VAL B N 1
ATOM 5801 C CA . VAL B 1 55 ? -23.891 55.031 -17.219 1 58.06 55 VAL B CA 1
ATOM 5802 C C . VAL B 1 55 ? -23.406 53.594 -17.062 1 58.06 55 VAL B C 1
ATOM 5804 O O . VAL B 1 55 ? -23.125 52.906 -18.047 1 58.06 55 VAL B O 1
ATOM 5807 N N . TRP B 1 56 ? -23.375 53.125 -15.867 1 60.62 56 TRP B N 1
ATOM 5808 C CA . TRP B 1 56 ? -22.844 51.781 -15.656 1 60.62 56 TRP B CA 1
ATOM 5809 C C . TRP B 1 56 ? -23.875 50.719 -15.977 1 60.62 56 TRP B C 1
ATOM 5811 O O . TRP B 1 56 ? -23.547 49.531 -16.109 1 60.62 56 TRP B O 1
ATOM 5821 N N . SER B 1 57 ? -25.141 51.188 -16.156 1 56.66 57 SER B N 1
ATOM 5822 C CA . SER B 1 57 ? -26.188 50.25 -16.547 1 56.66 57 SER B CA 1
ATOM 5823 C C . SER B 1 57 ? -26.219 50.062 -18.062 1 56.66 57 SER B C 1
ATOM 5825 O O . SER B 1 57 ? -26.984 49.25 -18.562 1 56.66 57 SER B O 1
ATOM 5827 N N . LEU B 1 58 ? -25.375 50.812 -18.719 1 60.12 58 LEU B N 1
ATOM 5828 C CA . LEU B 1 58 ? -25.344 50.656 -20.172 1 60.12 58 LEU B CA 1
ATOM 5829 C C . LEU B 1 58 ? -24.797 49.281 -20.547 1 60.12 58 LEU B C 1
ATOM 5831 O O . LEU B 1 58 ? -23.844 48.812 -19.938 1 60.12 58 LEU B O 1
ATOM 5835 N N . LYS B 1 59 ? -25.406 48.531 -21.375 1 60.91 59 LYS B N 1
ATOM 5836 C CA . LYS B 1 59 ? -25.109 47.188 -21.844 1 60.91 59 LYS B CA 1
ATOM 5837 C C . LYS B 1 59 ? -23.688 47.094 -22.406 1 60.91 59 LYS B C 1
ATOM 5839 O O . LYS B 1 59 ? -23.031 46.031 -22.312 1 60.91 59 LYS B O 1
ATOM 5844 N N . SER B 1 60 ? -23.172 48.156 -22.969 1 62.81 60 SER B N 1
ATOM 5845 C CA . SER B 1 60 ? -21.859 48.156 -23.609 1 62.81 60 SER B CA 1
ATOM 5846 C C . SER B 1 60 ? -20.75 48.062 -22.562 1 62.81 60 SER B C 1
ATOM 5848 O O . SER B 1 60 ? -19.625 47.656 -22.875 1 62.81 60 SER B O 1
ATOM 5850 N N . LEU B 1 61 ? -21.016 48.375 -21.312 1 62.47 61 LEU B N 1
ATOM 5851 C CA . LEU B 1 61 ? -19.953 48.438 -20.312 1 62.47 61 LEU B CA 1
ATOM 5852 C C . LEU B 1 61 ? -20.031 47.25 -19.359 1 62.47 61 LEU B C 1
ATOM 5854 O O . LEU B 1 61 ? -19.391 47.25 -18.297 1 62.47 61 LEU B O 1
ATOM 5858 N N . LYS B 1 62 ? -20.672 46.344 -19.766 1 67.06 62 LYS B N 1
ATOM 5859 C CA . LYS B 1 62 ? -20.859 45.156 -18.938 1 67.06 62 LYS B CA 1
ATOM 5860 C C . LYS B 1 62 ? -19.516 44.5 -18.625 1 67.06 62 LYS B C 1
ATOM 5862 O O . LYS B 1 62 ? -19.281 44.062 -17.5 1 67.06 62 LYS B O 1
ATOM 5867 N N . GLY B 1 63 ? -18.734 44.438 -19.594 1 66.62 63 GLY B N 1
ATOM 5868 C CA . GLY B 1 63 ? -17.422 43.844 -19.391 1 66.62 63 GLY B CA 1
ATOM 5869 C C . GLY B 1 63 ? -16.578 44.594 -18.391 1 66.62 63 GLY B C 1
ATOM 5870 O O . GLY B 1 63 ? -15.945 44 -17.516 1 66.62 63 GLY B O 1
ATOM 5871 N N . MET B 1 64 ? -16.594 45.844 -18.531 1 68.38 64 MET B N 1
ATOM 5872 C CA . MET B 1 64 ? -15.812 46.688 -17.625 1 68.38 64 MET B CA 1
ATOM 5873 C C . MET B 1 64 ? -16.406 46.656 -16.219 1 68.38 64 MET B C 1
ATOM 5875 O O . MET B 1 64 ? -15.672 46.656 -15.227 1 68.38 64 MET B O 1
ATOM 5879 N N . ARG B 1 65 ? -17.656 46.469 -16.141 1 72.38 65 ARG B N 1
ATOM 5880 C CA . ARG B 1 65 ? -18.359 46.375 -14.867 1 72.38 65 ARG B CA 1
ATOM 5881 C C . ARG B 1 65 ? -17.953 45.125 -14.109 1 72.38 65 ARG B C 1
ATOM 5883 O O . ARG B 1 65 ? -17.703 45.156 -12.906 1 72.38 65 ARG B O 1
ATOM 5890 N N . ASN B 1 66 ? -17.891 44.219 -14.836 1 74 66 ASN B N 1
ATOM 5891 C CA . ASN B 1 66 ? -17.5 42.938 -14.227 1 74 66 ASN B CA 1
ATOM 5892 C C . ASN B 1 66 ? -16.062 42.969 -13.719 1 74 66 ASN B C 1
ATOM 5894 O O . ASN B 1 66 ? -15.758 42.438 -12.648 1 74 66 ASN B O 1
ATOM 5898 N N . LYS B 1 67 ? -15.312 43.656 -14.461 1 74.38 67 LYS B N 1
ATOM 5899 C CA . LYS B 1 67 ? -13.922 43.781 -14.047 1 74.38 67 LYS B CA 1
ATOM 5900 C C . LYS B 1 67 ? -13.789 44.625 -12.797 1 74.38 67 LYS B C 1
ATOM 5902 O O . LYS B 1 67 ? -13.055 44.281 -11.875 1 74.38 67 LYS B O 1
ATOM 5907 N N . PHE B 1 68 ? -14.531 45.656 -12.742 1 78.06 68 PHE B N 1
ATOM 5908 C CA . PHE B 1 68 ? -14.461 46.562 -11.609 1 78.06 68 PHE B CA 1
ATOM 5909 C C . PHE B 1 68 ? -15.148 45.969 -10.391 1 78.06 68 PHE B C 1
ATOM 5911 O O . PHE B 1 68 ? -14.695 46.156 -9.258 1 78.06 68 PHE B O 1
ATOM 5918 N N . THR B 1 69 ? -16.094 45.188 -10.672 1 79.31 69 THR B N 1
ATOM 5919 C CA . THR B 1 69 ? -16.766 44.5 -9.578 1 79.31 69 THR B CA 1
ATOM 5920 C C . THR B 1 69 ? -15.844 43.469 -8.93 1 79.31 69 THR B C 1
ATOM 5922 O O . THR B 1 69 ? -15.773 43.375 -7.703 1 79.31 69 THR B O 1
ATOM 5925 N N . LYS B 1 70 ? -15.156 42.875 -9.719 1 79.88 70 LYS B N 1
ATOM 5926 C CA . LYS B 1 70 ? -14.203 41.875 -9.211 1 79.88 70 LYS B CA 1
ATOM 5927 C C . LYS B 1 70 ? -13.086 42.562 -8.422 1 79.88 70 LYS B C 1
ATOM 5929 O O . LYS B 1 70 ? -12.695 42.094 -7.355 1 79.88 70 LYS B O 1
ATOM 5934 N N . ARG B 1 71 ? -12.664 43.656 -8.93 1 80.25 71 ARG B N 1
ATOM 5935 C CA . ARG B 1 71 ? -11.586 44.375 -8.258 1 80.25 71 ARG B CA 1
ATOM 5936 C C . ARG B 1 71 ? -12.062 44.938 -6.926 1 80.25 71 ARG B C 1
ATOM 5938 O O . ARG B 1 71 ? -11.32 44.938 -5.938 1 80.25 71 ARG B O 1
ATOM 5945 N N . ALA B 1 72 ? -13.25 45.344 -6.957 1 81.56 72 ALA B N 1
ATOM 5946 C CA . ALA B 1 72 ? -13.82 45.875 -5.727 1 81.56 72 ALA B CA 1
ATOM 5947 C C . ALA B 1 72 ? -14.016 44.781 -4.688 1 81.56 72 ALA B C 1
ATOM 5949 O O . ALA B 1 72 ? -13.75 44.969 -3.5 1 81.56 72 ALA B O 1
ATOM 5950 N N . THR B 1 73 ? -14.336 43.688 -5.148 1 82.56 73 THR B N 1
ATOM 5951 C CA . THR B 1 73 ? -14.5 42.531 -4.258 1 82.56 73 THR B CA 1
ATOM 5952 C C . THR B 1 73 ? -13.164 42.125 -3.658 1 82.56 73 THR B C 1
ATOM 5954 O O . THR B 1 73 ? -13.062 41.906 -2.453 1 82.56 73 THR B O 1
ATOM 5957 N N . ASP B 1 74 ? -12.195 42.156 -4.48 1 80.88 74 ASP B N 1
ATOM 5958 C CA . ASP B 1 74 ? -10.859 41.781 -4.016 1 80.88 74 ASP B CA 1
ATOM 5959 C C . ASP B 1 74 ? -10.328 42.781 -3 1 80.88 74 ASP B C 1
ATOM 5961 O O . ASP B 1 74 ? -9.711 42.406 -2.004 1 80.88 74 ASP B O 1
ATOM 5965 N N . LEU B 1 75 ? -10.586 43.938 -3.314 1 82.81 75 LEU B N 1
ATOM 5966 C CA . LEU B 1 75 ? -10.125 45 -2.424 1 82.81 75 LEU B CA 1
ATOM 5967 C C . LEU B 1 75 ? -10.852 44.938 -1.085 1 82.81 75 LEU B C 1
ATOM 5969 O O . LEU B 1 75 ? -10.25 45.156 -0.033 1 82.81 75 LEU B O 1
ATOM 5973 N N . PHE B 1 76 ? -12.102 44.625 -1.144 1 85.25 76 PHE B N 1
ATOM 5974 C CA . PHE B 1 76 ? -12.883 44.469 0.079 1 85.25 76 PHE B CA 1
ATOM 5975 C C . PHE B 1 76 ? -12.336 43.312 0.926 1 85.25 76 PHE B C 1
ATOM 5977 O O . PHE B 1 76 ? -12.133 43.469 2.131 1 85.25 76 PHE B O 1
ATOM 5984 N N . ILE B 1 77 ? -12.078 42.312 0.282 1 81.44 77 ILE B N 1
ATOM 5985 C CA . ILE B 1 77 ? -11.562 41.125 0.983 1 81.44 77 ILE B CA 1
ATOM 5986 C C . ILE B 1 77 ? -10.195 41.438 1.587 1 81.44 77 ILE B C 1
ATOM 5988 O O . ILE B 1 77 ? -9.938 41.125 2.75 1 81.44 77 ILE B O 1
ATOM 5992 N N . ALA B 1 78 ? -9.352 42.062 0.875 1 81.56 78 ALA B N 1
ATOM 5993 C CA . ALA B 1 78 ? -8.016 42.406 1.343 1 81.56 78 ALA B CA 1
ATOM 5994 C C . ALA B 1 78 ? -8.086 43.375 2.539 1 81.56 78 ALA B C 1
ATOM 5996 O O . ALA B 1 78 ? -7.328 43.219 3.502 1 81.56 78 ALA B O 1
ATOM 5997 N N . LEU B 1 79 ? -9 44.219 2.461 1 82.75 79 LEU B N 1
ATOM 5998 C CA . LEU B 1 79 ? -9.133 45.219 3.529 1 82.75 79 LEU B CA 1
ATOM 5999 C C . LEU B 1 79 ? -9.719 44.594 4.785 1 82.75 79 LEU B C 1
ATOM 6001 O O . LEU B 1 79 ? -9.297 44.875 5.898 1 82.75 79 LEU B O 1
ATOM 6005 N N . CYS B 1 80 ? -10.594 43.688 4.57 1 81 80 CYS B N 1
ATOM 6006 C CA . CYS B 1 80 ? -11.164 42.969 5.719 1 81 80 CYS B CA 1
ATOM 6007 C C . CYS B 1 80 ? -10.141 42.062 6.352 1 81 80 CYS B C 1
ATOM 6009 O O . CYS B 1 80 ? -10.078 41.938 7.574 1 81 80 CYS B O 1
ATOM 6011 N N . GLU B 1 81 ? -9.367 41.438 5.535 1 78.81 81 GLU B N 1
ATOM 6012 C CA . GLU B 1 81 ? -8.273 40.594 6.043 1 78.81 81 GLU B CA 1
ATOM 6013 C C . GLU B 1 81 ? -7.277 41.438 6.84 1 78.81 81 GLU B C 1
ATOM 6015 O O . GLU B 1 81 ? -6.766 41 7.867 1 78.81 81 GLU B O 1
ATOM 6020 N N . LEU B 1 82 ? -7.039 42.562 6.34 1 80.56 82 LEU B N 1
ATOM 6021 C CA . LEU B 1 82 ? -6.152 43.469 7.047 1 80.56 82 LEU B CA 1
ATOM 6022 C C . LEU B 1 82 ? -6.742 43.875 8.398 1 80.56 82 LEU B C 1
ATOM 6024 O O . LEU B 1 82 ? -6.027 43.938 9.398 1 80.56 82 LEU B O 1
ATOM 6028 N N . LYS B 1 83 ? -8 44.094 8.359 1 81.5 83 LYS B N 1
ATOM 6029 C CA . LYS B 1 83 ? -8.688 44.406 9.609 1 81.5 83 LYS B CA 1
ATOM 6030 C C . LYS B 1 83 ? -8.602 43.25 10.602 1 81.5 83 LYS B C 1
ATOM 6032 O O . LYS B 1 83 ? -8.289 43.438 11.773 1 81.5 83 LYS B O 1
ATOM 6037 N N . ASP B 1 84 ? -8.82 42.062 10.109 1 78.44 84 ASP B N 1
ATOM 6038 C CA . ASP B 1 84 ? -8.742 40.875 10.945 1 78.44 84 ASP B CA 1
ATOM 6039 C C . ASP B 1 84 ? -7.312 40.656 11.445 1 78.44 84 ASP B C 1
ATOM 6041 O O . ASP B 1 84 ? -7.109 40.25 12.594 1 78.44 84 ASP B O 1
ATOM 6045 N N . TYR B 1 85 ? -6.438 40.875 10.633 1 79.44 85 TYR B N 1
ATOM 6046 C CA . TYR B 1 85 ? -5.027 40.75 10.984 1 79.44 85 TYR B CA 1
ATOM 6047 C C . TYR B 1 85 ? -4.68 41.688 12.133 1 79.44 85 TYR B C 1
ATOM 6049 O O . TYR B 1 85 ? -3.994 41.312 13.086 1 79.44 85 TYR B O 1
ATOM 6057 N N . VAL B 1 86 ? -5.133 42.844 12.031 1 80.19 86 VAL B N 1
ATOM 6058 C CA . VAL B 1 86 ? -4.871 43.844 13.047 1 80.19 86 VAL B CA 1
ATOM 6059 C C . VAL B 1 86 ? -5.531 43.438 14.367 1 80.19 86 VAL B C 1
ATOM 6061 O O . VAL B 1 86 ? -4.91 43.5 15.43 1 80.19 86 VAL B O 1
ATOM 6064 N N . GLU B 1 87 ? -6.68 42.938 14.203 1 79.62 87 GLU B N 1
ATOM 6065 C CA . GLU B 1 87 ? -7.41 42.531 15.398 1 79.62 87 GLU B CA 1
ATOM 6066 C C . GLU B 1 87 ? -6.789 41.312 16.031 1 79.62 87 GLU B C 1
ATOM 6068 O O . GLU B 1 87 ? -6.672 41.219 17.266 1 79.62 87 GLU B O 1
ATOM 6073 N N . LEU B 1 88 ? -6.434 40.406 15.227 1 78.19 88 LEU B N 1
ATOM 6074 C CA . LEU B 1 88 ? -5.809 39.188 15.703 1 78.19 88 LEU B CA 1
ATOM 6075 C C . LEU B 1 88 ? -4.488 39.469 16.406 1 78.19 88 LEU B C 1
ATOM 6077 O O . LEU B 1 88 ? -4.199 38.906 17.453 1 78.19 88 LEU B O 1
ATOM 6081 N N . ASN B 1 89 ? -3.77 40.312 15.883 1 79.06 89 ASN B N 1
ATOM 6082 C CA . ASN B 1 89 ? -2.496 40.688 16.5 1 79.06 89 ASN B CA 1
ATOM 6083 C C . ASN B 1 89 ? -2.699 41.438 17.797 1 79.06 89 ASN B C 1
ATOM 6085 O O . ASN B 1 89 ? -1.954 41.25 18.766 1 79.06 89 ASN B O 1
ATOM 6089 N N . TYR B 1 90 ? -3.66 42.188 17.75 1 80.19 90 TYR B N 1
ATOM 6090 C CA . TYR B 1 90 ? -3.988 42.875 19 1 80.19 90 TYR B CA 1
ATOM 6091 C C . TYR B 1 90 ? -4.336 41.875 20.094 1 80.19 90 TYR B C 1
ATOM 6093 O O . TYR B 1 90 ? -3.822 41.969 21.219 1 80.19 90 TYR B O 1
ATOM 6101 N N . THR B 1 91 ? -5.145 40.969 19.719 1 79.88 91 THR B N 1
ATOM 6102 C CA . THR B 1 91 ? -5.531 39.906 20.656 1 79.88 91 THR B CA 1
ATOM 6103 C C . THR B 1 91 ? -4.332 39.062 21.031 1 79.88 91 THR B C 1
ATOM 6105 O O . THR B 1 91 ? -4.191 38.656 22.188 1 79.88 91 THR B O 1
ATOM 6108 N N . GLY B 1 92 ? -3.551 38.812 20.125 1 79.12 92 GLY B N 1
ATOM 6109 C CA . GLY B 1 92 ? -2.326 38.062 20.375 1 79.12 92 GLY B CA 1
ATOM 6110 C C . GLY B 1 92 ? -1.425 38.75 21.406 1 79.12 92 GLY B C 1
ATOM 6111 O O . GLY B 1 92 ? -0.946 38.094 22.328 1 79.12 92 GLY B O 1
ATOM 6112 N N . PHE B 1 93 ? -1.3 39.969 21.328 1 79.56 93 PHE B N 1
ATOM 6113 C CA . PHE B 1 93 ? -0.501 40.719 22.297 1 79.56 93 PHE B CA 1
ATOM 6114 C C . PHE B 1 93 ? -1.135 40.656 23.688 1 79.56 93 PHE B C 1
ATOM 6116 O O . PHE B 1 93 ? -0.438 40.469 24.688 1 79.56 93 PHE B O 1
ATOM 6123 N N . SER B 1 94 ? -2.314 40.781 23.641 1 80.31 94 SER B N 1
ATOM 6124 C CA . SER B 1 94 ? -3.041 40.75 24.906 1 80.31 94 SER B CA 1
ATOM 6125 C C . SER B 1 94 ? -2.916 39.375 25.562 1 80.31 94 SER B C 1
ATOM 6127 O O . SER B 1 94 ? -2.676 39.281 26.766 1 80.31 94 SER B O 1
ATOM 6129 N N . LYS B 1 95 ? -2.984 38.406 24.75 1 78.06 95 LYS B N 1
ATOM 6130 C CA . LYS B 1 95 ? -2.941 37.062 25.266 1 78.06 95 LYS B CA 1
ATOM 6131 C C . LYS B 1 95 ? -1.528 36.688 25.703 1 78.06 95 LYS B C 1
ATOM 6133 O O . LYS B 1 95 ? -1.344 36 26.719 1 78.06 95 LYS B O 1
ATOM 6138 N N . ILE B 1 96 ? -0.626 37.094 25.016 1 76.81 96 ILE B N 1
ATOM 6139 C CA . ILE B 1 96 ? 0.773 36.875 25.359 1 76.81 96 ILE B CA 1
ATOM 6140 C C . ILE B 1 96 ? 1.102 37.531 26.688 1 76.81 96 ILE B C 1
ATOM 6142 O O . ILE B 1 96 ? 1.739 36.938 27.547 1 76.81 96 ILE B O 1
ATOM 6146 N N . LEU B 1 97 ? 0.578 38.656 26.906 1 77.25 97 LEU B N 1
ATOM 6147 C CA . LEU B 1 97 ? 0.844 39.406 28.125 1 77.25 97 LEU B CA 1
ATOM 6148 C C . LEU B 1 97 ? 0.053 38.844 29.297 1 77.25 97 LEU B C 1
ATOM 6150 O O . LEU B 1 97 ? 0.541 38.844 30.422 1 77.25 97 LEU B O 1
ATOM 6154 N N . LYS B 1 98 ? -1.009 38.344 28.953 1 78.38 98 LYS B N 1
ATOM 6155 C CA . LYS B 1 98 ? -1.81 37.688 29.984 1 78.38 98 LYS B CA 1
ATOM 6156 C C . LYS B 1 98 ? -1.117 36.438 30.5 1 78.38 98 LYS B C 1
ATOM 6158 O O . LYS B 1 98 ? -1.062 36.188 31.719 1 78.38 98 LYS B O 1
ATOM 6163 N N . LYS B 1 99 ? -0.646 35.719 29.672 1 73.62 99 LYS B N 1
ATOM 6164 C CA . LYS B 1 99 ? 0.084 34.5 30.062 1 73.62 99 LYS B CA 1
ATOM 6165 C C . LYS B 1 99 ? 1.371 34.844 30.797 1 73.62 99 LYS B C 1
ATOM 6167 O O . LYS B 1 99 ? 1.729 34.188 31.781 1 73.62 99 LYS B O 1
ATOM 6172 N N . TYR B 1 100 ? 1.953 35.844 30.344 1 69.19 100 TYR B N 1
ATOM 6173 C CA . TYR B 1 100 ? 3.135 36.344 31.031 1 69.19 100 TYR B CA 1
ATOM 6174 C C . TYR B 1 100 ? 2.809 36.75 32.469 1 69.19 100 TYR B C 1
ATOM 6176 O O . TYR B 1 100 ? 3.531 36.406 33.375 1 69.19 100 TYR B O 1
ATOM 6184 N N . ASP B 1 101 ? 1.795 37.438 32.594 1 75.62 101 ASP B N 1
ATOM 6185 C CA . ASP B 1 101 ? 1.371 37.875 33.938 1 75.62 101 ASP B CA 1
ATOM 6186 C C . ASP B 1 101 ? 1.031 36.688 34.844 1 75.62 101 ASP B C 1
ATOM 6188 O O . ASP B 1 101 ? 1.369 36.688 36.031 1 75.62 101 ASP B O 1
ATOM 6192 N N . LYS B 1 102 ? 0.471 35.75 34.219 1 69.75 102 LYS B N 1
ATOM 6193 C CA . LYS B 1 102 ? 0.064 34.562 34.969 1 69.75 102 LYS B CA 1
ATOM 6194 C C . LYS B 1 102 ? 1.277 33.781 35.438 1 69.75 102 LYS B C 1
ATOM 6196 O O . LYS B 1 102 ? 1.315 33.281 36.594 1 69.75 102 LYS B O 1
ATOM 6201 N N . VAL B 1 103 ? 2.158 33.781 34.656 1 66.38 103 VAL B N 1
ATOM 6202 C CA . VAL B 1 103 ? 3.332 32.969 34.938 1 66.38 103 VAL B CA 1
ATOM 6203 C C . VAL B 1 103 ? 4.273 33.719 35.875 1 66.38 103 VAL B C 1
ATOM 6205 O O . VAL B 1 103 ? 4.867 33.156 36.781 1 66.38 103 VAL B O 1
ATOM 6208 N N . THR B 1 104 ? 4.32 34.938 35.75 1 65.06 104 THR B N 1
ATOM 6209 C CA . THR B 1 104 ? 5.285 35.719 36.5 1 65.06 104 THR B CA 1
ATOM 6210 C C . THR B 1 104 ? 4.598 36.469 37.656 1 65.06 104 THR B C 1
ATOM 6212 O O . THR B 1 104 ? 5.254 37.125 38.469 1 65.06 104 THR B O 1
ATOM 6215 N N . ALA B 1 105 ? 3.396 36.375 37.719 1 61.69 105 ALA B N 1
ATOM 6216 C CA . ALA B 1 105 ? 2.588 37 38.75 1 61.69 105 ALA B CA 1
ATOM 6217 C C . ALA B 1 105 ? 2.76 38.531 38.719 1 61.69 105 ALA B C 1
ATOM 6219 O O . ALA B 1 105 ? 2.906 39.156 39.781 1 61.69 105 ALA B O 1
ATOM 6220 N N . ASN B 1 106 ? 2.943 39.031 37.625 1 70 106 ASN B N 1
ATOM 6221 C CA . ASN B 1 106 ? 3.02 40.469 37.438 1 70 106 ASN B CA 1
ATOM 6222 C C . ASN B 1 106 ? 1.738 41.031 36.844 1 70 106 ASN B C 1
ATOM 6224 O O . ASN B 1 106 ? 0.808 40.281 36.531 1 70 106 ASN B O 1
ATOM 6228 N N . LYS B 1 107 ? 1.486 42.281 36.906 1 69.56 107 LYS B N 1
ATOM 6229 C CA . LYS B 1 107 ? 0.309 42.938 36.344 1 69.56 107 LYS B CA 1
ATOM 6230 C C . LYS B 1 107 ? 0.702 43.938 35.25 1 69.56 107 LYS B C 1
ATOM 6232 O O . LYS B 1 107 ? 0.382 45.125 35.344 1 69.56 107 LYS B O 1
ATOM 6237 N N . LEU B 1 108 ? 1.382 43.469 34.312 1 73.44 108 LEU B N 1
ATOM 6238 C CA . LEU B 1 108 ? 1.957 44.312 33.281 1 73.44 108 LEU B CA 1
ATOM 6239 C C . LEU B 1 108 ? 0.986 44.5 32.094 1 73.44 108 LEU B C 1
ATOM 6241 O O . LEU B 1 108 ? 1.069 45.469 31.359 1 73.44 108 LEU B O 1
ATOM 6245 N N . ARG B 1 109 ? 0.079 43.688 31.969 1 79.88 109 ARG B N 1
ATOM 6246 C CA . ARG B 1 109 ? -0.804 43.625 30.797 1 79.88 109 ARG B CA 1
ATOM 6247 C C . ARG B 1 109 ? -1.502 44.969 30.562 1 79.88 109 ARG B C 1
ATOM 6249 O O . ARG B 1 109 ? -1.464 45.5 29.469 1 79.88 109 ARG B O 1
ATOM 6256 N N . ARG B 1 110 ? -2.047 45.469 31.578 1 76.12 110 ARG B N 1
ATOM 6257 C CA . ARG B 1 110 ? -2.854 46.656 31.453 1 76.12 110 ARG B CA 1
ATOM 6258 C C . ARG B 1 110 ? -1.988 47.875 31.062 1 76.12 110 ARG B C 1
ATOM 6260 O O . ARG B 1 110 ? -2.361 48.656 30.203 1 76.12 110 ARG B O 1
ATOM 6267 N N . GLN B 1 111 ? -0.891 47.906 31.641 1 78.19 111 GLN B N 1
ATOM 6268 C CA . GLN B 1 111 ? -0.019 49.031 31.422 1 78.19 111 GLN B CA 1
ATOM 6269 C C . GLN B 1 111 ? 0.654 48.969 30.047 1 78.19 111 GLN B C 1
ATOM 6271 O O . GLN B 1 111 ? 0.714 49.969 29.328 1 78.19 111 GLN B O 1
ATOM 6276 N N . TYR B 1 112 ? 1.109 47.812 29.672 1 80 112 TYR B N 1
ATOM 6277 C CA . TYR B 1 112 ? 1.796 47.625 28.406 1 80 112 TYR B CA 1
ATOM 6278 C C . TYR B 1 112 ? 0.83 47.781 27.234 1 80 112 TYR B C 1
ATOM 6280 O O . TYR B 1 112 ? 1.175 48.375 26.203 1 80 112 TYR B O 1
ATOM 6288 N N . MET B 1 113 ? -0.249 47.281 27.406 1 81.38 113 MET B N 1
ATOM 6289 C CA . MET B 1 113 ? -1.262 47.438 26.359 1 81.38 113 MET B CA 1
ATOM 6290 C C . MET B 1 113 ? -1.623 48.906 26.156 1 81.38 113 MET B C 1
ATOM 6292 O O . MET B 1 113 ? -1.725 49.375 25.016 1 81.38 113 MET B O 1
ATOM 6296 N N . ALA B 1 114 ? -1.722 49.625 27.219 1 79.25 114 ALA B N 1
ATOM 6297 C CA . ALA B 1 114 ? -2.154 51.031 27.172 1 79.25 114 ALA B CA 1
ATOM 6298 C C . ALA B 1 114 ? -1.03 51.938 26.688 1 79.25 114 ALA B C 1
ATOM 6300 O O . ALA B 1 114 ? -1.278 52.906 25.984 1 79.25 114 ALA B O 1
ATOM 6301 N N . THR B 1 115 ? 0.123 51.594 26.984 1 79.62 115 THR B N 1
ATOM 6302 C CA . THR B 1 115 ? 1.209 52.531 26.734 1 79.62 115 THR B CA 1
ATOM 6303 C C . THR B 1 115 ? 1.956 52.156 25.453 1 79.62 115 THR B C 1
ATOM 6305 O O . THR B 1 115 ? 2.506 53.031 24.781 1 79.62 115 THR B O 1
ATOM 6308 N N . LYS B 1 116 ? 1.968 50.875 25.062 1 78.75 116 LYS B N 1
ATOM 6309 C CA . LYS B 1 116 ? 2.781 50.5 23.922 1 78.75 116 LYS B CA 1
ATOM 6310 C C . LYS B 1 116 ? 1.912 49.969 22.781 1 78.75 116 LYS B C 1
ATOM 6312 O O . LYS B 1 116 ? 2.037 50.406 21.641 1 78.75 116 LYS B O 1
ATOM 6317 N N . VAL B 1 117 ? 1.031 49.094 23.031 1 81.5 117 VAL B N 1
ATOM 6318 C CA . VAL B 1 117 ? 0.248 48.406 22 1 81.5 117 VAL B CA 1
ATOM 6319 C C . VAL B 1 117 ? -0.796 49.375 21.453 1 81.5 117 VAL B C 1
ATOM 6321 O O . VAL B 1 117 ? -0.893 49.562 20.234 1 81.5 117 VAL B O 1
ATOM 6324 N N . ASP B 1 118 ? -1.396 50.031 22.312 1 79.44 118 ASP B N 1
ATOM 6325 C CA . ASP B 1 118 ? -2.473 50.938 21.906 1 79.44 118 ASP B CA 1
ATOM 6326 C C . ASP B 1 118 ? -1.924 52.156 21.156 1 79.44 118 ASP B C 1
ATOM 6328 O O . ASP B 1 118 ? -2.641 52.781 20.391 1 79.44 118 ASP B O 1
ATOM 6332 N N . MET B 1 119 ? -0.663 52.406 21.297 1 79.19 119 MET B N 1
ATOM 6333 C CA . MET B 1 119 ? -0.067 53.594 20.688 1 79.19 119 MET B CA 1
ATOM 6334 C C . MET B 1 119 ? 0.561 53.25 19.344 1 79.19 119 MET B C 1
ATOM 6336 O O . MET B 1 119 ? 0.935 54.156 18.594 1 79.19 119 MET B O 1
ATOM 6340 N N . ALA B 1 120 ? 0.706 52.031 19.031 1 80.81 120 ALA B N 1
ATOM 6341 C CA . ALA B 1 120 ? 1.257 51.625 17.75 1 80.81 120 ALA B CA 1
ATOM 6342 C C . ALA B 1 120 ? 0.272 51.906 16.609 1 80.81 120 ALA B C 1
ATOM 6344 O O . ALA B 1 120 ? -0.943 51.875 16.812 1 80.81 120 ALA B O 1
ATOM 6345 N N . LEU B 1 121 ? 0.681 52.156 15.398 1 81 121 LEU B N 1
ATOM 6346 C CA . LEU B 1 121 ? -0.087 52.656 14.266 1 81 121 LEU B CA 1
ATOM 6347 C C . LEU B 1 121 ? -1.257 51.719 13.945 1 81 121 LEU B C 1
ATOM 6349 O O . LEU B 1 121 ? -2.387 52.188 13.766 1 81 121 LEU B O 1
ATOM 6353 N N . PRO B 1 122 ? -0.986 50.438 13.875 1 81.62 122 PRO B N 1
ATOM 6354 C CA . PRO B 1 122 ? -2.102 49.594 13.438 1 81.62 122 PRO B CA 1
ATOM 6355 C C . PRO B 1 122 ? -3.225 49.531 14.469 1 81.62 122 PRO B C 1
ATOM 6357 O O . PRO B 1 122 ? -4.359 49.188 14.125 1 81.62 122 PRO B O 1
ATOM 6360 N N . PHE B 1 123 ? -2.883 50 15.68 1 83.38 123 PHE B N 1
ATOM 6361 C CA . PHE B 1 123 ? -3.854 49.75 16.75 1 83.38 123 PHE B CA 1
ATOM 6362 C C . PHE B 1 123 ? -4.457 51.094 17.219 1 83.38 123 PHE B C 1
ATOM 6364 O O . PHE B 1 123 ? -5.328 51.094 18.094 1 83.38 123 PHE B O 1
ATOM 6371 N N . ARG B 1 124 ? -4.047 52.188 16.656 1 81.88 124 ARG B N 1
ATOM 6372 C CA . ARG B 1 124 ? -4.586 53.469 17 1 81.88 124 ARG B CA 1
ATOM 6373 C C . ARG B 1 124 ? -6.027 53.625 16.531 1 81.88 124 ARG B C 1
ATOM 6375 O O . ARG B 1 124 ? -6.391 53.125 15.469 1 81.88 124 ARG B O 1
ATOM 6382 N N . PRO B 1 125 ? -6.746 54.344 17.312 1 80.94 125 PRO B N 1
ATOM 6383 C CA . PRO B 1 125 ? -8.148 54.5 16.938 1 80.94 125 PRO B CA 1
ATOM 6384 C C . PRO B 1 125 ? -8.32 55.219 15.594 1 80.94 125 PRO B C 1
ATOM 6386 O O . PRO B 1 125 ? -9.219 54.875 14.82 1 80.94 125 PRO B O 1
ATOM 6389 N N . GLN B 1 126 ? -7.527 56.125 15.219 1 80.81 126 GLN B N 1
ATOM 6390 C CA . GLN B 1 126 ? -7.625 56.844 13.961 1 80.81 126 GLN B CA 1
ATOM 6391 C C . GLN B 1 126 ? -7.355 55.938 12.766 1 80.81 126 GLN B C 1
ATOM 6393 O O . GLN B 1 126 ? -8.039 56 11.742 1 80.81 126 GLN B O 1
ATOM 6398 N N . THR B 1 127 ? -6.348 55.031 12.953 1 82.31 127 THR B N 1
ATOM 6399 C CA . THR B 1 127 ? -6.027 54.094 11.891 1 82.31 127 THR B CA 1
ATOM 6400 C C . THR B 1 127 ? -7.156 53.094 11.711 1 82.31 127 THR B C 1
ATOM 6402 O O . THR B 1 127 ? -7.484 52.719 10.586 1 82.31 127 THR B O 1
ATOM 6405 N N . LYS B 1 128 ? -7.645 52.75 12.766 1 81.94 128 LYS B N 1
ATOM 6406 C CA . LYS B 1 128 ? -8.781 51.812 12.719 1 81.94 128 LYS B CA 1
ATOM 6407 C C . LYS B 1 128 ? -9.977 52.469 12.023 1 81.94 128 LYS B C 1
ATOM 6409 O O . LYS B 1 128 ? -10.641 51.844 11.203 1 81.94 128 LYS B O 1
ATOM 6414 N N . ASP B 1 129 ? -10.133 53.688 12.375 1 82.31 129 ASP B N 1
ATOM 6415 C CA . ASP B 1 129 ? -11.219 54.438 11.742 1 82.31 129 ASP B CA 1
ATOM 6416 C C . ASP B 1 129 ? -10.945 54.625 10.258 1 82.31 129 ASP B C 1
ATOM 6418 O O . ASP B 1 129 ? -11.867 54.562 9.438 1 82.31 129 ASP B O 1
ATOM 6422 N N . GLY B 1 130 ? -9.758 54.875 9.961 1 84.19 130 GLY B N 1
ATOM 6423 C CA . GLY B 1 130 ? -9.383 55 8.562 1 84.19 130 GLY B CA 1
ATOM 6424 C C . GLY B 1 130 ? -9.609 53.719 7.762 1 84.19 130 GLY B C 1
ATOM 6425 O O . GLY B 1 130 ? -10.109 53.781 6.637 1 84.19 130 GLY B O 1
ATOM 6426 N N . LEU B 1 131 ? -9.242 52.656 8.297 1 85.25 131 LEU B N 1
ATOM 6427 C CA . LEU B 1 131 ? -9.461 51.344 7.656 1 85.25 131 LEU B CA 1
ATOM 6428 C C . LEU B 1 131 ? -10.953 51.094 7.453 1 85.25 131 LEU B C 1
ATOM 6430 O O . LEU B 1 131 ? -11.359 50.625 6.391 1 85.25 131 LEU B O 1
ATOM 6434 N N . ASN B 1 132 ? -11.711 51.438 8.414 1 84.56 132 ASN B N 1
ATOM 6435 C CA . ASN B 1 132 ? -13.156 51.281 8.312 1 84.56 132 ASN B CA 1
ATOM 6436 C C . ASN B 1 132 ? -13.758 52.188 7.25 1 84.56 132 ASN B C 1
ATOM 6438 O O . ASN B 1 132 ? -14.664 51.781 6.52 1 84.56 132 ASN B O 1
ATOM 6442 N N . HIS B 1 133 ? -13.188 53.312 7.148 1 84.25 133 HIS B N 1
ATOM 6443 C CA . HIS B 1 133 ? -13.641 54.25 6.125 1 84.25 133 HIS B CA 1
ATOM 6444 C C . HIS B 1 133 ? -13.305 53.75 4.727 1 84.25 133 HIS B C 1
ATOM 6446 O O . HIS B 1 133 ? -14.102 53.906 3.799 1 84.25 133 HIS B O 1
ATOM 6452 N N . MET B 1 134 ? -12.133 53.156 4.641 1 86.75 134 MET B N 1
ATOM 6453 C CA . MET B 1 134 ? -11.734 52.594 3.354 1 86.75 134 MET B CA 1
ATOM 6454 C C . MET B 1 134 ? -12.648 51.438 2.967 1 86.75 134 MET B C 1
ATOM 6456 O O . MET B 1 134 ? -13.016 51.312 1.8 1 86.75 134 MET B O 1
ATOM 6460 N N . ILE B 1 135 ? -13.008 50.688 3.857 1 87.5 135 ILE B N 1
ATOM 6461 C CA . ILE B 1 135 ? -13.922 49.562 3.625 1 87.5 135 ILE B CA 1
ATOM 6462 C C . ILE B 1 135 ? -15.289 50.125 3.188 1 87.5 135 ILE B C 1
ATOM 6464 O O . ILE B 1 135 ? -15.867 49.625 2.213 1 87.5 135 ILE B O 1
ATOM 6468 N N . ASP B 1 136 ? -15.719 51.156 3.842 1 84.75 136 ASP B N 1
ATOM 6469 C CA . ASP B 1 136 ? -17 51.781 3.502 1 84.75 136 ASP B CA 1
ATOM 6470 C C . ASP B 1 136 ? -16.969 52.375 2.1 1 84.75 136 ASP B C 1
ATOM 6472 O O . ASP B 1 136 ? -17.953 52.312 1.363 1 84.75 136 ASP B O 1
ATOM 6476 N N . ARG B 1 137 ? -15.852 52.875 1.793 1 86.44 137 ARG B N 1
ATOM 6477 C CA . ARG B 1 137 ? -15.695 53.469 0.464 1 86.44 137 ARG B CA 1
ATOM 6478 C C . ARG B 1 137 ? -15.781 52.406 -0.617 1 86.44 137 ARG B C 1
ATOM 6480 O O . ARG B 1 137 ? -16.406 52.594 -1.655 1 86.44 137 ARG B O 1
ATOM 6487 N N . VAL B 1 138 ? -15.164 51.312 -0.359 1 89.06 138 VAL B N 1
ATOM 6488 C CA . VAL B 1 138 ? -15.195 50.219 -1.327 1 89.06 138 VAL B CA 1
ATOM 6489 C C . VAL B 1 138 ? -16.625 49.688 -1.458 1 89.06 138 VAL B C 1
ATOM 6491 O O . VAL B 1 138 ? -17.078 49.375 -2.559 1 89.06 138 VAL B O 1
ATOM 6494 N N . VAL B 1 139 ? -17.344 49.625 -0.385 1 87.56 139 VAL B N 1
ATOM 6495 C CA . VAL B 1 139 ? -18.734 49.219 -0.4 1 87.56 139 VAL B CA 1
ATOM 6496 C C . VAL B 1 139 ? -19.578 50.188 -1.222 1 87.56 139 VAL B C 1
ATOM 6498 O O . VAL B 1 139 ? -20.438 49.781 -2.01 1 87.56 139 VAL B O 1
ATOM 6501 N N . GLY B 1 140 ? -19.297 51.438 -1.136 1 85.88 140 GLY B N 1
ATOM 6502 C CA . GLY B 1 140 ? -19.969 52.438 -1.927 1 85.88 140 GLY B CA 1
ATOM 6503 C C . GLY B 1 140 ? -19.703 52.312 -3.414 1 85.88 140 GLY B C 1
ATOM 6504 O O . GLY B 1 140 ? -20.625 52.469 -4.227 1 85.88 140 GLY B O 1
ATOM 6505 N N . ILE B 1 141 ? -18.422 52.062 -3.67 1 85.88 141 ILE B N 1
ATOM 6506 C CA . ILE B 1 141 ? -18.047 51.906 -5.066 1 85.88 141 ILE B CA 1
ATOM 6507 C C . ILE B 1 141 ? -18.75 50.688 -5.652 1 85.88 141 ILE B C 1
ATOM 6509 O O . ILE B 1 141 ? -19.312 50.75 -6.754 1 85.88 141 ILE B O 1
ATOM 6513 N N . TYR B 1 142 ? -18.703 49.625 -4.945 1 86.69 142 TYR B N 1
ATOM 6514 C CA . TYR B 1 142 ? -19.375 48.406 -5.367 1 86.69 142 TYR B CA 1
ATOM 6515 C C . TYR B 1 142 ? -20.875 48.625 -5.562 1 86.69 142 TYR B C 1
ATOM 6517 O O . TYR B 1 142 ? -21.453 48.156 -6.535 1 86.69 142 TYR B O 1
ATOM 6525 N N . ALA B 1 143 ? -21.516 49.375 -4.688 1 84.88 143 ALA B N 1
ATOM 6526 C CA . ALA B 1 143 ? -22.953 49.656 -4.754 1 84.88 143 ALA B CA 1
ATOM 6527 C C . ALA B 1 143 ? -23.281 50.469 -6.012 1 84.88 143 ALA B C 1
ATOM 6529 O O . ALA B 1 143 ? -24.297 50.219 -6.668 1 84.88 143 ALA B O 1
ATOM 6530 N N . ARG B 1 144 ? -22.406 51.281 -6.426 1 81.88 144 ARG B N 1
ATOM 6531 C CA . ARG B 1 144 ? -22.625 52.125 -7.59 1 81.88 144 ARG B CA 1
ATOM 6532 C C . ARG B 1 144 ? -22.469 51.344 -8.883 1 81.88 144 ARG B C 1
ATOM 6534 O O . ARG B 1 144 ? -23.203 51.562 -9.852 1 81.88 144 ARG B O 1
ATOM 6541 N N . ILE B 1 145 ? -21.578 50.406 -8.781 1 81.5 145 ILE B N 1
ATOM 6542 C CA . ILE B 1 145 ? -21.234 49.719 -10.016 1 81.5 145 ILE B CA 1
ATOM 6543 C C . ILE B 1 145 ? -22.172 48.531 -10.211 1 81.5 145 ILE B C 1
ATOM 6545 O O . ILE B 1 145 ? -22.547 48.219 -11.336 1 81.5 145 ILE B O 1
ATOM 6549 N N . HIS B 1 146 ? -22.516 47.875 -9.164 1 79.69 146 HIS B N 1
ATOM 6550 C CA . HIS B 1 146 ? -23.141 46.594 -9.32 1 79.69 146 HIS B CA 1
ATOM 6551 C C . HIS B 1 146 ? -24.531 46.562 -8.727 1 79.69 146 HIS B C 1
ATOM 6553 O O . HIS B 1 146 ? -25.422 45.875 -9.242 1 79.69 146 HIS B O 1
ATOM 6559 N N . THR B 1 147 ? -24.891 47.281 -7.672 1 81.56 147 THR B N 1
ATOM 6560 C CA . THR B 1 147 ? -26.172 47.125 -7 1 81.56 147 THR B CA 1
ATOM 6561 C C . THR B 1 147 ? -27 48.406 -7.141 1 81.56 147 THR B C 1
ATOM 6563 O O . THR B 1 147 ? -27.844 48.719 -6.289 1 81.56 147 THR B O 1
ATOM 6566 N N . ASP B 1 148 ? -26.828 49.062 -8.25 1 76.94 148 ASP B N 1
ATOM 6567 C CA . ASP B 1 148 ? -27.594 50.25 -8.609 1 76.94 148 ASP B CA 1
ATOM 6568 C C . ASP B 1 148 ? -27.734 51.219 -7.422 1 76.94 148 ASP B C 1
ATOM 6570 O O . ASP B 1 148 ? -28.812 51.781 -7.18 1 76.94 148 ASP B O 1
ATOM 6574 N N . GLY B 1 149 ? -26.734 51.25 -6.492 1 75.62 149 GLY B N 1
ATOM 6575 C CA . GLY B 1 149 ? -26.672 52.25 -5.445 1 75.62 149 GLY B CA 1
ATOM 6576 C C . GLY B 1 149 ? -27.203 51.781 -4.113 1 75.62 149 GLY B C 1
ATOM 6577 O O . GLY B 1 149 ? -27.203 52.5 -3.127 1 75.62 149 GLY B O 1
ATOM 6578 N N . LYS B 1 150 ? -27.703 50.594 -3.98 1 80.19 150 LYS B N 1
ATOM 6579 C CA . LYS B 1 150 ? -28.188 50.031 -2.723 1 80.19 150 LYS B CA 1
ATOM 6580 C C . LYS B 1 150 ? -27.047 49.562 -1.841 1 80.19 150 LYS B C 1
ATOM 6582 O O . LYS B 1 150 ? -26.469 48.5 -2.082 1 80.19 150 LYS B O 1
ATOM 6587 N N . LEU B 1 151 ? -26.719 50.25 -0.885 1 80.62 151 LEU B N 1
ATOM 6588 C CA . LEU B 1 151 ? -25.562 50 -0.018 1 80.62 151 LEU B CA 1
ATOM 6589 C C . LEU B 1 151 ? -25.781 48.75 0.808 1 80.62 151 LEU B C 1
ATOM 6591 O O . LEU B 1 151 ? -24.844 47.969 1.009 1 80.62 151 LEU B O 1
ATOM 6595 N N . GLY B 1 152 ? -26.906 48.562 1.281 1 78.25 152 GLY B N 1
ATOM 6596 C CA . GLY B 1 152 ? -27.203 47.406 2.078 1 78.25 152 GLY B CA 1
ATOM 6597 C C . GLY B 1 152 ? -27 46.094 1.326 1 78.25 152 GLY B C 1
ATOM 6598 O O . GLY B 1 152 ? -26.391 45.156 1.855 1 78.25 152 GLY B O 1
ATOM 6599 N N . LEU B 1 153 ? -27.391 46.156 0.147 1 78.56 153 LEU B N 1
ATOM 6600 C CA . LEU B 1 153 ? -27.234 44.969 -0.695 1 78.56 153 LEU B CA 1
ATOM 6601 C C . LEU B 1 153 ? -25.766 44.75 -1.047 1 78.56 153 LEU B C 1
ATOM 6603 O O . LEU B 1 153 ? -25.297 43.594 -1.084 1 78.56 153 LEU B O 1
ATOM 6607 N N . ALA B 1 154 ? -25.047 45.75 -1.303 1 81.31 154 ALA B N 1
ATOM 6608 C CA . ALA B 1 154 ? -23.625 45.688 -1.618 1 81.31 154 ALA B CA 1
ATOM 6609 C C . ALA B 1 154 ? -22.844 45.062 -0.456 1 81.31 154 ALA B C 1
ATOM 6611 O O . ALA B 1 154 ? -22 44.188 -0.655 1 81.31 154 ALA B O 1
ATOM 6612 N N . LEU B 1 155 ? -23.188 45.531 0.684 1 80.12 155 LEU B N 1
ATOM 6613 C CA . LEU B 1 155 ? -22.5 45.062 1.875 1 80.12 155 LEU B CA 1
ATOM 6614 C C . LEU B 1 155 ? -22.812 43.594 2.109 1 80.12 155 LEU B C 1
ATOM 6616 O O . LEU B 1 155 ? -21.906 42.812 2.453 1 80.12 155 LEU B O 1
ATOM 6620 N N . THR B 1 156 ? -23.922 43.25 1.91 1 75 156 THR B N 1
ATOM 6621 C CA . THR B 1 156 ? -24.328 41.875 2.09 1 75 156 THR B CA 1
ATOM 6622 C C . THR B 1 156 ? -23.625 40.969 1.079 1 75 156 THR B C 1
ATOM 6624 O O . THR B 1 156 ? -23.141 39.906 1.431 1 75 156 THR B O 1
ATOM 6627 N N . GLU B 1 157 ? -23.453 41.469 -0.108 1 77.75 157 GLU B N 1
ATOM 6628 C CA . GLU B 1 157 ? -22.781 40.719 -1.153 1 77.75 157 GLU B CA 1
ATOM 6629 C C . GLU B 1 157 ? -21.281 40.594 -0.885 1 77.75 157 GLU B C 1
ATOM 6631 O O . GLU B 1 157 ? -20.688 39.531 -1.019 1 77.75 157 GLU B O 1
ATOM 6636 N N . LEU B 1 158 ? -20.766 41.656 -0.547 1 80.38 158 LEU B N 1
ATOM 6637 C CA . LEU B 1 158 ? -19.328 41.688 -0.294 1 80.38 158 LEU B CA 1
ATOM 6638 C C . LEU B 1 158 ? -18.969 40.844 0.926 1 80.38 158 LEU B C 1
ATOM 6640 O O . LEU B 1 158 ? -17.969 40.125 0.916 1 80.38 158 LEU B O 1
ATOM 6644 N N . LYS B 1 159 ? -19.719 40.969 1.946 1 74.56 159 LYS B N 1
ATOM 6645 C CA . LYS B 1 159 ? -19.5 40.156 3.123 1 74.56 159 LYS B CA 1
ATOM 6646 C C . LYS B 1 159 ? -19.672 38.656 2.785 1 74.56 159 LYS B C 1
ATOM 6648 O O . LYS B 1 159 ? -19 37.812 3.363 1 74.56 159 LYS B O 1
ATOM 6653 N N . GLY B 1 160 ? -20.406 38.469 1.896 1 69 160 GLY B N 1
ATOM 6654 C CA . GLY B 1 160 ? -20.547 37.125 1.369 1 69 160 GLY B CA 1
ATOM 6655 C C . GLY B 1 160 ? -19.266 36.625 0.714 1 69 160 GLY B C 1
ATOM 6656 O O . GLY B 1 160 ? -18.844 35.5 0.97 1 69 160 GLY B O 1
ATOM 6657 N N . TYR B 1 161 ? -18.641 37.531 -0.026 1 69.88 161 TYR B N 1
ATOM 6658 C CA . TYR B 1 161 ? -17.375 37.219 -0.677 1 69.88 161 TYR B CA 1
ATOM 6659 C C . TYR B 1 161 ? -16.281 37 0.351 1 69.88 161 TYR B C 1
ATOM 6661 O O . TYR B 1 161 ? -15.445 36.094 0.203 1 69.88 161 TYR B O 1
ATOM 6669 N N . LEU B 1 162 ? -16.266 37.781 1.298 1 68.75 162 LEU B N 1
ATOM 6670 C CA . LEU B 1 162 ? -15.281 37.688 2.373 1 68.75 162 LEU B CA 1
ATOM 6671 C C . LEU B 1 162 ? -15.43 36.344 3.119 1 68.75 162 LEU B C 1
ATOM 6673 O O . LEU B 1 162 ? -14.438 35.688 3.4 1 68.75 162 LEU B O 1
ATOM 6677 N N . ARG B 1 163 ? -16.484 36.156 3.482 1 59.47 163 ARG B N 1
ATOM 6678 C CA . ARG B 1 163 ? -16.766 34.906 4.188 1 59.47 163 ARG B CA 1
ATOM 6679 C C . ARG B 1 163 ? -16.344 33.688 3.352 1 59.47 163 ARG B C 1
ATOM 6681 O O . ARG B 1 163 ? -15.781 32.719 3.875 1 59.47 163 ARG B O 1
ATOM 6688 N N . GLU B 1 164 ? -16.469 33.906 2.152 1 56.16 164 GLU B N 1
ATOM 6689 C CA . GLU B 1 164 ? -16.078 32.844 1.223 1 56.16 164 GLU B CA 1
ATOM 6690 C C . GLU B 1 164 ? -14.562 32.688 1.191 1 56.16 164 GLU B C 1
ATOM 6692 O O . GLU B 1 164 ? -14.062 31.547 1.157 1 56.16 164 GLU B O 1
ATOM 6697 N N . ARG B 1 165 ? -13.93 33.688 1.19 1 57.72 165 ARG B N 1
ATOM 6698 C CA . ARG B 1 165 ? -12.469 33.688 1.16 1 57.72 165 ARG B CA 1
ATOM 6699 C C . ARG B 1 165 ? -11.906 33.125 2.457 1 57.72 165 ARG B C 1
ATOM 6701 O O . ARG B 1 165 ? -10.938 32.344 2.436 1 57.72 165 ARG B O 1
ATOM 6708 N N . ILE B 1 166 ? -12.438 33.469 3.463 1 52.47 166 ILE B N 1
ATOM 6709 C CA . ILE B 1 166 ? -11.984 33 4.766 1 52.47 166 ILE B CA 1
ATOM 6710 C C . ILE B 1 166 ? -12.234 31.5 4.887 1 52.47 166 ILE B C 1
ATOM 6712 O O . ILE B 1 166 ? -11.367 30.75 5.359 1 52.47 166 ILE B O 1
ATOM 6716 N N . ILE B 1 167 ? -13.242 31.156 4.492 1 46.75 167 ILE B N 1
ATOM 6717 C CA . ILE B 1 167 ? -13.57 29.734 4.523 1 46.75 167 ILE B CA 1
ATOM 6718 C C . ILE B 1 167 ? -12.625 28.953 3.613 1 46.75 167 ILE B C 1
ATOM 6720 O O . ILE B 1 167 ? -12.141 27.875 3.979 1 46.75 167 ILE B O 1
ATOM 6724 N N . TRP B 1 168 ? -12.297 29.625 2.549 1 45.59 168 TRP B N 1
ATOM 6725 C CA . TRP B 1 168 ? -11.391 28.984 1.599 1 45.59 168 TRP B CA 1
ATOM 6726 C C . TRP B 1 168 ? -9.992 28.859 2.189 1 45.59 168 TRP B C 1
ATOM 6728 O O . TRP B 1 168 ? -9.359 27.812 2.074 1 45.59 168 TRP B O 1
ATOM 6738 N N . GLU B 1 169 ? -9.562 29.938 2.621 1 46.88 169 GLU B N 1
ATOM 6739 C CA . GLU B 1 169 ? -8.234 29.938 3.225 1 46.88 169 GLU B CA 1
ATOM 6740 C C . GLU B 1 169 ? -8.172 29 4.43 1 46.88 169 GLU B C 1
ATOM 6742 O O . GLU B 1 169 ? -7.18 28.297 4.625 1 46.88 169 GLU B O 1
ATOM 6747 N N . ARG B 1 170 ? -9.164 29.141 5.086 1 41.03 170 ARG B N 1
ATOM 6748 C CA . ARG B 1 170 ? -9.273 28.219 6.211 1 41.03 170 ARG B CA 1
ATOM 6749 C C . ARG B 1 170 ? -9.359 26.766 5.727 1 41.03 170 ARG B C 1
ATOM 6751 O O . ARG B 1 170 ? -8.766 25.875 6.332 1 41.03 170 ARG B O 1
ATOM 6758 N N . ASN B 1 171 ? -9.969 26.688 4.707 1 38.91 171 ASN B N 1
ATOM 6759 C CA . ASN B 1 171 ? -10.102 25.359 4.117 1 38.91 171 ASN B CA 1
ATOM 6760 C C . ASN B 1 171 ? -8.789 24.875 3.518 1 38.91 171 ASN B C 1
ATOM 6762 O O . ASN B 1 171 ? -8.477 23.672 3.57 1 38.91 171 ASN B O 1
ATOM 6766 N N . THR B 1 172 ? -7.98 25.766 2.934 1 40.47 172 THR B N 1
ATOM 6767 C CA . THR B 1 172 ? -6.656 25.328 2.498 1 40.47 172 THR B CA 1
ATOM 6768 C C . THR B 1 172 ? -5.809 24.906 3.691 1 40.47 172 THR B C 1
ATOM 6770 O O . THR B 1 172 ? -5.09 23.906 3.621 1 40.47 172 THR B O 1
ATOM 6773 N N . ILE B 1 173 ? -5.809 25.656 4.715 1 36.44 173 ILE B N 1
ATOM 6774 C CA . ILE B 1 173 ? -5.199 25.203 5.965 1 36.44 173 ILE B CA 1
ATOM 6775 C C . ILE B 1 173 ? -5.844 23.891 6.41 1 36.44 173 ILE B C 1
ATOM 6777 O O . ILE B 1 173 ? -5.156 22.969 6.863 1 36.44 173 ILE B O 1
ATOM 6781 N N . TRP B 1 174 ? -7.086 23.875 6.148 1 33.78 174 TRP B N 1
ATOM 6782 C CA . TRP B 1 174 ? -7.887 22.688 6.461 1 33.78 174 TRP B CA 1
ATOM 6783 C C . TRP B 1 174 ? -7.477 21.516 5.59 1 33.78 174 TRP B C 1
ATOM 6785 O O . TRP B 1 174 ? -7.367 20.375 6.074 1 33.78 174 TRP B O 1
ATOM 6795 N N . LYS B 1 175 ? -7.281 21.75 4.359 1 39.25 175 LYS B N 1
ATOM 6796 C CA . LYS B 1 175 ? -6.723 20.703 3.508 1 39.25 175 LYS B CA 1
ATOM 6797 C C . LYS B 1 175 ? -5.379 20.219 4.043 1 39.25 175 LYS B C 1
ATOM 6799 O O . LYS B 1 175 ? -5.109 19.016 4.066 1 39.25 175 LYS B O 1
ATOM 6804 N N . ASP B 1 176 ? -4.605 21.156 4.414 1 39.62 176 ASP B N 1
ATOM 6805 C CA . ASP B 1 176 ? -3.377 20.797 5.109 1 39.62 176 ASP B CA 1
ATOM 6806 C C . ASP B 1 176 ? -3.682 20.078 6.426 1 39.62 176 ASP B C 1
ATOM 6808 O O . ASP B 1 176 ? -3.006 19.125 6.781 1 39.62 176 ASP B O 1
ATOM 6812 N N . MET B 1 177 ? -4.777 20.469 7.113 1 35.66 177 MET B N 1
ATOM 6813 C CA . MET B 1 177 ? -5.227 19.797 8.328 1 35.66 177 MET B CA 1
ATOM 6814 C C . MET B 1 177 ? -5.863 18.453 7.992 1 35.66 177 MET B C 1
ATOM 6816 O O . MET B 1 177 ? -5.625 17.453 8.688 1 35.66 177 MET B O 1
ATOM 6820 N N . ILE B 1 178 ? -6.641 18.406 6.961 1 37.38 178 ILE B N 1
ATOM 6821 C CA . ILE B 1 178 ? -7.203 17.125 6.539 1 37.38 178 ILE B CA 1
ATOM 6822 C C . ILE B 1 178 ? -6.086 16.203 6.051 1 37.38 178 ILE B C 1
ATOM 6824 O O . ILE B 1 178 ? -6.066 15.016 6.375 1 37.38 178 ILE B O 1
ATOM 6828 N N . GLU B 1 179 ? -5.281 16.75 5.23 1 39 179 GLU B N 1
ATOM 6829 C CA . GLU B 1 179 ? -4.105 15.953 4.867 1 39 179 GLU B CA 1
ATOM 6830 C C . GLU B 1 179 ? -3.266 15.625 6.098 1 39 179 GLU B C 1
ATOM 6832 O O . GLU B 1 179 ? -2.756 14.508 6.223 1 39 179 GLU B O 1
ATOM 6837 N N . GLN B 1 180 ? -3.15 16.578 6.992 1 37.66 180 GLN B N 1
ATOM 6838 C CA . GLN B 1 180 ? -2.57 16.281 8.297 1 37.66 180 GLN B CA 1
ATOM 6839 C C . GLN B 1 180 ? -3.479 15.359 9.109 1 37.66 180 GLN B C 1
ATOM 6841 O O . GLN B 1 180 ? -3.002 14.445 9.789 1 37.66 180 GLN B O 1
ATOM 6846 N N . GLU B 1 181 ? -4.773 15.711 9.164 1 36.38 181 GLU B N 1
ATOM 6847 C CA . GLU B 1 181 ? -5.727 14.82 9.812 1 36.38 181 GLU B CA 1
ATOM 6848 C C . GLU B 1 181 ? -5.82 13.477 9.094 1 36.38 181 GLU B C 1
ATOM 6850 O O . GLU B 1 181 ? -5.914 12.43 9.727 1 36.38 181 GLU B O 1
ATOM 6855 N N . ARG B 1 182 ? -6.031 13.438 7.859 1 35.72 182 ARG B N 1
ATOM 6856 C CA . ARG B 1 182 ? -5.883 12.164 7.168 1 35.72 182 ARG B CA 1
ATOM 6857 C C . ARG B 1 182 ? -4.547 11.508 7.504 1 35.72 182 ARG B C 1
ATOM 6859 O O . ARG B 1 182 ? -4.477 10.297 7.703 1 35.72 182 ARG B O 1
ATOM 6866 N N . ARG B 1 183 ? -3.602 12.273 7.457 1 36.97 183 ARG B N 1
ATOM 6867 C CA . ARG B 1 183 ? -2.334 11.805 8.008 1 36.97 183 ARG B CA 1
ATOM 6868 C C . ARG B 1 183 ? -2.447 11.539 9.5 1 36.97 183 ARG B C 1
ATOM 6870 O O . ARG B 1 183 ? -1.883 10.562 10.008 1 36.97 183 ARG B O 1
ATOM 6877 N N . ARG B 1 184 ? -2.994 12.422 10.25 1 32.72 184 ARG B N 1
ATOM 6878 C CA . ARG B 1 184 ? -3.299 12.164 11.656 1 32.72 184 ARG B CA 1
ATOM 6879 C C . ARG B 1 184 ? -4.328 11.047 11.797 1 32.72 184 ARG B C 1
ATOM 6881 O O . ARG B 1 184 ? -4.262 10.25 12.734 1 32.72 184 ARG B O 1
ATOM 6888 N N . GLU B 1 185 ? -5.469 11.109 11.102 1 32.09 185 GLU B N 1
ATOM 6889 C CA . GLU B 1 185 ? -6.457 10.039 11.148 1 32.09 185 GLU B CA 1
ATOM 6890 C C . GLU B 1 185 ? -5.863 8.719 10.656 1 32.09 185 GLU B C 1
ATOM 6892 O O . GLU B 1 185 ? -6.23 7.648 11.141 1 32.09 185 GLU B O 1
ATOM 6897 N N . THR B 1 186 ? -5.23 8.742 9.539 1 31.3 186 THR B N 1
ATOM 6898 C CA . THR B 1 186 ? -4.488 7.512 9.289 1 31.3 186 THR B CA 1
ATOM 6899 C C . THR B 1 186 ? -3.576 7.18 10.461 1 31.3 186 THR B C 1
ATOM 6901 O O . THR B 1 186 ? -3.055 6.066 10.555 1 31.3 186 THR B O 1
ATOM 6904 N N . ILE B 1 187 ? -2.91 8.266 11.133 1 29.62 187 ILE B N 1
ATOM 6905 C CA . ILE B 1 187 ? -2.424 7.984 12.484 1 29.62 187 ILE B CA 1
ATOM 6906 C C . ILE B 1 187 ? -3.6 7.645 13.391 1 29.62 187 ILE B C 1
ATOM 6908 O O . ILE B 1 187 ? -4.539 8.43 13.523 1 29.62 187 ILE B O 1
ATOM 6912 N N . GLY B 1 188 ? -4.355 6.738 13.195 1 29.05 188 GLY B N 1
ATOM 6913 C CA . GLY B 1 188 ? -5.266 6.16 14.172 1 29.05 188 GLY B CA 1
ATOM 6914 C C . GLY B 1 188 ? -5.133 6.781 15.547 1 29.05 188 GLY B C 1
ATOM 6915 O O . GLY B 1 188 ? -5.289 6.098 16.562 1 29.05 188 GLY B O 1
ATOM 6916 N N . LEU B 1 189 ? -4.492 7.922 15.656 1 29.06 189 LEU B N 1
ATOM 6917 C CA . LEU B 1 189 ? -4.48 8.438 17.031 1 29.06 189 LEU B CA 1
ATOM 6918 C C . LEU B 1 189 ? -5.895 8.742 17.5 1 29.06 189 LEU B C 1
ATOM 6920 O O . LEU B 1 189 ? -6.605 9.539 16.891 1 29.06 189 LEU B O 1
ATOM 6924 N N . ARG B 1 190 ? -6.652 7.812 18.047 1 31.17 190 ARG B N 1
ATOM 6925 C CA . ARG B 1 190 ? -7.617 8.172 19.078 1 31.17 190 ARG B CA 1
ATOM 6926 C C . ARG B 1 190 ? -7.191 9.438 19.812 1 31.17 190 ARG B C 1
ATOM 6928 O O . ARG B 1 190 ? -6 9.656 20.047 1 31.17 190 ARG B O 1
ATOM 6935 N N . PRO B 1 191 ? -7.828 10.508 19.625 1 28.83 191 PRO B N 1
ATOM 6936 C CA . PRO B 1 191 ? -7.398 11.562 20.547 1 28.83 191 PRO B CA 1
ATOM 6937 C C . PRO B 1 191 ? -6.684 11.016 21.781 1 28.83 191 PRO B C 1
ATOM 6939 O O . PRO B 1 191 ? -7.094 9.992 22.344 1 28.83 191 PRO B O 1
ATOM 6942 N N . LYS B 1 192 ? -5.418 11.203 21.922 1 31.72 192 LYS B N 1
ATOM 6943 C CA . LYS B 1 192 ? -4.727 10.914 23.172 1 31.72 192 LYS B CA 1
ATOM 6944 C C . LYS B 1 192 ? -5.621 11.203 24.375 1 31.72 192 LYS B C 1
ATOM 6946 O O . LYS B 1 192 ? -5.336 10.758 25.484 1 31.72 192 LYS B O 1
ATOM 6951 N N . ALA B 1 193 ? -6.473 12.188 24.188 1 30.66 193 ALA B N 1
ATOM 6952 C CA . ALA B 1 193 ? -7.207 12.555 25.406 1 30.66 193 ALA B CA 1
ATOM 6953 C C . ALA B 1 193 ? -8.047 11.391 25.906 1 30.66 193 ALA B C 1
ATOM 6955 O O . ALA B 1 193 ? -8.172 11.188 27.125 1 30.66 193 ALA B O 1
ATOM 6956 N N . ALA B 1 194 ? -8.859 10.82 25.031 1 30.31 194 ALA B N 1
ATOM 6957 C CA . ALA B 1 194 ? -9.703 9.812 25.672 1 30.31 194 ALA B CA 1
ATOM 6958 C C . ALA B 1 194 ? -8.914 8.547 25.984 1 30.31 194 ALA B C 1
ATOM 6960 O O . ALA B 1 194 ? -9.195 7.859 26.969 1 30.31 194 ALA B O 1
ATOM 6961 N N . VAL B 1 195 ? -8.07 8.125 25 1 30.88 195 VAL B N 1
ATOM 6962 C CA . VAL B 1 195 ? -7.449 6.852 25.359 1 30.88 195 VAL B CA 1
ATOM 6963 C C . VAL B 1 195 ? -6.316 7.094 26.344 1 30.88 195 VAL B C 1
ATOM 6965 O O . VAL B 1 195 ? -5.949 6.195 27.109 1 30.88 195 VAL B O 1
ATOM 6968 N N . ALA B 1 196 ? -5.543 8.172 26.062 1 32.03 196 ALA B N 1
ATOM 6969 C CA . ALA B 1 196 ? -4.535 8.359 27.109 1 32.03 196 ALA B CA 1
ATOM 6970 C C . ALA B 1 196 ? -5.184 8.672 28.453 1 32.03 196 ALA B C 1
ATOM 6972 O O . ALA B 1 196 ? -4.531 9.203 29.359 1 32.03 196 ALA B O 1
ATOM 6973 N N . LYS B 1 197 ? -6.414 8.898 28.5 1 31.16 197 LYS B N 1
ATOM 6974 C CA . LYS B 1 197 ? -6.59 8.602 29.922 1 31.16 197 LYS B CA 1
ATOM 6975 C C . LYS B 1 197 ? -5.832 7.332 30.312 1 31.16 197 LYS B C 1
ATOM 6977 O O . LYS B 1 197 ? -6.078 6.258 29.766 1 31.16 197 LYS B O 1
ATOM 6982 N N . GLU B 1 198 ? -4.594 7.418 30.469 1 31.8 198 GLU B N 1
ATOM 6983 C CA . GLU B 1 198 ? -3.783 6.566 31.328 1 31.8 198 GLU B CA 1
ATOM 6984 C C . GLU B 1 198 ? -4.656 5.633 32.156 1 31.8 198 GLU B C 1
ATOM 6986 O O . GLU B 1 198 ? -5.426 6.086 33.031 1 31.8 198 GLU B O 1
ATOM 6991 N N . GLU B 1 199 ? -5.418 4.781 31.547 1 33.66 199 GLU B N 1
ATOM 6992 C CA . GLU B 1 199 ? -5.734 3.758 32.531 1 33.66 199 GLU B CA 1
ATOM 6993 C C . GLU B 1 199 ? -4.727 3.771 33.688 1 33.66 199 GLU B C 1
ATOM 6995 O O . GLU B 1 199 ? -3.537 3.52 33.469 1 33.66 199 GLU B O 1
ATOM 7000 N N . GLN B 1 200 ? -4.641 4.75 34.438 1 32.31 200 GLN B N 1
ATOM 7001 C CA . GLN B 1 200 ? -4.133 4.449 35.781 1 32.31 200 GLN B CA 1
ATOM 7002 C C . GLN B 1 200 ? -4.223 2.955 36.062 1 32.31 200 GLN B C 1
ATOM 7004 O O . GLN B 1 200 ? -5.32 2.404 36.188 1 32.31 200 GLN B O 1
ATOM 7009 N N . ILE B 1 201 ? -3.605 2.148 35.219 1 37.03 201 ILE B N 1
ATOM 7010 C CA . ILE B 1 201 ? -3.357 0.874 35.906 1 37.03 201 ILE B CA 1
ATOM 7011 C C . ILE B 1 201 ? -3.484 1.049 37.406 1 37.03 201 ILE B C 1
ATOM 7013 O O . ILE B 1 201 ? -2.588 1.596 38.062 1 37.03 201 ILE B O 1
ATOM 7017 N N . LYS B 1 202 ? -4.598 1.629 37.75 1 39.94 202 LYS B N 1
ATOM 7018 C CA . LYS B 1 202 ? -4.848 1.46 39.156 1 39.94 202 LYS B CA 1
ATOM 7019 C C . LYS B 1 202 ? -4.281 0.137 39.688 1 39.94 202 LYS B C 1
ATOM 7021 O O . LYS B 1 202 ? -4.629 -0.93 39.156 1 39.94 202 LYS B O 1
ATOM 7026 N N . LYS B 1 203 ? -3.104 0.163 40.031 1 43.75 203 LYS B N 1
ATOM 7027 C CA . LYS B 1 203 ? -2.684 -0.906 40.938 1 43.75 203 LYS B CA 1
ATOM 7028 C C . LYS B 1 203 ? -3.875 -1.503 41.688 1 43.75 203 LYS B C 1
ATOM 7030 O O . LYS B 1 203 ? -4.488 -0.839 42.531 1 43.75 203 LYS B O 1
ATOM 7035 N N . ARG B 1 204 ? -4.801 -2.1 40.938 1 41.78 204 ARG B N 1
ATOM 7036 C CA . ARG B 1 204 ? -5.754 -2.812 41.781 1 41.78 204 ARG B CA 1
ATOM 7037 C C . ARG B 1 204 ? -5.031 -3.664 42.844 1 41.78 204 ARG B C 1
ATOM 7039 O O . ARG B 1 204 ? -4.227 -4.531 42.5 1 41.78 204 ARG B O 1
ATOM 7046 N N . GLU B 1 205 ? -4.672 -3.08 43.906 1 42.34 205 GLU B N 1
ATOM 7047 C CA . GLU B 1 205 ? -4.234 -3.768 45.125 1 42.34 205 GLU B CA 1
ATOM 7048 C C . GLU B 1 205 ? -5.234 -4.844 45.531 1 42.34 205 GLU B C 1
ATOM 7050 O O . GLU B 1 205 ? -6.418 -4.559 45.719 1 42.34 205 GLU B O 1
ATOM 7055 N N . ILE B 1 206 ? -5.336 -5.855 44.781 1 40.97 206 ILE B N 1
ATOM 7056 C CA . ILE B 1 206 ? -6.145 -6.895 45.406 1 40.97 206 ILE B CA 1
ATOM 7057 C C . ILE B 1 206 ? -5.484 -7.348 46.719 1 40.97 206 ILE B C 1
ATOM 7059 O O . ILE B 1 206 ? -4.305 -7.719 46.719 1 40.97 206 ILE B O 1
ATOM 7063 N N . THR B 1 207 ? -5.898 -6.691 47.719 1 42.38 207 THR B N 1
ATOM 7064 C CA . THR B 1 207 ? -5.492 -7.125 49.031 1 42.38 207 THR B CA 1
ATOM 7065 C C . THR B 1 207 ? -5.969 -8.547 49.312 1 42.38 207 THR B C 1
ATOM 7067 O O . THR B 1 207 ? -7.176 -8.805 49.375 1 42.38 207 THR B O 1
ATOM 7070 N N . ILE B 1 208 ? -5.352 -9.508 48.594 1 42.69 208 ILE B N 1
ATOM 7071 C CA . ILE B 1 208 ? -5.688 -10.828 49.125 1 42.69 208 ILE B CA 1
ATOM 7072 C C . ILE B 1 208 ? -4.785 -11.156 50.312 1 42.69 208 ILE B C 1
ATOM 7074 O O . ILE B 1 208 ? -3.559 -11.172 50.188 1 42.69 208 ILE B O 1
ATOM 7078 N N . CYS B 1 209 ? -5.309 -11.539 51.438 1 48.44 209 CYS B N 1
ATOM 7079 C CA . CYS B 1 209 ? -4.785 -11.914 52.75 1 48.44 209 CYS B CA 1
ATOM 7080 C C . CYS B 1 209 ? -3.629 -11.008 53.156 1 48.44 209 CYS B C 1
ATOM 7082 O O . CYS B 1 209 ? -2.531 -11.484 53.469 1 48.44 209 CYS B O 1
ATOM 7084 N N . ASP B 1 210 ? -3.682 -9.734 53.125 1 48.62 210 ASP B N 1
ATOM 7085 C CA . ASP B 1 210 ? -2.879 -8.625 53.594 1 48.62 210 ASP B CA 1
ATOM 7086 C C . ASP B 1 210 ? -1.798 -8.234 52.594 1 48.62 210 ASP B C 1
ATOM 7088 O O . ASP B 1 210 ? -0.956 -7.383 52.875 1 48.62 210 ASP B O 1
ATOM 7092 N N . ARG B 1 211 ? -1.289 -9.125 51.719 1 48.19 211 ARG B N 1
ATOM 7093 C CA . ARG B 1 211 ? -0.2 -8.773 50.812 1 48.19 211 ARG B CA 1
ATOM 7094 C C . ARG B 1 211 ? -0.737 -8.188 49.531 1 48.19 211 ARG B C 1
ATOM 7096 O O . ARG B 1 211 ? -1.656 -8.742 48.906 1 48.19 211 ARG B O 1
ATOM 7103 N N . LYS B 1 212 ? -0.5 -6.93 49.344 1 47.72 212 LYS B N 1
ATOM 7104 C CA . LYS B 1 212 ? -0.898 -6.148 48.156 1 47.72 212 LYS B CA 1
ATOM 7105 C C . LYS B 1 212 ? -0.264 -6.695 46.875 1 47.72 212 LYS B C 1
ATOM 7107 O O . LYS B 1 212 ? 0.96 -6.68 46.75 1 47.72 212 LYS B O 1
ATOM 7112 N N . LEU B 1 213 ? -0.606 -7.844 46.469 1 44.09 213 LEU B N 1
ATOM 7113 C CA . LEU B 1 213 ? -0.045 -8.32 45.219 1 44.09 213 LEU B CA 1
ATOM 7114 C C . LEU B 1 213 ? -0.438 -7.402 44.062 1 44.09 213 LEU B C 1
ATOM 7116 O O . LEU B 1 213 ? -1.626 -7.188 43.812 1 44.09 213 LEU B O 1
ATOM 7120 N N . VAL B 1 214 ? 0.308 -6.422 43.875 1 44.59 214 VAL B N 1
ATOM 7121 C CA . VAL B 1 214 ? 0.146 -5.566 42.719 1 44.59 214 VAL B CA 1
ATOM 7122 C C . VAL B 1 214 ? 0.287 -6.395 41.438 1 44.59 214 VAL B C 1
ATOM 7124 O O . VAL B 1 214 ? 1.349 -6.965 41.188 1 44.59 214 VAL B O 1
ATOM 7127 N N . ILE B 1 215 ? -0.598 -7.16 41.062 1 47 215 ILE B N 1
ATOM 7128 C CA . ILE B 1 215 ? -0.509 -7.801 39.75 1 47 215 ILE B CA 1
ATOM 7129 C C . ILE B 1 215 ? -0.142 -6.762 38.688 1 47 215 ILE B C 1
ATOM 7131 O O . ILE B 1 215 ? -0.792 -5.719 38.594 1 47 215 ILE B O 1
ATOM 7135 N N . PRO B 1 216 ? 1.006 -6.812 38.281 1 52.16 216 PRO B N 1
ATOM 7136 C CA . PRO B 1 216 ? 1.391 -5.855 37.25 1 52.16 216 PRO B CA 1
ATOM 7137 C C . PRO B 1 216 ? 0.324 -5.699 36.156 1 52.16 216 PRO B C 1
ATOM 7139 O O . PRO B 1 216 ? -0.43 -6.637 35.906 1 52.16 216 PRO B O 1
ATOM 7142 N N . PRO B 1 217 ? -0.187 -4.574 35.969 1 52.78 217 PRO B N 1
ATOM 7143 C CA . PRO B 1 217 ? -1.233 -4.328 34.969 1 52.78 217 PRO B CA 1
ATOM 7144 C C . PRO B 1 217 ? -0.96 -5.031 33.656 1 52.78 217 PRO B C 1
ATOM 7146 O O . PRO B 1 217 ? 0.029 -4.727 32.969 1 52.78 217 PRO B O 1
ATOM 7149 N N . ILE B 1 218 ? -1.081 -6.336 33.656 1 57.38 218 ILE B N 1
ATOM 7150 C CA . ILE B 1 218 ? -0.98 -6.996 32.375 1 57.38 218 ILE B CA 1
ATOM 7151 C C . ILE B 1 218 ? -1.789 -6.219 31.328 1 57.38 218 ILE B C 1
ATOM 7153 O O . ILE B 1 218 ? -2.959 -5.902 31.547 1 57.38 218 ILE B O 1
ATOM 7157 N N . SER B 1 219 ? -1.19 -5.707 30.328 1 71.75 219 SER B N 1
ATOM 7158 C CA . SER B 1 219 ? -1.835 -4.977 29.234 1 71.75 219 SER B CA 1
ATOM 7159 C C . SER B 1 219 ? -3.041 -5.738 28.703 1 71.75 219 SER B C 1
ATOM 7161 O O . SER B 1 219 ? -3.004 -6.965 28.578 1 71.75 219 SER B O 1
ATOM 7163 N N . THR B 1 220 ? -4.285 -5.367 28.875 1 82.31 220 THR B N 1
ATOM 7164 C CA . THR B 1 220 ? -5.523 -5.941 28.375 1 82.31 220 THR B CA 1
ATOM 7165 C C . THR B 1 220 ? -5.297 -6.574 27 1 82.31 220 THR B C 1
ATOM 7167 O O . THR B 1 220 ? -5.91 -7.594 26.672 1 82.31 220 THR B O 1
ATOM 7170 N N . GLN B 1 221 ? -4.414 -6.152 26.312 1 85.56 221 GLN B N 1
ATOM 7171 C CA . GLN B 1 221 ? -4.105 -6.699 25 1 85.56 221 GLN B CA 1
ATOM 7172 C C . GLN B 1 221 ? -3.422 -8.055 25.109 1 85.56 221 GLN B C 1
ATOM 7174 O O . GLN B 1 221 ? -3.76 -8.992 24.375 1 85.56 221 GLN B O 1
ATOM 7179 N N . LEU B 1 222 ? -2.537 -8.133 26.016 1 86.94 222 LEU B N 1
ATOM 7180 C CA . LEU B 1 222 ? -1.805 -9.383 26.188 1 86.94 222 LEU B CA 1
ATOM 7181 C C . LEU B 1 222 ? -2.725 -10.484 26.719 1 86.94 222 LEU B C 1
ATOM 7183 O O . LEU B 1 222 ? -2.586 -11.648 26.328 1 86.94 222 LEU B O 1
ATOM 7187 N N . LEU B 1 223 ? -3.588 -10.078 27.547 1 89.31 223 LEU B N 1
ATOM 7188 C CA . LEU B 1 223 ? -4.543 -11.047 28.062 1 89.31 223 LEU B CA 1
ATOM 7189 C C . LEU B 1 223 ? -5.43 -11.586 26.953 1 89.31 223 LEU B C 1
ATOM 7191 O O . LEU B 1 223 ? -5.699 -12.789 26.891 1 89.31 223 LEU B O 1
ATOM 7195 N N . LYS B 1 224 ? -5.914 -10.727 26.109 1 92.06 224 LYS B N 1
ATOM 7196 C CA . LYS B 1 224 ? -6.723 -11.156 24.984 1 92.06 224 LYS B CA 1
ATOM 7197 C C . LYS B 1 224 ? -5.941 -12.117 24.078 1 92.06 224 LYS B C 1
ATOM 7199 O O . LYS B 1 224 ? -6.477 -13.133 23.641 1 92.06 224 LYS B O 1
ATOM 7204 N N . ILE B 1 225 ? -4.719 -11.781 23.875 1 93.31 225 ILE B N 1
ATOM 7205 C CA . ILE B 1 225 ? -3.883 -12.625 23.016 1 93.31 225 ILE B CA 1
ATOM 7206 C C . ILE B 1 225 ? -3.68 -13.984 23.672 1 93.31 225 ILE B C 1
ATOM 7208 O O . ILE B 1 225 ? -3.734 -15.023 23.016 1 93.31 225 ILE B O 1
ATOM 7212 N N . PHE B 1 226 ? -3.482 -13.992 24.984 1 93.62 226 PHE B N 1
ATOM 7213 C CA . PHE B 1 226 ? -3.266 -15.242 25.703 1 93.62 226 PHE B CA 1
ATOM 7214 C C . PHE B 1 226 ? -4.512 -16.109 25.672 1 93.62 226 PHE B C 1
ATOM 7216 O O . PHE B 1 226 ? -4.418 -17.328 25.5 1 93.62 226 PHE B O 1
ATOM 7223 N N . ILE B 1 227 ? -5.625 -15.516 25.828 1 94.44 227 ILE B N 1
ATOM 7224 C CA . ILE B 1 227 ? -6.875 -16.266 25.781 1 94.44 227 ILE B CA 1
ATOM 7225 C C . ILE B 1 227 ? -7.07 -16.859 24.375 1 94.44 227 ILE B C 1
ATOM 7227 O O . ILE B 1 227 ? -7.434 -18.031 24.234 1 94.44 227 ILE B O 1
ATOM 7231 N N . CYS B 1 228 ? -6.863 -16.031 23.328 1 95.31 228 CYS B N 1
ATOM 7232 C CA . CYS B 1 228 ? -6.988 -16.516 21.953 1 95.31 228 CYS B CA 1
ATOM 7233 C C . CYS B 1 228 ? -6.02 -17.656 21.688 1 95.31 228 CYS B C 1
ATOM 7235 O O . CYS B 1 228 ? -6.379 -18.641 21.047 1 95.31 228 CYS B O 1
ATOM 7237 N N . LEU B 1 229 ? -4.82 -17.562 22.234 1 96.06 229 LEU B N 1
ATOM 7238 C CA . LEU B 1 229 ? -3.814 -18.609 22.031 1 96.06 229 LEU B CA 1
ATOM 7239 C C . LEU B 1 229 ? -4.191 -19.875 22.781 1 96.06 229 LEU B C 1
ATOM 7241 O O . LEU B 1 229 ? -3.967 -20.984 22.281 1 96.06 229 LEU B O 1
ATOM 7245 N N . ALA B 1 230 ? -4.734 -19.734 23.969 1 96.06 230 ALA B N 1
ATOM 7246 C CA . ALA B 1 230 ? -5.172 -20.891 24.75 1 96.06 230 ALA B CA 1
ATOM 7247 C C . ALA B 1 230 ? -6.285 -21.641 24.031 1 96.06 230 ALA B C 1
ATOM 7249 O O . ALA B 1 230 ? -6.258 -22.875 23.953 1 96.06 230 ALA B O 1
ATOM 7250 N N . VAL B 1 231 ? -7.211 -20.906 23.484 1 95.06 231 VAL B N 1
ATOM 7251 C CA . VAL B 1 231 ? -8.297 -21.531 22.75 1 95.06 231 VAL B CA 1
ATOM 7252 C C . VAL B 1 231 ? -7.754 -22.203 21.484 1 95.06 231 VAL B C 1
ATOM 7254 O O . VAL B 1 231 ? -8.188 -23.297 21.125 1 95.06 231 VAL B O 1
ATOM 7257 N N . PHE B 1 232 ? -6.812 -21.562 20.797 1 95.94 232 PHE B N 1
ATOM 7258 C CA . PHE B 1 232 ? -6.164 -22.109 19.609 1 95.94 232 PHE B CA 1
ATOM 7259 C C . PHE B 1 232 ? -5.5 -23.438 19.922 1 95.94 232 PHE B C 1
ATOM 7261 O O . PHE B 1 232 ? -5.711 -24.438 19.219 1 95.94 232 PHE B O 1
ATOM 7268 N N . ILE B 1 233 ? -4.781 -23.484 21 1 96.56 233 ILE B N 1
ATOM 7269 C CA . ILE B 1 233 ? -4.066 -24.703 21.375 1 96.56 233 ILE B CA 1
ATOM 7270 C C . ILE B 1 233 ? -5.066 -25.781 21.797 1 96.56 233 ILE B C 1
ATOM 7272 O O . ILE B 1 233 ? -4.871 -26.969 21.484 1 96.56 233 ILE B O 1
ATOM 7276 N N . PHE B 1 234 ? -6.113 -25.438 22.438 1 96.12 234 PHE B N 1
ATOM 7277 C CA . PHE B 1 234 ? -7.156 -26.375 22.828 1 96.12 234 PHE B CA 1
ATOM 7278 C C . PHE B 1 234 ? -7.746 -27.078 21.609 1 96.12 234 PHE B C 1
ATOM 7280 O O . PHE B 1 234 ? -7.867 -28.297 21.594 1 96.12 234 PHE B O 1
ATOM 7287 N N . PHE B 1 235 ? -8.031 -26.312 20.547 1 95.12 235 PHE B N 1
ATOM 7288 C CA . PHE B 1 235 ? -8.672 -26.906 19.375 1 95.12 235 PHE B CA 1
ATOM 7289 C C . PHE B 1 235 ? -7.652 -27.656 18.531 1 95.12 235 PHE B C 1
ATOM 7291 O O . PHE B 1 235 ? -8.016 -28.547 17.75 1 95.12 235 PHE B O 1
ATOM 7298 N N . LEU B 1 236 ? -6.367 -27.266 18.656 1 95.06 236 LEU B N 1
ATOM 7299 C CA . LEU B 1 236 ? -5.328 -28.016 17.969 1 95.06 236 LEU B CA 1
ATOM 7300 C C . LEU B 1 236 ? -5.188 -29.422 18.547 1 95.06 236 LEU B C 1
ATOM 7302 O O . LEU B 1 236 ? -4.922 -30.375 17.812 1 95.06 236 LEU B O 1
ATOM 7306 N N . LEU B 1 237 ? -5.434 -29.5 19.875 1 93.56 237 LEU B N 1
ATOM 7307 C CA . LEU B 1 237 ? -5.191 -30.766 20.562 1 93.56 237 LEU B CA 1
ATOM 7308 C C . LEU B 1 237 ? -6.473 -31.594 20.641 1 93.56 237 LEU B C 1
ATOM 7310 O O . LEU B 1 237 ? -6.422 -32.812 20.688 1 93.56 237 LEU B O 1
ATOM 7314 N N . TYR B 1 238 ? -7.566 -30.938 20.656 1 92.12 238 TYR B N 1
ATOM 7315 C CA . TYR B 1 238 ? -8.836 -31.641 20.781 1 92.12 238 TYR B CA 1
ATOM 7316 C C . TYR B 1 238 ? -9.258 -32.25 19.438 1 92.12 238 TYR B C 1
ATOM 7318 O O . TYR B 1 238 ? -9.281 -31.562 18.422 1 92.12 238 TYR B O 1
ATOM 7326 N N . PRO B 1 239 ? -9.477 -33.5 19.422 1 89 239 PRO B N 1
ATOM 7327 C CA . PRO B 1 239 ? -9.844 -34.156 18.156 1 89 239 PRO B CA 1
ATOM 7328 C C . PRO B 1 239 ? -11.289 -33.875 17.75 1 89 239 PRO B C 1
ATOM 7330 O O . PRO B 1 239 ? -12.156 -34.75 17.875 1 89 239 PRO B O 1
ATOM 7333 N N . SER B 1 240 ? -11.516 -32.75 17.172 1 85.88 240 SER B N 1
ATOM 7334 C CA . SER B 1 240 ? -12.852 -32.281 16.797 1 85.88 240 SER B CA 1
ATOM 7335 C C . SER B 1 240 ? -13.258 -32.875 15.445 1 85.88 240 SER B C 1
ATOM 7337 O O . SER B 1 240 ? -14.453 -33.031 15.172 1 85.88 240 SER B O 1
ATOM 7339 N N . PHE B 1 241 ? -12.289 -33.156 14.539 1 90.62 241 PHE B N 1
ATOM 7340 C CA . PHE B 1 241 ? -12.578 -33.656 13.203 1 90.62 241 PHE B CA 1
ATOM 7341 C C . PHE B 1 241 ? -11.734 -34.906 12.891 1 90.62 241 PHE B C 1
ATOM 7343 O O . PHE B 1 241 ? -10.812 -35.219 13.633 1 90.62 241 PHE B O 1
ATOM 7350 N N . GLU B 1 242 ? -12.133 -35.562 11.859 1 86.06 242 GLU B N 1
ATOM 7351 C CA . GLU B 1 242 ? -11.5 -36.812 11.531 1 86.06 242 GLU B CA 1
ATOM 7352 C C . GLU B 1 242 ? -10.109 -36.625 10.945 1 86.06 242 GLU B C 1
ATOM 7354 O O . GLU B 1 242 ? -9.172 -37.344 11.289 1 86.06 242 GLU B O 1
ATOM 7359 N N . THR B 1 243 ? -9.977 -35.688 10.094 1 90.69 243 THR B N 1
ATOM 7360 C CA . THR B 1 243 ? -8.68 -35.469 9.477 1 90.69 243 THR B CA 1
ATOM 7361 C C . THR B 1 243 ? -7.93 -34.344 10.188 1 90.69 243 THR B C 1
ATOM 7363 O O . THR B 1 243 ? -8.547 -33.406 10.719 1 90.69 243 THR B O 1
ATOM 7366 N N . LEU B 1 244 ? -6.59 -34.406 10.211 1 93.06 244 LEU B N 1
ATOM 7367 C CA . LEU B 1 244 ? -5.75 -33.406 10.852 1 93.06 244 LEU B CA 1
ATOM 7368 C C . LEU B 1 244 ? -5.883 -32.062 10.156 1 93.06 244 LEU B C 1
ATOM 7370 O O . LEU B 1 244 ? -5.832 -31.016 10.805 1 93.06 244 LEU B O 1
ATOM 7374 N N . GLU B 1 245 ? -6.035 -32.125 8.828 1 94.44 245 GLU B N 1
ATOM 7375 C CA . GLU B 1 245 ? -6.164 -30.875 8.07 1 94.44 245 GLU B CA 1
ATOM 7376 C C . GLU B 1 245 ? -7.406 -30.094 8.5 1 94.44 245 GLU B C 1
ATOM 7378 O O . GLU B 1 245 ? -7.348 -28.875 8.68 1 94.44 245 GLU B O 1
ATOM 7383 N N . GLN B 1 246 ? -8.469 -30.812 8.688 1 94.38 246 GLN B N 1
ATOM 7384 C CA . GLN B 1 246 ? -9.711 -30.172 9.094 1 94.38 246 GLN B CA 1
ATOM 7385 C C . GLN B 1 246 ? -9.617 -29.641 10.523 1 94.38 246 GLN B C 1
ATOM 7387 O O . GLN B 1 246 ? -10.07 -28.547 10.82 1 94.38 246 GLN B O 1
ATOM 7392 N N . ARG B 1 247 ? -9.055 -30.438 11.375 1 95.12 247 ARG B N 1
ATOM 7393 C CA . ARG B 1 247 ? -8.891 -30.062 12.773 1 95.12 247 ARG B CA 1
ATOM 7394 C C . ARG B 1 247 ? -8.055 -28.797 12.906 1 95.12 247 ARG B C 1
ATOM 7396 O O . ARG B 1 247 ? -8.445 -27.844 13.594 1 95.12 247 ARG B O 1
ATOM 7403 N N . TYR B 1 248 ? -6.891 -28.781 12.258 1 96.94 248 TYR B N 1
ATOM 7404 C CA . TYR B 1 248 ? -6.004 -27.625 12.336 1 96.94 248 TYR B CA 1
ATOM 7405 C C . TYR B 1 248 ? -6.645 -26.406 11.68 1 96.94 248 TYR B C 1
ATOM 7407 O O . TYR B 1 248 ? -6.512 -25.281 12.18 1 96.94 248 TYR B O 1
ATOM 7415 N N . CYS B 1 249 ? -7.301 -26.625 10.555 1 95.31 249 CYS B N 1
ATOM 7416 C CA . CYS B 1 249 ? -7.957 -25.5 9.883 1 95.31 249 CYS B CA 1
ATOM 7417 C C . CYS B 1 249 ? -9.062 -24.906 10.75 1 95.31 249 CYS B C 1
ATOM 7419 O O . CYS B 1 249 ? -9.258 -23.703 10.781 1 95.31 249 CYS B O 1
ATOM 7421 N N . PHE B 1 250 ? -9.805 -25.812 11.422 1 94.62 250 PHE B N 1
ATOM 7422 C CA . PHE B 1 250 ? -10.836 -25.359 12.344 1 94.62 250 PHE B CA 1
ATOM 7423 C C . PHE B 1 250 ? -10.234 -24.531 13.469 1 94.62 250 PHE B C 1
ATOM 7425 O O . PHE B 1 250 ? -10.773 -23.484 13.836 1 94.62 250 PHE B O 1
ATOM 7432 N N . ALA B 1 251 ? -9.164 -24.969 13.984 1 96.38 251 ALA B N 1
ATOM 7433 C CA . ALA B 1 251 ? -8.453 -24.234 15.023 1 96.38 251 ALA B CA 1
ATOM 7434 C C . ALA B 1 251 ? -8.023 -22.859 14.516 1 96.38 251 ALA B C 1
ATOM 7436 O O . ALA B 1 251 ? -8.156 -21.859 15.227 1 96.38 251 ALA B O 1
ATOM 7437 N N . ILE B 1 252 ? -7.531 -22.781 13.281 1 96.56 252 ILE B N 1
ATOM 7438 C CA . ILE B 1 252 ? -7.078 -21.531 12.695 1 96.56 252 ILE B CA 1
ATOM 7439 C C . ILE B 1 252 ? -8.273 -20.594 12.492 1 96.56 252 ILE B C 1
ATOM 7441 O O . ILE B 1 252 ? -8.188 -19.391 12.773 1 96.56 252 ILE B O 1
ATOM 7445 N N . LEU B 1 253 ? -9.367 -21.141 12.008 1 92.62 253 LEU B N 1
ATOM 7446 C CA . LEU B 1 253 ? -10.578 -20.359 11.781 1 92.62 253 LEU B CA 1
ATOM 7447 C C . LEU B 1 253 ? -11.07 -19.719 13.07 1 92.62 253 LEU B C 1
ATOM 7449 O O . LEU B 1 253 ? -11.359 -18.516 13.102 1 92.62 253 LEU B O 1
ATOM 7453 N N . ILE B 1 254 ? -11.156 -20.453 14.094 1 92.44 254 ILE B N 1
ATOM 7454 C CA . ILE B 1 254 ? -11.625 -19.953 15.383 1 92.44 254 ILE B CA 1
ATOM 7455 C C . ILE B 1 254 ? -10.633 -18.938 15.938 1 92.44 254 ILE B C 1
ATOM 7457 O O . ILE B 1 254 ? -11.031 -17.891 16.453 1 92.44 254 ILE B O 1
ATOM 7461 N N . PHE B 1 255 ? -9.375 -19.281 15.812 1 95.56 255 PHE B N 1
ATOM 7462 C CA . PHE B 1 255 ? -8.32 -18.406 16.312 1 95.56 255 PHE B CA 1
ATOM 7463 C C . PHE B 1 255 ? -8.383 -17.047 15.609 1 95.56 255 PHE B C 1
ATOM 7465 O O . PHE B 1 255 ? -8.406 -16 16.266 1 95.56 255 PHE B O 1
ATOM 7472 N N . ALA B 1 256 ? -8.383 -17.062 14.289 1 93.56 256 ALA B N 1
ATOM 7473 C CA . ALA B 1 256 ? -8.445 -15.836 13.508 1 93.56 256 ALA B CA 1
ATOM 7474 C C . ALA B 1 256 ? -9.727 -15.055 13.82 1 93.56 256 ALA B C 1
ATOM 7476 O O . ALA B 1 256 ? -9.688 -13.836 13.977 1 93.56 256 ALA B O 1
ATOM 7477 N N . SER B 1 257 ? -10.828 -15.75 13.961 1 89.06 257 SER B N 1
ATOM 7478 C CA . SER B 1 257 ? -12.109 -15.117 14.266 1 89.06 257 SER B CA 1
ATOM 7479 C C . SER B 1 257 ? -12.078 -14.445 15.633 1 89.06 257 SER B C 1
ATOM 7481 O O . SER B 1 257 ? -12.586 -13.336 15.797 1 89.06 257 SER B O 1
ATOM 7483 N N . MET B 1 258 ? -11.516 -15.062 16.547 1 91.19 258 MET B N 1
ATOM 7484 C CA . MET B 1 258 ? -11.422 -14.508 17.891 1 91.19 258 MET B CA 1
ATOM 7485 C C . MET B 1 258 ? -10.516 -13.281 17.922 1 91.19 258 MET B C 1
ATOM 7487 O O . MET B 1 258 ? -10.82 -12.289 18.578 1 91.19 258 MET B O 1
ATOM 7491 N N . LEU B 1 259 ? -9.43 -13.391 17.219 1 93 259 LEU B N 1
ATOM 7492 C CA . LEU B 1 259 ? -8.523 -12.25 17.141 1 93 259 LEU B CA 1
ATOM 7493 C C . LEU B 1 259 ? -9.195 -11.055 16.484 1 93 259 LEU B C 1
ATOM 7495 O O . LEU B 1 259 ? -9.047 -9.914 16.938 1 93 259 LEU B O 1
ATOM 7499 N N . TRP B 1 260 ? -9.914 -11.273 15.445 1 87.44 260 TRP B N 1
ATOM 7500 C CA . TRP B 1 260 ? -10.633 -10.211 14.742 1 87.44 260 TRP B CA 1
ATOM 7501 C C . TRP B 1 260 ? -11.734 -9.625 15.617 1 87.44 260 TRP B C 1
ATOM 7503 O O . TRP B 1 260 ? -11.914 -8.406 15.664 1 87.44 260 TRP B O 1
ATOM 7513 N N . ALA B 1 261 ? -12.414 -10.453 16.297 1 82.5 261 ALA B N 1
ATOM 7514 C CA . ALA B 1 261 ? -13.523 -10.016 17.141 1 82.5 261 ALA B CA 1
ATOM 7515 C C . ALA B 1 261 ? -13.023 -9.211 18.344 1 82.5 261 ALA B C 1
ATOM 7517 O O . ALA B 1 261 ? -13.609 -8.195 18.703 1 82.5 261 ALA B O 1
ATOM 7518 N N . SER B 1 262 ? -11.945 -9.664 18.922 1 84.06 262 SER B N 1
ATOM 7519 C CA . SER B 1 262 ? -11.422 -9.016 20.125 1 84.06 262 SER B CA 1
ATOM 7520 C C . SER B 1 262 ? -10.523 -7.836 19.766 1 84.06 262 SER B C 1
ATOM 7522 O O . SER B 1 262 ? -10.195 -7.016 20.625 1 84.06 262 SER B O 1
ATOM 7524 N N . GLU B 1 263 ? -10.094 -7.797 18.562 1 85.75 263 GLU B N 1
ATOM 7525 C CA . GLU B 1 263 ? -9.148 -6.785 18.109 1 85.75 263 GLU B CA 1
ATOM 7526 C C . GLU B 1 263 ? -7.898 -6.766 18.984 1 85.75 263 GLU B C 1
ATOM 7528 O O . GLU B 1 263 ? -7.406 -5.699 19.344 1 85.75 263 GLU B O 1
ATOM 7533 N N . ALA B 1 264 ? -7.543 -7.957 19.391 1 88.06 264 ALA B N 1
ATOM 7534 C CA . ALA B 1 264 ? -6.297 -8.086 20.141 1 88.06 264 ALA B CA 1
ATOM 7535 C C . ALA B 1 264 ? -5.105 -7.641 19.297 1 88.06 264 ALA B C 1
ATOM 7537 O O . ALA B 1 264 ? -4.109 -7.145 19.828 1 88.06 264 ALA B O 1
ATOM 7538 N N . LEU B 1 265 ? -5.195 -7.875 18.047 1 91.75 265 LEU B N 1
ATOM 7539 C CA . LEU B 1 265 ? -4.262 -7.398 17.031 1 91.75 265 LEU B CA 1
ATOM 7540 C C . LEU B 1 265 ? -4.98 -6.57 15.969 1 91.75 265 LEU B C 1
ATOM 7542 O O . LEU B 1 265 ? -6.191 -6.723 15.773 1 91.75 265 LEU B O 1
ATOM 7546 N N . PRO B 1 266 ? -4.191 -5.637 15.391 1 91 266 PRO B N 1
ATOM 7547 C CA . PRO B 1 266 ? -4.832 -4.969 14.258 1 91 266 PRO B CA 1
ATOM 7548 C C . PRO B 1 266 ? -5.391 -5.953 13.234 1 91 266 PRO B C 1
ATOM 7550 O O . PRO B 1 266 ? -4.793 -7.008 12.992 1 91 266 PRO B O 1
ATOM 7553 N N . LEU B 1 267 ? -6.465 -5.625 12.633 1 89.81 267 LEU B N 1
ATOM 7554 C CA . LEU B 1 267 ? -7.219 -6.527 11.773 1 89.81 267 LEU B CA 1
ATOM 7555 C C . LEU B 1 267 ? -6.34 -7.062 10.641 1 89.81 267 LEU B C 1
ATOM 7557 O O . LEU B 1 267 ? -6.363 -8.258 10.344 1 89.81 267 LEU B O 1
ATOM 7561 N N . PHE B 1 268 ? -5.52 -6.207 10.008 1 93.25 268 PHE B N 1
ATOM 7562 C CA . PHE B 1 268 ? -4.715 -6.637 8.867 1 93.25 268 PHE B CA 1
ATOM 7563 C C . PHE B 1 268 ? -3.576 -7.543 9.32 1 93.25 268 PHE B C 1
ATOM 7565 O O . PHE B 1 268 ? -3.098 -8.375 8.547 1 93.25 268 PHE B O 1
ATOM 7572 N N . ILE B 1 269 ? -3.141 -7.445 10.539 1 95.62 269 ILE B N 1
ATOM 7573 C CA . ILE B 1 269 ? -2.086 -8.305 11.07 1 95.62 269 ILE B CA 1
ATOM 7574 C C . ILE B 1 269 ? -2.627 -9.719 11.273 1 95.62 269 ILE B C 1
ATOM 7576 O O . ILE B 1 269 ? -1.944 -10.703 10.977 1 95.62 269 ILE B O 1
ATOM 7580 N N . THR B 1 270 ? -3.84 -9.797 11.844 1 94.88 270 THR B N 1
ATOM 7581 C CA . THR B 1 270 ? -4.48 -11.102 11.945 1 94.88 270 THR B CA 1
ATOM 7582 C C . THR B 1 270 ? -4.609 -11.75 10.57 1 94.88 270 THR B C 1
ATOM 7584 O O . THR B 1 270 ? -4.41 -12.961 10.422 1 94.88 270 THR B O 1
ATOM 7587 N N . ALA B 1 271 ? -4.918 -10.914 9.586 1 94.81 271 ALA B N 1
ATOM 7588 C CA . ALA B 1 271 ? -5.031 -11.414 8.219 1 94.81 271 ALA B CA 1
ATOM 7589 C C . ALA B 1 271 ? -3.705 -11.984 7.723 1 94.81 271 ALA B C 1
ATOM 7591 O O . ALA B 1 271 ? -3.676 -13 7.035 1 94.81 271 ALA B O 1
ATOM 7592 N N . ILE B 1 272 ? -2.604 -11.367 8.055 1 96.94 272 ILE B N 1
ATOM 7593 C CA . ILE B 1 272 ? -1.276 -11.805 7.633 1 96.94 272 ILE B CA 1
ATOM 7594 C C . ILE B 1 272 ? -0.874 -13.055 8.406 1 96.94 272 ILE B C 1
ATOM 7596 O O . ILE B 1 272 ? -0.116 -13.891 7.898 1 96.94 272 ILE B O 1
ATOM 7600 N N . LEU B 1 273 ? -1.419 -13.234 9.578 1 97.19 273 LEU B N 1
ATOM 7601 C CA . LEU B 1 273 ? -1.133 -14.406 10.406 1 97.19 273 LEU B CA 1
ATOM 7602 C C . LEU B 1 273 ? -1.74 -15.664 9.797 1 97.19 273 LEU B C 1
ATOM 7604 O O . LEU B 1 273 ? -1.233 -16.766 10.008 1 97.19 273 LEU B O 1
ATOM 7608 N N . VAL B 1 274 ? -2.734 -15.492 9.023 1 96.19 274 VAL B N 1
ATOM 7609 C CA . VAL B 1 274 ? -3.486 -16.625 8.484 1 96.19 274 VAL B CA 1
ATOM 7610 C C . VAL B 1 274 ? -2.588 -17.453 7.57 1 96.19 274 VAL B C 1
ATOM 7612 O O . VAL B 1 274 ? -2.408 -18.656 7.793 1 96.19 274 VAL B O 1
ATOM 7615 N N . PRO B 1 275 ? -1.985 -16.844 6.551 1 97.12 275 PRO B N 1
ATOM 7616 C CA . PRO B 1 275 ? -1.119 -17.672 5.699 1 97.12 275 PRO B CA 1
ATOM 7617 C C . PRO B 1 275 ? 0.054 -18.281 6.465 1 97.12 275 PRO B C 1
ATOM 7619 O O . PRO B 1 275 ? 0.51 -19.375 6.133 1 97.12 275 PRO B O 1
ATOM 7622 N N . PHE B 1 276 ? 0.495 -17.609 7.48 1 97.75 276 PHE B N 1
ATOM 7623 C CA . PHE B 1 276 ? 1.564 -18.125 8.32 1 97.75 276 PHE B CA 1
ATOM 7624 C C . PHE B 1 276 ? 1.147 -19.438 8.984 1 97.75 276 PHE B C 1
ATOM 7626 O O . PHE B 1 276 ? 1.872 -20.438 8.906 1 97.75 276 PHE B O 1
ATOM 7633 N N . LEU B 1 277 ? 0.022 -19.453 9.562 1 97.75 277 LEU B N 1
ATOM 7634 C CA . LEU B 1 277 ? -0.479 -20.625 10.266 1 97.75 277 LEU B CA 1
ATOM 7635 C C . LEU B 1 277 ? -0.858 -21.734 9.289 1 97.75 277 LEU B C 1
ATOM 7637 O O . LEU B 1 277 ? -0.654 -22.922 9.562 1 97.75 277 LEU B O 1
ATOM 7641 N N . VAL B 1 278 ? -1.427 -21.344 8.133 1 97.38 278 VAL B N 1
ATOM 7642 C CA . VAL B 1 278 ? -1.854 -22.312 7.121 1 97.38 278 VAL B CA 1
ATOM 7643 C C . VAL B 1 278 ? -0.65 -23.109 6.629 1 97.38 278 VAL B C 1
ATOM 7645 O O . VAL B 1 278 ? -0.75 -24.312 6.41 1 97.38 278 VAL B O 1
ATOM 7648 N N . VAL B 1 279 ? 0.53 -22.469 6.488 1 97.44 279 VAL B N 1
ATOM 7649 C CA . VAL B 1 279 ? 1.726 -23.125 5.98 1 97.44 279 VAL B CA 1
ATOM 7650 C C . VAL B 1 279 ? 2.355 -23.984 7.082 1 97.44 279 VAL B C 1
ATOM 7652 O O . VAL B 1 279 ? 2.693 -25.141 6.859 1 97.44 279 VAL B O 1
ATOM 7655 N N . ILE B 1 280 ? 2.42 -23.469 8.32 1 96.69 280 ILE B N 1
ATOM 7656 C CA . ILE B 1 280 ? 3.107 -24.141 9.414 1 96.69 280 ILE B CA 1
ATOM 7657 C C . ILE B 1 280 ? 2.348 -25.406 9.797 1 96.69 280 ILE B C 1
ATOM 7659 O O . ILE B 1 280 ? 2.953 -26.453 10.047 1 96.69 280 ILE B O 1
ATOM 7663 N N . PHE B 1 281 ? 1 -25.328 9.734 1 96.69 281 PHE B N 1
ATOM 7664 C CA . PHE B 1 281 ? 0.209 -26.484 10.156 1 96.69 281 PHE B CA 1
ATOM 7665 C C . PHE B 1 281 ? -0.223 -27.312 8.953 1 96.69 281 PHE B C 1
ATOM 7667 O O . PHE B 1 281 ? -0.897 -28.328 9.102 1 96.69 281 PHE B O 1
ATOM 7674 N N . ARG B 1 282 ? 0.169 -26.922 7.758 1 95.69 282 ARG B N 1
ATOM 7675 C CA . ARG B 1 282 ? -0.028 -27.672 6.52 1 95.69 282 ARG B CA 1
ATOM 7676 C C . ARG B 1 282 ? -1.479 -28.125 6.375 1 95.69 282 ARG B C 1
ATOM 7678 O O . ARG B 1 282 ? -1.755 -29.312 6.25 1 95.69 282 ARG B O 1
ATOM 7685 N N . VAL B 1 283 ? -2.346 -27.156 6.188 1 96.19 283 VAL B N 1
ATOM 7686 C CA . VAL B 1 283 ? -3.771 -27.469 6.156 1 96.19 283 VAL B CA 1
ATOM 7687 C C . VAL B 1 283 ? -4.238 -27.609 4.711 1 96.19 283 VAL B C 1
ATOM 7689 O O . VAL B 1 283 ? -5.32 -28.141 4.449 1 96.19 283 VAL B O 1
ATOM 7692 N N . LEU B 1 284 ? -3.451 -27.266 3.721 1 96.19 284 LEU B N 1
ATOM 7693 C CA . LEU B 1 284 ? -3.846 -27.328 2.318 1 96.19 284 LEU B CA 1
ATOM 7694 C C . LEU B 1 284 ? -3.66 -28.734 1.762 1 96.19 284 LEU B C 1
ATOM 7696 O O . LEU B 1 284 ? -2.67 -29.406 2.068 1 96.19 284 LEU B O 1
ATOM 7700 N N . ARG B 1 285 ? -4.68 -29.078 0.962 1 94.25 285 ARG B N 1
ATOM 7701 C CA . ARG B 1 285 ? -4.652 -30.422 0.373 1 94.25 285 ARG B CA 1
ATOM 7702 C C . ARG B 1 285 ? -4.742 -30.344 -1.147 1 94.25 285 ARG B C 1
ATOM 7704 O O . ARG B 1 285 ? -5.191 -29.344 -1.702 1 94.25 285 ARG B O 1
ATOM 7711 N N . VAL B 1 286 ? -4.195 -31.312 -1.771 1 89.94 286 VAL B N 1
ATOM 7712 C CA . VAL B 1 286 ? -4.309 -31.453 -3.217 1 89.94 286 VAL B CA 1
ATOM 7713 C C . VAL B 1 286 ? -4.953 -32.812 -3.545 1 89.94 286 VAL B C 1
ATOM 7715 O O . VAL B 1 286 ? -4.703 -33.812 -2.867 1 89.94 286 VAL B O 1
ATOM 7718 N N . PRO B 1 287 ? -5.785 -32.719 -4.574 1 87.06 287 PRO B N 1
ATOM 7719 C CA . PRO B 1 287 ? -6.391 -33.969 -4.973 1 87.06 287 PRO B CA 1
ATOM 7720 C C . PRO B 1 287 ? -5.383 -34.938 -5.605 1 87.06 287 PRO B C 1
ATOM 7722 O O . PRO B 1 287 ? -4.484 -34.5 -6.332 1 87.06 287 PRO B O 1
ATOM 7725 N N . ALA B 1 288 ? -5.363 -36.062 -5.145 1 83.75 288 ALA B N 1
ATOM 7726 C CA . ALA B 1 288 ? -4.512 -37.125 -5.684 1 83.75 288 ALA B CA 1
ATOM 7727 C C . ALA B 1 288 ? -5.309 -38.406 -5.914 1 83.75 288 ALA B C 1
ATOM 7729 O O . ALA B 1 288 ? -6.434 -38.531 -5.422 1 83.75 288 ALA B O 1
ATOM 7730 N N . THR B 1 289 ? -4.922 -39.094 -6.969 1 80 289 THR B N 1
ATOM 7731 C CA . THR B 1 289 ? -5.562 -40.375 -7.25 1 80 289 THR B CA 1
ATOM 7732 C C . THR B 1 289 ? -4.895 -41.5 -6.469 1 80 289 THR B C 1
ATOM 7734 O O . THR B 1 289 ? -3.684 -41.719 -6.574 1 80 289 THR B O 1
ATOM 7737 N N . GLY B 1 290 ? -5.641 -42.031 -5.613 1 71.19 290 GLY B N 1
ATOM 7738 C CA . GLY B 1 290 ? -5.133 -43.156 -4.832 1 71.19 290 GLY B CA 1
ATOM 7739 C C . GLY B 1 290 ? -4.84 -44.406 -5.672 1 71.19 290 GLY B C 1
ATOM 7740 O O . GLY B 1 290 ? -5.23 -44.469 -6.84 1 71.19 290 GLY B O 1
ATOM 7741 N N . PRO B 1 291 ? -4.055 -45.344 -5.164 1 73.62 291 PRO B N 1
ATOM 7742 C CA . PRO B 1 291 ? -3.766 -46.594 -5.871 1 73.62 291 PRO B CA 1
ATOM 7743 C C . PRO B 1 291 ? -5.027 -47.344 -6.285 1 73.62 291 PRO B C 1
ATOM 7745 O O . PRO B 1 291 ? -5.039 -48.031 -7.316 1 73.62 291 PRO B O 1
ATOM 7748 N N . ASP B 1 292 ? -6.105 -47.25 -5.535 1 73.88 292 ASP B N 1
ATOM 7749 C CA . ASP B 1 292 ? -7.355 -47.938 -5.812 1 73.88 292 ASP B CA 1
ATOM 7750 C C . ASP B 1 292 ? -8.266 -47.125 -6.711 1 73.88 292 ASP B C 1
ATOM 7752 O O . ASP B 1 292 ? -9.398 -47.5 -6.992 1 73.88 292 ASP B O 1
ATOM 7756 N N . GLY B 1 293 ? -7.809 -45.969 -7.25 1 73.81 293 GLY B N 1
ATOM 7757 C CA . GLY B 1 293 ? -8.562 -45.156 -8.18 1 73.81 293 GLY B CA 1
ATOM 7758 C C . GLY B 1 293 ? -9.484 -44.156 -7.496 1 73.81 293 GLY B C 1
ATOM 7759 O O . GLY B 1 293 ? -10.141 -43.344 -8.156 1 73.81 293 GLY B O 1
ATOM 7760 N N . HIS B 1 294 ? -9.602 -44.281 -6.16 1 75.69 294 HIS B N 1
ATOM 7761 C CA . HIS B 1 294 ? -10.484 -43.344 -5.441 1 75.69 294 HIS B CA 1
ATOM 7762 C C . HIS B 1 294 ? -9.797 -42.031 -5.18 1 75.69 294 HIS B C 1
ATOM 7764 O O . HIS B 1 294 ? -8.578 -41.969 -4.984 1 75.69 294 HIS B O 1
ATOM 7770 N N . PRO B 1 295 ? -10.633 -40.969 -5.328 1 77.12 295 PRO B N 1
ATOM 7771 C CA . PRO B 1 295 ? -10.047 -39.656 -5.066 1 77.12 295 PRO B CA 1
ATOM 7772 C C . PRO B 1 295 ? -9.578 -39.469 -3.625 1 77.12 295 PRO B C 1
ATOM 7774 O O . PRO B 1 295 ? -10.328 -39.781 -2.689 1 77.12 295 PRO B O 1
ATOM 7777 N N . GLU B 1 296 ? -8.266 -39.312 -3.484 1 83.38 296 GLU B N 1
ATOM 7778 C CA . GLU B 1 296 ? -7.691 -39.031 -2.17 1 83.38 296 GLU B CA 1
ATOM 7779 C C . GLU B 1 296 ? -7.074 -37.656 -2.121 1 83.38 296 GLU B C 1
ATOM 7781 O O . GLU B 1 296 ? -6.871 -37.031 -3.158 1 83.38 296 GLU B O 1
ATOM 7786 N N . TYR B 1 297 ? -7.121 -37.125 -0.875 1 87.88 297 TYR B N 1
ATOM 7787 C CA . TYR B 1 297 ? -6.488 -35.844 -0.689 1 87.88 297 TYR B CA 1
ATOM 7788 C C . TYR B 1 297 ? -5.172 -35.969 0.064 1 87.88 297 TYR B C 1
ATOM 7790 O O . TYR B 1 297 ? -5.066 -36.75 1.009 1 87.88 297 TYR B O 1
ATOM 7798 N N . HIS B 1 298 ? -4.117 -35.438 -0.537 1 90.81 298 HIS B N 1
ATOM 7799 C CA . HIS B 1 298 ? -2.816 -35.406 0.123 1 90.81 298 HIS B CA 1
ATOM 7800 C C . HIS B 1 298 ? -2.477 -34 0.631 1 90.81 298 HIS B C 1
ATOM 7802 O O . HIS B 1 298 ? -2.766 -33 -0.036 1 90.81 298 HIS B O 1
ATOM 7808 N N . ARG B 1 299 ? -1.87 -34.062 1.844 1 93.25 299 ARG B N 1
ATOM 7809 C CA . ARG B 1 299 ? -1.45 -32.812 2.441 1 93.25 299 ARG B CA 1
ATOM 7810 C C . ARG B 1 299 ? -0.259 -32.219 1.692 1 93.25 299 ARG B C 1
ATOM 7812 O O . ARG B 1 299 ? 0.701 -32.938 1.386 1 93.25 299 ARG B O 1
ATOM 7819 N N . LEU B 1 300 ? -0.253 -30.953 1.415 1 94.44 300 LEU B N 1
ATOM 7820 C CA . LEU B 1 300 ? 0.839 -30.266 0.723 1 94.44 300 LEU B CA 1
ATOM 7821 C C . LEU B 1 300 ? 2.01 -30.031 1.667 1 94.44 300 LEU B C 1
ATOM 7823 O O . LEU B 1 300 ? 1.812 -29.656 2.824 1 94.44 300 LEU B O 1
ATOM 7827 N N . PRO B 1 301 ? 3.238 -30.281 1.139 1 94.12 301 PRO B N 1
ATOM 7828 C CA . PRO B 1 301 ? 4.398 -29.875 1.934 1 94.12 301 PRO B CA 1
ATOM 7829 C C . PRO B 1 301 ? 4.449 -28.359 2.162 1 94.12 301 PRO B C 1
ATOM 7831 O O . PRO B 1 301 ? 3.818 -27.594 1.426 1 94.12 301 PRO B O 1
ATOM 7834 N N . ALA B 1 302 ? 5.148 -27.969 3.15 1 95.31 302 ALA B N 1
ATOM 7835 C CA . ALA B 1 302 ? 5.176 -26.578 3.586 1 95.31 302 ALA B CA 1
ATOM 7836 C C . ALA B 1 302 ? 5.613 -25.656 2.449 1 95.31 302 ALA B C 1
ATOM 7838 O O . ALA B 1 302 ? 5.055 -24.562 2.273 1 95.31 302 ALA B O 1
ATOM 7839 N N . LYS B 1 303 ? 6.566 -26.062 1.702 1 92.69 303 LYS B N 1
ATOM 7840 C CA . LYS B 1 303 ? 7.09 -25.234 0.618 1 92.69 303 LYS B CA 1
ATOM 7841 C C . LYS B 1 303 ? 6.023 -24.969 -0.442 1 92.69 303 LYS B C 1
ATOM 7843 O O . LYS B 1 303 ? 5.805 -23.828 -0.849 1 92.69 303 LYS B O 1
ATOM 7848 N N . ASP B 1 304 ? 5.348 -26 -0.838 1 94.25 304 ASP B N 1
ATOM 7849 C CA . ASP B 1 304 ? 4.289 -25.875 -1.837 1 94.25 304 ASP B CA 1
ATOM 7850 C C . ASP B 1 304 ? 3.08 -25.141 -1.269 1 94.25 304 ASP B C 1
ATOM 7852 O O . ASP B 1 304 ? 2.402 -24.406 -1.986 1 94.25 304 ASP B O 1
ATOM 7856 N N . ALA B 1 305 ? 2.824 -25.375 0.013 1 96.69 305 ALA B N 1
ATOM 7857 C CA . ALA B 1 305 ? 1.716 -24.703 0.677 1 96.69 305 ALA B CA 1
ATOM 7858 C C . ALA B 1 305 ? 1.937 -23.188 0.704 1 96.69 305 ALA B C 1
ATOM 7860 O O . ALA B 1 305 ? 0.996 -22.406 0.516 1 96.69 305 ALA B O 1
ATOM 7861 N N . ALA B 1 306 ? 3.154 -22.812 0.9 1 96.06 306 ALA B N 1
ATOM 7862 C CA . ALA B 1 306 ? 3.482 -21.391 0.932 1 96.06 306 ALA B CA 1
ATOM 7863 C C . ALA B 1 306 ? 3.24 -20.734 -0.428 1 96.06 306 ALA B C 1
ATOM 7865 O O . ALA B 1 306 ? 2.586 -19.688 -0.52 1 96.06 306 ALA B O 1
ATOM 7866 N N . LYS B 1 307 ? 3.709 -21.344 -1.436 1 93.94 307 LYS B N 1
ATOM 7867 C CA . LYS B 1 307 ? 3.525 -20.812 -2.785 1 93.94 307 LYS B CA 1
ATOM 7868 C C . LYS B 1 307 ? 2.045 -20.719 -3.143 1 93.94 307 LYS B C 1
ATOM 7870 O O . LYS B 1 307 ? 1.595 -19.703 -3.68 1 93.94 307 LYS B O 1
ATOM 7875 N N . LYS B 1 308 ? 1.33 -21.734 -2.787 1 95.94 308 LYS B N 1
ATOM 7876 C CA . LYS B 1 308 ? -0.086 -21.797 -3.137 1 95.94 308 LYS B CA 1
ATOM 7877 C C . LYS B 1 308 ? -0.89 -20.734 -2.375 1 95.94 308 LYS B C 1
ATOM 7879 O O . LYS B 1 308 ? -1.664 -19.984 -2.973 1 95.94 308 LYS B O 1
ATOM 7884 N N . ILE B 1 309 ? -0.716 -20.672 -1.088 1 96.94 309 ILE B N 1
ATOM 7885 C CA . ILE B 1 309 ? -1.553 -19.797 -0.266 1 96.94 309 ILE B CA 1
ATOM 7886 C C . ILE B 1 309 ? -1.278 -18.344 -0.612 1 96.94 309 ILE B C 1
ATOM 7888 O O . ILE B 1 309 ? -2.203 -17.531 -0.674 1 96.94 309 ILE B O 1
ATOM 7892 N N . PHE B 1 310 ? -0.018 -17.984 -0.834 1 96.88 310 PHE B N 1
ATOM 7893 C CA . PHE B 1 310 ? 0.298 -16.609 -1.202 1 96.88 310 PHE B CA 1
ATOM 7894 C C . PHE B 1 310 ? -0.26 -16.281 -2.58 1 96.88 310 PHE B C 1
ATOM 7896 O O . PHE B 1 310 ? -0.749 -15.172 -2.807 1 96.88 310 PHE B O 1
ATOM 7903 N N . SER B 1 311 ? -0.2 -17.203 -3.486 1 95.56 311 SER B N 1
ATOM 7904 C CA . SER B 1 311 ? -0.763 -16.969 -4.816 1 95.56 311 SER B CA 1
ATOM 7905 C C . SER B 1 311 ? -2.271 -16.766 -4.746 1 95.56 311 SER B C 1
ATOM 7907 O O . SER B 1 311 ? -2.838 -16.031 -5.566 1 95.56 311 SER B O 1
ATOM 7909 N N . ASP B 1 312 ? -2.9 -17.344 -3.758 1 94.12 312 ASP B N 1
ATOM 7910 C CA . ASP B 1 312 ? -4.348 -17.234 -3.598 1 94.12 312 ASP B CA 1
ATOM 7911 C C . ASP B 1 312 ? -4.727 -15.859 -3.035 1 94.12 312 ASP B C 1
ATOM 7913 O O . ASP B 1 312 ? -5.883 -15.445 -3.137 1 94.12 312 ASP B O 1
ATOM 7917 N N . MET B 1 313 ? -3.824 -15.203 -2.482 1 95.56 313 MET B N 1
ATOM 7918 C CA . MET B 1 313 ? -4.105 -13.969 -1.755 1 95.56 313 MET B CA 1
ATOM 7919 C C . MET B 1 313 ? -4.355 -12.82 -2.721 1 95.56 313 MET B C 1
ATOM 7921 O O . MET B 1 313 ? -4.984 -11.82 -2.355 1 95.56 313 MET B O 1
ATOM 7925 N N . PHE B 1 314 ? -3.852 -12.922 -3.945 1 95.75 314 PHE B N 1
ATOM 7926 C CA . PHE B 1 314 ? -4.012 -11.828 -4.898 1 95.75 314 PHE B CA 1
ATOM 7927 C C . PHE B 1 314 ? -4.723 -12.312 -6.16 1 95.75 314 PHE B C 1
ATOM 7929 O O . PHE B 1 314 ? -4.273 -13.258 -6.809 1 95.75 314 PHE B O 1
ATOM 7936 N N . GLY B 1 315 ? -5.859 -11.672 -6.496 1 94.19 315 GLY B N 1
ATOM 7937 C CA . GLY B 1 315 ? -6.672 -12.016 -7.652 1 94.19 315 GLY B CA 1
ATOM 7938 C C . GLY B 1 315 ? -7.422 -10.836 -8.227 1 94.19 315 GLY B C 1
ATOM 7939 O O . GLY B 1 315 ? -7.137 -9.688 -7.887 1 94.19 315 GLY B O 1
ATOM 7940 N N . PRO B 1 316 ? -8.281 -11.133 -9.133 1 92.69 316 PRO B N 1
ATOM 7941 C CA . PRO B 1 316 ? -9.031 -10.062 -9.781 1 92.69 316 PRO B CA 1
ATOM 7942 C C . PRO B 1 316 ? -9.844 -9.227 -8.789 1 92.69 316 PRO B C 1
ATOM 7944 O O . PRO B 1 316 ? -10.023 -8.023 -8.992 1 92.69 316 PRO B O 1
ATOM 7947 N N . VAL B 1 317 ? -10.258 -9.867 -7.762 1 88.81 317 VAL B N 1
ATOM 7948 C CA . VAL B 1 317 ? -11.07 -9.195 -6.758 1 88.81 317 VAL B CA 1
ATOM 7949 C C . VAL B 1 317 ? -10.25 -8.094 -6.082 1 88.81 317 VAL B C 1
ATOM 7951 O O . VAL B 1 317 ? -10.75 -6.996 -5.84 1 88.81 317 VAL B O 1
ATOM 7954 N N . VAL B 1 318 ? -9.016 -8.398 -5.727 1 93.44 318 VAL B N 1
ATOM 7955 C CA . VAL B 1 318 ? -8.133 -7.426 -5.09 1 93.44 318 VAL B CA 1
ATOM 7956 C C . VAL B 1 318 ? -7.836 -6.285 -6.062 1 93.44 318 VAL B C 1
ATOM 7958 O O . VAL B 1 318 ? -7.781 -5.117 -5.66 1 93.44 318 VAL B O 1
ATOM 7961 N N . MET B 1 319 ? -7.699 -6.578 -7.312 1 94.81 319 MET B N 1
ATOM 7962 C CA . MET B 1 319 ? -7.473 -5.543 -8.32 1 94.81 319 MET B CA 1
ATOM 7963 C C . MET B 1 319 ? -8.68 -4.617 -8.422 1 94.81 319 MET B C 1
ATOM 7965 O O . MET B 1 319 ? -8.523 -3.41 -8.625 1 94.81 319 MET B O 1
ATOM 7969 N N . LEU B 1 320 ? -9.836 -5.207 -8.367 1 91.94 320 LEU B N 1
ATOM 7970 C CA . LEU B 1 320 ? -11.062 -4.414 -8.375 1 91.94 320 LEU B CA 1
ATOM 7971 C C . LEU B 1 320 ? -11.086 -3.438 -7.207 1 91.94 320 LEU B C 1
ATOM 7973 O O . LEU B 1 320 ? -11.484 -2.279 -7.363 1 91.94 320 LEU B O 1
ATOM 7977 N N . LEU B 1 321 ? -10.68 -3.941 -6.082 1 91.69 321 LEU B N 1
ATOM 7978 C CA . LEU B 1 321 ? -10.609 -3.105 -4.891 1 91.69 321 LEU B CA 1
ATOM 7979 C C . LEU B 1 321 ? -9.641 -1.944 -5.102 1 91.69 321 LEU B C 1
ATOM 7981 O O . LEU B 1 321 ? -9.961 -0.8 -4.766 1 91.69 321 LEU B O 1
ATOM 7985 N N . LEU B 1 322 ? -8.484 -2.199 -5.684 1 94.81 322 LEU B N 1
ATOM 7986 C CA . LEU B 1 322 ? -7.488 -1.167 -5.945 1 94.81 322 LEU B CA 1
ATOM 7987 C C . LEU B 1 322 ? -8.008 -0.153 -6.957 1 94.81 322 LEU B C 1
ATOM 7989 O O . LEU B 1 322 ? -7.746 1.046 -6.836 1 94.81 322 LEU B O 1
ATOM 7993 N N . GLY B 1 323 ? -8.703 -0.635 -7.941 1 94.31 323 GLY B N 1
ATOM 7994 C CA . GLY B 1 323 ? -9.336 0.27 -8.891 1 94.31 323 GLY B CA 1
ATOM 7995 C C . GLY B 1 323 ? -10.359 1.188 -8.25 1 94.31 323 GLY B C 1
ATOM 7996 O O . GLY B 1 323 ? -10.398 2.385 -8.539 1 94.31 323 GLY B O 1
ATOM 7997 N N . GLY B 1 324 ? -11.172 0.601 -7.395 1 91.5 324 GLY B N 1
ATOM 7998 C CA . GLY B 1 324 ? -12.141 1.404 -6.668 1 91.5 324 GLY B CA 1
ATOM 7999 C C . GLY B 1 324 ? -11.5 2.475 -5.805 1 91.5 324 GLY B C 1
ATOM 8000 O O . GLY B 1 324 ? -11.961 3.619 -5.781 1 91.5 324 GLY B O 1
ATOM 8001 N N . PHE B 1 325 ? -10.438 2.127 -5.141 1 91.81 325 PHE B N 1
ATOM 8002 C CA . PHE B 1 325 ? -9.719 3.086 -4.309 1 91.81 325 PHE B CA 1
ATOM 8003 C C . PHE B 1 325 ? -9.125 4.207 -5.16 1 91.81 325 PHE B C 1
ATOM 8005 O O . PHE B 1 325 ? -9.055 5.355 -4.719 1 91.81 325 PHE B O 1
ATOM 8012 N N . SER B 1 326 ? -8.656 3.822 -6.324 1 94.62 326 SER B N 1
ATOM 8013 C CA . SER B 1 326 ? -8.086 4.832 -7.215 1 94.62 326 SER B CA 1
ATOM 8014 C C . SER B 1 326 ? -9.156 5.812 -7.684 1 94.62 326 SER B C 1
ATOM 8016 O O . SER B 1 326 ? -8.906 7.016 -7.762 1 94.62 326 SER B O 1
ATOM 8018 N N . LEU B 1 327 ? -10.312 5.277 -8.008 1 94.06 327 LEU B N 1
ATOM 8019 C CA . LEU B 1 327 ? -11.43 6.133 -8.383 1 94.06 327 LEU B CA 1
ATOM 8020 C C . LEU B 1 327 ? -11.797 7.082 -7.25 1 94.06 327 LEU B C 1
ATOM 8022 O O . LEU B 1 327 ? -11.969 8.281 -7.469 1 94.06 327 LEU B O 1
ATOM 8026 N N . ALA B 1 328 ? -11.891 6.52 -6.105 1 90.94 328 ALA B N 1
ATOM 8027 C CA . ALA B 1 328 ? -12.234 7.312 -4.926 1 90.94 328 ALA B CA 1
ATOM 8028 C C . ALA B 1 328 ? -11.188 8.391 -4.672 1 90.94 328 ALA B C 1
ATOM 8030 O O . ALA B 1 328 ? -11.531 9.539 -4.363 1 90.94 328 ALA B O 1
ATOM 8031 N N . ALA B 1 329 ? -9.93 8.031 -4.824 1 91.31 329 ALA B N 1
ATOM 8032 C CA . ALA B 1 329 ? -8.836 8.969 -4.598 1 91.31 329 ALA B CA 1
ATOM 8033 C C . ALA B 1 329 ? -8.883 10.125 -5.594 1 91.31 329 ALA B C 1
ATOM 8035 O O . ALA B 1 329 ? -8.672 11.281 -5.227 1 91.31 329 ALA B O 1
ATOM 8036 N N . ALA B 1 330 ? -9.148 9.82 -6.84 1 93.62 330 ALA B N 1
ATOM 8037 C CA . ALA B 1 330 ? -9.211 10.852 -7.875 1 93.62 330 ALA B CA 1
ATOM 8038 C C . ALA B 1 330 ? -10.367 11.812 -7.617 1 93.62 330 ALA B C 1
ATOM 8040 O O . ALA B 1 330 ? -10.203 13.031 -7.73 1 93.62 330 ALA B O 1
ATOM 8041 N N . LEU B 1 331 ? -11.461 11.297 -7.25 1 90.38 331 LEU B N 1
ATOM 8042 C CA . LEU B 1 331 ? -12.641 12.117 -7.008 1 90.38 331 LEU B CA 1
ATOM 8043 C C . LEU B 1 331 ? -12.453 13 -5.777 1 90.38 331 LEU B C 1
ATOM 8045 O O . LEU B 1 331 ? -12.961 14.125 -5.73 1 90.38 331 LEU B O 1
ATOM 8049 N N . SER B 1 332 ? -11.766 12.484 -4.852 1 86.38 332 SER B N 1
ATOM 8050 C CA . SER B 1 332 ? -11.547 13.211 -3.607 1 86.38 332 SER B CA 1
ATOM 8051 C C . SER B 1 332 ? -10.445 14.25 -3.764 1 86.38 332 SER B C 1
ATOM 8053 O O . SER B 1 332 ? -10.602 15.406 -3.35 1 86.38 332 SER B O 1
ATOM 8055 N N . LYS B 1 333 ? -9.344 13.844 -4.348 1 86.75 333 LYS B N 1
ATOM 8056 C CA . LYS B 1 333 ? -8.18 14.711 -4.469 1 86.75 333 LYS B CA 1
ATOM 8057 C C . LYS B 1 333 ? -8.5 15.953 -5.297 1 86.75 333 LYS B C 1
ATOM 8059 O O . LYS B 1 333 ? -8.016 17.047 -5.004 1 86.75 333 LYS B O 1
ATOM 8064 N N . HIS B 1 334 ? -9.273 15.789 -6.297 1 88.38 334 HIS B N 1
ATOM 8065 C CA . HIS B 1 334 ? -9.562 16.906 -7.191 1 88.38 334 HIS B CA 1
ATOM 8066 C C . HIS B 1 334 ? -10.891 17.578 -6.828 1 88.38 334 HIS B C 1
ATOM 8068 O O . HIS B 1 334 ? -11.5 18.234 -7.664 1 88.38 334 HIS B O 1
ATOM 8074 N N . ASN B 1 335 ? -11.469 17.297 -5.711 1 83.19 335 ASN B N 1
ATOM 8075 C CA . ASN B 1 335 ? -12.594 17.969 -5.078 1 83.19 335 ASN B CA 1
ATOM 8076 C C . ASN B 1 335 ? -13.867 17.844 -5.91 1 83.19 335 ASN B C 1
ATOM 8078 O O . ASN B 1 335 ? -14.656 18.781 -6 1 83.19 335 ASN B O 1
ATOM 8082 N N . ILE B 1 336 ? -13.969 16.859 -6.566 1 87.44 336 ILE B N 1
ATOM 8083 C CA . ILE B 1 336 ? -15.188 16.609 -7.336 1 87.44 336 ILE B CA 1
ATOM 8084 C C . ILE B 1 336 ? -16.297 16.156 -6.402 1 87.44 336 ILE B C 1
ATOM 8086 O O . ILE B 1 336 ? -17.438 16.641 -6.488 1 87.44 336 ILE B O 1
ATOM 8090 N N . ALA B 1 337 ? -15.977 15.312 -5.539 1 83 337 ALA B N 1
ATOM 8091 C CA . ALA B 1 337 ? -16.953 14.82 -4.574 1 83 337 ALA B CA 1
ATOM 8092 C C . ALA B 1 337 ? -17.484 15.953 -3.703 1 83 337 ALA B C 1
ATOM 8094 O O . ALA B 1 337 ? -18.688 16.047 -3.461 1 83 337 ALA B O 1
ATOM 8095 N N . LYS B 1 338 ? -16.625 16.719 -3.273 1 81.38 338 LYS B N 1
ATOM 8096 C CA . LYS B 1 338 ? -17 17.859 -2.447 1 81.38 338 LYS B CA 1
ATOM 8097 C C . LYS B 1 338 ? -17.875 18.828 -3.23 1 81.38 338 LYS B C 1
ATOM 8099 O O . LYS B 1 338 ? -18.875 19.344 -2.707 1 81.38 338 LYS B O 1
ATOM 8104 N N . GLY B 1 339 ? -17.469 19.031 -4.43 1 82.12 339 GLY B N 1
ATOM 8105 C CA . GLY B 1 339 ? -18.25 19.938 -5.273 1 82.12 339 GLY B CA 1
ATOM 8106 C C . GLY B 1 339 ? -19.656 19.438 -5.527 1 82.12 339 GLY B C 1
ATOM 8107 O O . GLY B 1 339 ? -20.609 20.188 -5.43 1 82.12 339 GLY B O 1
ATOM 8108 N N . LEU B 1 340 ? -19.75 18.188 -5.812 1 83.06 340 LEU B N 1
ATOM 8109 C CA . LEU B 1 340 ? -21.062 17.594 -6.074 1 83.06 340 LEU B CA 1
ATOM 8110 C C . LEU B 1 340 ? -21.922 17.594 -4.816 1 83.06 340 LEU B C 1
ATOM 8112 O O . LEU B 1 340 ? -23.125 17.875 -4.887 1 83.06 340 LEU B O 1
ATOM 8116 N N . ALA B 1 341 ? -21.344 17.234 -3.74 1 82.88 341 ALA B N 1
ATOM 8117 C CA . ALA B 1 341 ? -22.062 17.25 -2.467 1 82.88 341 ALA B CA 1
ATOM 8118 C C . ALA B 1 341 ? -22.562 18.656 -2.135 1 82.88 341 ALA B C 1
ATOM 8120 O O . ALA B 1 341 ? -23.734 18.828 -1.752 1 82.88 341 ALA B O 1
ATOM 8121 N N . SER B 1 342 ? -21.719 19.625 -2.307 1 78.81 342 SER B N 1
ATOM 8122 C CA . SER B 1 342 ? -22.094 21.016 -2.023 1 78.81 342 SER B CA 1
ATOM 8123 C C . SER B 1 342 ? -23.203 21.5 -2.951 1 78.81 342 SER B C 1
ATOM 8125 O O . SER B 1 342 ? -24.078 22.266 -2.539 1 78.81 342 SER B O 1
ATOM 8127 N N . PHE B 1 343 ? -23.141 21.016 -4.125 1 82 343 PHE B N 1
ATOM 8128 C CA . PHE B 1 343 ? -24.141 21.406 -5.109 1 82 343 PHE B CA 1
ATOM 8129 C C . PHE B 1 343 ? -25.516 20.891 -4.703 1 82 343 PHE B C 1
ATOM 8131 O O . PHE B 1 343 ? -26.5 21.625 -4.746 1 82 343 PHE B O 1
ATOM 8138 N N . VAL B 1 344 ? -25.578 19.688 -4.316 1 82.06 344 VAL B N 1
ATOM 8139 C CA . VAL B 1 344 ? -26.844 19.047 -3.943 1 82.06 344 VAL B CA 1
ATOM 8140 C C . VAL B 1 344 ? -27.391 19.688 -2.666 1 82.06 344 VAL B C 1
ATOM 8142 O O . VAL B 1 344 ? -28.594 19.953 -2.557 1 82.06 344 VAL B O 1
ATOM 8145 N N . LEU B 1 345 ? -26.547 19.922 -1.745 1 80.62 345 LEU B N 1
ATOM 8146 C CA . LEU B 1 345 ? -26.953 20.516 -0.471 1 80.62 345 LEU B CA 1
ATOM 8147 C C . LEU B 1 345 ? -27.406 21.953 -0.652 1 80.62 345 LEU B C 1
ATOM 8149 O O . LEU B 1 345 ? -28.266 22.438 0.081 1 80.62 345 LEU B O 1
ATOM 8153 N N . GLY B 1 346 ? -26.812 22.641 -1.601 1 76.25 346 GLY B N 1
ATOM 8154 C CA . GLY B 1 346 ? -27.219 24 -1.895 1 76.25 346 GLY B CA 1
ATOM 8155 C C . GLY B 1 346 ? -28.625 24.109 -2.436 1 76.25 346 GLY B C 1
ATOM 8156 O O . GLY B 1 346 ? -29.297 25.141 -2.25 1 76.25 346 GLY B O 1
ATOM 8157 N N . LYS B 1 347 ? -29.078 23.031 -2.986 1 79.44 347 LYS B N 1
ATOM 8158 C CA . LYS B 1 347 ? -30.406 23.031 -3.592 1 79.44 347 LYS B CA 1
ATOM 8159 C C . LYS B 1 347 ? -31.453 22.5 -2.621 1 79.44 347 LYS B C 1
ATOM 8161 O O . LYS B 1 347 ? -32.656 22.484 -2.928 1 79.44 347 LYS B O 1
ATOM 8166 N N . ALA B 1 348 ? -31.109 21.891 -1.471 1 79.88 348 ALA B N 1
ATOM 8167 C CA . ALA B 1 348 ? -32 21.219 -0.543 1 79.88 348 ALA B CA 1
ATOM 8168 C C . ALA B 1 348 ? -32.938 22.203 0.153 1 79.88 348 ALA B C 1
ATOM 8170 O O . ALA B 1 348 ? -34 21.828 0.66 1 79.88 348 ALA B O 1
ATOM 8171 N N . GLY B 1 349 ? -32.812 23.516 0.113 1 74.94 349 GLY B N 1
ATOM 8172 C CA . GLY B 1 349 ? -33.656 24.5 0.751 1 74.94 349 GLY B CA 1
ATOM 8173 C C . GLY B 1 349 ? -33.344 24.688 2.223 1 74.94 349 GLY B C 1
ATOM 8174 O O . GLY B 1 349 ? -32.25 24.406 2.674 1 74.94 349 GLY B O 1
ATOM 8175 N N . SER B 1 350 ? -34.469 25.203 3.076 1 74.69 350 SER B N 1
ATOM 8176 C CA . SER B 1 350 ? -34.219 25.562 4.461 1 74.69 350 SER B CA 1
ATOM 8177 C C . SER B 1 350 ? -35.062 24.734 5.426 1 74.69 350 SER B C 1
ATOM 8179 O O . SER B 1 350 ? -34.781 24.703 6.629 1 74.69 350 SER B O 1
ATOM 8181 N N . LYS B 1 351 ? -35.938 23.984 4.914 1 83.12 351 LYS B N 1
ATOM 8182 C CA . LYS B 1 351 ? -36.719 23.156 5.812 1 83.12 351 LYS B CA 1
ATOM 8183 C C . LYS B 1 351 ? -35.938 21.969 6.336 1 83.12 351 LYS B C 1
ATOM 8185 O O . LYS B 1 351 ? -35.312 21.234 5.555 1 83.12 351 LYS B O 1
ATOM 8190 N N . PRO B 1 352 ? -35.969 21.734 7.59 1 87.5 352 PRO B N 1
ATOM 8191 C CA . PRO B 1 352 ? -35.125 20.719 8.203 1 87.5 352 PRO B CA 1
ATOM 8192 C C . PRO B 1 352 ? -35.344 19.328 7.621 1 87.5 352 PRO B C 1
ATOM 8194 O O . PRO B 1 352 ? -34.406 18.531 7.492 1 87.5 352 PRO B O 1
ATOM 8197 N N . GLN B 1 353 ? -36.594 19.016 7.238 1 91.12 353 GLN B N 1
ATOM 8198 C CA . GLN B 1 353 ? -36.875 17.672 6.715 1 91.12 353 GLN B CA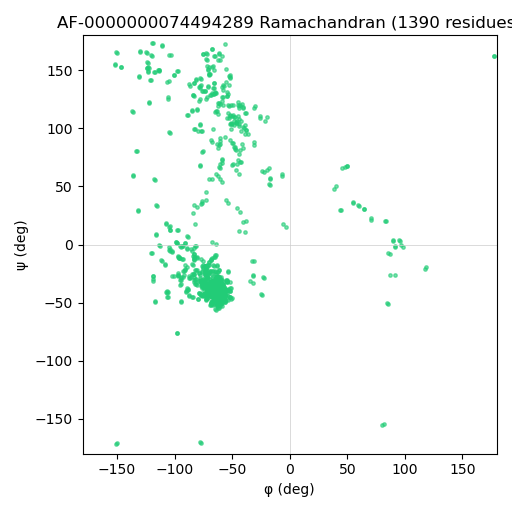 1
ATOM 8199 C C . GLN B 1 353 ? -36.188 17.453 5.379 1 91.12 353 GLN B C 1
ATOM 8201 O O . GLN B 1 353 ? -35.656 16.359 5.121 1 91.12 353 GLN B O 1
ATOM 8206 N N . TRP B 1 354 ? -36.125 18.406 4.555 1 90.31 354 TRP B N 1
ATOM 8207 C CA . TRP B 1 354 ? -35.531 18.266 3.234 1 90.31 354 TRP B CA 1
ATOM 8208 C C . TRP B 1 354 ? -34 18.375 3.318 1 90.31 354 TRP B C 1
ATOM 8210 O O . TRP B 1 354 ? -33.281 17.734 2.551 1 90.31 354 TRP B O 1
ATOM 8220 N N . VAL B 1 355 ? -33.531 19.234 4.262 1 88.62 355 VAL B N 1
ATOM 8221 C CA . VAL B 1 355 ? -32.094 19.344 4.477 1 88.62 355 VAL B CA 1
ATOM 8222 C C . VAL B 1 355 ? -31.547 18.016 4.98 1 88.62 355 VAL B C 1
ATOM 8224 O O . VAL B 1 355 ? -30.469 17.578 4.551 1 88.62 355 VAL B O 1
ATOM 8227 N N . LEU B 1 356 ? -32.312 17.422 5.848 1 93.5 356 LEU B N 1
ATOM 8228 C CA . LEU B 1 356 ? -31.922 16.109 6.348 1 93.5 356 LEU B CA 1
ATOM 8229 C C . LEU B 1 356 ? -31.875 15.086 5.215 1 93.5 356 LEU B C 1
ATOM 8231 O O . LEU B 1 356 ? -30.891 14.344 5.082 1 93.5 356 LEU B O 1
ATOM 8235 N N . LEU B 1 357 ? -32.875 15.055 4.387 1 95.12 357 LEU B N 1
ATOM 8236 C CA . LEU B 1 357 ? -32.938 14.094 3.285 1 95.12 357 LEU B CA 1
ATOM 8237 C C . LEU B 1 357 ? -31.812 14.328 2.291 1 95.12 357 LEU B C 1
ATOM 8239 O O . LEU B 1 357 ? -31.203 13.375 1.809 1 95.12 357 LEU B O 1
ATOM 8243 N N . ALA B 1 358 ? -31.594 15.562 1.986 1 92.81 358 ALA B N 1
ATOM 8244 C CA . ALA B 1 358 ? -30.516 15.898 1.06 1 92.81 358 ALA B CA 1
ATOM 8245 C C . ALA B 1 358 ? -29.172 15.445 1.6 1 92.81 358 ALA B C 1
ATOM 8247 O O . ALA B 1 358 ? -28.359 14.883 0.86 1 92.81 358 ALA B O 1
ATOM 8248 N N . ASN B 1 359 ? -28.969 15.711 2.854 1 93 359 ASN B N 1
ATOM 8249 C CA . ASN B 1 359 ? -27.703 15.289 3.463 1 93 359 ASN B CA 1
ATOM 8250 C C . ASN B 1 359 ? -27.562 13.773 3.467 1 93 359 ASN B C 1
ATOM 8252 O O . ASN B 1 359 ? -26.469 13.242 3.283 1 93 359 ASN B O 1
ATOM 8256 N N . MET B 1 360 ? -28.641 13.102 3.691 1 96.5 360 MET B N 1
ATOM 8257 C CA . MET B 1 360 ? -28.609 11.641 3.705 1 96.5 360 MET B CA 1
ATOM 8258 C C . MET B 1 360 ? -28.297 11.094 2.316 1 96.5 360 MET B C 1
ATOM 8260 O O . MET B 1 360 ? -27.469 10.188 2.172 1 96.5 360 MET B O 1
ATOM 8264 N N . PHE B 1 361 ? -28.875 11.648 1.316 1 95.62 361 PHE B N 1
ATOM 8265 C CA . PHE B 1 361 ? -28.641 11.18 -0.044 1 95.62 361 PHE B CA 1
ATOM 8266 C C . PHE B 1 361 ? -27.219 11.516 -0.494 1 95.62 361 PHE B C 1
ATOM 8268 O O . PHE B 1 361 ? -26.594 10.734 -1.213 1 95.62 361 PHE B O 1
ATOM 8275 N N . VAL B 1 362 ? -26.75 12.648 -0.087 1 93.25 362 VAL B N 1
ATOM 8276 C CA . VAL B 1 362 ? -25.359 13.008 -0.396 1 93.25 362 VAL B CA 1
ATOM 8277 C C . VAL B 1 362 ? -24.406 12.031 0.285 1 93.25 362 VAL B C 1
ATOM 8279 O O . VAL B 1 362 ? -23.422 11.602 -0.315 1 93.25 362 VAL B O 1
ATOM 8282 N N . SER B 1 363 ? -24.734 11.75 1.481 1 95.12 363 SER B N 1
ATOM 8283 C CA . SER B 1 363 ? -23.906 10.797 2.225 1 95.12 363 SER B CA 1
ATOM 8284 C C . SER B 1 363 ? -23.922 9.422 1.573 1 95.12 363 SER B C 1
ATOM 8286 O O . SER B 1 363 ? -22.875 8.781 1.442 1 95.12 363 SER B O 1
ATOM 8288 N N . THR B 1 364 ? -25.062 8.984 1.189 1 96.19 364 THR B N 1
ATOM 8289 C CA . THR B 1 364 ? -25.188 7.695 0.513 1 96.19 364 THR B CA 1
ATOM 8290 C C . THR B 1 364 ? -24.406 7.695 -0.8 1 96.19 364 THR B C 1
ATOM 8292 O O . THR B 1 364 ? -23.688 6.746 -1.098 1 96.19 364 THR B O 1
ATOM 8295 N N . PHE B 1 365 ? -24.562 8.688 -1.482 1 93.25 365 PHE B N 1
ATOM 8296 C CA . PHE B 1 365 ? -23.891 8.805 -2.77 1 93.25 365 PHE B CA 1
ATOM 8297 C C . PHE B 1 365 ? -22.375 8.867 -2.586 1 93.25 365 PHE B C 1
ATOM 8299 O O . PHE B 1 365 ? -21.625 8.219 -3.324 1 93.25 365 PHE B O 1
ATOM 8306 N N . ALA B 1 366 ? -21.938 9.664 -1.671 1 91.5 366 ALA B N 1
ATOM 8307 C CA . ALA B 1 366 ? -20.516 9.758 -1.376 1 91.5 366 ALA B CA 1
ATOM 8308 C C . ALA B 1 366 ? -19.969 8.406 -0.927 1 91.5 366 ALA B C 1
ATOM 8310 O O . ALA B 1 366 ? -18.875 8.008 -1.339 1 91.5 366 ALA B O 1
ATOM 8311 N N . SER B 1 367 ? -20.703 7.75 -0.13 1 93.25 367 SER B N 1
ATOM 8312 C CA . SER B 1 367 ? -20.281 6.445 0.353 1 93.25 367 SER B CA 1
ATOM 8313 C C . SER B 1 367 ? -20.219 5.43 -0.783 1 93.25 367 SER B C 1
ATOM 8315 O O . SER B 1 367 ? -19.375 4.527 -0.772 1 93.25 367 SER B O 1
ATOM 8317 N N . MET B 1 368 ? -21.047 5.59 -1.72 1 92.19 368 MET B N 1
ATOM 8318 C CA . MET B 1 368 ? -21.125 4.699 -2.875 1 92.19 368 MET B CA 1
ATOM 8319 C C . MET B 1 368 ? -19.859 4.781 -3.721 1 92.19 368 MET B C 1
ATOM 8321 O O . MET B 1 368 ? -19.391 3.766 -4.242 1 92.19 368 MET B O 1
ATOM 8325 N N . TRP B 1 369 ? -19.25 5.969 -3.729 1 88.06 369 TRP B N 1
ATOM 8326 C CA . TRP B 1 369 ? -18.219 6.16 -4.734 1 88.06 369 TRP B CA 1
ATOM 8327 C C . TRP B 1 369 ? -16.859 6.438 -4.074 1 88.06 369 TRP B C 1
ATOM 8329 O O . TRP B 1 369 ? -15.812 6.27 -4.699 1 88.06 369 TRP B O 1
ATOM 8339 N N . ILE B 1 370 ? -16.812 6.957 -2.955 1 86.31 370 ILE B N 1
ATOM 8340 C CA . ILE B 1 370 ? -15.562 7.25 -2.277 1 86.31 370 ILE B CA 1
ATOM 8341 C C . ILE B 1 370 ? -15.242 6.141 -1.275 1 86.31 370 ILE B C 1
ATOM 8343 O O . ILE B 1 370 ? -14.375 5.301 -1.524 1 86.31 370 ILE B O 1
ATOM 8347 N N . SER B 1 371 ? -15.875 6.098 -0.154 1 82.44 371 SER B N 1
ATOM 8348 C CA . SER B 1 371 ? -15.75 5.043 0.849 1 82.44 371 SER B CA 1
ATOM 8349 C C . SER B 1 371 ? -16.594 5.355 2.084 1 82.44 371 SER B C 1
ATOM 8351 O O . SER B 1 371 ? -16.953 6.512 2.318 1 82.44 371 SER B O 1
ATOM 8353 N N . ASN B 1 372 ? -16.797 4.312 2.811 1 85.5 372 ASN B N 1
ATOM 8354 C CA . ASN B 1 372 ? -17.562 4.461 4.043 1 85.5 372 ASN B CA 1
ATOM 8355 C C . ASN B 1 372 ? -16.781 5.23 5.102 1 85.5 372 ASN B C 1
ATOM 8357 O O . ASN B 1 372 ? -17.359 5.727 6.07 1 85.5 372 ASN B O 1
ATOM 8361 N N . VAL B 1 373 ? -15.578 5.309 4.84 1 75.88 373 VAL B N 1
ATOM 8362 C CA . VAL B 1 373 ? -14.734 5.996 5.809 1 75.88 373 VAL B CA 1
ATOM 8363 C C . VAL B 1 373 ? -14.664 7.484 5.473 1 75.88 373 VAL B C 1
ATOM 8365 O O . VAL B 1 373 ? -14.82 8.336 6.352 1 75.88 373 VAL B O 1
ATOM 8368 N N . ALA B 1 374 ? -14.57 7.809 4.246 1 78.12 374 ALA B N 1
ATOM 8369 C CA . ALA B 1 374 ? -14.328 9.18 3.803 1 78.12 374 ALA B CA 1
ATOM 8370 C C . ALA B 1 374 ? -15.633 9.953 3.654 1 78.12 374 ALA B C 1
ATOM 8372 O O . ALA B 1 374 ? -15.672 11.164 3.867 1 78.12 374 ALA B O 1
ATOM 8373 N N . ALA B 1 375 ? -16.672 9.258 3.354 1 89.06 375 ALA B N 1
ATOM 8374 C CA . ALA B 1 375 ? -17.953 9.906 3.041 1 89.06 375 ALA B CA 1
ATOM 8375 C C . ALA B 1 375 ? -18.484 10.664 4.25 1 89.06 375 ALA B C 1
ATOM 8377 O O . ALA B 1 375 ? -18.828 11.844 4.148 1 89.06 375 ALA B O 1
ATOM 8378 N N . PRO B 1 376 ? -18.469 10.039 5.398 1 88.56 376 PRO B N 1
ATOM 8379 C CA . PRO B 1 376 ? -19 10.789 6.543 1 88.56 376 PRO B CA 1
ATOM 8380 C C . PRO B 1 376 ? -18.125 12 6.898 1 88.56 376 PRO B C 1
ATOM 8382 O O . PRO B 1 376 ? -18.656 13.047 7.273 1 88.56 376 PRO B O 1
ATOM 8385 N N . VAL B 1 377 ? -16.906 11.875 6.777 1 82.69 377 VAL B N 1
ATOM 8386 C CA . VAL B 1 377 ? -16 12.977 7.09 1 82.69 377 VAL B CA 1
ATOM 8387 C C . VAL B 1 377 ? -16.297 14.156 6.168 1 82.69 377 VAL B C 1
ATOM 8389 O O . VAL B 1 377 ? -16.359 15.305 6.621 1 82.69 377 VAL B O 1
ATOM 8392 N N . LEU B 1 378 ? -16.484 13.828 4.969 1 82.38 378 LEU B N 1
ATOM 8393 C CA . LEU B 1 378 ? -16.828 14.859 3.988 1 82.38 378 LEU B CA 1
ATOM 8394 C C . LEU B 1 378 ? -18.156 15.516 4.328 1 82.38 378 LEU B C 1
ATOM 8396 O O . LEU B 1 378 ? -18.266 16.75 4.348 1 82.38 378 LEU B O 1
ATOM 8400 N N . CYS B 1 379 ? -19.094 14.766 4.633 1 89.06 379 CYS B N 1
ATOM 8401 C CA . CYS B 1 379 ? -20.438 15.281 4.898 1 89.06 379 CYS B CA 1
ATOM 8402 C C . CYS B 1 379 ? -20.469 16.078 6.199 1 89.06 379 CYS B C 1
ATOM 8404 O O . CYS B 1 379 ? -21.125 17.109 6.281 1 89.06 379 CYS B O 1
ATOM 8406 N N . PHE B 1 380 ? -19.781 15.609 7.199 1 86.94 380 PHE B N 1
ATOM 8407 C CA . PHE B 1 380 ? -19.719 16.328 8.469 1 86.94 380 PHE B CA 1
ATOM 8408 C C . PHE B 1 380 ? -19.031 17.688 8.297 1 86.94 380 PHE B C 1
ATOM 8410 O O . PHE B 1 380 ? -19.422 18.672 8.914 1 86.94 380 PHE B O 1
ATOM 8417 N N . SER B 1 381 ? -18.016 17.656 7.449 1 80.31 381 SER B N 1
ATOM 8418 C CA . SER B 1 381 ? -17.344 18.922 7.164 1 80.31 381 SER B CA 1
ATOM 8419 C C . SER B 1 381 ? -18.266 19.906 6.469 1 80.31 381 SER B C 1
ATOM 8421 O O . SER B 1 381 ? -18.172 21.109 6.688 1 80.31 381 SER B O 1
ATOM 8423 N N . LEU B 1 382 ? -19.156 19.453 5.734 1 80.44 382 LEU B N 1
ATOM 8424 C CA . LEU B 1 382 ? -20.062 20.281 4.961 1 80.44 382 LEU B CA 1
ATOM 8425 C C . LEU B 1 382 ? -21.172 20.859 5.844 1 80.44 382 LEU B C 1
ATOM 8427 O O . LEU B 1 382 ? -21.672 21.953 5.598 1 80.44 382 LEU B O 1
ATOM 8431 N N . ILE B 1 383 ? -21.469 20.172 6.914 1 85.25 383 ILE B N 1
ATOM 8432 C CA . ILE B 1 383 ? -22.594 20.625 7.719 1 85.25 383 ILE B CA 1
ATOM 8433 C C . ILE B 1 383 ? -22.078 21.359 8.953 1 85.25 383 ILE B C 1
ATOM 8435 O O . ILE B 1 383 ? -22.859 21.891 9.75 1 85.25 383 ILE B O 1
ATOM 8439 N N . THR B 1 384 ? -20.812 21.359 9.141 1 80.12 384 THR B N 1
ATOM 8440 C CA . THR B 1 384 ? -20.203 22 10.312 1 80.12 384 THR B CA 1
ATOM 8441 C C . THR B 1 384 ? -20.688 23.438 10.453 1 80.12 384 THR B C 1
ATOM 8443 O O . THR B 1 384 ? -21.016 23.875 11.562 1 80.12 384 THR B O 1
ATOM 8446 N N . PRO B 1 385 ? -20.828 24.172 9.375 1 72.25 385 PRO B N 1
ATOM 8447 C CA . PRO B 1 385 ? -21.359 25.531 9.523 1 72.25 385 PRO B CA 1
ATOM 8448 C C . PRO B 1 385 ? -22.781 25.562 10.062 1 72.25 385 PRO B C 1
ATOM 8450 O O . PRO B 1 385 ? -23.156 26.469 10.797 1 72.25 385 PRO B O 1
ATOM 8453 N N . ILE B 1 386 ? -23.516 24.625 9.742 1 76.75 386 ILE B N 1
ATOM 8454 C CA . ILE B 1 386 ? -24.891 24.516 10.25 1 76.75 386 ILE B CA 1
ATOM 8455 C C . ILE B 1 386 ? -24.859 24.172 11.734 1 76.75 386 ILE B C 1
ATOM 8457 O O . ILE B 1 386 ? -25.578 24.766 12.531 1 76.75 386 ILE B O 1
ATOM 8461 N N . LEU B 1 387 ? -24.031 23.281 12.109 1 82.94 387 LEU B N 1
ATOM 8462 C CA . LEU B 1 387 ? -23.953 22.797 13.484 1 82.94 387 LEU B CA 1
ATOM 8463 C C . LEU B 1 387 ? -23.484 23.906 14.414 1 82.94 387 LEU B C 1
ATOM 8465 O O . LEU B 1 387 ? -23.922 23.969 15.57 1 82.94 387 LEU B O 1
ATOM 8469 N N . ARG B 1 388 ? -22.734 24.766 13.922 1 73.62 388 ARG B N 1
ATOM 8470 C CA . ARG B 1 388 ? -22.188 25.844 14.734 1 73.62 388 ARG B CA 1
ATOM 8471 C C . ARG B 1 388 ? -23.266 26.859 15.109 1 73.62 388 ARG B C 1
ATOM 8473 O O . ARG B 1 388 ? -23.172 27.516 16.141 1 73.62 388 ARG B O 1
ATOM 8480 N N . ASN B 1 389 ? -24.234 26.938 14.258 1 71.56 389 ASN B N 1
ATOM 8481 C CA . ASN B 1 389 ? -25.297 27.922 14.484 1 71.56 389 ASN B CA 1
ATOM 8482 C C . ASN B 1 389 ? -26.453 27.328 15.289 1 71.56 389 ASN B C 1
ATOM 8484 O O . ASN B 1 389 ? -27.422 28.031 15.602 1 71.56 389 ASN B O 1
ATOM 8488 N N . LEU B 1 390 ? -26.281 26.141 15.633 1 78.81 390 LEU B N 1
ATOM 8489 C CA . LEU B 1 390 ? -27.344 25.484 16.406 1 78.81 390 LEU B CA 1
ATOM 8490 C C . LEU B 1 390 ? -26.984 25.453 17.891 1 78.81 390 LEU B C 1
ATOM 8492 O O . LEU B 1 390 ? -25.812 25.422 18.25 1 78.81 390 LEU B O 1
ATOM 8496 N N . PRO B 1 391 ? -28.016 25.578 18.672 1 75.38 391 PRO B N 1
ATOM 8497 C CA . PRO B 1 391 ? -27.75 25.5 20.109 1 75.38 391 PRO B CA 1
ATOM 8498 C C . PRO B 1 391 ? -27.156 24.172 20.547 1 75.38 391 PRO B C 1
ATOM 8500 O O . PRO B 1 391 ? -27.219 23.188 19.781 1 75.38 391 PRO B O 1
ATOM 8503 N N . GLN B 1 392 ? -26.625 24.25 21.766 1 75.56 392 GLN B N 1
ATOM 8504 C CA . GLN B 1 392 ? -26.047 23.016 22.312 1 75.56 392 GLN B CA 1
ATOM 8505 C C . GLN B 1 392 ? -27.125 21.969 22.562 1 75.56 392 GLN B C 1
ATOM 8507 O O . GLN B 1 392 ? -28.25 22.297 22.953 1 75.56 392 GLN B O 1
ATOM 8512 N N . LYS B 1 393 ? -26.938 20.812 22.219 1 76.12 393 LYS B N 1
ATOM 8513 C CA . LYS B 1 393 ? -27.812 19.656 22.438 1 76.12 393 LYS B CA 1
ATOM 8514 C C . LYS B 1 393 ? -29.078 19.766 21.562 1 76.12 393 LYS B C 1
ATOM 8516 O O . LYS B 1 393 ? -30.141 19.281 21.953 1 76.12 393 LYS B O 1
ATOM 8521 N N . SER B 1 394 ? -28.953 20.5 20.547 1 84.31 394 SER B N 1
ATOM 8522 C CA . SER B 1 394 ? -30.078 20.625 19.609 1 84.31 394 SER B CA 1
ATOM 8523 C C . SER B 1 394 ? -30.469 19.266 19.031 1 84.31 394 SER B C 1
ATOM 8525 O O . SER B 1 394 ? -29.609 18.531 18.547 1 84.31 394 SER B O 1
ATOM 8527 N N . PRO B 1 395 ? -31.703 18.938 19.141 1 88 395 PRO B N 1
ATOM 8528 C CA . PRO B 1 395 ? -32.156 17.688 18.531 1 88 395 PRO B CA 1
ATOM 8529 C C . PRO B 1 395 ? -31.984 17.672 17.016 1 88 395 PRO B C 1
ATOM 8531 O O . PRO B 1 395 ? -31.781 16.594 16.422 1 88 395 PRO B O 1
ATOM 8534 N N . TYR B 1 396 ? -32.031 18.812 16.438 1 90.5 396 TYR B N 1
ATOM 8535 C CA . TYR B 1 396 ? -31.828 18.891 14.992 1 90.5 396 TYR B CA 1
ATOM 8536 C C . TYR B 1 396 ? -30.391 18.547 14.609 1 90.5 396 TYR B C 1
ATOM 8538 O O . TYR B 1 396 ? -30.156 17.859 13.609 1 90.5 396 TYR B O 1
ATOM 8546 N N . ALA B 1 397 ? -29.438 18.984 15.367 1 90.19 397 ALA B N 1
ATOM 8547 C CA . ALA B 1 397 ? -28.047 18.656 15.125 1 90.19 397 ALA B CA 1
ATOM 8548 C C . ALA B 1 397 ? -27.812 17.156 15.234 1 90.19 397 ALA B C 1
ATOM 8550 O O . ALA B 1 397 ? -27.141 16.562 14.383 1 90.19 397 ALA B O 1
ATOM 8551 N N . ARG B 1 398 ? -28.422 16.578 16.25 1 93.25 398 ARG B N 1
ATOM 8552 C CA . ARG B 1 398 ? -28.297 15.141 16.438 1 93.25 398 ARG B CA 1
ATOM 8553 C C . ARG B 1 398 ? -28.953 14.375 15.289 1 93.25 398 ARG B C 1
ATOM 8555 O O . ARG B 1 398 ? -28.422 13.359 14.836 1 93.25 398 ARG B O 1
ATOM 8562 N N . CYS B 1 399 ? -30.031 14.914 14.875 1 94.19 399 CYS B N 1
ATOM 8563 C CA . CYS B 1 399 ? -30.766 14.312 13.773 1 94.19 399 CYS B CA 1
ATOM 8564 C C . CYS B 1 399 ? -29.938 14.328 12.492 1 94.19 399 CYS B C 1
ATOM 8566 O O . CYS B 1 399 ? -29.875 13.328 11.781 1 94.19 399 CYS B O 1
ATOM 8568 N N . LEU B 1 400 ? -29.297 15.391 12.219 1 93.31 400 LEU B N 1
ATOM 8569 C CA . LEU B 1 400 ? -28.469 15.531 11.023 1 93.31 400 LEU B CA 1
ATOM 8570 C C . LEU B 1 400 ? -27.266 14.594 11.078 1 93.31 400 LEU B C 1
ATOM 8572 O O . LEU B 1 400 ? -26.969 13.914 10.094 1 93.31 400 LEU B O 1
ATOM 8576 N N . ILE B 1 401 ? -26.641 14.57 12.203 1 95 401 ILE B N 1
ATOM 8577 C CA . ILE B 1 401 ? -25.438 13.758 12.367 1 95 401 ILE B CA 1
ATOM 8578 C C . ILE B 1 401 ? -25.797 12.281 12.242 1 95 401 ILE B C 1
ATOM 8580 O O . ILE B 1 401 ? -25.125 11.531 11.523 1 95 401 ILE B O 1
ATOM 8584 N N . MET B 1 402 ? -26.875 11.859 12.891 1 96.06 402 MET B N 1
ATOM 8585 C CA . MET B 1 402 ? -27.312 10.469 12.82 1 96.06 402 MET B CA 1
ATOM 8586 C C . MET B 1 402 ? -27.766 10.109 11.414 1 96.06 402 MET B C 1
ATOM 8588 O O . MET B 1 402 ? -27.531 9 10.945 1 96.06 402 MET B O 1
ATOM 8592 N N . GLY B 1 403 ? -28.406 11.023 10.789 1 97 403 GLY B N 1
ATOM 8593 C CA . GLY B 1 403 ? -28.828 10.797 9.422 1 97 403 GLY B CA 1
ATOM 8594 C C . GLY B 1 403 ? -27.672 10.539 8.469 1 97 403 GLY B C 1
ATOM 8595 O O . GLY B 1 403 ? -27.734 9.625 7.648 1 97 403 GLY B O 1
ATOM 8596 N N . ILE B 1 404 ? -26.672 11.297 8.617 1 95.94 404 ILE B N 1
ATOM 8597 C CA . ILE B 1 404 ? -25.484 11.156 7.777 1 95.94 404 ILE B CA 1
ATOM 8598 C C . ILE B 1 404 ? -24.812 9.812 8.062 1 95.94 404 ILE B C 1
ATOM 8600 O O . ILE B 1 404 ? -24.438 9.094 7.137 1 95.94 404 ILE B O 1
ATOM 8604 N N . ALA B 1 405 ? -24.688 9.469 9.312 1 96.25 405 ALA B N 1
ATOM 8605 C CA . ALA B 1 405 ? -24.031 8.227 9.695 1 96.25 405 ALA B CA 1
ATOM 8606 C C . ALA B 1 405 ? -24.797 7.012 9.172 1 96.25 405 ALA B C 1
ATOM 8608 O O . ALA B 1 405 ? -24.219 6.109 8.578 1 96.25 405 ALA B O 1
ATOM 8609 N N . MET B 1 406 ? -26.109 7.027 9.367 1 97.31 406 MET B N 1
ATOM 8610 C CA . MET B 1 406 ? -26.922 5.906 8.906 1 97.31 406 MET B CA 1
ATOM 8611 C C . MET B 1 406 ? -26.906 5.809 7.387 1 97.31 406 MET B C 1
ATOM 8613 O O . MET B 1 406 ? -26.781 4.711 6.836 1 97.31 406 MET B O 1
ATOM 8617 N N . ALA B 1 407 ? -26.984 6.922 6.762 1 97.5 407 ALA B N 1
ATOM 8618 C CA . ALA B 1 407 ? -27 6.941 5.301 1 97.5 407 ALA B CA 1
ATOM 8619 C C . ALA B 1 407 ? -25.656 6.473 4.734 1 97.5 407 ALA B C 1
ATOM 8621 O O . ALA B 1 407 ? -25.609 5.836 3.68 1 97.5 407 ALA B O 1
ATOM 8622 N N . ALA B 1 408 ? -24.609 6.824 5.348 1 96.19 408 ALA B N 1
ATOM 8623 C CA . ALA B 1 408 ? -23.297 6.367 4.918 1 96.19 408 ALA B CA 1
ATOM 8624 C C . ALA B 1 408 ? -23.188 4.848 5.02 1 96.19 408 ALA B C 1
ATOM 8626 O O . ALA B 1 408 ? -22.594 4.203 4.141 1 96.19 408 ALA B O 1
ATOM 8627 N N . ASN B 1 409 ? -23.688 4.262 6.059 1 96.38 409 ASN B N 1
ATOM 8628 C CA . ASN B 1 409 ? -23.703 2.807 6.188 1 96.38 409 ASN B CA 1
ATOM 8629 C C . ASN B 1 409 ? -24.516 2.158 5.07 1 96.38 409 ASN B C 1
ATOM 8631 O O . ASN B 1 409 ? -24.078 1.191 4.449 1 96.38 409 ASN B O 1
ATOM 8635 N N . VAL B 1 410 ? -25.641 2.738 4.863 1 97.5 410 VAL B N 1
ATOM 8636 C CA . VAL B 1 410 ? -26.531 2.211 3.834 1 97.5 410 VAL B CA 1
ATOM 8637 C C . VAL B 1 410 ? -25.875 2.346 2.463 1 97.5 410 VAL B C 1
ATOM 8639 O O . VAL B 1 410 ? -26 1.458 1.617 1 97.5 410 VAL B O 1
ATOM 8642 N N . GLY B 1 411 ? -25.188 3.426 2.26 1 96.12 411 GLY B N 1
ATOM 8643 C CA . GLY B 1 411 ? -24.469 3.639 1.013 1 96.12 411 GLY B CA 1
ATOM 8644 C C . GLY B 1 411 ? -23.406 2.594 0.752 1 96.12 411 GLY B C 1
ATOM 8645 O O . GLY B 1 411 ? -22.984 2.395 -0.391 1 96.12 411 GLY B O 1
ATOM 8646 N N . GLY B 1 412 ? -22.953 1.947 1.773 1 94.44 412 GLY B N 1
ATOM 8647 C CA . GLY B 1 412 ? -21.953 0.896 1.65 1 94.44 412 GLY B CA 1
ATOM 8648 C C . GLY B 1 412 ? -22.453 -0.313 0.882 1 94.44 412 GLY B C 1
ATOM 8649 O O . GLY B 1 412 ? -21.656 -1.133 0.42 1 94.44 412 GLY B O 1
ATOM 8650 N N . MET B 1 413 ? -23.766 -0.323 0.648 1 96.19 413 MET B N 1
ATOM 8651 C CA . MET B 1 413 ? -24.406 -1.425 -0.074 1 96.19 413 MET B CA 1
ATOM 8652 C C . MET B 1 413 ? -24.453 -1.134 -1.57 1 96.19 413 MET B C 1
ATOM 8654 O O . MET B 1 413 ? -24.594 -2.051 -2.381 1 96.19 413 MET B O 1
ATOM 8658 N N . ALA B 1 414 ? -24.375 0.045 -1.912 1 95.62 414 ALA B N 1
ATOM 8659 C CA . ALA B 1 414 ? -24.938 0.545 -3.164 1 95.62 414 ALA B CA 1
ATOM 8660 C C . ALA B 1 414 ? -24.125 0.064 -4.363 1 95.62 414 ALA B C 1
ATOM 8662 O O . ALA B 1 414 ? -24.688 -0.412 -5.352 1 95.62 414 ALA B O 1
ATOM 8663 N N . SER B 1 415 ? -22.859 0.169 -4.281 1 93.56 415 SER B N 1
ATOM 8664 C CA . SER B 1 415 ? -22.016 -0.278 -5.383 1 93.56 415 SER B CA 1
ATOM 8665 C C . SER B 1 415 ? -21.047 -1.371 -4.926 1 93.56 415 SER B C 1
ATOM 8667 O O . SER B 1 415 ? -20.797 -1.515 -3.73 1 93.56 415 SER B O 1
ATOM 8669 N N . PRO B 1 416 ? -20.5 -2.078 -5.867 1 91.5 416 PRO B N 1
ATOM 8670 C CA . PRO B 1 416 ? -19.547 -3.135 -5.516 1 91.5 416 PRO B CA 1
ATOM 8671 C C . PRO B 1 416 ? -18.297 -2.594 -4.832 1 91.5 416 PRO B C 1
ATOM 8673 O O . PRO B 1 416 ? -17.688 -3.285 -4.008 1 91.5 416 PRO B O 1
ATOM 8676 N N . ILE B 1 417 ? -17.922 -1.367 -5.137 1 89.31 417 ILE B N 1
ATOM 8677 C CA . ILE B 1 417 ? -16.656 -0.843 -4.629 1 89.31 417 ILE B CA 1
ATOM 8678 C C . ILE B 1 417 ? -16.906 0.022 -3.398 1 89.31 417 ILE B C 1
ATOM 8680 O O . ILE B 1 417 ? -15.977 0.601 -2.836 1 89.31 417 ILE B O 1
ATOM 8684 N N . SER B 1 418 ? -18.172 0.122 -2.967 1 91.88 418 SER B N 1
ATOM 8685 C CA . SER B 1 418 ? -18.5 1.023 -1.869 1 91.88 418 SER B CA 1
ATOM 8686 C C . SER B 1 418 ? -17.875 0.553 -0.558 1 91.88 418 SER B C 1
ATOM 8688 O O . SER B 1 418 ? -17.547 1.368 0.301 1 91.88 418 SER B O 1
ATOM 8690 N N . SER B 1 419 ? -17.812 -0.766 -0.454 1 91.44 419 SER B N 1
ATOM 8691 C CA . SER B 1 419 ? -17.266 -1.349 0.766 1 91.44 419 SER B CA 1
ATOM 8692 C C . SER B 1 419 ? -16.531 -2.654 0.472 1 91.44 419 SER B C 1
ATOM 8694 O O . SER B 1 419 ? -16.844 -3.34 -0.505 1 91.44 419 SER B O 1
ATOM 8696 N N . PRO B 1 420 ? -15.594 -2.959 1.279 1 89.25 420 PRO B N 1
ATOM 8697 C CA . PRO B 1 420 ? -14.852 -4.203 1.062 1 89.25 420 PRO B CA 1
ATOM 8698 C C . PRO B 1 420 ? -15.742 -5.441 1.146 1 89.25 420 PRO B C 1
ATOM 8700 O O . PRO B 1 420 ? -15.508 -6.426 0.436 1 89.25 420 PRO B O 1
ATOM 8703 N N . GLN B 1 421 ? -16.766 -5.449 1.987 1 92.81 421 GLN B N 1
ATOM 8704 C CA . GLN B 1 421 ? -17.625 -6.621 2.121 1 92.81 421 GLN B CA 1
ATOM 8705 C C . GLN B 1 421 ? -18.328 -6.93 0.81 1 92.81 421 GLN B C 1
ATOM 8707 O O . GLN B 1 421 ? -18.578 -8.094 0.49 1 92.81 421 GLN B O 1
ATOM 8712 N N . ASN B 1 422 ? -18.656 -5.867 0.005 1 94.75 422 ASN B N 1
ATOM 8713 C CA . ASN B 1 422 ? -19.266 -6.098 -1.3 1 94.75 422 ASN B CA 1
ATOM 8714 C C . ASN B 1 422 ? -18.297 -6.797 -2.254 1 94.75 422 ASN B C 1
ATOM 8716 O O . ASN B 1 422 ? -18.703 -7.691 -3.004 1 94.75 422 ASN B O 1
ATOM 8720 N N . ILE B 1 423 ? -17.109 -6.398 -2.203 1 90.19 423 ILE B N 1
ATOM 8721 C CA . ILE B 1 423 ? -16.094 -6.973 -3.078 1 90.19 423 ILE B CA 1
ATOM 8722 C C . ILE B 1 423 ? -15.844 -8.43 -2.693 1 90.19 423 ILE B C 1
ATOM 8724 O O . ILE B 1 423 ? -15.711 -9.297 -3.562 1 90.19 423 ILE B O 1
ATOM 8728 N N . ILE B 1 424 ? -15.828 -8.664 -1.442 1 89.81 424 ILE B N 1
ATOM 8729 C CA . ILE B 1 424 ? -15.648 -10.031 -0.953 1 89.81 424 ILE B CA 1
ATOM 8730 C C . ILE B 1 424 ? -16.828 -10.891 -1.387 1 89.81 424 ILE B C 1
ATOM 8732 O O . ILE B 1 424 ? -16.656 -12.039 -1.789 1 89.81 424 ILE B O 1
ATOM 8736 N N . ALA B 1 425 ? -17.969 -10.289 -1.335 1 94.81 425 ALA B N 1
ATOM 8737 C CA . ALA B 1 425 ? -19.172 -11.008 -1.771 1 94.81 425 ALA B CA 1
ATOM 8738 C C . ALA B 1 425 ? -19.094 -11.359 -3.254 1 94.81 425 ALA B C 1
ATOM 8740 O O . ALA B 1 425 ? -19.391 -12.492 -3.646 1 94.81 425 ALA B O 1
ATOM 8741 N N . ILE B 1 426 ? -18.656 -10.438 -4.031 1 91.81 426 ILE B N 1
ATOM 8742 C CA . ILE B 1 426 ? -18.531 -10.656 -5.465 1 91.81 426 ILE B CA 1
ATOM 8743 C C . ILE B 1 426 ? -17.516 -11.766 -5.734 1 91.81 426 ILE B C 1
ATOM 8745 O O . ILE B 1 426 ? -17.734 -12.625 -6.59 1 91.81 426 ILE B O 1
ATOM 8749 N N . GLY B 1 427 ? -16.5 -11.789 -5.012 1 87.75 427 GLY B N 1
ATOM 8750 C CA . GLY B 1 427 ? -15.492 -12.82 -5.168 1 87.75 427 GLY B CA 1
ATOM 8751 C C . GLY B 1 427 ? -15.953 -14.188 -4.703 1 87.75 427 GLY B C 1
ATOM 8752 O O . GLY B 1 427 ? -15.445 -15.211 -5.164 1 87.75 427 GLY B O 1
ATOM 8753 N N . THR B 1 428 ? -16.906 -14.188 -3.799 1 90.25 428 THR B N 1
ATOM 8754 C CA . THR B 1 428 ? -17.422 -15.43 -3.23 1 90.25 428 THR B CA 1
ATOM 8755 C C . THR B 1 428 ? -18.531 -16.016 -4.098 1 90.25 428 THR B C 1
ATOM 8757 O O . THR B 1 428 ? -18.688 -17.234 -4.184 1 90.25 428 THR B O 1
ATOM 8760 N N . MET B 1 429 ? -19.203 -15.172 -4.777 1 92.94 429 MET B N 1
ATOM 8761 C CA . MET B 1 429 ? -20.328 -15.602 -5.605 1 92.94 429 MET B CA 1
ATOM 8762 C C . MET B 1 429 ? -19.844 -16.25 -6.891 1 92.94 429 MET B C 1
ATOM 8764 O O . MET B 1 429 ? -18.812 -15.859 -7.441 1 92.94 429 MET B O 1
ATOM 8768 N N . ASP B 1 430 ? -20.531 -17.25 -7.297 1 87.38 430 ASP B N 1
ATOM 8769 C CA . ASP B 1 430 ? -20.219 -17.969 -8.531 1 87.38 430 ASP B CA 1
ATOM 8770 C C . ASP B 1 430 ? -21.469 -18.266 -9.336 1 87.38 430 ASP B C 1
ATOM 8772 O O . ASP B 1 430 ? -22.312 -19.062 -8.914 1 87.38 430 ASP B O 1
ATOM 8776 N N . PRO B 1 431 ? -21.641 -17.688 -10.523 1 86.75 431 PRO B N 1
ATOM 8777 C CA . PRO B 1 431 ? -20.75 -16.734 -11.164 1 86.75 431 PRO B CA 1
ATOM 8778 C C . PRO B 1 431 ? -20.797 -15.352 -10.508 1 86.75 431 PRO B C 1
ATOM 8780 O O . PRO B 1 431 ? -21.781 -15 -9.867 1 86.75 431 PRO B O 1
ATOM 8783 N N . GLU B 1 432 ? -19.812 -14.602 -10.711 1 88.56 432 GLU B N 1
ATOM 8784 C CA . GLU B 1 432 ? -19.75 -13.234 -10.203 1 88.56 432 GLU B CA 1
ATOM 8785 C C . GLU B 1 432 ? -20.812 -12.359 -10.867 1 88.56 432 GLU B C 1
ATOM 8787 O O . GLU B 1 432 ? -20.984 -12.398 -12.086 1 88.56 432 GLU B O 1
ATOM 8792 N N . PRO B 1 433 ? -21.531 -11.688 -10.039 1 90.25 433 PRO B N 1
ATOM 8793 C CA . PRO B 1 433 ? -22.531 -10.805 -10.633 1 90.25 433 PRO B CA 1
ATOM 8794 C C . PRO B 1 433 ? -21.922 -9.594 -11.336 1 90.25 433 PRO B C 1
ATOM 8796 O O . PRO B 1 433 ? -20.906 -9.062 -10.891 1 90.25 433 PRO B O 1
ATOM 8799 N N . SER B 1 434 ? -22.594 -9.211 -12.367 1 87.5 434 SER B N 1
ATOM 8800 C CA . SER B 1 434 ? -22.188 -7.977 -13.023 1 87.5 434 SER B CA 1
ATOM 8801 C C . SER B 1 434 ? -22.547 -6.758 -12.18 1 87.5 434 SER B C 1
ATOM 8803 O O . SER B 1 434 ? -23.344 -6.863 -11.234 1 87.5 434 SER B O 1
ATOM 8805 N N . TRP B 1 435 ? -21.969 -5.668 -12.5 1 91.44 435 TRP B N 1
ATOM 8806 C CA . TRP B 1 435 ? -22.281 -4.434 -11.789 1 91.44 435 TRP B CA 1
ATOM 8807 C C . TRP B 1 435 ? -23.75 -4.043 -11.992 1 91.44 435 TRP B C 1
ATOM 8809 O O . TRP B 1 435 ? -24.391 -3.533 -11.07 1 91.44 435 TRP B O 1
ATOM 8819 N N . LEU B 1 436 ? -24.203 -4.316 -13.188 1 90.69 436 LEU B N 1
ATOM 8820 C CA . LEU B 1 436 ? -25.609 -3.998 -13.469 1 90.69 436 LEU B CA 1
ATOM 8821 C C . LEU B 1 436 ? -26.547 -4.832 -12.602 1 90.69 436 LEU B C 1
ATOM 8823 O O . LEU B 1 436 ? -27.547 -4.324 -12.102 1 90.69 436 LEU B O 1
ATOM 8827 N N . GLU B 1 437 ? -26.203 -6.078 -12.445 1 92.56 437 GLU B N 1
ATOM 8828 C CA . GLU B 1 437 ? -26.984 -6.945 -11.578 1 92.56 437 GLU B CA 1
ATOM 8829 C C . GLU B 1 437 ? -26.938 -6.465 -10.125 1 92.56 437 GLU B C 1
ATOM 8831 O O . GLU B 1 437 ? -27.969 -6.453 -9.438 1 92.56 437 GLU B O 1
ATOM 8836 N N . TRP B 1 438 ? -25.781 -6.094 -9.703 1 94.94 438 TRP B N 1
ATOM 8837 C CA . TRP B 1 438 ? -25.641 -5.598 -8.336 1 94.94 438 TRP B CA 1
ATOM 8838 C C . TRP B 1 438 ? -26.453 -4.328 -8.125 1 94.94 438 TRP B C 1
ATOM 8840 O O . TRP B 1 438 ? -27.203 -4.215 -7.148 1 94.94 438 TRP B O 1
ATOM 8850 N N . PHE B 1 439 ? -26.438 -3.41 -9.086 1 95 439 PHE B N 1
ATOM 8851 C CA . PHE B 1 439 ? -27.156 -2.143 -9 1 95 439 PHE B CA 1
ATOM 8852 C C . PHE B 1 439 ? -28.672 -2.375 -8.992 1 95 439 PHE B C 1
ATOM 8854 O O . PHE B 1 439 ? -29.406 -1.684 -8.289 1 95 439 PHE B O 1
ATOM 8861 N N . SER B 1 440 ? -29.031 -3.293 -9.773 1 95.69 440 SER B N 1
ATOM 8862 C CA . SER B 1 440 ? -30.469 -3.545 -9.906 1 95.69 440 SER B CA 1
ATOM 8863 C C . SER B 1 440 ? -31.078 -3.988 -8.578 1 95.69 440 SER B C 1
ATOM 8865 O O . SER B 1 440 ? -32.25 -3.719 -8.312 1 95.69 440 SER B O 1
ATOM 8867 N N . VAL B 1 441 ? -30.297 -4.602 -7.75 1 96.88 441 VAL B N 1
ATOM 8868 C CA . VAL B 1 441 ? -30.797 -5.055 -6.457 1 96.88 441 VAL B CA 1
ATOM 8869 C C . VAL B 1 441 ? -30.5 -4 -5.391 1 96.88 441 VAL B C 1
ATOM 8871 O O . VAL B 1 441 ? -31.391 -3.59 -4.652 1 96.88 441 VAL B O 1
ATOM 8874 N N . ALA B 1 442 ? -29.234 -3.521 -5.348 1 97.56 442 ALA B N 1
ATOM 8875 C CA . ALA B 1 442 ? -28.734 -2.699 -4.25 1 97.56 442 ALA B CA 1
ATOM 8876 C C . ALA B 1 442 ? -29.375 -1.314 -4.266 1 97.56 442 ALA B C 1
ATOM 8878 O O . ALA B 1 442 ? -29.719 -0.767 -3.213 1 97.56 442 ALA B O 1
ATOM 8879 N N . LEU B 1 443 ? -29.594 -0.723 -5.426 1 97.12 443 LEU B N 1
ATOM 8880 C CA . LEU B 1 443 ? -30.062 0.661 -5.5 1 97.12 443 LEU B CA 1
ATOM 8881 C C . LEU B 1 443 ? -31.484 0.793 -4.977 1 97.12 443 LEU B C 1
ATOM 8883 O O . LEU B 1 443 ? -31.766 1.635 -4.121 1 97.12 443 LEU B O 1
ATOM 8887 N N . PRO B 1 444 ? -32.406 -0.053 -5.473 1 97.69 444 PRO B N 1
ATOM 8888 C CA . PRO B 1 444 ? -33.75 0.053 -4.898 1 97.69 444 PRO B CA 1
ATOM 8889 C C . PRO B 1 444 ? -33.781 -0.212 -3.395 1 97.69 444 PRO B C 1
ATOM 8891 O O . PRO B 1 444 ? -34.531 0.437 -2.66 1 97.69 444 PRO B O 1
ATOM 8894 N N . VAL B 1 445 ? -33 -1.124 -2.926 1 98.12 445 VAL B N 1
ATOM 8895 C CA . VAL B 1 445 ? -32.938 -1.469 -1.51 1 98.12 445 VAL B CA 1
ATOM 8896 C C . VAL B 1 445 ? -32.406 -0.277 -0.714 1 98.12 445 VAL B C 1
ATOM 8898 O O . VAL B 1 445 ? -33 0.118 0.292 1 98.12 445 VAL B O 1
ATOM 8901 N N . VAL B 1 446 ? -31.328 0.337 -1.169 1 98.19 446 VAL B N 1
ATOM 8902 C CA . VAL B 1 446 ? -30.656 1.431 -0.474 1 98.19 446 VAL B CA 1
ATOM 8903 C C . VAL B 1 446 ? -31.562 2.654 -0.435 1 98.19 446 VAL B C 1
ATOM 8905 O O . VAL B 1 446 ? -31.688 3.318 0.599 1 98.19 446 VAL B O 1
ATOM 8908 N N . ILE B 1 447 ? -32.219 2.961 -1.523 1 98 447 ILE B N 1
ATOM 8909 C CA . ILE B 1 447 ? -33.094 4.121 -1.604 1 98 447 ILE B CA 1
ATOM 8910 C C . ILE B 1 447 ? -34.25 3.945 -0.644 1 98 447 ILE B C 1
ATOM 8912 O O . ILE B 1 447 ? -34.594 4.867 0.099 1 98 447 ILE B O 1
ATOM 8916 N N . THR B 1 448 ? -34.812 2.76 -0.646 1 98.44 448 THR B N 1
ATOM 8917 C CA . THR B 1 448 ? -35.969 2.494 0.227 1 98.44 448 THR B CA 1
ATOM 8918 C C . THR B 1 448 ? -35.531 2.547 1.693 1 98.44 448 THR B C 1
ATOM 8920 O O . THR B 1 448 ? -36.25 3.111 2.527 1 98.44 448 THR B O 1
ATOM 8923 N N . ILE B 1 449 ? -34.438 1.982 2.021 1 98.56 449 ILE B N 1
ATOM 8924 C CA . ILE B 1 449 ? -33.938 2.008 3.393 1 98.56 449 ILE B CA 1
ATOM 8925 C C . ILE B 1 449 ? -33.719 3.453 3.832 1 98.56 449 ILE B C 1
ATOM 8927 O O . ILE B 1 449 ? -34.125 3.85 4.926 1 98.56 449 ILE B O 1
ATOM 8931 N N . ASP B 1 450 ? -33.031 4.242 2.967 1 98.19 450 ASP B N 1
ATOM 8932 C CA . ASP B 1 450 ? -32.75 5.633 3.293 1 98.19 450 ASP B CA 1
ATOM 8933 C C . ASP B 1 450 ? -34.031 6.418 3.547 1 98.19 450 ASP B C 1
ATOM 8935 O O . ASP B 1 450 ? -34.094 7.215 4.484 1 98.19 450 ASP B O 1
ATOM 8939 N N . LEU B 1 451 ? -35.031 6.176 2.742 1 98.38 451 LEU B N 1
ATOM 8940 C CA . LEU B 1 451 ? -36.312 6.895 2.893 1 98.38 451 LEU B CA 1
ATOM 8941 C C . LEU B 1 451 ? -37 6.512 4.195 1 98.38 451 LEU B C 1
ATOM 8943 O O . LEU B 1 451 ? -37.562 7.367 4.875 1 98.38 451 LEU B O 1
ATOM 8947 N N . ILE B 1 452 ? -36.969 5.258 4.551 1 98.38 452 ILE B N 1
ATOM 8948 C CA . ILE B 1 452 ? -37.625 4.816 5.781 1 98.38 452 ILE B CA 1
ATOM 8949 C C . ILE B 1 452 ? -36.844 5.312 6.988 1 98.38 452 ILE B C 1
ATOM 8951 O O . ILE B 1 452 ? -37.406 5.719 7.996 1 98.38 452 ILE B O 1
ATOM 8955 N N . ILE B 1 453 ? -35.5 5.273 6.914 1 98.19 453 ILE B N 1
ATOM 8956 C CA . ILE B 1 453 ? -34.688 5.797 8 1 98.19 453 ILE B CA 1
ATOM 8957 C C . ILE B 1 453 ? -34.938 7.293 8.156 1 98.19 453 ILE B C 1
ATOM 8959 O O . ILE B 1 453 ? -34.969 7.809 9.281 1 98.19 453 ILE B O 1
ATOM 8963 N N . TRP B 1 454 ? -35.031 7.973 7.02 1 97.75 454 TRP B N 1
ATOM 8964 C CA . TRP B 1 454 ? -35.375 9.391 7.031 1 97.75 454 TRP B CA 1
ATOM 8965 C C . TRP B 1 454 ? -36.656 9.633 7.809 1 97.75 454 TRP B C 1
ATOM 8967 O O . TRP B 1 454 ? -36.719 10.508 8.68 1 97.75 454 TRP B O 1
ATOM 8977 N N . ALA B 1 455 ? -37.688 8.852 7.535 1 97.56 455 ALA B N 1
ATOM 8978 C CA . ALA B 1 455 ? -38.969 8.977 8.234 1 97.56 455 ALA B CA 1
ATOM 8979 C C . ALA B 1 455 ? -38.812 8.641 9.719 1 97.56 455 ALA B C 1
ATOM 8981 O O . ALA B 1 455 ? -39.438 9.289 10.57 1 97.56 455 ALA B O 1
ATOM 8982 N N . LEU B 1 456 ? -38.031 7.668 9.984 1 97.12 456 LEU B N 1
ATOM 8983 C CA . LEU B 1 456 ? -37.781 7.258 11.367 1 97.12 456 LEU B CA 1
ATOM 8984 C C . LEU B 1 456 ? -37.094 8.367 12.148 1 97.12 456 LEU B C 1
ATOM 8986 O O . LEU B 1 456 ? -37.438 8.633 13.297 1 97.12 456 LEU B O 1
ATOM 8990 N N . LEU B 1 457 ? -36.125 9 11.555 1 97.12 457 LEU B N 1
ATOM 8991 C CA . LEU B 1 457 ? -35.375 10.078 12.203 1 97.12 457 LEU B CA 1
ATOM 8992 C C . LEU B 1 457 ? -36.281 11.273 12.477 1 97.12 457 LEU B C 1
ATOM 8994 O O . LEU B 1 457 ? -36.219 11.875 13.547 1 97.12 457 LEU B O 1
ATOM 8998 N N . LEU B 1 458 ? -37.156 11.609 11.516 1 94.94 458 LEU B N 1
ATOM 8999 C CA . LEU B 1 458 ? -38.094 12.711 11.703 1 94.94 458 LEU B CA 1
ATOM 9000 C C . LEU B 1 458 ? -39.094 12.406 12.836 1 94.94 458 LEU B C 1
ATOM 9002 O O . LEU B 1 458 ? -39.469 13.305 13.594 1 94.94 458 LEU B O 1
ATOM 9006 N N . PHE B 1 459 ? -39.469 11.188 12.883 1 94.69 459 PHE B N 1
ATOM 9007 C CA . PHE B 1 459 ? -40.438 10.766 13.898 1 94.69 459 PHE B CA 1
ATOM 9008 C C . PHE B 1 459 ? -39.781 10.789 15.281 1 94.69 459 PHE B C 1
ATOM 9010 O O . PHE B 1 459 ? -40.406 11.156 16.266 1 94.69 459 PHE B O 1
ATOM 9017 N N . MET B 1 460 ? -38.562 10.523 15.414 1 93.56 460 MET B N 1
ATOM 9018 C CA . MET B 1 460 ? -37.875 10.359 16.703 1 93.56 460 MET B CA 1
ATOM 9019 C C . MET B 1 460 ? -37.375 11.695 17.219 1 93.56 460 MET B C 1
ATOM 9021 O O . MET B 1 460 ? -37.438 11.984 18.422 1 93.56 460 MET B O 1
ATOM 9025 N N . TYR B 1 461 ? -36.781 12.523 16.359 1 93 461 TYR B N 1
ATOM 9026 C CA . TYR B 1 461 ? -36.156 13.758 16.812 1 93 461 TYR B CA 1
ATOM 9027 C C . TYR B 1 461 ? -37.094 14.945 16.641 1 93 461 TYR B C 1
ATOM 9029 O O . TYR B 1 461 ? -36.938 15.961 17.312 1 93 461 TYR B O 1
ATOM 9037 N N . LYS B 1 462 ? -38 14.953 15.781 1 88.25 462 LYS B N 1
ATOM 9038 C CA . LYS B 1 462 ? -39 16 15.539 1 88.25 462 LYS B CA 1
ATOM 9039 C C . LYS B 1 462 ? -38.312 17.375 15.484 1 88.25 462 LYS B C 1
ATOM 9041 O O . LYS B 1 462 ? -38.625 18.25 16.312 1 88.25 462 LYS B O 1
ATOM 9046 N N . PRO B 1 463 ? -37.531 17.453 14.438 1 83.38 463 PRO B N 1
ATOM 9047 C CA . PRO B 1 463 ? -36.875 18.766 14.359 1 83.38 463 PRO B CA 1
ATOM 9048 C C . PRO B 1 463 ? -37.844 19.906 14.133 1 83.38 463 PRO B C 1
ATOM 9050 O O . PRO B 1 463 ? -38.812 19.766 13.375 1 83.38 463 PRO B O 1
ATOM 9053 N N . SER B 1 464 ? -37.688 20.984 14.992 1 76.19 464 SER B N 1
ATOM 9054 C CA . SER B 1 464 ? -38.562 22.156 14.891 1 76.19 464 SER B CA 1
ATOM 9055 C C . SER B 1 464 ? -38.219 23 13.672 1 76.19 464 SER B C 1
ATOM 9057 O O . SER B 1 464 ? -37.062 23.141 13.32 1 76.19 464 SER B O 1
ATOM 9059 N N . PRO B 1 465 ? -39.25 23.359 12.922 1 66.06 465 PRO B N 1
ATOM 9060 C CA . PRO B 1 465 ? -39 24.188 11.75 1 66.06 465 PRO B CA 1
ATOM 9061 C C . PRO B 1 465 ? -38.219 25.453 12.078 1 66.06 465 PRO B C 1
ATOM 9063 O O . PRO B 1 465 ? -37.531 26 11.219 1 66.06 465 PRO B O 1
ATOM 9066 N N . GLN B 1 466 ? -38.281 25.906 13.328 1 59.56 466 GLN B N 1
ATOM 9067 C CA . GLN B 1 466 ? -37.594 27.141 13.719 1 59.56 466 GLN B CA 1
ATOM 9068 C C . GLN B 1 466 ? -36.094 26.922 13.859 1 59.56 466 GLN B C 1
ATOM 9070 O O . GLN B 1 466 ? -35.312 27.859 13.641 1 59.56 466 GLN B O 1
ATOM 9075 N N . GLU B 1 467 ? -35.781 25.766 14.242 1 58.19 467 GLU B N 1
ATOM 9076 C CA . GLU B 1 467 ? -34.375 25.484 14.461 1 58.19 467 GLU B CA 1
ATOM 9077 C C . GLU B 1 467 ? -33.625 25.344 13.141 1 58.19 467 GLU B C 1
ATOM 9079 O O . GLU B 1 467 ? -32.406 25.594 13.078 1 58.19 467 GLU B O 1
ATOM 9084 N N . GLY B 1 468 ? -34.344 24.875 12.148 1 55.41 468 GLY B N 1
ATOM 9085 C CA . GLY B 1 468 ? -33.75 24.625 10.852 1 55.41 468 GLY B CA 1
ATOM 9086 C C . GLY B 1 468 ? -33.5 25.906 10.062 1 55.41 468 GLY B C 1
ATOM 9087 O O . GLY B 1 468 ? -33.031 25.844 8.922 1 55.41 468 GLY B O 1
ATOM 9088 N N . ALA B 1 469 ? -34.125 26.984 10.539 1 47.66 469 ALA B N 1
ATOM 9089 C CA . ALA B 1 469 ? -33.906 28.188 9.75 1 47.66 469 ALA B CA 1
ATOM 9090 C C . ALA B 1 469 ? -32.438 28.469 9.562 1 47.66 469 ALA B C 1
ATOM 9092 O O . ALA B 1 469 ? -31.844 29.281 10.289 1 47.66 469 ALA B O 1
ATOM 9093 N N . ALA B 1 470 ? -31.75 27.359 9.43 1 49.78 470 ALA B N 1
ATOM 9094 C CA . ALA B 1 470 ? -30.391 27.641 9 1 49.78 470 ALA B CA 1
ATOM 9095 C C . ALA B 1 470 ? -30.375 28.578 7.797 1 49.78 470 ALA B C 1
ATOM 9097 O O . ALA B 1 470 ? -31.203 28.453 6.887 1 49.78 470 ALA B O 1
ATOM 9098 N N . PRO B 1 471 ? -29.781 29.688 7.914 1 43.22 471 PRO B N 1
ATOM 9099 C CA . PRO B 1 471 ? -29.859 30.641 6.793 1 43.22 471 PRO B CA 1
ATOM 9100 C C . PRO B 1 471 ? -29.609 29.969 5.441 1 43.22 471 PRO B C 1
ATOM 9102 O O . PRO B 1 471 ? -28.672 29.172 5.305 1 43.22 471 PRO B O 1
ATOM 9105 N N . PRO B 1 472 ? -30.656 29.75 4.676 1 42.59 472 PRO B N 1
ATOM 9106 C CA . PRO B 1 472 ? -30.547 29.25 3.303 1 42.59 472 PRO B CA 1
ATOM 9107 C C . PRO B 1 472 ? -29.188 29.547 2.68 1 42.59 472 PRO B C 1
ATOM 9109 O O . PRO B 1 472 ? -28.781 28.891 1.72 1 42.59 472 PRO B O 1
ATOM 9112 N N . GLU B 1 473 ? -28.578 30.578 3.125 1 40.19 473 GLU B N 1
ATOM 9113 C CA . GLU B 1 473 ? -27.406 31.156 2.488 1 40.19 473 GLU B CA 1
ATOM 9114 C C . GLU B 1 473 ? -26.203 30.219 2.574 1 40.19 473 GLU B C 1
ATOM 9116 O O . GLU B 1 473 ? -25.219 30.391 1.869 1 40.19 473 GLU B O 1
ATOM 9121 N N . LEU B 1 474 ? -26.281 29.266 3.477 1 45.03 474 LEU B N 1
ATOM 9122 C CA . LEU B 1 474 ? -25.094 28.469 3.734 1 45.03 474 LEU B CA 1
ATOM 9123 C C . LEU B 1 474 ? -24.828 27.484 2.596 1 45.03 474 LEU B C 1
ATOM 9125 O O . LEU B 1 474 ? -23.688 27.141 2.311 1 45.03 474 LEU B O 1
ATOM 9129 N N . PHE B 1 475 ? -25.953 26.969 1.94 1 47.44 475 PHE B N 1
ATOM 9130 C CA . PHE B 1 475 ? -25.781 25.984 0.887 1 47.44 475 PHE B CA 1
ATOM 9131 C C . PHE B 1 475 ? -26.156 26.562 -0.473 1 47.44 475 PHE B C 1
ATOM 9133 O O . PHE B 1 475 ? -26.016 25.891 -1.499 1 47.44 475 PHE B O 1
ATOM 9140 N N . GLY B 1 476 ? -26.812 27.719 -0.519 1 42.25 476 GLY B N 1
ATOM 9141 C CA . GLY B 1 476 ? -27.406 28.219 -1.748 1 42.25 476 GLY B CA 1
ATOM 9142 C C . GLY B 1 476 ? -26.406 28.312 -2.891 1 42.25 476 GLY B C 1
ATOM 9143 O O . GLY B 1 476 ? -26.797 28.516 -4.043 1 42.25 476 GLY B O 1
ATOM 9144 N N . HIS B 1 477 ? -25.219 28.75 -2.686 1 43.72 477 HIS B N 1
ATOM 9145 C CA . HIS B 1 477 ? -24.438 29.031 -3.893 1 43.72 477 HIS B CA 1
ATOM 9146 C C . HIS B 1 477 ? -23.844 27.75 -4.477 1 43.72 477 HIS B C 1
ATOM 9148 O O . HIS B 1 477 ? -23.344 26.906 -3.738 1 43.72 477 HIS B O 1
ATOM 9154 N N . SER B 1 478 ? -24.297 27.484 -5.664 1 48.72 478 SER B N 1
ATOM 9155 C CA . SER B 1 478 ? -23.953 26.344 -6.496 1 48.72 478 SER B CA 1
ATOM 9156 C C . SER B 1 478 ? -22.438 26.156 -6.598 1 48.72 478 SER B C 1
ATOM 9158 O O . SER B 1 478 ? -21.75 26.984 -7.199 1 48.72 478 SER B O 1
ATOM 9160 N N . TYR B 1 479 ? -21.766 25.453 -5.707 1 49.91 479 TYR B N 1
ATOM 9161 C CA . TYR B 1 479 ? -20.359 25.125 -5.777 1 49.91 479 TYR B CA 1
ATOM 9162 C C . TYR B 1 479 ? -19.859 25.141 -7.219 1 49.91 479 TYR B C 1
ATOM 9164 O O . TYR B 1 479 ? -18.828 25.75 -7.523 1 49.91 479 TYR B O 1
ATOM 9172 N N . PHE B 1 480 ? -20.625 24.594 -8.109 1 50.44 480 PHE B N 1
ATOM 9173 C CA . PHE B 1 480 ? -20.156 24.438 -9.477 1 50.44 480 PHE B CA 1
ATOM 9174 C C . PHE B 1 480 ? -20.406 25.703 -10.289 1 50.44 480 PHE B C 1
ATOM 9176 O O . PHE B 1 480 ? -19.828 25.891 -11.359 1 50.44 480 PHE B O 1
ATOM 9183 N N . ALA B 1 481 ? -21.328 26.438 -9.906 1 50.31 481 ALA B N 1
ATOM 9184 C CA . ALA B 1 481 ? -21.5 27.703 -10.594 1 50.31 481 ALA B CA 1
ATOM 9185 C C . ALA B 1 481 ? -20.297 28.609 -10.375 1 50.31 481 ALA B C 1
ATOM 9187 O O . ALA B 1 481 ? -19.922 29.375 -11.273 1 50.31 481 ALA B O 1
ATOM 9188 N N . GLU B 1 482 ? -19.625 28.531 -9.258 1 53.12 482 GLU B N 1
ATOM 9189 C CA . GLU B 1 482 ? -18.5 29.391 -8.914 1 53.12 482 GLU B CA 1
ATOM 9190 C C . GLU B 1 482 ? -17.172 28.75 -9.352 1 53.12 482 GLU B C 1
ATOM 9192 O O . GLU B 1 482 ? -16.203 29.453 -9.617 1 53.12 482 GLU B O 1
ATOM 9197 N N . HIS B 1 483 ? -17.234 27.531 -9.484 1 62.91 483 HIS B N 1
ATOM 9198 C CA . HIS B 1 483 ? -16.031 26.812 -9.891 1 62.91 483 HIS B CA 1
ATOM 9199 C C . HIS B 1 483 ? -16.344 25.828 -11.008 1 62.91 483 HIS B C 1
ATOM 9201 O O . HIS B 1 483 ? -16.625 24.656 -10.742 1 62.91 483 HIS B O 1
ATOM 9207 N N . PRO B 1 484 ? -16.391 26.516 -12.148 1 73.94 484 PRO B N 1
ATOM 9208 C CA . PRO B 1 484 ? -16.625 25.562 -13.234 1 73.94 484 PRO B CA 1
ATOM 9209 C C . PRO B 1 484 ? -15.648 24.391 -13.227 1 73.94 484 PRO B C 1
ATOM 9211 O O . PRO B 1 484 ? -14.531 24.516 -12.703 1 73.94 484 PRO B O 1
ATOM 9214 N N . LEU B 1 485 ? -16.188 23.344 -13.555 1 83.19 485 LEU B N 1
ATOM 9215 C CA . LEU B 1 485 ? -15.359 22.141 -13.594 1 83.19 485 LEU B CA 1
ATOM 9216 C C . LEU B 1 485 ? -14.133 22.344 -14.484 1 83.19 485 LEU B C 1
ATOM 9218 O O . LEU B 1 485 ? -14.242 22.875 -15.586 1 83.19 485 LEU B O 1
ATOM 9222 N N . THR B 1 486 ? -13.023 22.078 -13.992 1 85.94 486 THR B N 1
ATOM 9223 C CA . THR B 1 486 ? -11.766 22.188 -14.719 1 85.94 486 THR B CA 1
ATOM 9224 C C . THR B 1 486 ? -11.609 21.031 -15.703 1 85.94 486 THR B C 1
ATOM 9226 O O . THR B 1 486 ? -12.375 20.078 -15.672 1 85.94 486 THR B O 1
ATOM 9229 N N . ARG B 1 487 ? -10.727 21.172 -16.609 1 87.31 487 ARG B N 1
ATOM 9230 C CA . ARG B 1 487 ? -10.438 20.125 -17.594 1 87.31 487 ARG B CA 1
ATOM 9231 C C . ARG B 1 487 ? -10.023 18.828 -16.906 1 87.31 487 ARG B C 1
ATOM 9233 O O . ARG B 1 487 ? -10.391 17.734 -17.344 1 87.31 487 ARG B O 1
ATOM 9240 N N . SER B 1 488 ? -9.234 19.047 -15.906 1 90.69 488 SER B N 1
ATOM 9241 C CA . SER B 1 488 ? -8.805 17.875 -15.156 1 90.69 488 SER B CA 1
ATOM 9242 C C . SER B 1 488 ? -9.992 17.172 -14.508 1 90.69 488 SER B C 1
ATOM 9244 O O . SER B 1 488 ? -10.062 15.938 -14.508 1 90.69 488 SER B O 1
ATOM 9246 N N . GLN B 1 489 ? -10.906 17.969 -14.008 1 92.62 489 GLN B N 1
ATOM 9247 C CA . GLN B 1 489 ? -12.078 17.375 -13.367 1 92.62 489 GLN B CA 1
ATOM 9248 C C . GLN B 1 489 ? -12.969 16.688 -14.398 1 92.62 489 GLN B C 1
ATOM 9250 O O . GLN B 1 489 ? -13.508 15.609 -14.133 1 92.62 489 GLN B O 1
ATOM 9255 N N . TRP B 1 490 ? -13.125 17.281 -15.516 1 93.5 490 TRP B N 1
ATOM 9256 C CA . TRP B 1 490 ? -13.906 16.641 -16.578 1 93.5 490 TRP B CA 1
ATOM 9257 C C . TRP B 1 490 ? -13.266 15.328 -17.016 1 93.5 490 TRP B C 1
ATOM 9259 O O . TRP B 1 490 ? -13.961 14.359 -17.312 1 93.5 490 TRP B O 1
ATOM 9269 N N . TYR B 1 491 ? -11.961 15.352 -17.125 1 95.25 491 TYR B N 1
ATOM 9270 C CA . TYR B 1 491 ? -11.242 14.133 -17.484 1 95.25 491 TYR B CA 1
ATOM 9271 C C . TYR B 1 491 ? -11.516 13.031 -16.453 1 95.25 491 TYR B C 1
ATOM 9273 O O . TYR B 1 491 ? -11.789 11.891 -16.828 1 95.25 491 TYR B O 1
ATOM 9281 N N . ILE B 1 492 ? -11.477 13.391 -15.227 1 95.75 492 ILE B N 1
ATOM 9282 C CA . ILE B 1 492 ? -11.68 12.422 -14.156 1 95.75 492 ILE B CA 1
ATOM 9283 C C . ILE B 1 492 ? -13.109 11.891 -14.211 1 95.75 492 ILE B C 1
ATOM 9285 O O . ILE B 1 492 ? -13.344 10.688 -14.094 1 95.75 492 ILE B O 1
ATOM 9289 N N . ILE B 1 493 ? -14.078 12.734 -14.398 1 94.88 493 ILE B N 1
ATOM 9290 C CA . ILE B 1 493 ? -15.477 12.336 -14.469 1 94.88 493 ILE B CA 1
ATOM 9291 C C . ILE B 1 493 ? -15.688 11.43 -15.68 1 94.88 493 ILE B C 1
ATOM 9293 O O . ILE B 1 493 ? -16.359 10.391 -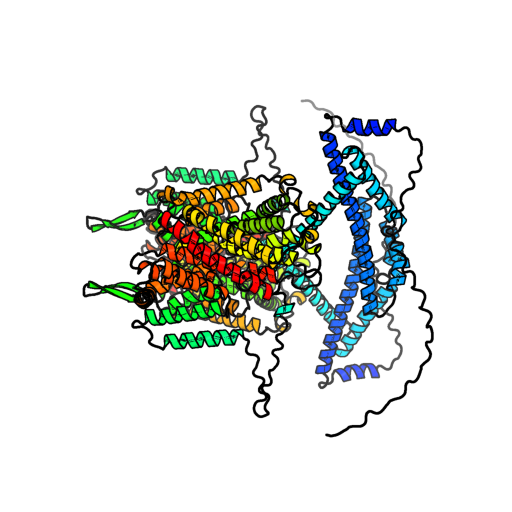15.586 1 94.88 493 ILE B O 1
ATOM 9297 N N . ALA B 1 494 ? -15.094 11.766 -16.766 1 96.5 494 ALA B N 1
ATOM 9298 C CA . ALA B 1 494 ? -15.234 10.977 -17.984 1 96.5 494 ALA B CA 1
ATOM 9299 C C . ALA B 1 494 ? -14.664 9.57 -17.812 1 96.5 494 ALA B C 1
ATOM 9301 O O . ALA B 1 494 ? -15.297 8.578 -18.172 1 96.5 494 ALA B O 1
ATOM 9302 N N . VAL B 1 495 ? -13.461 9.5 -17.266 1 96.94 495 VAL B N 1
ATOM 9303 C CA . VAL B 1 495 ? -12.82 8.211 -17.047 1 96.94 495 VAL B CA 1
ATOM 9304 C C . VAL B 1 495 ? -13.641 7.383 -16.062 1 96.94 495 VAL B C 1
ATOM 9306 O O . VAL B 1 495 ? -13.805 6.176 -16.25 1 96.94 495 VAL B O 1
ATOM 9309 N N . SER B 1 496 ? -14.148 8.031 -15.047 1 95.44 496 SER B N 1
ATOM 9310 C CA . SER B 1 496 ? -14.945 7.328 -14.047 1 95.44 496 SER B CA 1
ATOM 9311 C C . SER B 1 496 ? -16.234 6.77 -14.656 1 95.44 496 SER B C 1
ATOM 9313 O O . SER B 1 496 ? -16.578 5.613 -14.422 1 95.44 496 SER B O 1
ATOM 9315 N N . ILE B 1 497 ? -16.938 7.547 -15.422 1 94.88 497 ILE B N 1
ATOM 9316 C CA . ILE B 1 497 ? -18.172 7.109 -16.062 1 94.88 497 ILE B CA 1
ATOM 9317 C C . ILE B 1 497 ? -17.859 5.984 -17.047 1 94.88 497 ILE B C 1
ATOM 9319 O O . ILE B 1 497 ? -18.594 4.988 -17.109 1 94.88 497 ILE B O 1
ATOM 9323 N N . LEU B 1 498 ? -16.797 6.145 -17.781 1 96.25 498 LEU B N 1
ATOM 9324 C CA . LEU B 1 498 ? -16.406 5.105 -18.734 1 96.25 498 LEU B CA 1
ATOM 9325 C C . LEU B 1 498 ? -16.094 3.799 -18.016 1 96.25 498 LEU B C 1
ATOM 9327 O O . LEU B 1 498 ? -16.469 2.721 -18.484 1 96.25 498 LEU B O 1
ATOM 9331 N N . THR B 1 499 ? -15.422 3.881 -16.906 1 95.06 499 THR B N 1
ATOM 9332 C CA . THR B 1 499 ? -15.094 2.697 -16.125 1 95.06 499 THR B CA 1
ATOM 9333 C C . THR B 1 499 ? -16.375 2.01 -15.633 1 95.06 499 THR B C 1
ATOM 9335 O O . THR B 1 499 ? -16.484 0.786 -15.711 1 95.06 499 THR B O 1
ATOM 9338 N N . ILE B 1 500 ? -17.297 2.787 -15.164 1 92.06 500 ILE B N 1
ATOM 9339 C CA . ILE B 1 500 ? -18.547 2.242 -14.672 1 92.06 500 ILE B CA 1
ATOM 9340 C C . ILE B 1 500 ? -19.297 1.562 -15.812 1 92.06 500 ILE B C 1
ATOM 9342 O O . ILE B 1 500 ? -19.844 0.468 -15.641 1 92.06 500 ILE B O 1
ATOM 9346 N N . ILE B 1 501 ? -19.312 2.182 -16.938 1 94.06 501 ILE B N 1
ATOM 9347 C CA . ILE B 1 501 ? -19.969 1.604 -18.109 1 94.06 501 ILE B CA 1
ATOM 9348 C C . ILE B 1 501 ? -19.297 0.283 -18.484 1 94.06 501 ILE B C 1
ATOM 9350 O O . ILE B 1 501 ? -19.984 -0.703 -18.781 1 94.06 501 ILE B O 1
ATOM 9354 N N . LEU B 1 502 ? -18 0.273 -18.438 1 94 502 LEU B N 1
ATOM 9355 C CA . LEU B 1 502 ? -17.266 -0.945 -18.766 1 94 502 LEU B CA 1
ATOM 9356 C C . LEU B 1 502 ? -17.578 -2.049 -17.75 1 94 502 LEU B C 1
ATOM 9358 O O . LEU B 1 502 ? -17.703 -3.215 -18.125 1 94 502 LEU B O 1
ATOM 9362 N N . TRP B 1 503 ? -17.656 -1.7 -16.5 1 91.25 503 TRP B N 1
ATOM 9363 C CA . TRP B 1 503 ? -17.984 -2.682 -15.469 1 91.25 503 TRP B CA 1
ATOM 9364 C C . TRP B 1 503 ? -19.406 -3.211 -15.648 1 91.25 503 TRP B C 1
ATOM 9366 O O . TRP B 1 503 ? -19.656 -4.398 -15.438 1 91.25 503 TRP B O 1
ATOM 9376 N N . CYS B 1 504 ? -20.297 -2.365 -16.062 1 90.38 504 CYS B N 1
ATOM 9377 C CA . CYS B 1 504 ? -21.688 -2.771 -16.266 1 90.38 504 CYS B CA 1
ATOM 9378 C C . CYS B 1 504 ? -21.812 -3.662 -17.5 1 90.38 504 CYS B C 1
ATOM 9380 O O . CYS B 1 504 ? -22.688 -4.539 -17.547 1 90.38 504 CYS B O 1
ATOM 9382 N N . THR B 1 505 ? -20.922 -3.502 -18.5 1 90.75 505 THR B N 1
ATOM 9383 C CA . THR B 1 505 ? -21 -4.273 -19.734 1 90.75 505 THR B CA 1
ATOM 9384 C C . THR B 1 505 ? -19.938 -5.371 -19.75 1 90.75 505 THR B C 1
ATOM 9386 O O . THR B 1 505 ? -19.562 -5.863 -20.812 1 90.75 505 THR B O 1
ATOM 9389 N N . GLU B 1 506 ? -19.406 -5.652 -18.656 1 89.12 506 GLU B N 1
ATOM 9390 C CA . GLU B 1 506 ? -18.328 -6.621 -18.578 1 89.12 506 GLU B CA 1
ATOM 9391 C C . GLU B 1 506 ? -18.734 -7.961 -19.188 1 89.12 506 GLU B C 1
ATOM 9393 O O . GLU B 1 506 ? -17.922 -8.609 -19.859 1 89.12 506 GLU B O 1
ATOM 9398 N N . SER B 1 507 ? -20 -8.414 -18.969 1 83.44 507 SER B N 1
ATOM 9399 C CA . SER B 1 507 ? -20.469 -9.711 -19.469 1 83.44 507 SER B CA 1
ATOM 9400 C C . SER B 1 507 ? -20.406 -9.773 -20.984 1 83.44 507 SER B C 1
ATOM 9402 O O . SER B 1 507 ? -20.141 -10.828 -21.562 1 83.44 507 SER B O 1
ATOM 9404 N N . ALA B 1 508 ? -20.531 -8.617 -21.578 1 87.38 508 ALA B N 1
ATOM 9405 C CA . ALA B 1 508 ? -20.5 -8.555 -23.031 1 87.38 508 ALA B CA 1
ATOM 9406 C C . ALA B 1 508 ? -19.062 -8.578 -23.562 1 87.38 508 ALA B C 1
ATOM 9408 O O . ALA B 1 508 ? -18.812 -9.008 -24.688 1 87.38 508 ALA B O 1
ATOM 9409 N N . VAL B 1 509 ? -18.156 -8.211 -22.75 1 89.31 509 VAL B N 1
ATOM 9410 C CA . VAL B 1 509 ? -16.781 -8.102 -23.219 1 89.31 509 VAL B CA 1
ATOM 9411 C C . VAL B 1 509 ? -15.898 -9.117 -22.484 1 89.31 509 VAL B C 1
ATOM 9413 O O . VAL B 1 509 ? -14.672 -9.039 -22.547 1 89.31 509 VAL B O 1
ATOM 9416 N N . GLU B 1 510 ? -16.438 -9.961 -21.781 1 87.44 510 GLU B N 1
ATOM 9417 C CA . GLU B 1 510 ? -15.719 -10.938 -20.969 1 87.44 510 GLU B CA 1
ATOM 9418 C C . GLU B 1 510 ? -14.742 -11.75 -21.812 1 87.44 510 GLU B C 1
ATOM 9420 O O . GLU B 1 510 ? -13.68 -12.148 -21.328 1 87.44 510 GLU B O 1
ATOM 9425 N N . GLY B 1 511 ? -15.078 -11.953 -23.047 1 88.88 511 GLY B N 1
ATOM 9426 C CA . GLY B 1 511 ? -14.203 -12.703 -23.922 1 88.88 511 GLY B CA 1
ATOM 9427 C C . GLY B 1 511 ? -12.859 -12.039 -24.141 1 88.88 511 GLY B C 1
ATOM 9428 O O . GLY B 1 511 ? -11.852 -12.711 -24.375 1 88.88 511 GLY B O 1
ATOM 9429 N N . VAL B 1 512 ? -12.82 -10.719 -23.953 1 89.94 512 VAL B N 1
ATOM 9430 C CA . VAL B 1 512 ? -11.594 -9.969 -24.219 1 89.94 512 VAL B CA 1
ATOM 9431 C C . VAL B 1 512 ? -10.938 -9.57 -22.891 1 89.94 512 VAL B C 1
ATOM 9433 O O . VAL B 1 512 ? -9.734 -9.758 -22.719 1 89.94 512 VAL B O 1
ATOM 9436 N N . VAL B 1 513 ? -11.656 -9.172 -21.953 1 91.19 513 VAL B N 1
ATOM 9437 C CA . VAL B 1 513 ? -11.094 -8.602 -20.734 1 91.19 513 VAL B CA 1
ATOM 9438 C C . VAL B 1 513 ? -11.008 -9.672 -19.656 1 91.19 513 VAL B C 1
ATOM 9440 O O . VAL B 1 513 ? -10.172 -9.586 -18.75 1 91.19 513 VAL B O 1
ATOM 9443 N N . GLY B 1 514 ? -11.891 -10.648 -19.75 1 89.94 514 GLY B N 1
ATOM 9444 C CA . GLY B 1 514 ? -11.805 -11.797 -18.875 1 89.94 514 GLY B CA 1
ATOM 9445 C C . GLY B 1 514 ? -12.484 -11.57 -17.531 1 89.94 514 GLY B C 1
ATOM 9446 O O . GLY B 1 514 ? -13.305 -12.391 -17.109 1 89.94 514 GLY B O 1
ATOM 9447 N N . ASP B 1 515 ? -12.148 -10.43 -16.844 1 91.62 515 ASP B N 1
ATOM 9448 C CA . ASP B 1 515 ? -12.641 -10.203 -15.492 1 91.62 515 ASP B CA 1
ATOM 9449 C C . ASP B 1 515 ? -12.766 -8.711 -15.188 1 91.62 515 ASP B C 1
ATOM 9451 O O . ASP B 1 515 ? -12.094 -7.891 -15.82 1 91.62 515 ASP B O 1
ATOM 9455 N N . MET B 1 516 ? -13.641 -8.43 -14.242 1 91 516 MET B N 1
ATOM 9456 C CA . MET B 1 516 ? -13.836 -7.043 -13.836 1 91 516 MET B CA 1
ATOM 9457 C C . MET B 1 516 ? -12.547 -6.461 -13.258 1 91 516 MET B C 1
ATOM 9459 O O . MET B 1 516 ? -12.312 -5.254 -13.344 1 91 516 MET B O 1
ATOM 9463 N N . GLY B 1 517 ? -11.75 -7.328 -12.648 1 92.81 517 GLY B N 1
ATOM 9464 C CA . GLY B 1 517 ? -10.477 -6.887 -12.102 1 92.81 517 GLY B CA 1
ATOM 9465 C C . GLY B 1 517 ? -9.539 -6.324 -13.148 1 92.81 517 GLY B C 1
ATOM 9466 O O . GLY B 1 517 ? -8.742 -5.43 -12.859 1 92.81 517 GLY B O 1
ATOM 9467 N N . VAL B 1 518 ? -9.602 -6.805 -14.359 1 95.88 518 VAL B N 1
ATOM 9468 C CA . VAL B 1 518 ? -8.773 -6.32 -15.453 1 95.88 518 VAL B CA 1
ATOM 9469 C C . VAL B 1 518 ? -9.242 -4.938 -15.898 1 95.88 518 VAL B C 1
ATOM 9471 O O . VAL B 1 518 ? -8.43 -4.062 -16.188 1 95.88 518 VAL B O 1
ATOM 9474 N N . ILE B 1 519 ? -10.531 -4.742 -15.891 1 95.38 519 ILE B N 1
ATOM 9475 C CA . ILE B 1 519 ? -11.109 -3.453 -16.25 1 95.38 519 ILE B CA 1
ATOM 9476 C C . ILE B 1 519 ? -10.672 -2.391 -15.25 1 95.38 519 ILE B C 1
ATOM 9478 O O . ILE B 1 519 ? -10.477 -1.228 -15.609 1 95.38 519 ILE B O 1
ATOM 9482 N N . ALA B 1 520 ? -10.484 -2.854 -14.031 1 95.81 520 ALA B N 1
ATOM 9483 C CA . ALA B 1 520 ? -10.094 -1.935 -12.969 1 95.81 520 ALA B CA 1
ATOM 9484 C C . ALA B 1 520 ? -8.734 -1.307 -13.25 1 95.81 520 ALA B C 1
ATOM 9486 O O . ALA B 1 520 ? -8.383 -0.282 -12.664 1 95.81 520 ALA B O 1
ATOM 9487 N N . ILE B 1 521 ? -7.949 -1.854 -14.125 1 97.12 521 ILE B N 1
ATOM 9488 C CA . ILE B 1 521 ? -6.629 -1.34 -14.469 1 97.12 521 ILE B CA 1
ATOM 9489 C C . ILE B 1 521 ? -6.773 -0.077 -15.32 1 97.12 521 ILE B C 1
ATOM 9491 O O . ILE B 1 521 ? -5.918 0.811 -15.266 1 97.12 521 ILE B O 1
ATOM 9495 N N . PHE B 1 522 ? -7.895 0.065 -15.977 1 96.19 522 PHE B N 1
ATOM 9496 C CA . PHE B 1 522 ? -8.133 1.193 -16.875 1 96.19 522 PHE B CA 1
ATOM 9497 C C . PHE B 1 522 ? -8.086 2.51 -16.109 1 96.19 522 PHE B C 1
ATOM 9499 O O . PHE B 1 522 ? -7.293 3.395 -16.438 1 96.19 522 PHE B O 1
ATOM 9506 N N . PRO B 1 523 ? -8.867 2.639 -15.078 1 96.38 523 PRO B N 1
ATOM 9507 C CA . PRO B 1 523 ? -8.789 3.908 -14.344 1 96.38 523 PRO B CA 1
ATOM 9508 C C . PRO B 1 523 ? -7.434 4.117 -13.672 1 96.38 523 PRO B C 1
ATOM 9510 O O . PRO B 1 523 ? -6.977 5.254 -13.531 1 96.38 523 PRO B O 1
ATOM 9513 N N . ILE B 1 524 ? -6.801 3.059 -13.25 1 97.44 524 ILE B N 1
ATOM 9514 C CA . ILE B 1 524 ? -5.492 3.176 -12.617 1 97.44 524 ILE B CA 1
ATOM 9515 C C . ILE B 1 524 ? -4.496 3.791 -13.594 1 97.44 524 ILE B C 1
ATOM 9517 O O . ILE B 1 524 ? -3.82 4.77 -13.273 1 97.44 524 ILE B O 1
ATOM 9521 N N . ILE B 1 525 ? -4.461 3.285 -14.797 1 96.12 525 ILE B N 1
ATOM 9522 C CA . ILE B 1 525 ? -3.543 3.791 -15.812 1 96.12 525 ILE B CA 1
ATOM 9523 C C . ILE B 1 525 ? -3.936 5.219 -16.188 1 96.12 525 ILE B C 1
ATOM 9525 O O . ILE B 1 525 ? -3.072 6.082 -16.359 1 96.12 525 ILE B O 1
ATOM 9529 N N . ALA B 1 526 ? -5.199 5.445 -16.297 1 96.62 526 ALA B N 1
ATOM 9530 C CA . ALA B 1 526 ? -5.688 6.75 -16.75 1 96.62 526 ALA B CA 1
ATOM 9531 C C . ALA B 1 526 ? -5.352 7.836 -15.727 1 96.62 526 ALA B C 1
ATOM 9533 O O . ALA B 1 526 ? -4.973 8.945 -16.094 1 96.62 526 ALA B O 1
ATOM 9534 N N . PHE B 1 527 ? -5.488 7.52 -14.469 1 97.06 527 PHE B N 1
ATOM 9535 C CA . PHE B 1 527 ? -5.305 8.547 -13.445 1 97.06 527 PHE B CA 1
ATOM 9536 C C . PHE B 1 527 ? -3.83 8.711 -13.094 1 97.06 527 PHE B C 1
ATOM 9538 O O . PHE B 1 527 ? -3.332 9.828 -12.992 1 97.06 527 PHE B O 1
ATOM 9545 N N . TYR B 1 528 ? -3.131 7.652 -12.914 1 95.81 528 TYR B N 1
ATOM 9546 C CA . TYR B 1 528 ? -1.735 7.734 -12.492 1 95.81 528 TYR B CA 1
ATOM 9547 C C . TYR B 1 528 ? -0.823 8 -13.688 1 95.81 528 TYR B C 1
ATOM 9549 O O . TYR B 1 528 ? 0.238 8.609 -13.539 1 95.81 528 TYR B O 1
ATOM 9557 N N . GLY B 1 529 ? -1.179 7.566 -14.852 1 92.31 529 GLY B N 1
ATOM 9558 C CA . GLY B 1 529 ? -0.384 7.781 -16.047 1 92.31 529 GLY B CA 1
ATOM 9559 C C . GLY B 1 529 ? -0.354 9.234 -16.484 1 92.31 529 GLY B C 1
ATOM 9560 O O . GLY B 1 529 ? 0.65 9.703 -17.031 1 92.31 529 GLY B O 1
ATOM 9561 N N . THR B 1 530 ? -1.395 9.953 -16.25 1 91.12 530 THR B N 1
ATOM 9562 C CA . THR B 1 530 ? -1.497 11.336 -16.703 1 91.12 530 THR B CA 1
ATOM 9563 C C . THR B 1 530 ? -1.021 12.297 -15.625 1 91.12 530 THR B C 1
ATOM 9565 O O . THR B 1 530 ? -0.904 13.5 -15.867 1 91.12 530 THR B O 1
ATOM 9568 N N . GLY B 1 531 ? -0.869 11.766 -14.461 1 90.56 531 GLY B N 1
ATOM 9569 C CA . GLY B 1 531 ? -0.372 12.617 -13.391 1 90.56 531 GLY B CA 1
ATOM 9570 C C . GLY B 1 531 ? -1.478 13.203 -12.531 1 90.56 531 GLY B C 1
ATOM 9571 O O . GLY B 1 531 ? -1.214 13.992 -11.625 1 90.56 531 GLY B O 1
ATOM 9572 N N . MET B 1 532 ? -2.709 12.805 -12.844 1 92.75 532 MET B N 1
ATOM 9573 C CA . MET B 1 532 ? -3.809 13.242 -11.992 1 92.75 532 MET B CA 1
ATOM 9574 C C . MET B 1 532 ? -3.629 12.719 -10.57 1 92.75 532 MET B C 1
ATOM 9576 O O . MET B 1 532 ? -4.043 13.375 -9.609 1 92.75 532 MET B O 1
ATOM 9580 N N . LEU B 1 533 ? -3.186 11.531 -10.469 1 94.56 533 LEU B N 1
ATOM 9581 C CA . LEU B 1 533 ? -2.746 10.938 -9.211 1 94.56 533 LEU B CA 1
ATOM 9582 C C . LEU B 1 533 ? -1.245 10.672 -9.234 1 94.56 533 LEU B C 1
ATOM 9584 O O . LEU B 1 533 ? -0.672 10.406 -10.289 1 94.56 533 LEU B O 1
ATOM 9588 N N . THR B 1 534 ? -0.668 10.742 -8.07 1 91.81 534 THR B N 1
ATOM 9589 C CA . THR B 1 534 ? 0.782 10.609 -7.98 1 91.81 534 THR B CA 1
ATOM 9590 C C . THR B 1 534 ? 1.165 9.297 -7.297 1 91.81 534 THR B C 1
ATOM 9592 O O . THR B 1 534 ? 0.299 8.57 -6.809 1 91.81 534 THR B O 1
ATOM 9595 N N . LYS B 1 535 ? 2.447 9.023 -7.336 1 90.56 535 LYS B N 1
ATOM 9596 C CA . LYS B 1 535 ? 3.012 7.852 -6.672 1 90.56 535 LYS B CA 1
ATOM 9597 C C . LYS B 1 535 ? 2.719 7.875 -5.176 1 90.56 535 LYS B C 1
ATOM 9599 O O . LYS B 1 535 ? 2.469 6.832 -4.57 1 90.56 535 LYS B O 1
ATOM 9604 N N . ASP B 1 536 ? 2.703 9.031 -4.645 1 88.25 536 ASP B N 1
ATOM 9605 C CA . ASP B 1 536 ? 2.42 9.172 -3.221 1 88.25 536 ASP B CA 1
ATOM 9606 C C . ASP B 1 536 ? 0.973 8.805 -2.906 1 88.25 536 ASP B C 1
ATOM 9608 O O . ASP B 1 536 ? 0.683 8.258 -1.842 1 88.25 536 ASP B O 1
ATOM 9612 N N . ASP B 1 537 ? 0.152 9.141 -3.848 1 91.19 537 ASP B N 1
ATOM 9613 C CA . ASP B 1 537 ? -1.243 8.742 -3.676 1 91.19 537 ASP B CA 1
ATOM 9614 C C . ASP B 1 537 ? -1.384 7.227 -3.635 1 91.19 537 ASP B C 1
ATOM 9616 O O . ASP B 1 537 ? -2.172 6.691 -2.854 1 91.19 537 ASP B O 1
ATOM 9620 N N 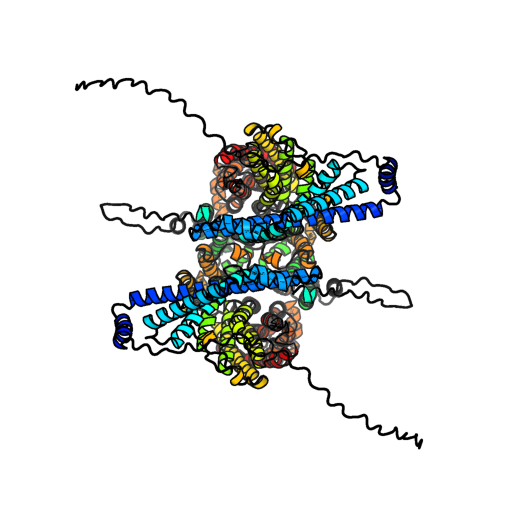. TRP B 1 538 ? -0.602 6.562 -4.453 1 94.56 538 TRP B N 1
ATOM 9621 C CA . TRP B 1 538 ? -0.617 5.105 -4.492 1 94.56 538 TRP B CA 1
ATOM 9622 C C . TRP B 1 538 ? -0.111 4.52 -3.178 1 94.56 538 TRP B C 1
ATOM 9624 O O . TRP B 1 538 ? -0.706 3.584 -2.639 1 94.56 538 TRP B O 1
ATOM 9634 N N . ASN B 1 539 ? 0.928 5.086 -2.654 1 91.56 539 ASN B N 1
ATOM 9635 C CA . ASN B 1 539 ? 1.556 4.578 -1.439 1 91.56 539 ASN B CA 1
ATOM 9636 C C . ASN B 1 539 ? 0.712 4.879 -0.204 1 91.56 539 ASN B C 1
ATOM 9638 O O . ASN B 1 539 ? 0.873 4.238 0.834 1 91.56 539 ASN B O 1
ATOM 9642 N N . SER B 1 540 ? -0.182 5.812 -0.343 1 87.81 540 SER B N 1
ATOM 9643 C CA . SER B 1 540 ? -0.975 6.215 0.814 1 87.81 540 SER B CA 1
ATOM 9644 C C . SER B 1 540 ? -2.385 5.637 0.746 1 87.81 540 SER B C 1
ATOM 9646 O O . SER B 1 540 ? -3.271 6.062 1.489 1 87.81 540 SER B O 1
ATOM 9648 N N . MET B 1 541 ? -2.578 4.719 -0.141 1 90.56 541 MET B N 1
ATOM 9649 C CA . MET B 1 541 ? -3.873 4.051 -0.218 1 90.56 541 MET B CA 1
ATOM 9650 C C . MET B 1 541 ? -4.117 3.191 1.019 1 90.56 541 MET B C 1
ATOM 9652 O O . MET B 1 541 ? -3.209 2.99 1.827 1 90.56 541 MET B O 1
ATOM 9656 N N . LEU B 1 542 ? -5.309 2.762 1.155 1 89.62 542 LEU B N 1
ATOM 9657 C CA . LEU B 1 542 ? -5.672 1.937 2.303 1 89.62 542 LEU B CA 1
ATOM 9658 C C . LEU B 1 542 ? -5.191 0.502 2.115 1 89.62 542 LEU B C 1
ATOM 9660 O O . LEU B 1 542 ? -6 -0.426 2.062 1 89.62 542 LEU B O 1
ATOM 9664 N N . TRP B 1 543 ? -3.916 0.323 2.137 1 93.75 543 TRP B N 1
ATOM 9665 C CA . TRP B 1 543 ? -3.303 -0.979 1.892 1 93.75 543 TRP B CA 1
ATOM 9666 C C . TRP B 1 543 ? -3.588 -1.939 3.041 1 93.75 543 TRP B C 1
ATOM 9668 O O . TRP B 1 543 ? -3.525 -3.16 2.869 1 93.75 543 TRP B O 1
ATOM 9678 N N . SER B 1 544 ? -3.891 -1.443 4.246 1 93.25 544 SER B N 1
ATOM 9679 C CA . SER B 1 544 ? -4.281 -2.307 5.359 1 93.25 544 SER B CA 1
ATOM 9680 C C . SER B 1 544 ? -5.578 -3.045 5.055 1 93.25 544 SER B C 1
ATOM 9682 O O . SER B 1 544 ? -5.723 -4.223 5.387 1 93.25 544 SER B O 1
ATOM 9684 N N . VAL B 1 545 ? -6.504 -2.348 4.379 1 88.12 545 VAL B N 1
ATOM 9685 C CA . VAL B 1 545 ? -7.777 -2.955 4 1 88.12 545 VAL B CA 1
ATOM 9686 C C . VAL B 1 545 ? -7.547 -3.99 2.902 1 88.12 545 VAL B C 1
ATOM 9688 O O . VAL B 1 545 ? -8.164 -5.059 2.91 1 88.12 545 VAL B O 1
ATOM 9691 N N . VAL B 1 546 ? -6.641 -3.654 1.991 1 93.38 546 VAL B N 1
ATOM 9692 C CA . VAL B 1 546 ? -6.309 -4.582 0.916 1 93.38 546 VAL B CA 1
ATOM 9693 C C . VAL B 1 546 ? -5.711 -5.859 1.5 1 93.38 546 VAL B C 1
ATOM 9695 O O . VAL B 1 546 ? -6.102 -6.965 1.119 1 93.38 546 VAL B O 1
ATOM 9698 N N . MET B 1 547 ? -4.824 -5.707 2.465 1 95.25 547 MET B N 1
ATOM 9699 C CA . MET B 1 547 ? -4.195 -6.859 3.102 1 95.25 547 MET B CA 1
ATOM 9700 C C . MET B 1 547 ? -5.219 -7.672 3.887 1 95.25 547 MET B C 1
ATOM 9702 O O . MET B 1 547 ? -5.137 -8.898 3.936 1 95.25 547 MET B O 1
ATOM 9706 N N . LEU B 1 548 ? -6.121 -6.996 4.531 1 91.19 548 LEU B N 1
ATOM 9707 C CA . LEU B 1 548 ? -7.195 -7.676 5.246 1 91.19 548 LEU B CA 1
ATOM 9708 C C . LEU B 1 548 ? -8.016 -8.547 4.297 1 91.19 548 LEU B C 1
ATOM 9710 O O . LEU B 1 548 ? -8.305 -9.703 4.602 1 91.19 548 LEU B O 1
ATOM 9714 N N . ALA B 1 549 ? -8.344 -7.965 3.148 1 89.06 549 ALA B N 1
ATOM 9715 C CA . ALA B 1 549 ? -9.102 -8.719 2.148 1 89.06 549 ALA B CA 1
ATOM 9716 C C . ALA B 1 549 ? -8.297 -9.914 1.645 1 89.06 549 ALA B C 1
ATOM 9718 O O . ALA B 1 549 ? -8.836 -11.016 1.517 1 89.06 549 ALA B O 1
ATOM 9719 N N . MET B 1 550 ? -7.027 -9.672 1.372 1 94.25 550 MET B N 1
ATOM 9720 C CA . MET B 1 550 ? -6.148 -10.734 0.886 1 94.25 550 MET B CA 1
ATOM 9721 C C . MET B 1 550 ? -6.059 -11.875 1.897 1 94.25 550 MET B C 1
ATOM 9723 O O . MET B 1 550 ? -6.16 -13.047 1.53 1 94.25 550 MET B O 1
ATOM 9727 N N . GLY B 1 551 ? -5.875 -11.57 3.15 1 92.94 551 GLY B N 1
ATOM 9728 C CA . GLY B 1 551 ? -5.828 -12.578 4.195 1 92.94 551 GLY B CA 1
ATOM 9729 C C . GLY B 1 551 ? -7.141 -13.328 4.367 1 92.94 551 GLY B C 1
ATOM 9730 O O . GLY B 1 551 ? -7.145 -14.523 4.637 1 92.94 551 GLY B O 1
ATOM 9731 N N . GLY B 1 552 ? -8.242 -12.594 4.258 1 88.06 552 GLY B N 1
ATOM 9732 C CA . GLY B 1 552 ? -9.547 -13.242 4.305 1 88.06 552 GLY B CA 1
ATOM 9733 C C . GLY B 1 552 ? -9.758 -14.242 3.182 1 88.06 552 GLY B C 1
ATOM 9734 O O . GLY B 1 552 ? -10.312 -15.32 3.4 1 88.06 552 GLY B O 1
ATOM 9735 N N . ILE B 1 553 ? -9.312 -13.867 1.998 1 88 553 ILE B N 1
ATOM 9736 C CA . ILE B 1 553 ? -9.406 -14.766 0.854 1 88 553 ILE B CA 1
ATOM 9737 C C . ILE B 1 553 ? -8.562 -16.016 1.114 1 88 553 ILE B C 1
ATOM 9739 O O . ILE B 1 553 ? -9 -17.141 0.844 1 88 553 ILE B O 1
ATOM 9743 N N . ALA B 1 554 ? -7.414 -15.781 1.697 1 93.75 554 ALA B N 1
ATOM 9744 C CA . ALA B 1 554 ? -6.555 -16.906 2.053 1 93.75 554 ALA B CA 1
ATOM 9745 C C . ALA B 1 554 ? -7.254 -17.844 3.035 1 93.75 554 ALA B C 1
ATOM 9747 O O . ALA B 1 554 ? -7.168 -19.062 2.906 1 93.75 554 ALA B O 1
ATOM 9748 N N . LEU B 1 555 ? -7.914 -17.266 4.008 1 92.69 555 LEU B N 1
ATOM 9749 C CA . LEU B 1 555 ? -8.633 -18.078 4.992 1 92.69 555 LEU B CA 1
ATOM 9750 C C . LEU B 1 555 ? -9.75 -18.875 4.328 1 92.69 555 LEU B C 1
ATOM 9752 O O . LEU B 1 555 ? -9.906 -20.062 4.594 1 92.69 555 LEU B O 1
ATOM 9756 N N . GLY B 1 556 ? -10.523 -18.219 3.438 1 87 556 GLY B N 1
ATOM 9757 C CA . GLY B 1 556 ? -11.578 -18.906 2.715 1 87 556 GLY B CA 1
ATOM 9758 C C . GLY B 1 556 ? -11.07 -20.062 1.882 1 87 556 GLY B C 1
ATOM 9759 O O . GLY B 1 556 ? -11.664 -21.156 1.888 1 87 556 GLY B O 1
ATOM 9760 N N . LYS B 1 557 ? -9.953 -19.844 1.195 1 90.56 557 LYS B N 1
ATOM 9761 C CA . LYS B 1 557 ? -9.367 -20.891 0.358 1 90.56 557 LYS B CA 1
ATOM 9762 C C . LYS B 1 557 ? -8.836 -22.047 1.207 1 90.56 557 LYS B C 1
ATOM 9764 O O . LYS B 1 557 ? -8.93 -23.203 0.811 1 90.56 557 LYS B O 1
ATOM 9769 N N . ALA B 1 558 ? -8.305 -21.719 2.361 1 94.44 558 ALA B N 1
ATOM 9770 C CA . ALA B 1 558 ? -7.797 -22.75 3.268 1 94.44 558 ALA B CA 1
ATOM 9771 C C . ALA B 1 558 ? -8.938 -23.594 3.811 1 94.44 558 ALA B C 1
ATOM 9773 O O . ALA B 1 558 ? -8.82 -24.828 3.883 1 94.44 558 ALA B O 1
ATOM 9774 N N . VAL B 1 559 ? -9.992 -23 4.172 1 91.62 559 VAL B N 1
ATOM 9775 C CA . VAL B 1 559 ? -11.148 -23.703 4.719 1 91.62 559 VAL B CA 1
ATOM 9776 C C . VAL B 1 559 ? -11.758 -24.609 3.645 1 91.62 559 VAL B C 1
ATOM 9778 O O . VAL B 1 559 ? -12.188 -25.734 3.938 1 91.62 559 VAL B O 1
ATOM 9781 N N . ASP B 1 560 ? -11.711 -24.156 2.465 1 88.69 560 ASP B N 1
ATOM 9782 C CA . ASP B 1 560 ? -12.219 -24.953 1.353 1 88.69 560 ASP B CA 1
ATOM 9783 C C . ASP B 1 560 ? -11.289 -26.109 1.031 1 88.69 560 ASP B C 1
ATOM 9785 O O . ASP B 1 560 ? -11.734 -27.266 0.926 1 88.69 560 ASP B O 1
ATOM 9789 N N . SER B 1 561 ? -10.055 -25.844 0.944 1 92.62 561 SER B N 1
ATOM 9790 C CA . SER B 1 561 ? -9.062 -26.844 0.568 1 92.62 561 SER B CA 1
ATOM 9791 C C . SER B 1 561 ? -8.938 -27.938 1.632 1 92.62 561 SER B C 1
ATOM 9793 O O . SER B 1 561 ? -8.711 -29.094 1.31 1 92.62 561 SER B O 1
ATOM 9795 N N . SER B 1 562 ? -9.148 -27.578 2.895 1 94 562 SER B N 1
ATOM 9796 C CA . SER B 1 562 ? -8.984 -28.531 3.994 1 94 562 SER B CA 1
ATOM 9797 C C . SER B 1 562 ? -10.156 -29.5 4.062 1 94 562 SER B C 1
ATOM 9799 O O . SER B 1 562 ? -10.078 -30.531 4.734 1 94 562 SER B O 1
ATOM 9801 N N . GLY B 1 563 ? -11.273 -29.141 3.453 1 90.38 563 GLY B N 1
ATOM 9802 C CA . GLY B 1 563 ? -12.484 -29.953 3.535 1 90.38 563 GLY B CA 1
ATOM 9803 C C . GLY B 1 563 ? -13.383 -29.547 4.691 1 90.38 563 GLY B C 1
ATOM 9804 O O . GLY B 1 563 ? -14.469 -30.125 4.863 1 90.38 563 GLY B O 1
ATOM 9805 N N . LEU B 1 564 ? -12.977 -28.609 5.449 1 90.75 564 LEU B N 1
ATOM 9806 C CA . LEU B 1 564 ? -13.727 -28.156 6.613 1 90.75 564 LEU B CA 1
ATOM 9807 C C . LEU B 1 564 ? -15.062 -27.547 6.199 1 90.75 564 LEU B C 1
ATOM 9809 O O . LEU B 1 564 ? -16.078 -27.75 6.863 1 90.75 564 LEU B O 1
ATOM 9813 N N . LEU B 1 565 ? -15.07 -26.75 5.129 1 86.44 565 LEU B N 1
ATOM 9814 C CA . LEU B 1 565 ? -16.281 -26.078 4.648 1 86.44 565 LEU B CA 1
ATOM 9815 C C . LEU B 1 565 ? -17.359 -27.094 4.312 1 86.44 565 LEU B C 1
ATOM 9817 O O . LEU B 1 565 ? -18.531 -26.906 4.68 1 86.44 565 LEU B O 1
ATOM 9821 N N . ALA B 1 566 ? -16.969 -28.109 3.654 1 86.31 566 ALA B N 1
ATOM 9822 C CA . ALA B 1 566 ? -17.891 -29.188 3.301 1 86.31 566 ALA B CA 1
ATOM 9823 C C . ALA B 1 566 ? -18.438 -29.875 4.547 1 86.31 566 ALA B C 1
ATOM 9825 O O . ALA B 1 566 ? -19.625 -30.188 4.613 1 86.31 566 ALA B O 1
ATOM 9826 N N . GLU B 1 567 ? -17.578 -30.031 5.5 1 88.69 567 GLU B N 1
ATOM 9827 C CA . GLU B 1 567 ? -18 -30.703 6.734 1 88.69 567 GLU B CA 1
ATOM 9828 C C . GLU B 1 567 ? -18.984 -29.844 7.523 1 88.69 567 GLU B C 1
ATOM 9830 O O . GLU B 1 567 ? -19.953 -30.359 8.062 1 88.69 567 GLU B O 1
ATOM 9835 N N . ILE B 1 568 ? -18.703 -28.625 7.605 1 85.5 568 ILE B N 1
ATOM 9836 C CA . ILE B 1 568 ? -19.594 -27.703 8.305 1 85.5 568 ILE B CA 1
ATOM 9837 C C . ILE B 1 568 ? -20.938 -27.656 7.586 1 85.5 568 ILE B C 1
ATOM 9839 O O . ILE B 1 568 ? -22 -27.719 8.227 1 85.5 568 ILE B O 1
ATOM 9843 N N . ALA B 1 569 ? -20.953 -27.516 6.297 1 81.12 569 ALA B N 1
ATOM 9844 C CA . ALA B 1 569 ? -22.172 -27.469 5.496 1 81.12 569 ALA B CA 1
ATOM 9845 C C . ALA B 1 569 ? -22.984 -28.734 5.66 1 81.12 569 ALA B C 1
ATOM 9847 O O . ALA B 1 569 ? -24.219 -28.688 5.805 1 81.12 569 ALA B O 1
ATOM 9848 N N . ASN B 1 570 ? -22.297 -29.828 5.664 1 84.31 570 ASN B N 1
ATOM 9849 C CA . ASN B 1 570 ? -22.969 -31.109 5.844 1 84.31 570 ASN B CA 1
ATOM 9850 C C . ASN B 1 570 ? -23.594 -31.219 7.227 1 84.31 570 ASN B C 1
ATOM 9852 O O . ASN B 1 570 ? -24.625 -31.875 7.391 1 84.31 570 ASN B O 1
ATOM 9856 N N . GLY B 1 571 ? -22.969 -30.625 8.172 1 85 571 GLY B N 1
ATOM 9857 C CA . GLY B 1 571 ? -23.5 -30.625 9.523 1 85 571 GLY B CA 1
ATOM 9858 C C . GLY B 1 571 ? -24.719 -29.75 9.695 1 85 571 GLY B C 1
ATOM 9859 O O . GLY B 1 571 ? -25.594 -30.031 10.508 1 85 571 GLY B O 1
ATOM 9860 N N . LEU B 1 572 ? -24.844 -28.719 8.891 1 82.56 572 LEU B N 1
ATOM 9861 C CA . LEU B 1 572 ? -25.922 -27.75 9.023 1 82.56 572 LEU B CA 1
ATOM 9862 C C . LEU B 1 572 ? -27.109 -28.141 8.148 1 82.56 572 LEU B C 1
ATOM 9864 O O . LEU B 1 572 ? -28.25 -27.812 8.461 1 82.56 572 LEU B O 1
ATOM 9868 N N . THR B 1 573 ? -26.891 -28.828 7.078 1 80.12 573 THR B N 1
ATOM 9869 C CA . THR B 1 573 ? -27.875 -29.125 6.039 1 80.12 573 THR B CA 1
ATOM 9870 C C . THR B 1 573 ? -29.078 -29.859 6.621 1 80.12 573 THR B C 1
ATOM 9872 O O . THR B 1 573 ? -30.219 -29.516 6.32 1 80.12 573 THR B O 1
ATOM 9875 N N . PRO B 1 574 ? -28.828 -30.812 7.574 1 82.44 574 PRO B N 1
ATOM 9876 C CA . PRO B 1 574 ? -29.984 -31.516 8.109 1 82.44 574 PRO B CA 1
ATOM 9877 C C . PRO B 1 574 ? -30.906 -30.609 8.93 1 82.44 574 PRO B C 1
ATOM 9879 O O . PRO B 1 574 ? -32.125 -30.844 9.008 1 82.44 574 PRO B O 1
ATOM 9882 N N . HIS B 1 575 ? -30.344 -29.609 9.484 1 82.88 575 HIS B N 1
ATOM 9883 C CA . HIS B 1 575 ? -31.125 -28.688 10.312 1 82.88 575 HIS B CA 1
ATOM 9884 C C . HIS B 1 575 ? -31.844 -27.656 9.461 1 82.88 575 HIS B C 1
ATOM 9886 O O . HIS B 1 575 ? -32.75 -26.953 9.945 1 82.88 575 HIS B O 1
ATOM 9892 N N . LEU B 1 576 ? -31.516 -27.609 8.312 1 81.75 576 LEU B N 1
ATOM 9893 C CA . LEU B 1 576 ? -32.094 -26.641 7.41 1 81.75 576 LEU B CA 1
ATOM 9894 C C . LEU B 1 576 ? -33.125 -27.297 6.477 1 81.75 576 LEU B C 1
ATOM 9896 O O . LEU B 1 576 ? -33.812 -26.609 5.711 1 81.75 576 LEU B O 1
ATOM 9900 N N . GLU B 1 577 ? -33.062 -28.656 6.727 1 78.06 577 GLU B N 1
ATOM 9901 C CA . GLU B 1 577 ? -34.031 -29.422 5.918 1 78.06 577 GLU B CA 1
ATOM 9902 C C . GLU B 1 577 ? -35.469 -29.031 6.25 1 78.06 577 GLU B C 1
ATOM 9904 O O . GLU B 1 577 ? -35.844 -28.969 7.422 1 78.06 577 GLU B O 1
ATOM 9909 N N . GLY B 1 578 ? -36.188 -28.422 5.387 1 77.94 578 GLY B N 1
ATOM 9910 C CA . GLY B 1 578 ? -37.594 -28.047 5.594 1 77.94 578 GLY B CA 1
ATOM 9911 C C . GLY B 1 578 ? -37.812 -26.547 5.543 1 77.94 578 GLY B C 1
ATOM 9912 O O . GLY B 1 578 ? -38.938 -26.078 5.418 1 77.94 578 GLY B O 1
ATOM 9913 N N . LEU B 1 579 ? -36.75 -25.938 5.727 1 84.81 579 LEU B N 1
ATOM 9914 C CA . LEU B 1 579 ? -36.906 -24.484 5.691 1 84.81 579 LEU B CA 1
ATOM 9915 C C . LEU B 1 579 ? -37 -23.984 4.254 1 84.81 579 LEU B C 1
ATOM 9917 O O . LEU B 1 579 ? -36.281 -24.5 3.377 1 84.81 579 LEU B O 1
ATOM 9921 N N . SER B 1 580 ? -37.938 -23.094 4.055 1 87.19 580 SER B N 1
ATOM 9922 C CA . SER B 1 580 ? -38.031 -22.453 2.752 1 87.19 580 SER B CA 1
ATOM 9923 C C . SER B 1 580 ? -36.812 -21.562 2.496 1 87.19 580 SER B C 1
ATOM 9925 O O . SER B 1 580 ? -36.125 -21.141 3.436 1 87.19 580 SER B O 1
ATOM 9927 N N . PRO B 1 581 ? -36.469 -21.359 1.232 1 87.81 581 PRO B N 1
ATOM 9928 C CA . PRO B 1 581 ? -35.375 -20.469 0.921 1 87.81 581 PRO B CA 1
ATOM 9929 C C . PRO B 1 581 ? -35.5 -19.094 1.585 1 87.81 581 PRO B C 1
ATOM 9931 O O . PRO B 1 581 ? -34.5 -18.516 2.008 1 87.81 581 PRO B O 1
ATOM 9934 N N . PHE B 1 582 ? -36.656 -18.641 1.653 1 92 582 PHE B N 1
ATOM 9935 C CA . PHE B 1 582 ? -36.906 -17.359 2.299 1 92 582 PHE B CA 1
ATOM 9936 C C . PHE B 1 582 ? -36.594 -17.422 3.785 1 92 582 PHE B C 1
ATOM 9938 O O . PHE B 1 582 ? -36 -16.5 4.336 1 92 582 PHE B O 1
ATOM 9945 N N . ALA B 1 583 ? -36.969 -18.453 4.418 1 91.94 583 ALA B N 1
ATOM 9946 C CA . ALA B 1 583 ? -36.719 -18.625 5.844 1 91.94 583 ALA B CA 1
ATOM 9947 C C . ALA B 1 583 ? -35.219 -18.734 6.109 1 91.94 583 ALA B C 1
ATOM 9949 O O . ALA B 1 583 ? -34.688 -18.219 7.105 1 91.94 583 ALA B O 1
ATOM 9950 N N . CYS B 1 584 ? -34.594 -19.469 5.223 1 91.19 584 CYS B N 1
ATOM 9951 C CA . CYS B 1 584 ? -33.156 -19.594 5.355 1 91.19 584 CYS B CA 1
ATOM 9952 C C . CYS B 1 584 ? -32.469 -18.234 5.184 1 91.19 584 CYS B C 1
ATOM 9954 O O . CYS B 1 584 ? -31.531 -17.906 5.918 1 91.19 584 CYS B O 1
ATOM 9956 N N . LEU B 1 585 ? -32.938 -17.5 4.223 1 94 585 LEU B N 1
ATOM 9957 C CA . LEU B 1 585 ? -32.375 -16.172 3.99 1 94 585 LEU B CA 1
ATOM 9958 C C . LEU B 1 585 ? -32.594 -15.273 5.207 1 94 585 LEU B C 1
ATOM 9960 O O . LEU B 1 585 ? -31.688 -14.539 5.609 1 94 585 LEU B O 1
ATOM 9964 N N . ALA B 1 586 ? -33.75 -15.328 5.734 1 95.44 586 ALA B N 1
ATOM 9965 C CA . ALA B 1 586 ? -34.094 -14.531 6.91 1 95.44 586 ALA B CA 1
ATOM 9966 C C . ALA B 1 586 ? -33.188 -14.906 8.094 1 95.44 586 ALA B C 1
ATOM 9968 O O . ALA B 1 586 ? -32.719 -14.039 8.82 1 95.44 586 ALA B O 1
ATOM 9969 N N . LEU B 1 587 ? -33 -16.141 8.234 1 93.31 587 LEU B N 1
ATOM 9970 C CA . LEU B 1 587 ? -32.188 -16.625 9.344 1 93.31 587 LEU B CA 1
ATOM 9971 C C . LEU B 1 587 ? -30.734 -16.188 9.203 1 93.31 587 LEU B C 1
ATOM 9973 O O . LEU B 1 587 ? -30.156 -15.625 10.133 1 93.31 587 LEU B O 1
ATOM 9977 N N . PHE B 1 588 ? -30.188 -16.438 8.07 1 92.69 588 PHE B N 1
ATOM 9978 C CA . PHE B 1 588 ? -28.781 -16.141 7.883 1 92.69 588 PHE B CA 1
ATOM 9979 C C . PHE B 1 588 ? -28.531 -14.641 7.828 1 92.69 588 PHE B C 1
ATOM 9981 O O . PHE B 1 588 ? -27.531 -14.148 8.359 1 92.69 588 PHE B O 1
ATOM 9988 N N . SER B 1 589 ? -29.391 -13.93 7.129 1 95.94 589 SER B N 1
ATOM 9989 C CA . SER B 1 589 ? -29.234 -12.484 7.125 1 95.94 589 SER B CA 1
ATOM 9990 C C . SER B 1 589 ? -29.406 -11.906 8.531 1 95.94 589 SER B C 1
ATOM 9992 O O . SER B 1 589 ? -28.75 -10.938 8.898 1 95.94 589 SER B O 1
ATOM 9994 N N . GLY B 1 590 ? -30.297 -12.477 9.281 1 95.25 590 GLY B N 1
ATOM 9995 C CA . GLY B 1 590 ? -30.453 -12.078 10.672 1 95.25 590 GLY B CA 1
ATOM 9996 C C . GLY B 1 590 ? -29.234 -12.359 11.516 1 95.25 590 GLY B C 1
ATOM 9997 O O . GLY B 1 590 ? -28.828 -11.523 12.336 1 95.25 590 GLY B O 1
ATOM 9998 N N . LEU B 1 591 ? -28.672 -13.453 11.273 1 93.06 591 LEU B N 1
ATOM 9999 C CA . LEU B 1 591 ? -27.438 -13.805 11.984 1 93.06 591 LEU B CA 1
ATOM 10000 C C . LEU B 1 591 ? -26.312 -12.828 11.633 1 93.06 591 LEU B C 1
ATOM 10002 O O . LEU B 1 591 ? -25.562 -12.391 12.508 1 93.06 591 LEU B O 1
ATOM 10006 N N . VAL B 1 592 ? -26.219 -12.539 10.367 1 95.5 592 VAL B N 1
ATOM 10007 C CA . VAL B 1 592 ? -25.203 -11.594 9.906 1 95.5 592 VAL B CA 1
ATOM 10008 C C . VAL B 1 592 ? -25.438 -10.234 10.555 1 95.5 592 VAL B C 1
ATOM 10010 O O . VAL B 1 592 ? -24.484 -9.57 10.984 1 95.5 592 VAL B O 1
ATOM 10013 N N . LEU B 1 593 ? -26.672 -9.82 10.641 1 96.25 593 LEU B N 1
ATOM 10014 C CA . LEU B 1 593 ? -27.031 -8.555 11.273 1 96.25 593 LEU B CA 1
ATOM 10015 C C . LEU B 1 593 ? -26.531 -8.5 12.719 1 96.25 593 LEU B C 1
ATOM 10017 O O . LEU B 1 593 ? -25.891 -7.535 13.125 1 96.25 593 LEU B O 1
ATOM 10021 N N . VAL B 1 594 ? -26.734 -9.508 13.422 1 92.81 594 VAL B N 1
ATOM 10022 C CA . VAL B 1 594 ? -26.375 -9.539 14.844 1 92.81 594 VAL B CA 1
ATOM 10023 C C . VAL B 1 594 ? -24.859 -9.609 15 1 92.81 594 VAL B C 1
ATOM 10025 O O . VAL B 1 594 ? -24.281 -8.836 15.758 1 92.81 594 VAL B O 1
ATOM 10028 N N . VAL B 1 595 ? -24.266 -10.406 14.258 1 89.88 595 VAL B N 1
ATOM 10029 C CA . VAL B 1 595 ? -22.828 -10.641 14.406 1 89.88 595 VAL B CA 1
ATOM 10030 C C . VAL B 1 595 ? -22.062 -9.398 13.977 1 89.88 595 VAL B C 1
ATOM 10032 O O . VAL B 1 595 ? -21.156 -8.953 14.68 1 89.88 595 VAL B O 1
ATOM 10035 N N . THR B 1 596 ? -22.438 -8.805 12.883 1 91.75 596 THR B N 1
ATOM 10036 C CA . THR B 1 596 ? -21.672 -7.699 12.32 1 91.75 596 THR B CA 1
ATOM 10037 C C . THR B 1 596 ? -22.016 -6.391 13.023 1 91.75 596 THR B C 1
ATOM 10039 O O . THR B 1 596 ? -21.422 -5.348 12.727 1 91.75 596 THR B O 1
ATOM 10042 N N . THR B 1 597 ? -22.906 -6.395 13.961 1 90.31 597 THR B N 1
ATOM 10043 C CA . THR B 1 597 ? -23.141 -5.246 14.836 1 90.31 597 THR B CA 1
ATOM 10044 C C . THR B 1 597 ? -22 -5.117 15.852 1 90.31 597 THR B C 1
ATOM 10046 O O . THR B 1 597 ? -21.672 -4.012 16.281 1 90.31 597 THR B O 1
ATOM 10049 N N . PHE B 1 598 ? -21.391 -6.277 16.109 1 83.38 598 PHE B N 1
ATOM 10050 C CA . PHE B 1 598 ? -20.391 -6.289 17.172 1 83.38 598 PHE B CA 1
ATOM 10051 C C . PHE B 1 598 ? -19 -6.422 16.594 1 83.38 598 PHE B C 1
ATOM 10053 O O . PHE B 1 598 ? -18 -6.211 17.297 1 83.38 598 PHE B O 1
ATOM 10060 N N . ILE B 1 599 ? -18.953 -6.836 15.367 1 82.75 599 ILE B N 1
ATOM 10061 C CA . ILE B 1 599 ? -17.656 -6.984 14.727 1 82.75 599 ILE B CA 1
ATOM 10062 C C . ILE B 1 599 ? -17.625 -6.176 13.438 1 82.75 599 ILE B C 1
ATOM 10064 O O . ILE B 1 599 ? -18.656 -5.719 12.953 1 82.75 599 ILE B O 1
ATOM 10068 N N . SER B 1 600 ? -16.422 -6 12.938 1 85 600 SER B N 1
ATOM 10069 C CA . SER B 1 600 ? -16.25 -5.273 11.688 1 85 600 SER B CA 1
ATOM 10070 C C . SER B 1 600 ? -17.047 -5.93 10.555 1 85 600 SER B C 1
ATOM 10072 O O . SER B 1 600 ? -17.094 -7.16 10.461 1 85 600 SER B O 1
ATOM 10074 N N . HIS B 1 601 ? -17.719 -5.074 9.727 1 91.88 601 HIS B N 1
ATOM 10075 C CA . HIS B 1 601 ? -18.5 -5.566 8.586 1 91.88 601 HIS B CA 1
ATOM 10076 C C . HIS B 1 601 ? -17.625 -6.391 7.645 1 91.88 601 HIS B C 1
ATOM 10078 O O . HIS B 1 601 ? -18.047 -7.449 7.176 1 91.88 601 HIS B O 1
ATOM 10084 N N . THR B 1 602 ? -16.438 -5.961 7.441 1 87.56 602 THR B N 1
ATOM 10085 C CA . THR B 1 602 ? -15.523 -6.625 6.531 1 87.56 602 THR B CA 1
ATOM 10086 C C . THR B 1 602 ? -15.125 -8 7.07 1 87.56 602 THR B C 1
ATOM 10088 O O . THR B 1 602 ? -15.156 -8.992 6.336 1 87.56 602 THR B O 1
ATOM 10091 N N . VAL B 1 603 ? -14.836 -8.047 8.312 1 85.12 603 VAL B N 1
ATOM 10092 C CA . VAL B 1 603 ? -14.422 -9.297 8.938 1 85.12 603 VAL B CA 1
ATOM 10093 C C . VAL B 1 603 ? -15.586 -10.281 8.953 1 85.12 603 VAL B C 1
ATOM 10095 O O . VAL B 1 603 ? -15.398 -11.469 8.68 1 85.12 603 VAL B O 1
ATOM 10098 N N . GLY B 1 604 ? -16.703 -9.773 9.273 1 89.25 604 GLY B N 1
ATOM 10099 C CA . GLY B 1 604 ? -17.875 -10.625 9.242 1 89.25 604 GLY B CA 1
ATOM 10100 C C . GLY B 1 604 ? -18.109 -11.266 7.887 1 89.25 604 GLY B C 1
ATOM 10101 O O . GLY B 1 604 ? -18.391 -12.461 7.801 1 89.25 604 GLY B O 1
ATOM 10102 N N . ALA B 1 605 ? -17.953 -10.492 6.863 1 92.25 605 ALA B N 1
ATOM 10103 C CA . ALA B 1 605 ? -18.141 -11.008 5.508 1 92.25 605 ALA B CA 1
ATOM 10104 C C . ALA B 1 605 ? -17.109 -12.078 5.184 1 92.25 605 ALA B C 1
ATOM 10106 O O . ALA B 1 605 ? -17.438 -13.117 4.598 1 92.25 605 ALA B O 1
ATOM 10107 N N . LEU B 1 606 ? -15.945 -11.883 5.574 1 85.25 606 LEU B N 1
ATOM 10108 C CA . LEU B 1 606 ? -14.859 -12.805 5.277 1 85.25 606 LEU B CA 1
ATOM 10109 C C . LEU B 1 606 ? -15.109 -14.164 5.922 1 85.25 606 LEU B C 1
ATOM 10111 O O . LEU B 1 606 ? -14.789 -15.203 5.332 1 85.25 606 LEU B O 1
ATOM 10115 N N . ILE B 1 607 ? -15.703 -14.148 7.055 1 82 607 ILE B N 1
ATOM 10116 C CA . ILE B 1 607 ? -15.867 -15.375 7.828 1 82 607 ILE B CA 1
ATOM 10117 C C . ILE B 1 607 ? -17.172 -16.062 7.426 1 82 607 ILE B C 1
ATOM 10119 O O . ILE B 1 607 ? -17.203 -17.281 7.238 1 82 607 ILE B O 1
ATOM 10123 N N . ILE B 1 608 ? -18.172 -15.328 7.207 1 89.19 608 ILE B N 1
ATOM 10124 C CA . ILE B 1 608 ? -19.516 -15.891 7.152 1 89.19 608 ILE B CA 1
ATOM 10125 C C . ILE B 1 608 ? -19.891 -16.203 5.707 1 89.19 608 ILE B C 1
ATOM 10127 O O . ILE B 1 608 ? -20.578 -17.188 5.438 1 89.19 608 ILE B O 1
ATOM 10131 N N . LEU B 1 609 ? -19.391 -15.453 4.73 1 92.56 609 LEU B N 1
ATOM 10132 C CA . LEU B 1 609 ? -19.891 -15.547 3.363 1 92.56 609 LEU B CA 1
ATOM 10133 C C . LEU B 1 609 ? -19.531 -16.891 2.744 1 92.56 609 LEU B C 1
ATOM 10135 O O . LEU B 1 609 ? -20.359 -17.531 2.088 1 92.56 609 LEU B O 1
ATOM 10139 N N . PRO B 1 610 ? -18.328 -17.344 2.986 1 87.31 610 PRO B N 1
ATOM 10140 C CA . PRO B 1 610 ? -18.031 -18.672 2.42 1 87.31 610 PRO B CA 1
ATOM 10141 C C . PRO B 1 610 ? -18.922 -19.766 2.992 1 87.31 610 PRO B C 1
ATOM 10143 O O . PRO B 1 610 ? -19.297 -20.703 2.275 1 87.31 610 PRO B O 1
ATOM 10146 N N . ILE B 1 611 ? -19.25 -19.641 4.238 1 84.94 611 ILE B N 1
ATOM 10147 C CA . ILE B 1 611 ? -20.125 -20.609 4.895 1 84.94 611 ILE B CA 1
ATOM 10148 C C . ILE B 1 611 ? -21.531 -20.516 4.312 1 84.94 611 ILE B C 1
ATOM 10150 O O . ILE B 1 611 ? -22.141 -21.547 3.988 1 84.94 611 ILE B O 1
ATOM 10154 N N . ILE B 1 612 ? -21.969 -19.359 4.082 1 91.19 612 ILE B N 1
ATOM 10155 C CA . ILE B 1 612 ? -23.297 -19.125 3.549 1 91.19 612 ILE B CA 1
ATOM 10156 C C . ILE B 1 612 ? -23.375 -19.641 2.119 1 91.19 612 ILE B C 1
ATOM 10158 O O . ILE B 1 612 ? -24.406 -20.203 1.713 1 91.19 612 ILE B O 1
ATOM 10162 N N . LEU B 1 613 ? -22.328 -19.469 1.375 1 91.38 613 LEU B N 1
ATOM 10163 C CA . LEU B 1 613 ? -22.297 -19.969 0.008 1 91.38 613 LEU B CA 1
ATOM 10164 C C . LEU B 1 613 ? -22.484 -21.484 -0.013 1 91.38 613 LEU B C 1
ATOM 10166 O O . LEU B 1 613 ? -23.266 -22 -0.806 1 91.38 613 LEU B O 1
ATOM 10170 N N . LYS B 1 614 ? -21.766 -22.156 0.84 1 86.62 614 LYS B N 1
ATOM 10171 C CA . LYS B 1 614 ? -21.828 -23.609 0.871 1 86.62 614 LYS B CA 1
ATOM 10172 C C . LYS B 1 614 ? -23.188 -24.094 1.36 1 86.62 614 LYS B C 1
ATOM 10174 O O . LYS B 1 614 ? -23.75 -25.062 0.819 1 86.62 614 LYS B O 1
ATOM 10179 N N . VAL B 1 615 ? -23.734 -23.438 2.32 1 85.12 615 VAL B N 1
ATOM 10180 C CA . VAL B 1 615 ? -25.047 -23.797 2.846 1 85.12 615 VAL B CA 1
ATOM 10181 C C . VAL B 1 615 ? -26.109 -23.547 1.777 1 85.12 615 VAL B C 1
ATOM 10183 O O . VAL B 1 615 ? -27.016 -24.375 1.591 1 85.12 615 VAL B O 1
ATOM 10186 N N . GLY B 1 616 ? -26.031 -22.453 1.112 1 89.19 616 GLY B N 1
ATOM 10187 C CA . GLY B 1 616 ? -26.969 -22.125 0.062 1 89.19 616 GLY B CA 1
ATOM 10188 C C . GLY B 1 616 ? -26.953 -23.109 -1.09 1 89.19 616 GLY B C 1
ATOM 10189 O O . GLY B 1 616 ? -27.984 -23.344 -1.728 1 89.19 616 GLY B O 1
ATOM 10190 N N . SER B 1 617 ? -25.812 -23.656 -1.38 1 88.31 617 SER B N 1
ATOM 10191 C CA . SER B 1 617 ? -25.672 -24.641 -2.453 1 88.31 617 SER B CA 1
ATOM 10192 C C . SER B 1 617 ? -26.281 -25.984 -2.062 1 88.31 617 SER B C 1
ATOM 10194 O O . SER B 1 617 ? -26.656 -26.766 -2.928 1 88.31 617 SER B O 1
ATOM 10196 N N . GLY B 1 618 ? -26.422 -26.188 -0.811 1 82.19 618 GLY B N 1
ATOM 10197 C CA . GLY B 1 618 ? -26.938 -27.453 -0.324 1 82.19 618 GLY B CA 1
ATOM 10198 C C . GLY B 1 618 ? -28.438 -27.453 -0.093 1 82.19 618 GLY B C 1
ATOM 10199 O O . GLY B 1 618 ? -29.016 -28.469 0.28 1 82.19 618 GLY B O 1
ATOM 10200 N N . LEU B 1 619 ? -29.047 -26.375 -0.324 1 84.31 619 LEU B N 1
ATOM 10201 C CA . LEU B 1 619 ? -30.5 -26.281 -0.157 1 84.31 619 LEU B CA 1
ATOM 10202 C C . LEU B 1 619 ? -31.219 -27.047 -1.257 1 84.31 619 LEU B C 1
ATOM 10204 O O . LEU B 1 619 ? -30.656 -27.266 -2.334 1 84.31 619 LEU B O 1
ATOM 10208 N N . PRO B 1 620 ? -32.469 -27.5 -0.93 1 80.38 620 PRO B N 1
ATOM 10209 C CA . PRO B 1 620 ? -33.219 -28.203 -1.966 1 80.38 620 PRO B CA 1
ATOM 10210 C C . PRO B 1 620 ? -33.344 -27.406 -3.258 1 80.38 620 PRO B C 1
ATOM 10212 O O . PRO B 1 620 ? -33.219 -27.969 -4.352 1 80.38 620 PRO B O 1
ATOM 10215 N N . GLU B 1 621 ? -33.656 -26.141 -3.064 1 84.69 621 GLU B N 1
ATOM 10216 C CA . GLU B 1 621 ? -33.531 -25.203 -4.18 1 84.69 621 GLU B CA 1
ATOM 10217 C C . GLU B 1 621 ? -32.281 -24.328 -4.008 1 84.69 621 GLU B C 1
ATOM 10219 O O . GLU B 1 621 ? -32.344 -23.297 -3.326 1 84.69 621 GLU B O 1
ATOM 10224 N N . PRO B 1 622 ? -31.25 -24.781 -4.664 1 86.88 622 PRO B N 1
ATOM 10225 C CA . PRO B 1 622 ? -29.984 -24.094 -4.426 1 86.88 622 PRO B CA 1
ATOM 10226 C C . PRO B 1 622 ? -30.016 -22.625 -4.836 1 86.88 622 PRO B C 1
ATOM 10228 O O . PRO B 1 622 ? -30.406 -22.297 -5.961 1 86.88 622 PRO B O 1
ATOM 10231 N N . ARG B 1 623 ? -29.75 -21.734 -3.896 1 91.94 623 ARG B N 1
ATOM 10232 C CA . ARG B 1 623 ? -29.672 -20.297 -4.129 1 91.94 623 ARG B CA 1
ATOM 10233 C C . ARG B 1 623 ? -28.469 -19.688 -3.408 1 91.94 623 ARG B C 1
ATOM 10235 O O . ARG B 1 623 ? -28.625 -18.766 -2.607 1 91.94 623 ARG B O 1
ATOM 10242 N N . PRO B 1 624 ? -27.297 -20.125 -3.711 1 93.31 624 PRO B N 1
ATOM 10243 C CA . PRO B 1 624 ? -26.125 -19.656 -2.984 1 93.31 624 PRO B CA 1
ATOM 10244 C C . PRO B 1 624 ? -25.844 -18.172 -3.203 1 93.31 624 PRO B C 1
ATOM 10246 O O . PRO B 1 624 ? -25.578 -17.438 -2.246 1 93.31 624 PRO B O 1
ATOM 10249 N N . ASN B 1 625 ? -25.969 -17.688 -4.43 1 95.69 625 ASN B N 1
ATOM 10250 C CA . ASN B 1 625 ? -25.656 -16.297 -4.734 1 95.69 625 ASN B CA 1
ATOM 10251 C C . ASN B 1 625 ? -26.656 -15.344 -4.074 1 95.69 625 ASN B C 1
ATOM 10253 O O . ASN B 1 625 ? -26.281 -14.258 -3.627 1 95.69 625 ASN B O 1
ATOM 10257 N N . THR B 1 626 ? -27.922 -15.781 -4.02 1 95.69 626 THR B N 1
ATOM 10258 C CA . THR B 1 626 ? -28.953 -14.969 -3.371 1 95.69 626 THR B CA 1
ATOM 10259 C C . THR B 1 626 ? -28.625 -14.773 -1.894 1 95.69 626 THR B C 1
ATOM 10261 O O . THR B 1 626 ? -28.719 -13.656 -1.379 1 95.69 626 THR B O 1
ATOM 10264 N N . MET B 1 627 ? -28.234 -15.82 -1.281 1 95.12 627 MET B N 1
ATOM 10265 C CA . MET B 1 627 ? -27.938 -15.766 0.148 1 95.12 627 MET B CA 1
ATOM 10266 C C . MET B 1 627 ? -26.688 -14.93 0.416 1 95.12 627 MET B C 1
ATOM 10268 O O . MET B 1 627 ? -26.656 -14.141 1.358 1 95.12 627 MET B O 1
ATOM 10272 N N . VAL B 1 628 ? -25.672 -15.086 -0.406 1 96.25 628 VAL B N 1
ATOM 10273 C CA . VAL B 1 628 ? -24.422 -14.367 -0.227 1 96.25 628 VAL B CA 1
ATOM 10274 C C . VAL B 1 628 ? -24.656 -12.867 -0.429 1 96.25 628 VAL B C 1
ATOM 10276 O O . VAL B 1 628 ? -24.188 -12.047 0.366 1 96.25 628 VAL B O 1
ATOM 10279 N N . MET B 1 629 ? -25.359 -12.5 -1.466 1 96.81 629 MET B N 1
ATOM 10280 C CA . MET B 1 629 ? -25.609 -11.094 -1.75 1 96.81 629 MET B CA 1
ATOM 10281 C C . MET B 1 629 ? -26.422 -10.445 -0.632 1 96.81 629 MET B C 1
ATOM 10283 O O . MET B 1 629 ? -26.094 -9.352 -0.175 1 96.81 629 MET B O 1
ATOM 10287 N N . ALA B 1 630 ? -27.438 -11.141 -0.189 1 96.94 630 ALA B N 1
ATOM 10288 C CA . ALA B 1 630 ? -28.266 -10.625 0.9 1 96.94 630 ALA B CA 1
ATOM 10289 C C . ALA B 1 630 ? -27.438 -10.445 2.172 1 96.94 630 ALA B C 1
ATOM 10291 O O . ALA B 1 630 ? -27.594 -9.445 2.877 1 96.94 630 ALA B O 1
ATOM 10292 N N . ALA B 1 631 ? -26.641 -11.414 2.426 1 96.38 631 ALA B N 1
ATOM 10293 C CA . ALA B 1 631 ? -25.781 -11.344 3.605 1 96.38 631 ALA B CA 1
ATOM 10294 C C . ALA B 1 631 ? -24.812 -10.164 3.51 1 96.38 631 ALA B C 1
ATOM 10296 O O . ALA B 1 631 ? -24.578 -9.469 4.5 1 96.38 631 ALA B O 1
ATOM 10297 N N . ALA B 1 632 ? -24.266 -9.961 2.334 1 96.56 632 ALA B N 1
ATOM 10298 C CA . ALA B 1 632 ? -23.344 -8.852 2.121 1 96.56 632 ALA B CA 1
ATOM 10299 C C . ALA B 1 632 ? -24.031 -7.512 2.338 1 96.56 632 ALA B C 1
ATOM 10301 O O . ALA B 1 632 ? -23.484 -6.609 2.967 1 96.56 632 ALA B O 1
ATOM 10302 N N . LEU B 1 633 ? -25.203 -7.355 1.792 1 97.62 633 LEU B N 1
ATOM 10303 C CA . LEU B 1 633 ? -25.984 -6.133 1.996 1 97.62 633 LEU B CA 1
ATOM 10304 C C . LEU B 1 633 ? -26.281 -5.922 3.477 1 97.62 633 LEU B C 1
ATOM 10306 O O . LEU B 1 633 ? -26.203 -4.801 3.977 1 97.62 633 LEU B O 1
ATOM 10310 N N . MET B 1 634 ? -26.531 -7.023 4.117 1 97.19 634 MET B N 1
ATOM 10311 C CA . MET B 1 634 ? -26.906 -6.93 5.527 1 97.19 634 MET B CA 1
ATOM 10312 C C . MET B 1 634 ? -25.703 -6.523 6.379 1 97.19 634 MET B C 1
ATOM 10314 O O . MET B 1 634 ? -25.875 -5.902 7.434 1 97.19 634 MET B O 1
ATOM 10318 N N . CYS B 1 635 ? -24.516 -6.898 5.988 1 95.38 635 CYS B N 1
ATOM 10319 C CA . CYS B 1 635 ? -23.328 -6.438 6.699 1 95.38 635 CYS B CA 1
ATOM 10320 C C . CYS B 1 635 ? -23.328 -4.922 6.852 1 95.38 635 CYS B C 1
ATOM 10322 O O . CYS B 1 635 ? -23.172 -4.402 7.957 1 95.38 635 CYS B O 1
ATOM 10324 N N . SER B 1 636 ? -23.641 -4.254 5.793 1 95.06 636 SER B N 1
ATOM 10325 C CA . SER B 1 636 ? -23.672 -2.793 5.812 1 95.06 636 SER B CA 1
ATOM 10326 C C . SER B 1 636 ? -24.891 -2.277 6.574 1 95.06 636 SER B C 1
ATOM 10328 O O . SER B 1 636 ? -24.906 -1.128 7.02 1 95.06 636 SER B O 1
ATOM 10330 N N . GLY B 1 637 ? -25.859 -3.121 6.738 1 96.06 637 GLY B N 1
ATOM 10331 C CA . GLY B 1 637 ? -27.094 -2.742 7.418 1 96.06 637 GLY B CA 1
ATOM 10332 C C . GLY B 1 637 ? -26.984 -2.822 8.93 1 96.06 637 GLY B C 1
ATOM 10333 O O . GLY B 1 637 ? -27.891 -2.389 9.641 1 96.06 637 GLY B O 1
ATOM 10334 N N . ALA B 1 638 ? -25.922 -3.35 9.391 1 95.31 638 ALA B N 1
ATOM 10335 C CA . ALA B 1 638 ? -25.719 -3.432 10.836 1 95.31 638 ALA B CA 1
ATOM 10336 C C . ALA B 1 638 ? -25.172 -2.119 11.383 1 95.31 638 ALA B C 1
ATOM 10338 O O . ALA B 1 638 ? -23.953 -1.894 11.375 1 95.31 638 ALA B O 1
ATOM 10339 N N . MET B 1 639 ? -25.984 -1.308 11.93 1 94.44 639 MET B N 1
ATOM 10340 C CA . MET B 1 639 ? -25.594 0.043 12.32 1 94.44 639 MET B CA 1
ATOM 10341 C C . MET B 1 639 ? -26.031 0.35 13.75 1 94.44 639 MET B C 1
ATOM 10343 O O . MET B 1 639 ? -26.234 1.512 14.102 1 94.44 639 MET B O 1
ATOM 10347 N N . GLY B 1 640 ? -26.141 -0.566 14.625 1 92.12 640 GLY B N 1
ATOM 10348 C CA . GLY B 1 640 ? -26.812 -0.413 15.906 1 92.12 640 GLY B CA 1
ATOM 10349 C C . GLY B 1 640 ? -25.922 0.211 16.969 1 92.12 640 GLY B C 1
ATOM 10350 O O . GLY B 1 640 ? -26.422 0.825 17.906 1 92.12 640 GLY B O 1
ATOM 10351 N N . LEU B 1 641 ? -24.609 0.053 16.797 1 89.5 641 LEU B N 1
ATOM 10352 C CA . LEU B 1 641 ? -23.688 0.551 17.812 1 89.5 641 LEU B CA 1
ATOM 10353 C C . LEU B 1 641 ? -22.688 1.532 17.203 1 89.5 641 LEU B C 1
ATOM 10355 O O . LEU B 1 641 ? -22.453 1.503 15.992 1 89.5 641 LEU B O 1
ATOM 10359 N N . PRO B 1 642 ? -22.109 2.451 18.078 1 87.38 642 PRO B N 1
ATOM 10360 C CA . PRO B 1 642 ? -21.109 3.391 17.562 1 87.38 642 PRO B CA 1
ATOM 10361 C C . PRO B 1 642 ? -19.891 2.689 16.969 1 87.38 642 PRO B C 1
ATOM 10363 O O . PRO B 1 642 ? -19.281 3.197 16.031 1 87.38 642 PRO B O 1
ATOM 10366 N N . VAL B 1 643 ? -19.594 1.528 17.484 1 79.19 643 VAL B N 1
ATOM 10367 C CA . VAL B 1 643 ? -18.375 0.832 17.094 1 79.19 643 VAL B CA 1
ATOM 10368 C C . VAL B 1 643 ? -18.656 -0.062 15.883 1 79.19 643 VAL B C 1
ATOM 10370 O O . VAL B 1 643 ? -17.734 -0.636 15.305 1 79.19 643 VAL B O 1
ATOM 10373 N N . SER B 1 644 ? -19.875 -0.156 15.422 1 83.75 644 SER B N 1
ATOM 10374 C CA . SER B 1 644 ? -20.25 -1.103 14.383 1 83.75 644 SER B CA 1
ATOM 10375 C C . SER B 1 644 ? -19.609 -0.741 13.047 1 83.75 644 SER B C 1
ATOM 10377 O O . SER B 1 644 ? -19.344 -1.619 12.227 1 83.75 644 SER B O 1
ATOM 10379 N N . SER B 1 645 ? -19.453 0.552 12.852 1 87.12 645 SER B N 1
ATOM 10380 C CA . SER B 1 645 ? -18.969 0.988 11.547 1 87.12 645 SER B CA 1
ATOM 10381 C C . SER B 1 645 ? -18.172 2.285 11.656 1 87.12 645 SER B C 1
ATOM 10383 O O . SER B 1 645 ? -18.281 3 12.656 1 87.12 645 SER B O 1
ATOM 10385 N N . PHE B 1 646 ? -17.484 2.535 10.617 1 82.12 646 PHE B N 1
ATOM 10386 C CA . PHE B 1 646 ? -16.672 3.744 10.594 1 82.12 646 PHE B CA 1
ATOM 10387 C C . PHE B 1 646 ? -17.547 4.988 10.578 1 82.12 646 PHE B C 1
ATOM 10389 O O . PHE B 1 646 ? -17.281 5.961 11.281 1 82.12 646 PHE B O 1
ATOM 10396 N N . PRO B 1 647 ? -18.562 4.961 9.773 1 91.94 647 PRO B N 1
ATOM 10397 C CA . PRO B 1 647 ? -19.453 6.125 9.82 1 91.94 647 PRO B CA 1
ATOM 10398 C C . PRO B 1 647 ? -19.984 6.41 11.227 1 91.94 647 PRO B C 1
ATOM 10400 O O . PRO B 1 647 ? -20.031 7.57 11.648 1 91.94 647 PRO B O 1
ATOM 10403 N N . ASN B 1 648 ? -20.312 5.359 11.961 1 92.31 648 ASN B N 1
ATOM 10404 C CA . ASN B 1 648 ? -20.797 5.523 13.328 1 92.31 648 ASN B CA 1
ATOM 10405 C C . ASN B 1 648 ? -19.719 6.07 14.25 1 92.31 648 ASN B C 1
ATOM 10407 O O . ASN B 1 648 ? -19.984 6.953 15.07 1 92.31 648 ASN B O 1
ATOM 10411 N N . MET B 1 649 ? -18.578 5.637 14.078 1 84.88 649 MET B N 1
ATOM 10412 C CA . MET B 1 649 ? -17.469 6.074 14.914 1 84.88 649 MET B CA 1
ATOM 10413 C C . MET B 1 649 ? -17.141 7.547 14.672 1 84.88 649 MET B C 1
ATOM 10415 O O . MET B 1 649 ? -16.844 8.281 15.609 1 84.88 649 MET B O 1
ATOM 10419 N N . ASN B 1 650 ? -17.219 7.918 13.484 1 86.25 650 ASN B N 1
ATOM 10420 C CA . ASN B 1 650 ? -16.984 9.312 13.148 1 86.25 650 ASN B CA 1
ATOM 10421 C C . ASN B 1 650 ? -18.062 10.227 13.719 1 86.25 650 ASN B C 1
ATOM 10423 O O . ASN B 1 650 ? -17.766 11.328 14.188 1 86.25 650 ASN B O 1
ATOM 10427 N N . ALA B 1 651 ? -19.172 9.742 13.703 1 91.38 651 ALA B N 1
ATOM 10428 C CA . ALA B 1 651 ? -20.312 10.539 14.188 1 91.38 651 ALA B CA 1
ATOM 10429 C C . ALA B 1 651 ? -20.203 10.781 15.688 1 91.38 651 ALA B C 1
ATOM 10431 O O . ALA B 1 651 ? -20.422 11.898 16.156 1 91.38 651 ALA B O 1
ATOM 10432 N N . ILE B 1 652 ? -19.859 9.781 16.438 1 88.69 652 ILE B N 1
ATOM 10433 C CA . ILE B 1 652 ? -19.828 9.891 17.891 1 88.69 652 ILE B CA 1
ATOM 10434 C C . ILE B 1 652 ? -18.641 10.75 18.312 1 88.69 652 ILE B C 1
ATOM 10436 O O . ILE B 1 652 ? -18.625 11.289 19.422 1 88.69 652 ILE B O 1
ATOM 10440 N N . SER B 1 653 ? -17.609 10.938 17.516 1 81.56 653 SER B N 1
ATOM 10441 C CA . SER B 1 653 ? -16.406 11.703 17.828 1 81.56 653 SER B CA 1
ATOM 10442 C C . SER B 1 653 ? -16.609 13.195 17.594 1 81.56 653 SER B C 1
ATOM 10444 O O . SER B 1 653 ? -15.789 14.016 17.984 1 81.56 653 SER B O 1
ATOM 10446 N N . LEU B 1 654 ? -17.734 13.5 16.953 1 84.69 654 LEU B N 1
ATOM 10447 C CA . LEU B 1 654 ? -18 14.906 16.688 1 84.69 654 LEU B CA 1
ATOM 10448 C C . LEU B 1 654 ? -18.375 15.648 17.953 1 84.69 654 LEU B C 1
ATOM 10450 O O . LEU B 1 654 ? -19.219 15.18 18.734 1 84.69 654 LEU B O 1
ATOM 10454 N N . GLU B 1 655 ? -17.656 16.719 18.188 1 79.88 655 GLU B N 1
ATOM 10455 C CA . GLU B 1 655 ? -17.891 17.5 19.391 1 79.88 655 GLU B CA 1
ATOM 10456 C C . GLU B 1 655 ? -18.328 18.922 19.047 1 79.88 655 GLU B C 1
ATOM 10458 O O . GLU B 1 655 ? -18 19.453 17.984 1 79.88 655 GLU B O 1
ATOM 10463 N N . ASP B 1 656 ? -19.078 19.391 19.859 1 75.62 656 ASP B N 1
ATOM 10464 C CA . ASP B 1 656 ? -19.484 20.781 19.703 1 75.62 656 ASP B CA 1
ATOM 10465 C C . ASP B 1 656 ? -18.375 21.734 20.141 1 75.62 656 ASP B C 1
ATOM 10467 O O . ASP B 1 656 ? -17.281 21.297 20.469 1 75.62 656 ASP B O 1
ATOM 10471 N N . ARG B 1 657 ? -18.703 23.047 20.219 1 62 657 ARG B N 1
ATOM 10472 C CA . ARG B 1 657 ? -17.734 24.094 20.5 1 62 657 ARG B CA 1
ATOM 10473 C C . ARG B 1 657 ? -17.188 23.984 21.906 1 62 657 ARG B C 1
ATOM 10475 O O . ARG B 1 657 ? -16.062 24.406 22.188 1 62 657 ARG B O 1
ATOM 10482 N N . THR B 1 658 ? -17.984 23.312 22.781 1 62.78 658 THR B N 1
ATOM 10483 C CA . THR B 1 658 ? -17.609 23.172 24.172 1 62.78 658 THR B CA 1
ATOM 10484 C C . THR B 1 658 ? -16.875 21.859 24.406 1 62.78 658 THR B C 1
ATOM 10486 O O . THR B 1 658 ? -16.453 21.562 25.531 1 62.78 658 THR B O 1
ATOM 10489 N N . GLY B 1 659 ? -16.719 21.062 23.406 1 72.81 659 GLY B N 1
ATOM 10490 C CA . GLY B 1 659 ? -16.031 19.797 23.547 1 72.81 659 GLY B CA 1
ATOM 10491 C C . GLY B 1 659 ? -16.969 18.656 23.922 1 72.81 659 GLY B C 1
ATOM 10492 O O . GLY B 1 659 ? -16.5 17.547 24.234 1 72.81 659 GLY B O 1
ATOM 10493 N N . THR B 1 660 ? -18.219 19.047 23.953 1 75.44 660 THR B N 1
ATOM 10494 C CA . THR B 1 660 ? -19.203 18.016 24.25 1 75.44 660 THR B CA 1
ATOM 10495 C C . THR B 1 660 ? -19.641 17.297 22.984 1 75.44 660 THR B C 1
ATOM 10497 O O . THR B 1 660 ? -19.906 17.938 21.969 1 75.44 660 THR B O 1
ATOM 10500 N N . PRO B 1 661 ? -19.734 15.984 23.094 1 86.81 661 PRO B N 1
ATOM 10501 C CA . PRO B 1 661 ? -20.172 15.234 21.906 1 86.81 661 PRO B CA 1
ATOM 10502 C C . PRO B 1 661 ? -21.609 15.547 21.5 1 86.81 661 PRO B C 1
ATOM 10504 O O . PRO B 1 661 ? -22.469 15.711 22.359 1 86.81 661 PRO B O 1
ATOM 10507 N N . TRP B 1 662 ? -21.844 15.672 20.25 1 89.88 662 TRP B N 1
ATOM 10508 C CA . TRP B 1 662 ? -23.172 15.945 19.734 1 89.88 662 TRP B CA 1
ATOM 10509 C C . TRP B 1 662 ? -24.094 14.758 19.953 1 89.88 662 TRP B C 1
ATOM 10511 O O . TRP B 1 662 ? -25.297 14.93 20.234 1 89.88 662 TRP B O 1
ATOM 10521 N N . VAL B 1 663 ? -23.5 13.586 19.75 1 92.31 663 VAL B N 1
ATOM 10522 C CA . VAL B 1 663 ? -24.297 12.367 19.828 1 92.31 663 VAL B CA 1
ATOM 10523 C C . VAL B 1 663 ? -23.703 11.422 20.859 1 92.31 663 VAL B C 1
ATOM 10525 O O . VAL B 1 663 ? -22.484 11.445 21.094 1 92.31 663 VAL B O 1
ATOM 10528 N N . HIS B 1 664 ? -24.625 10.664 21.484 1 88.19 664 HIS B N 1
ATOM 10529 C CA . HIS B 1 664 ? -24.219 9.703 22.516 1 88.19 664 HIS B CA 1
ATOM 10530 C C . HIS B 1 664 ? -24.594 8.281 22.109 1 88.19 664 HIS B C 1
ATOM 10532 O O . HIS B 1 664 ? -25.25 8.07 21.094 1 88.19 664 HIS B O 1
ATOM 10538 N N . VAL B 1 665 ? -24.156 7.336 22.891 1 89 665 VAL B N 1
ATOM 10539 C CA . VAL B 1 665 ? -24.391 5.922 22.625 1 89 665 VAL B CA 1
ATOM 10540 C C . VAL B 1 665 ? -25.891 5.641 22.609 1 89 665 VAL B C 1
ATOM 10542 O O . VAL B 1 665 ? -26.359 4.828 21.812 1 89 665 VAL B O 1
ATOM 10545 N N . SER B 1 666 ? -26.594 6.363 23.391 1 89.75 666 SER B N 1
ATOM 10546 C CA . SER B 1 666 ? -28.047 6.176 23.469 1 89.75 666 SER B CA 1
ATOM 10547 C C . SER B 1 666 ? -28.719 6.543 22.156 1 89.75 666 SER B C 1
ATOM 10549 O O . SER B 1 666 ? -29.734 5.949 21.781 1 89.75 666 SER B O 1
ATOM 10551 N N . ASP B 1 667 ? -28.188 7.441 21.469 1 91.25 667 ASP B N 1
ATOM 10552 C CA . ASP B 1 667 ? -28.734 7.82 20.172 1 91.25 667 ASP B CA 1
ATOM 10553 C C . ASP B 1 667 ? -28.594 6.684 19.156 1 91.25 667 ASP B C 1
ATOM 10555 O O . ASP B 1 667 ? -29.5 6.43 18.375 1 91.25 667 ASP B O 1
ATOM 10559 N N . PHE B 1 668 ? -27.562 5.973 19.219 1 92 668 PHE B N 1
ATOM 10560 C CA . PHE B 1 668 ? -27.312 4.867 18.297 1 92 668 PHE B CA 1
ATOM 10561 C C . PHE B 1 668 ? -28.219 3.684 18.625 1 92 668 PHE B C 1
ATOM 10563 O O . PHE B 1 668 ? -28.688 2.99 17.719 1 92 668 PHE B O 1
ATOM 10570 N N . LEU B 1 669 ? -28.422 3.52 19.859 1 91.31 669 LEU B N 1
ATOM 10571 C CA . LEU B 1 669 ? -29.328 2.434 20.234 1 91.31 669 LEU B CA 1
ATOM 10572 C C . LEU B 1 669 ? -30.75 2.746 19.812 1 91.31 669 LEU B C 1
ATOM 10574 O O . LEU B 1 669 ? -31.469 1.868 19.328 1 91.31 669 LEU B O 1
ATOM 10578 N N . ARG B 1 670 ? -31.078 3.939 19.938 1 93.38 670 ARG B N 1
ATOM 10579 C CA . ARG B 1 670 ? -32.438 4.352 19.672 1 93.38 670 ARG B CA 1
ATOM 10580 C C . ARG B 1 670 ? -32.719 4.43 18.172 1 93.38 670 ARG B C 1
ATOM 10582 O O . ARG B 1 670 ? -33.812 4.121 17.703 1 93.38 670 ARG B O 1
ATOM 10589 N N . VAL B 1 671 ? -31.781 4.801 17.438 1 95.19 671 VAL B N 1
ATOM 10590 C CA . VAL B 1 671 ? -31.984 5.016 16 1 95.19 671 VAL B CA 1
ATOM 10591 C C . VAL B 1 671 ? -31.312 3.896 15.211 1 95.19 671 VAL B C 1
ATOM 10593 O O . VAL B 1 671 ? -31.859 3.406 14.227 1 95.19 671 VAL B O 1
ATOM 10596 N N . GLY B 1 672 ? -30.141 3.486 15.602 1 95.25 672 GLY B N 1
ATOM 10597 C CA . GLY B 1 672 ? -29.344 2.508 14.875 1 95.25 672 GLY B CA 1
ATOM 10598 C C . GLY B 1 672 ? -29.984 1.129 14.844 1 95.25 672 GLY B C 1
ATOM 10599 O O . GLY B 1 672 ? -30 0.471 13.805 1 95.25 672 GLY B O 1
ATOM 10600 N N . ILE B 1 673 ? -30.484 0.695 15.953 1 95.38 673 ILE B N 1
ATOM 10601 C CA . ILE B 1 673 ? -31.062 -0.641 16.031 1 95.38 673 ILE B CA 1
ATOM 10602 C C . ILE B 1 673 ? -32.312 -0.712 15.164 1 95.38 673 ILE B C 1
ATOM 10604 O O . ILE B 1 673 ? -32.438 -1.6 14.32 1 95.38 673 ILE B O 1
ATOM 10608 N N . PRO B 1 674 ? -33.188 0.205 15.328 1 96.94 674 PRO B N 1
ATOM 10609 C CA . PRO B 1 674 ? -34.344 0.167 14.438 1 96.94 674 PRO B CA 1
ATOM 10610 C C . PRO B 1 674 ? -33.969 0.308 12.969 1 96.94 674 PRO B C 1
ATOM 10612 O O . PRO B 1 674 ? -34.594 -0.295 12.102 1 96.94 674 PRO B O 1
ATOM 10615 N N . SER B 1 675 ? -33.031 1.131 12.688 1 97.75 675 SER B N 1
ATOM 10616 C CA . SER B 1 675 ? -32.562 1.281 11.305 1 97.75 675 SER B CA 1
ATOM 10617 C C . SER B 1 675 ? -32.031 -0.031 10.758 1 97.75 675 SER B C 1
ATOM 10619 O O . SER B 1 675 ? -32.219 -0.36 9.586 1 97.75 675 SER B O 1
ATOM 10621 N N . SER B 1 676 ? -31.281 -0.75 11.578 1 98 676 SER B N 1
ATOM 10622 C CA . SER B 1 676 ? -30.766 -2.057 11.172 1 98 676 SER B CA 1
ATOM 10623 C C . SER B 1 676 ? -31.906 -3.029 10.883 1 98 676 SER B C 1
ATOM 10625 O O . SER B 1 676 ? -31.828 -3.814 9.938 1 98 676 SER B O 1
ATOM 10627 N N . PHE B 1 677 ? -32.844 -2.938 11.727 1 97.56 677 PHE B N 1
ATOM 10628 C CA . PHE B 1 677 ? -34 -3.793 11.531 1 97.56 677 PHE B CA 1
ATOM 10629 C C . PHE B 1 677 ? -34.719 -3.443 10.234 1 97.56 677 PHE B C 1
ATOM 10631 O O . PHE B 1 677 ? -35.188 -4.332 9.508 1 97.56 677 PHE B O 1
ATOM 10638 N N . VAL B 1 678 ? -34.875 -2.211 9.977 1 98 678 VAL B N 1
ATOM 10639 C CA . VAL B 1 678 ? -35.469 -1.751 8.734 1 98 678 VAL B CA 1
ATOM 10640 C C . VAL B 1 678 ? -34.688 -2.309 7.547 1 98 678 VAL B C 1
ATOM 10642 O O . VAL B 1 678 ? -35.281 -2.787 6.574 1 98 678 VAL B O 1
ATOM 10645 N N . ALA B 1 679 ? -33.375 -2.205 7.598 1 98.19 679 ALA B N 1
ATOM 10646 C CA . ALA B 1 679 ? -32.531 -2.738 6.527 1 98.19 679 ALA B CA 1
ATOM 10647 C C . ALA B 1 679 ? -32.812 -4.227 6.32 1 98.19 679 ALA B C 1
ATOM 10649 O O . ALA B 1 679 ? -32.938 -4.691 5.188 1 98.19 679 ALA B O 1
ATOM 10650 N N . TRP B 1 680 ? -32.906 -4.949 7.41 1 98.31 680 TRP B N 1
ATOM 10651 C CA . TRP B 1 680 ? -33.125 -6.387 7.355 1 98.31 680 TRP B CA 1
ATOM 10652 C C . TRP B 1 680 ? -34.469 -6.699 6.676 1 98.31 680 TRP B C 1
ATOM 10654 O O . TRP B 1 680 ? -34.531 -7.543 5.777 1 98.31 680 TRP B O 1
ATOM 10664 N N . VAL B 1 681 ? -35.5 -5.973 7.031 1 98.12 681 VAL B N 1
ATOM 10665 C CA . VAL B 1 681 ? -36.812 -6.203 6.496 1 98.12 681 VAL B CA 1
ATOM 10666 C C . VAL B 1 681 ? -36.844 -5.855 5.008 1 98.12 681 VAL B C 1
ATOM 10668 O O . VAL B 1 681 ? -37.438 -6.578 4.207 1 98.12 681 VAL B O 1
ATOM 10671 N N . ILE B 1 682 ? -36.219 -4.816 4.648 1 98.31 682 ILE B N 1
ATOM 10672 C CA . ILE B 1 682 ? -36.25 -4.363 3.262 1 98.31 682 ILE B CA 1
ATOM 10673 C C . ILE B 1 682 ? -35.438 -5.324 2.391 1 98.31 682 ILE B C 1
ATOM 10675 O O . ILE B 1 682 ? -35.812 -5.598 1.247 1 98.31 682 ILE B O 1
ATOM 10679 N N . ILE B 1 683 ? -34.312 -5.812 2.838 1 98.06 683 ILE B N 1
ATOM 10680 C CA . ILE B 1 683 ? -33.531 -6.781 2.094 1 98.06 683 ILE B CA 1
ATOM 10681 C C . ILE B 1 683 ? -34.344 -8.047 1.859 1 98.06 683 ILE B C 1
ATOM 10683 O O . ILE B 1 683 ? -34.312 -8.625 0.771 1 98.06 683 ILE B O 1
ATOM 10687 N N . LEU B 1 684 ? -35.188 -8.438 2.836 1 97.19 684 LEU B N 1
ATOM 10688 C CA . LEU B 1 684 ? -36 -9.641 2.74 1 97.19 684 LEU B CA 1
ATOM 10689 C C . LEU B 1 684 ? -37.219 -9.406 1.817 1 97.19 684 LEU B C 1
ATOM 10691 O O . LEU B 1 684 ? -37.594 -10.297 1.062 1 97.19 684 LEU B O 1
ATOM 10695 N N . THR B 1 685 ? -37.781 -8.203 1.843 1 97.25 685 THR B N 1
ATOM 10696 C CA . THR B 1 685 ? -39.062 -7.977 1.168 1 97.25 685 THR B CA 1
ATOM 10697 C C . THR B 1 685 ? -38.844 -7.422 -0.235 1 97.25 685 THR B C 1
ATOM 10699 O O . THR B 1 685 ? -39.594 -7.703 -1.151 1 97.25 685 THR B O 1
ATOM 10702 N N . ILE B 1 686 ? -37.844 -6.617 -0.391 1 97.31 686 ILE B N 1
ATOM 10703 C CA . ILE B 1 686 ? -37.594 -6.004 -1.693 1 97.31 686 ILE B CA 1
ATOM 10704 C C . ILE B 1 686 ? -36.406 -6.656 -2.357 1 97.31 686 ILE B C 1
ATOM 10706 O O . ILE B 1 686 ? -36.438 -7.008 -3.539 1 97.31 686 ILE B O 1
ATOM 10710 N N . GLY B 1 687 ? -35.375 -6.844 -1.628 1 96.75 687 GLY B N 1
ATOM 10711 C CA . GLY B 1 687 ? -34.156 -7.422 -2.174 1 96.75 687 GLY B CA 1
ATOM 10712 C C . GLY B 1 687 ? -34.344 -8.836 -2.688 1 96.75 687 GLY B C 1
ATOM 10713 O O . GLY B 1 687 ? -33.969 -9.148 -3.816 1 96.75 687 GLY B O 1
ATOM 10714 N N . TYR B 1 688 ? -34.969 -9.664 -1.907 1 95.69 688 TYR B N 1
ATOM 10715 C CA . TYR B 1 688 ? -35.125 -11.078 -2.217 1 95.69 688 TYR B CA 1
ATOM 10716 C C . TYR B 1 688 ? -35.938 -11.273 -3.482 1 95.69 688 TYR B C 1
ATOM 10718 O O . TYR B 1 688 ? -35.531 -11.984 -4.398 1 95.69 688 TYR B O 1
ATOM 10726 N N . PRO B 1 689 ? -37.094 -10.633 -3.658 1 95.06 689 PRO B N 1
ATOM 10727 C CA . PRO B 1 689 ? -37.875 -10.805 -4.891 1 95.06 689 PRO B CA 1
ATOM 10728 C C . PRO B 1 689 ? -37.125 -10.281 -6.121 1 95.06 689 PRO B C 1
ATOM 10730 O O . PRO B 1 689 ? -37.219 -10.875 -7.199 1 95.06 689 PRO B O 1
ATOM 10733 N N . ILE B 1 690 ? -36.438 -9.227 -5.961 1 96.25 690 ILE B N 1
ATOM 10734 C CA . ILE B 1 690 ? -35.688 -8.68 -7.098 1 96.25 690 ILE B CA 1
ATOM 10735 C C . ILE B 1 690 ? -34.594 -9.672 -7.535 1 96.25 690 ILE B C 1
ATOM 10737 O O . ILE B 1 690 ? -34.406 -9.883 -8.734 1 96.25 690 ILE B O 1
ATOM 10741 N N . MET B 1 691 ? -33.938 -10.273 -6.562 1 95.69 691 MET B N 1
ATOM 10742 C CA . MET B 1 691 ? -32.906 -11.266 -6.883 1 95.69 691 MET B CA 1
ATOM 10743 C C . MET B 1 691 ? -33.531 -12.461 -7.609 1 95.69 691 MET B C 1
ATOM 10745 O O . MET B 1 691 ? -32.906 -13.008 -8.531 1 95.69 691 MET B O 1
ATOM 10749 N N . GLY B 1 692 ? -34.719 -12.836 -7.242 1 91.75 692 GLY B N 1
ATOM 10750 C CA . GLY B 1 692 ? -35.438 -13.93 -7.898 1 91.75 692 GLY B CA 1
ATOM 10751 C C . GLY B 1 692 ? -35.812 -13.617 -9.336 1 91.75 692 GLY B C 1
ATOM 10752 O O . GLY B 1 692 ? -35.625 -14.453 -10.227 1 91.75 692 GLY B O 1
ATOM 10753 N N . VAL B 1 693 ? -36.188 -12.43 -9.562 1 92.75 693 VAL B N 1
ATOM 10754 C CA . VAL B 1 693 ? -36.625 -12.008 -10.891 1 92.75 693 VAL B CA 1
ATOM 10755 C C . VAL B 1 693 ? -35.406 -11.914 -11.82 1 92.75 693 VAL B C 1
ATOM 10757 O O . VAL B 1 693 ? -35.5 -12.242 -13.008 1 92.75 693 VAL B O 1
ATOM 10760 N N . LEU B 1 694 ? -34.281 -11.523 -11.273 1 92.12 694 LEU B N 1
ATOM 10761 C CA . LEU B 1 694 ? -33.062 -11.336 -12.078 1 92.12 694 LEU B CA 1
ATOM 10762 C C . LEU B 1 694 ? -32.344 -12.656 -12.289 1 92.12 694 LEU B C 1
ATOM 10764 O O . LEU B 1 694 ? -31.406 -12.734 -13.078 1 92.12 694 LEU B O 1
ATOM 10768 N N . GLY B 1 695 ? -32.719 -13.672 -11.547 1 88.31 695 GLY B N 1
ATOM 10769 C CA . GLY B 1 695 ? -32.094 -14.984 -11.711 1 88.31 695 GLY B CA 1
ATOM 10770 C C . GLY B 1 695 ? -30.781 -15.133 -10.953 1 88.31 695 GLY B C 1
ATOM 10771 O O . GLY B 1 695 ? -29.906 -15.898 -11.352 1 88.31 695 GLY B O 1
ATOM 10772 N N . ILE B 1 696 ? -30.672 -14.273 -10.008 1 89.56 696 ILE B N 1
ATOM 10773 C CA . ILE B 1 696 ? -29.5 -14.43 -9.148 1 89.56 696 ILE B CA 1
ATOM 10774 C C . ILE B 1 696 ? -29.734 -15.586 -8.172 1 89.56 696 ILE B C 1
ATOM 10776 O O . ILE B 1 696 ? -30.469 -15.438 -7.191 1 89.56 696 ILE B O 1
ATOM 10780 N N . ARG B 1 697 ? -29.203 -16.766 -8.531 1 83.75 697 ARG B N 1
ATOM 10781 C CA . ARG B 1 697 ? -29.453 -17.969 -7.73 1 83.75 697 ARG B CA 1
ATOM 10782 C C . ARG B 1 697 ? -28.141 -18.609 -7.301 1 83.75 697 ARG B C 1
ATOM 10784 O O . ARG B 1 697 ? -27.125 -18.5 -8 1 83.75 697 ARG B O 1
#

Secondary structure (DSSP, 8-state):
------------------------------S--------------THHHHHHHHHHTSGGGHHHHHHHHHHHHHHHHHHHHHHHHHHHHHHHHHHHHHHHHHHHT---HHHHIIIIITTSGGGSHHHHHHHHHHHHHHHHHHHHHTSTT-HHHHHHHHHHHHHHHHHHHHHHHHHHHHHHHHHHHHTT---HHHH-S-------EEEETTEEEE-----HHHHHHHHHHHHHHHHHHS--SSSHHHHHHHHHHHHHHHHHHHTSS-HHHHHHHHHHHHHHTT--EEEEE-TTS-EEEEEPPHHHHHHHHHHHH-SHHHHHHHHHHHHHHHHHHTTHHHHHHHHHHHTS-S-HHHHHHHHHHHHHHHHHHT-TTHHHHHHHHHHHHHHHTSPTT-HHHHHHHHHHHHHHHHHTTTSTTS-HHHHHHHHHSSSPPPHHHHHHHHHHHHHHHHHHHHHHHHHHH---TTTT---GGGT-S-HHHHSPPPHHHHHHHHHHHHHHHHHHTHHHHHHHH-SHHHHTHHHHHHHHHTTSS-HHHHHTS-HHHHHHHHHHHHHHHHHHHHTHHHHHHHHHHHHHTT--HHHHHHHHHHHHHHHHHHS-HHHHHHHHHHHHHHHHHTSSS--HHHHHHHHHHHHHH--SSGGG-HHHHHHHT-B-TTS-BS--HHHIIIIIHHHHHHHHHHIIIIIHHHHHHHT--/------------------------------S--------------THHHHHHHHHHTSGGGHHHHHHHHHHHHHHHHHHHHHHHHHHHHHHHHHHHHHHHHHHHT---HHHHIIIIITTSGGGSHHHHHHHHHHHHHHHHHHHHHTSTT-HHHHHHHHHHHHHHHHHHHHHHHHHHHHHHHHHHHTTT---HHHH-S-------EEEETTEEEE-----HHHHHHHHHHHHHHHHHHS--SSSHHHHHHHHHHHHHHHHHHHTSS-HHHHHHHHHHHHHHTT--EEEEE-TTS-EEEEEPPHHHHHHHHHHHH-SHHHHHHHHHHHHHHHHHHTTHHHHHHHHHHHTS-S-HHHHHHHHHHHHHHHHHHT-TTHHHHHHHHHHHHHHHTSPTT-HHHHHHHHHHHHHHHHHTTTSTTS-HHHHHHHHHSSSPPPHHHHHHHHHHHHHHHHHHHHHHHHHHH---TTTT---GGGT-S-HHHHSPPPHHHHHHHHHHHHHHHHHHTHHHHHHHH-SHHHHTHHHHHHHHHTTSS-HHHHHTS-HHHHHHHHHHHHHHHHHHHHTHHHHHHHHHHHHHTT--HHHHHHHHHHHHHHHHHHS-HHHHHHHHHHHHHHHHHTSSS--HHHHHHHHHHHHHH--SSGGG-HHHHHHHT-B-TTS-BSS-HHHIIIIIHHHHHHHHHHIIIIIHHHHHHHT--

Nearest PDB structures (foldseek):
  8uvb-assembly1_A  TM=8.655E-01  e=3.660E-19  Homo sapiens
  6ol1-assembly1_B  TM=9.004E-01  e=7.348E-18  Vibrio cholerae O1 biovar El Tor str. N16961
  4f35-assembly2_B  TM=9.237E-01  e=5.196E-16  Vibrio cholerae
  4f35-assembly1_C  TM=9.167E-01  e=1.521E-15  Vibrio cholerae
  6wtw-assembly1_A  TM=5.670E-01  e=7.996E-14  Lactobacillus acidophilus

Foldseek 3Di:
DCPDDPPPPDDPPPDPPPPDPPDDPPPPPDPPPPPPPPPPPPCPDPPPLLVLLVVLPDPVCPVVLVVLLVVLLVVLLVLVVLVVVLVVVLVVLLVVVVVVCVVVVHDCNVVCCVPPVCPDQSNDPVNNVVSVVVSLVSLQVNCSNPVSRDSVVSVVVSVLSNVVVVVVVVVVVVVVVVVVVLVVVVVVPPPCVVVVPVPVLVLPQPCDVNDRPSPPPPPPLVVLLVVLVVQLVVQLPDCPDDDNLLSNLVSLLSSLLSCQLVVSDPLLVSLVVQLVSCLVSQNFWDWDQDPVRDTDTDGDHSVVSNVVLLVLLDDLLLLLLLLLQLLLLLCVVQCVLLLVLLQQLLVQFQFLLSNLLSLLVSLLVNLLRRELQVSLVSSCVLCVVLQQPFDALQLSNVLSLVSSLLSSLLSCQQFCNSYLLSSLLQVLDVPRDFRQLSNLQSVVLSVVLSVVLSVVSCVPSVHDRVRSPPPSSSRNDNSCVVPPQDPSRVLSVVQVVVLSVCRNCCVVCCVPQVDNSSSSVSSVCSCDVVPSDDPVSSVSTPVSSSSSSSSLSSSLVSCVSSCNLVVLLVVCQVVCVPPDPLRVLLVLLVVLLVVLLSGELNSSSSSCLNSQLSNQCSDPPRQSSLSSSLNSSLSSLNQQFLVSGSSSVVSQCDAHPVRHGNDDRVSSNSSSVVSSVSSSVSCSPRNNVSCVVVVND/DDDDDDPPPDDPPPDPPPPDDPDDPPPPPDPPPPPPPPPPPPCPDPPVLLVLLVVLPDPVCVVVLVVLLVVLLVVLLVLVVLLVVLVVVLVVLLVVVVVVCVVVVHDCNVVCCVPPVCPDQSNDPVNNVVSVVVSLVSLQVNCSNPVSRDSVVSVVVSVLSNVVVVVVVVVVVVVVVVVVVLVVVVVVPPPCVVVVVPPPLVQPQPCDVNDRPSPPPPPPLVVLLVVLVVQLVVQLPDCPDDDNLLSNLVSLLSSLLSCQLVVSDPLLVSLVVQLVSCLVSQNFWDWDQDPVRDIDTDGDHSVVSNVVLLVLLDDLLLLLLLLLQLLLLLCVVLCVLLLVLLQQLLVQFQFLLSNLLSLLVSLLVNLLRRELQVSLVSSCVLCVVLQQPFDALQLSNVLSLVSSLLSSLLSCQQFCNSYLLSSLLQVLDVPRDFRQLSNLQSVVLSVVLSVVLSVVSCVVSVHDRVRSPPPSSSRNDNSCVVPPQDPSRVLSVVQVVVLSVCRNCCVVCCVPQVDNSSSSVSSVCSCDVVPSDDPVSSVSTPVSSSSSSSSLSSSLVSCVSSCNLVVVLVVCQVVCVPPDPLRVLLVLLVVLLVVLLSGELNSSSSSCLNSQLSNQCSDPPRQSSLSSSLNSSLSSLNQQFLVSGSSSVVSQCDAHPVRHGNDDRVSSNSSSVVSSVSSSVSCSPRSNVSCVVVVND

Radius of gyration: 38.14 Å; Cα contacts (8 Å, |Δi|>4): 1935; chains: 2; bounding box: 93×118×124 Å

Solvent-accessible surface area (backbone atoms only — not comparable to full-atom values): 71033 Å² total; per-residue (Å²): 130,86,76,78,84,78,78,73,77,80,78,81,74,77,81,77,77,77,74,77,74,77,80,74,77,76,67,80,71,76,76,72,67,70,73,74,75,75,78,72,78,70,81,68,69,72,63,62,62,56,48,52,39,52,58,53,64,38,76,88,40,47,66,59,44,52,53,51,48,50,51,39,46,51,51,44,37,53,50,49,49,50,51,48,49,47,50,49,51,51,49,46,52,52,49,54,32,46,51,48,20,67,72,66,71,48,82,51,44,68,56,46,41,62,66,51,51,44,64,36,65,79,54,22,70,66,47,47,49,47,53,50,48,52,49,50,48,42,35,50,51,39,3,38,59,71,44,76,56,38,51,69,59,26,44,54,50,46,52,49,51,36,54,48,49,51,51,45,53,50,39,50,54,35,47,53,41,42,54,42,34,50,50,38,54,45,37,67,65,57,61,55,69,72,63,55,44,61,69,63,63,60,63,55,55,48,65,57,93,81,48,62,49,57,58,70,72,67,55,71,48,56,53,47,45,50,52,40,48,52,54,28,52,48,35,60,69,43,84,80,44,93,47,68,29,27,22,45,42,50,19,48,51,53,33,49,49,46,34,54,59,66,50,43,32,54,59,36,52,51,17,56,46,41,60,44,50,42,15,56,65,32,22,39,44,41,85,38,76,38,95,86,66,46,86,34,75,41,70,38,55,15,44,60,32,36,47,50,45,35,16,56,32,29,35,40,56,55,37,31,50,54,24,32,50,45,53,17,46,52,34,53,75,66,44,46,52,58,36,52,44,40,32,52,44,18,68,32,58,40,51,44,72,43,38,41,50,36,45,20,51,41,16,19,53,35,1,27,54,49,18,36,65,54,18,39,54,53,50,51,62,68,42,43,71,57,53,70,75,44,63,88,83,35,49,50,54,36,44,46,46,50,38,28,22,54,20,14,31,40,10,22,39,33,31,58,60,6,26,67,29,35,38,52,35,42,65,68,29,73,77,57,70,45,49,49,60,46,37,67,35,26,42,61,39,38,53,50,39,47,53,51,43,49,52,50,46,47,69,72,47,53,60,51,70,74,73,26,60,44,66,50,72,81,29,48,65,44,41,48,77,78,44,63,79,46,70,68,50,49,49,51,51,50,49,50,53,49,50,52,51,48,43,46,45,35,83,79,40,26,78,42,48,23,43,66,20,46,54,23,46,51,57,44,45,58,33,44,51,72,56,78,36,51,71,38,58,61,18,58,35,70,47,50,58,53,42,28,51,21,21,32,44,32,48,50,50,41,34,52,46,27,45,39,48,59,52,52,31,62,65,47,45,71,77,47,60,84,56,49,70,64,56,47,41,52,50,53,30,48,50,38,28,59,52,10,27,72,24,49,33,49,58,43,38,47,64,46,38,63,54,40,34,49,41,23,55,64,38,96,72,54,28,18,36,42,44,28,51,48,32,36,41,26,25,36,28,16,44,31,37,48,82,11,37,58,23,32,42,55,42,48,69,37,51,45,98,85,65,46,55,62,42,55,70,66,54,26,50,66,47,16,39,57,43,22,50,47,34,52,52,40,43,60,65,52,28,45,55,47,31,58,74,73,63,48,63,130,90,74,82,83,80,78,76,76,79,77,79,79,75,80,76,78,79,74,78,74,74,78,73,76,75,65,78,71,76,76,70,66,68,70,74,74,73,76,71,79,70,78,69,68,72,62,60,63,56,49,52,38,50,58,52,64,37,76,88,39,46,68,59,42,53,51,50,46,51,50,38,46,50,50,44,38,52,51,49,50,50,51,49,49,45,50,50,50,51,49,47,52,53,49,54,32,46,52,48,20,66,72,66,70,49,82,51,44,68,55,47,42,61,65,50,51,43,65,35,67,80,54,22,70,67,48,47,49,48,52,51,47,51,48,50,48,41,36,49,51,40,3,40,61,70,45,75,56,38,49,69,59,25,46,54,51,47,52,48,53,36,54,48,49,50,51,44,52,49,40,51,54,36,47,54,41,42,53,43,36,50,50,38,54,46,36,69,64,59,58,58,68,72,63,53,46,60,70,65,64,58,64,57,55,48,64,57,93,81,48,63,50,58,60,70,72,66,54,70,48,56,53,46,45,49,50,40,49,52,52,27,51,48,35,60,70,42,83,81,45,91,48,69,31,26,21,46,42,51,19,48,51,53,31,48,50,46,35,55,58,67,51,44,32,54,60,35,52,50,18,56,45,41,60,45,51,43,16,54,66,33,22,40,44,40,85,38,74,39,98,85,68,46,85,34,75,40,71,37,55,13,44,59,32,36,48,51,45,36,18,56,32,29,34,42,56,56,36,32,50,53,25,32,48,46,53,16,46,51,35,52,75,67,45,46,52,58,35,53,44,39,32,52,45,19,68,34,58,41,50,45,72,44,38,41,49,36,46,20,51,42,16,19,52,36,1,27,55,48,17,35,64,54,18,40,56,53,49,50,63,69,43,42,71,58,52,70,74,44,63,88,83,36,48,48,54,37,44,45,48,50,39,27,23,54,20,14,32,41,11,23,38,34,32,59,61,6,26,68,27,35,38,52,37,41,64,68,31,74,75,60,70,45,51,49,59,46,37,67,35,27,41,60,39,38,53,50,41,48,53,52,44,51,53,49,49,47,69,72,45,54,62,52,68,75,74,26,61,43,66,51,72,79,31,48,65,44,42,48,76,79,44,61,79,45,72,67,48,50,51,51,51,49,50,51,54,50,50,51,52,47,42,46,44,34,83,79,42,27,78,42,47,22,43,66,21,47,55,22,46,50,58,43,45,59,34,43,49,70,56,78,35,51,72,37,56,61,17,58,36,69,47,50,58,54,41,27,52,21,22,31,45,31,48,47,51,41,34,52,45,28,45,38,48,61,51,53,31,60,66,45,44,71,76,47,62,84,56,49,70,66,54,49,40,52,50,52,31,48,49,38,30,60,52,10,27,72,24,51,32,49,58,43,38,44,64,46,38,62,54,40,33,49,42,23,55,64,38,97,72,54,28,18,37,40,44,27,50,48,32,36,43,25,24,35,27,16,44,31,36,47,83,10,38,59,22,32,41,54,43,47,67,38,51,46,99,85,67,45,55,61,42,56,72,66,53,26,49,68,48,18,39,55,44,22,49,47,35,52,50,39,42,59,65,51,29,45,55,47,32,59,75,72,62,47,62

InterPro domains:
  IPR001898 Solute carrier family 13 [PF00939] (220-688)
  IPR001898 Solute carrier family 13 [TIGR00785] (248-688)
  IPR004331 SPX domain [PF03105] (35-115)
  IPR004331 SPX domain [PS51382] (1-114)

pLDDT: mean 78.56, std 21.78, range [18.41, 98.56]

Organism: Spizellomyces punctatus (strain DAOM BR117) (NCBI:txid645134)

Sequence (1394 aa):
MGWPVVVEEPSSEQPSSSSASPTRGTWPRRWNSVPRPGIDEAGGSPSTEHVSSLVWSLKSLKGMRNKFTKRATDLFIALCELKDYVELNYTGFSKILKKYDKVTANKLRRQYMATKVDMALPFRPQTKDGLNHMIDRVVGIYARIHTDGKLGLALTELKGYLRERIIWERNTIWKDMIEQERRRETIGLRPKAAVAKEEQIKKREITICDRKLVIPPISTQLLKIFICLAVFIFFLLYPSFETLEQRYCFAILIFASMLWASEALPLFITAILVPFLVVIFRVLRVPATGPDGHPEYHRLPAKDAAKKIFSDMFGPVVMLLLGGFSLAAALSKHNIAKGLASFVLGKAGSKPQWVLLANMFVSTFASMWISNVAAPVLCFSLITPILRNLPQKSPYARCLIMGIAMAANVGGMASPISSPQNIIAIGTMDPEPSWLEWFSVALPVVITIDLIIWALLLFMYKPSPQEGAAPPELFGHSYFAEHPLTRSQWYIIAVSILTIILWCTESAVEGVVGDMGVIAIFPIIAFYGTGMLTKDDWNSMLWSVVMLAMGGIALGKAVDSSGLLAEIANGLTPHLEGLSPFACLALFSGLVLVVTTFISHTVGALIILPIILKVGSGLPEPRPNTMVMAAALMCSGAMGLPVSSFPNMNAISLEDRTGTPWVHVSDFLRVGIPSSFVAWVIILTIGYPIMGVLGIRMGWPVVVEEPSSEQPSSSSASPTRGTWPRRWNSVPRPGIDEAGGSPSTEHVSSLVWSLKSLKGMRNKFTKRATDLFIALCELKDYVELNYTGFSKILKKYDKVTANKLRRQYMATKVDMALPFRPQTKDGLNHMIDRVVGIYARIHTDGKLGLALTELKGYLRERIIWERNTIWKDMIEQERRRETIGLRPKAAVAKEEQIKKREITICDRKLVIPPISTQLLKIFICLAVFIFFLLYPSFETLEQRYCFAILIFASMLWASEALPLFITAILVPFLVVIFRVLRVPATGPDGHPEYHRLPAKDAAKKIFSDMFGPVVMLLLGGFSLAAALSKHNIAKGLASFVLGKAGSKPQWVLLANMFVSTFASMWISNVAAPVLCFSLITPILRNLPQKSPYARCLIMGIAMAANVGGMASPISSPQNIIAIGTMDPEPSWLEWFSVALPVVITIDLIIWALLLFMYKPSPQEGAAPPELFGHSYFAEHPLTRSQWYIIAVSILTIILWCTESAVEGVVGDMGVIAIFPIIAFYGTGMLTKDDWNSMLWSVVMLAMGGIALGKAVDSSGLLAEIANGLTPHLEGLSPFACLALFSGLVLVVTTFISHTVGALIILPIILKVGSGLPEPRPNTMVMAAALMCSGAMGLPVSSFPNMNAISLEDRTGTPWVHVSDFLRVGIPSSFVAWVIILTIGYPIMGVLGIR